Protein 4K2X (pdb70)

Solvent-accessible surface area: 39294 Å² total; per-residue (Å²): 132,123,35,32,0,0,0,5,9,7,24,15,13,0,2,0,0,0,1,1,0,65,45,34,55,0,164,4,0,1,3,25,183,86,66,135,83,42,125,54,12,105,25,31,20,2,14,0,2,1,0,14,4,0,25,13,8,51,20,2,168,24,1,53,70,70,58,73,88,79,138,34,9,72,2,5,94,21,77,18,81,0,61,1,74,52,13,85,24,125,5,34,10,10,0,33,1,35,10,67,60,2,32,109,31,0,23,42,49,1,86,133,33,50,7,71,34,37,89,20,16,27,14,80,42,34,133,65,93,97,108,7,2,48,0,33,2,67,11,94,152,24,112,46,116,1,80,0,16,19,0,0,0,9,42,28,21,59,1,59,0,4,128,71,25,63,12,74,32,66,36,37,101,41,51,2,107,2,25,10,0,8,0,92,13,181,98,146,9,49,153,76,89,43,9,36,104,70,89,114,62,72,0,36,4,34,0,76,69,30,102,126,88,6,34,27,0,21,0,0,62,11,100,107,120,16,54,79,131,58,1,70,61,12,0,67,95,2,23,58,32,47,16,24,5,45,70,33,105,31,56,28,130,33,44,14,24,2,65,16,0,88,91,0,64,33,38,52,0,0,0,0,0,63,0,0,0,46,24,6,83,13,14,49,8,17,22,8,7,1,2,12,0,0,4,2,0,0,11,0,0,0,22,36,47,60,65,47,18,11,124,102,1,4,82,31,0,44,66,7,1,73,79,37,0,28,8,13,7,52,1,0,45,0,0,6,0,2,30,0,2,17,74,16,5,61,1,5,28,53,4,9,55,46,0,2,122,19,98,68,0,15,91,63,0,0,1,51,5,0,12,3,45,14,119,4,116,31,98,65,172,58,91,20,8,0,76,26,12,11,29,5,32,0,52,30,157,166,38,98,117,52,3,7,55,45,2,78,54,14,99,0,0,0,0,2,26,30,138,101,74,68,13,28,114,83,8,44,31,8,150,92,35,6,37,78,7,58,6,148,16,31,46,82,122,70,18,55,0,104,51,12,44,2,0,0,0,0,5,2,0,12,0,6,18,19,3,21,89,156,72,38,26,115,32,0,42,96,6,0,119,63,26,12,1,82,52,120,130,116,34,16,0,0,0,4,10,7,23,14,13,0,2,1,0,0,1,1,0,66,45,34,55,0,125,4,0,1,2,26,184,86,67,134,83,39,130,55,14,106,24,33,20,2,13,0,2,1,0,13,3,0,23,12,9,51,18,3,165,25,1,53,70,71,58,74,89,77,140,30,9,73,3,6,96,20,77,18,79,0,62,0,73,52,14,82,23,124,6,35,10,9,0,54,0,40,10,64,61,2,34,109,29,0,22,40,53,1,86,136,36,51,7,69,33,36,89,19,20,29,13,81,42,34,132,65,86,88,108,6,2,46,0,33,2,65,11,94,153,24,116,52,122,1,82,0,17,19,0,0,0,9,42,27,21,57,0,59,0,4,126,73,26,61,11,75,31,67,36,41,100,38,50,3,85,4,23,10,0,6,0,99,16,181,101,152,10,46,164,54,90,64,5,38,103,72,97,119,64,49,0,35,4,32,2,81,69,24,98,134,99,5,34,26,0,19,0,0,49,10,108,114,81,75,116,28,64,72,126,64,1,69,54,9,0,71,95,3,25,61,34,42,17,20,7,48,54,38,94,26,63,25,107,30,39,14,20,2,63,15,0,87,90,0,63,33,37,51,0,1,0,0,0,64,0,0,0,45,23,6,85,12,13,52,8,18,22,7,6,0,2,11,0,0,4,2,0,0,11,0,0,0,19,37,48,66,66,36,18,10,125,101,2,4,82,32,0,44,65,7,2,72,76,34,0,30,10,13,7,55,1,1,47,0,0,6,1,2,33,0,5,25,70,16,2,67,1,6,36,50,5,10,56,40,0,2,125,18,98,68,0,14,92,66,0,0,0,54,5,0,11,3,46,14,121,5,108,31,114,43,170,73,105,31,12,0,80,28,10,14,27,3,30,0,52,16,138,139,44,94,101,51,3,7,55,52,1,76,56,14,98,0,0,1,0,2,19,27,128,107,73,64,13,28,115,83,9,45,36,8,146,86,29,6,38,78,6,50,6,133,16,35,53,53,128,67,8,62,1,109,49,34,47,0,0,0,0,0,6,1,0,10,1,8,14,2,2,21,89,155,52,38,31,116,34,1,43,98,10,0,115,70,23,11,0,84,54,102

Secondary structure (DSSP, 8-state):
-B-SEEEE--SHHHHHHHHHHHHTT--EEEEES-SS--SS-S---B-HHHHHHHHHHT-HHHHHTS--EE-EE-STT-S--EE-TTSSSS--SEE---HHHHHHHHHHHHHHTT-EEEET-EEEEEEE-SS-EEEEEEETTEEEEEEESEEEE---TT-HHHHHHT----EE--SEEEEEEEEEESSPPPB--EEEEETTTTEEEEEEEEETTEEEEEEEEE-----HHHHHHHHHHHHS--TTEEEEEEEEEEE--EEE-S-SEETTEEE-GGGTEE----SS-HHHHHHHHHHHHHHHHHHHHHT-S-TTTTTHHHHHHHHHHHHHHHHHHHHHHHT---GGGHHHHHHHHHHHTSHHHHHHHHHHHH-TT-----SSS-TTTTSBPP--EEEETTEEEEGGGG-TT--EEEEEESS--HHHHHHGGGTTTEEEEEESEES-SS-TTTT-SEEEE-TTSBEEEEE-TTT-STTHHHHHHHHH-S--/-B-SEEEE--SHHHHHHHHHHHHTT--EEEEES-SS--SS-S---B-HHHHHHHHHHT-HHHHHTS--EE-EE-STT-S--EE-TTSSSS--SEE---HHHHHHHHHHHHHHTT-EEEET-EEEEEEE-SS-EEEEEEETTEEEEEEESEEEE---TT-HHHHHHT----EE--SEEEEEEEEEESSPPPB--EEEEETTTTEEEEEEEEETTEEEEEEEEE---SPP-HHHHHHHHHHHHSS-TTEEEEEEEEEEE--EEE-S-SEETTEEE-GGGTEE----SS-HHHHHHHHHHHHHHHHHHHHHT-S-TTTTHHHHHHHHHHHHHHHHHHHHHHHHT---GGGHHHHHHHHHHHTSHHHHHHHHHHHH-TT-----SS-STTTTSBPP-PEEE-SSSEEEGGGG-TT--EEEEEESS--HHHHHHGGGTTTEEEEEESEES-SS-TTTT-SEEEE-TTSBEEEEE-TTT-STTHHHHHHHHH-S--

Radius of gyration: 34.01 Å; Cα contacts (8 Å, |Δi|>4): 2203; chains: 2; bounding box: 80×91×66 Å

Organism: Streptomyces rimosus subsp. rimosus (strain ATCC 10970 / DSM 40260 / JCM 4667 / NRRL 2234) (NCBI:txid1265868)

Nearest PDB structures (foldseek):
  4k2x-assembly1_A  TM=1.002E+00  e=5.428E-104  Streptomyces rimosus subsp. rimosus ATCC 10970
  4k2x-assembly1_B  TM=9.960E-01  e=1.124E-100  Streptomyces rimosus subsp. rimosus ATCC 10970
  4k5r-assembly1_A-2  TM=9.309E-01  e=7.842E-57  Streptomyces argillaceus
  4k5r-assembly2_B-3  TM=9.349E-01  e=2.118E-56  Streptomyces argillaceus
  4x4j-assembly1_B-2  TM=9.353E-01  e=6.186E-51  Amycolatopsis orientalis subsp. vinearia

GO terms:
  GO:0047670 anhydrotetracycline monooxygenase activity (F, EXP)

B-factor: mean 48.22, std 17.27, range [14.99, 146.88]

Foldseek 3Di:
DEWAEEEEALALLSLLLLLLLLLLPTAYEYEAQAQDDDQFFPFFWAFQLVLLQCLLQVLNVQQCVLPDWAQFFDALNLPQTLGQVPDLAPRNTIGGGGRVSSSVSSNVSSVVSPHHYAHNKHWQAWDDDQQWIKTWIQGPVGIDIYTHRAYEFPPAQVTNQCVNLVWDWDFDDFQKKKKKWFWAFPADFPVPVGWADDLPQLKIWDWDDSDPRTIIIMIMGGSPFDDLVNVQVSCCVGVVHSRRIDDTSDMGMFTQTWIATPFQDDNRYGYAFNNGIDGGCGRRARSNLRSLLSLQQSNLSSLVSVVQADPCSNVVSRVQSVVLRVLVSVSRVLSSLLNRSNCVCVVVSVVVSVLCVVVVSSNVVSCSSSVQPRAGDAPDDQPQASHFAHQFFFADPVGTDTPSHVLNSLAKEKEFADPDPPLCVLCVQVVVRYPYHYTVHTPDCVDPCNQFGIWIAGSSRGTHDTHGPVRPPPCVQVSCCNGRNDGD/DEWAEEEEALALLSLLLLLLLLLLVTQYEYEAQAQDDAPFFPFFWAFQLVLLQCLLQVLNVQQCVLPDWAQFFDALNLPQTLGQVPDLAPRNTIHGGGRVSSSVSSVVSSVVSPHHYAHNKHWQAWDDDQQWIKTWIQGPVGIDIYTHRAYEFPPAQVTNQCVNLVWDWDDDDFQKKKKKWWWAFPADFPVPVGWFDDQVQQKIWDWDDSDVRIIIIMIMGGSDPDFDDPVNQQVSCCVGPVGSRRTDPTSDMGMFTQTWIATPFQDDNRYGYAFNNGIDGGCGRRARSNLRSLLSLQQSNQSSLVSVVQWDPCSNVVSRLQSVVLRVLVSVSRVLSSLLNRSNCVCVVVSVVVSVLCVVVVSSNVVSCSSSVQVRAGDAVDDDVQARHFAHQFFFQAVVGTDTPSHVLNSLAKEKEFQDPDPPLCVLCVLVVVRYDYHYTVHTPDCVGPCNQFGIWIAGSSRRTHDTHGVVRPPPCPQVSCCNGRNDGD

Structure (mmCIF, N/CA/C/O backbone):
data_4K2X
#
_entry.id   4K2X
#
_cell.length_a   76.060
_cell.length_b   115.130
_cell.length_c   121.030
_cell.angle_alpha   90.000
_cell.angle_beta   90.000
_cell.angle_gamma   90.000
#
_symmetry.space_group_name_H-M   'P 21 21 21'
#
loop_
_entity.id
_entity.type
_entity.pdbx_description
1 polymer 'Polyketide oxygenase/hydroxylase'
2 non-polymer 'FLAVIN-ADENINE DINUCLEOTIDE'
3 water water
#
loop_
_atom_site.group_PDB
_atom_site.id
_atom_site.type_symbol
_atom_site.label_atom_id
_atom_site.label_alt_id
_atom_site.label_comp_id
_atom_site.label_asym_id
_atom_site.label_entity_id
_atom_site.label_seq_id
_atom_site.pdbx_PDB_ins_code
_atom_site.Cartn_x
_atom_site.Cartn_y
_atom_site.Cartn_z
_atom_site.occupancy
_atom_site.B_iso_or_equiv
_atom_site.auth_seq_id
_atom_site.auth_comp_id
_atom_site.auth_asym_id
_atom_site.auth_atom_id
_atom_site.pdbx_PDB_model_num
ATOM 1 N N . MET A 1 21 ? 32.983 43.466 20.179 1.00 74.30 1 MET A N 1
ATOM 2 C CA . MET A 1 21 ? 32.882 42.487 19.102 1.00 72.38 1 MET A CA 1
ATOM 3 C C . MET A 1 21 ? 31.450 42.276 18.621 1.00 71.87 1 MET A C 1
ATOM 4 O O . MET A 1 21 ? 30.541 42.053 19.426 1.00 68.69 1 MET A O 1
ATOM 9 N N . ARG A 1 22 ? 31.270 42.459 17.292 1.00 67.78 2 ARG A N 1
ATOM 10 C CA . ARG A 1 22 ? 30.028 42.388 16.527 1.00 66.37 2 ARG A CA 1
ATOM 11 C C . ARG A 1 22 ? 30.217 41.431 15.332 1.00 65.15 2 ARG A C 1
ATOM 12 O O . ARG A 1 22 ? 31.176 41.545 14.550 1.00 65.04 2 ARG A O 1
ATOM 20 N N . TYR A 1 23 ? 29.266 40.499 15.223 1.00 55.71 3 TYR A N 1
ATOM 21 C CA . TYR A 1 23 ? 29.138 39.432 14.240 1.00 51.28 3 TYR A CA 1
ATOM 22 C C . TYR A 1 23 ? 27.730 39.511 13.691 1.00 50.94 3 TYR A C 1
ATOM 23 O O . TYR A 1 23 ? 26.870 40.150 14.310 1.00 49.91 3 TYR A O 1
ATOM 32 N N . ASP A 1 24 ? 27.481 38.879 12.532 1.00 44.80 4 ASP A N 1
ATOM 33 C CA . ASP A 1 24 ? 26.135 38.860 11.967 1.00 43.73 4 ASP A CA 1
ATOM 34 C C . ASP A 1 24 ? 25.289 37.844 12.734 1.00 44.19 4 ASP A C 1
ATOM 35 O O . ASP A 1 24 ? 24.197 38.173 13.186 1.00 43.67 4 ASP A O 1
ATOM 40 N N . VAL A 1 25 ? 25.821 36.623 12.894 1.00 38.22 5 VAL A N 1
ATOM 41 C CA . VAL A 1 25 ? 25.175 35.503 13.566 1.00 37.08 5 VAL A CA 1
ATOM 42 C C . VAL A 1 25 ? 26.117 34.921 14.613 1.00 40.48 5 VAL A C 1
ATOM 43 O O . VAL A 1 25 ? 27.311 34.689 14.339 1.00 42.38 5 VAL A O 1
ATOM 47 N N . VAL A 1 26 ? 25.541 34.577 15.770 1.00 31.45 6 VAL A N 1
ATOM 48 C CA . VAL A 1 26 ? 26.217 33.846 16.819 1.00 29.31 6 VAL A CA 1
ATOM 49 C C . VAL A 1 26 ? 25.511 32.478 16.902 1.00 31.15 6 VAL A C 1
ATOM 50 O O . VAL A 1 26 ? 24.278 32.417 16.918 1.00 28.32 6 VAL A O 1
ATOM 54 N N . ILE A 1 27 ? 26.288 31.394 16.874 1.00 29.92 7 ILE A N 1
ATOM 55 C CA . ILE A 1 27 ? 25.773 30.010 17.010 1.00 30.04 7 ILE A CA 1
ATOM 56 C C . ILE A 1 27 ? 26.272 29.443 18.344 1.00 35.85 7 ILE A C 1
ATOM 57 O O . ILE A 1 27 ? 27.481 29.409 18.589 1.00 33.71 7 ILE A O 1
ATOM 62 N N . ALA A 1 28 ? 25.351 28.988 19.194 1.00 35.84 8 ALA A N 1
ATOM 63 C CA . ALA A 1 28 ? 25.712 28.341 20.463 1.00 36.08 8 ALA A CA 1
ATOM 64 C C . ALA A 1 28 ? 25.713 26.821 20.214 1.00 40.17 8 ALA A C 1
ATOM 65 O O . ALA A 1 28 ? 24.657 26.266 19.950 1.00 38.83 8 ALA A O 1
ATOM 67 N N . GLY A 1 29 ? 26.888 26.188 20.236 1.00 37.15 9 GLY A N 1
ATOM 68 C CA . GLY A 1 29 ? 27.034 24.748 20.046 1.00 35.92 9 GLY A CA 1
ATOM 69 C C . GLY A 1 29 ? 27.651 24.333 18.728 1.00 41.12 9 GLY A C 1
ATOM 70 O O . GLY A 1 29 ? 27.160 24.708 17.662 1.00 42.93 9 GLY A O 1
ATOM 71 N N . ALA A 1 30 ? 28.713 23.513 18.799 1.00 37.13 10 ALA A N 1
ATOM 72 C CA . ALA A 1 30 ? 29.467 22.974 17.659 1.00 36.27 10 ALA A CA 1
ATOM 73 C C . ALA A 1 30 ? 29.243 21.485 17.421 1.00 39.84 10 ALA A C 1
ATOM 74 O O . ALA A 1 30 ? 30.152 20.767 16.997 1.00 38.68 10 ALA A O 1
ATOM 76 N N . GLY A 1 31 ? 28.009 21.042 17.644 1.00 37.10 11 GLY A N 1
ATOM 77 C CA . GLY A 1 31 ? 27.581 19.695 17.288 1.00 35.89 11 GLY A CA 1
ATOM 78 C C . GLY A 1 31 ? 27.366 19.677 15.774 1.00 38.33 11 GLY A C 1
ATOM 79 O O . GLY A 1 31 ? 27.631 20.684 15.111 1.00 35.24 11 GLY A O 1
ATOM 80 N N . PRO A 1 32 ? 26.874 18.574 15.159 1.00 36.24 12 PRO A N 1
ATOM 81 C CA . PRO A 1 32 ? 26.671 18.595 13.690 1.00 35.65 12 PRO A CA 1
ATOM 82 C C . PRO A 1 32 ? 25.699 19.663 13.149 1.00 36.68 12 PRO A C 1
ATOM 83 O O . PRO A 1 32 ? 25.844 20.098 12.005 1.00 37.29 12 PRO A O 1
ATOM 87 N N . THR A 1 33 ? 24.724 20.105 13.959 1.00 31.53 13 THR A N 1
ATOM 88 C CA . THR A 1 33 ? 23.748 21.126 13.505 1.00 30.79 13 THR A CA 1
ATOM 89 C C . THR A 1 33 ? 24.399 22.501 13.388 1.00 33.19 13 THR A C 1
ATOM 90 O O . THR A 1 33 ? 24.230 23.197 12.383 1.00 31.56 13 THR A O 1
ATOM 94 N N . GLY A 1 34 ? 25.083 22.884 14.455 1.00 31.68 14 GLY A N 1
ATOM 95 C CA . GLY A 1 34 ? 25.788 24.144 14.566 1.00 32.88 14 GLY A CA 1
ATOM 96 C C . GLY A 1 34 ? 26.850 24.274 13.503 1.00 39.06 14 GLY A C 1
ATOM 97 O O . GLY A 1 34 ? 26.973 25.331 12.894 1.00 39.37 14 GLY A O 1
ATOM 98 N N . LEU A 1 35 ? 27.614 23.199 13.277 1.00 38.76 15 LEU A N 1
ATOM 99 C CA . LEU A 1 35 ? 28.708 23.161 12.305 1.00 40.26 15 LEU A CA 1
ATOM 100 C C . LEU A 1 35 ? 28.212 23.317 10.879 1.00 43.29 15 LEU A C 1
ATOM 101 O O . LEU A 1 35 ? 28.786 24.117 10.149 1.00 43.89 15 LEU A O 1
ATOM 106 N N . MET A 1 36 ? 27.113 22.617 10.508 1.00 37.92 16 MET A N 1
ATOM 107 C CA . MET A 1 36 ? 26.508 22.710 9.180 1.00 37.15 16 MET A CA 1
ATOM 108 C C . MET A 1 36 ? 25.923 24.091 9.003 1.00 38.62 16 MET A C 1
ATOM 109 O O . MET A 1 36 ? 26.119 24.698 7.941 1.00 38.50 16 MET A O 1
ATOM 114 N N . LEU A 1 37 ? 25.251 24.616 10.051 1.00 33.07 17 LEU A N 1
ATOM 115 C CA . LEU A 1 37 ? 24.693 25.969 10.005 1.00 32.52 17 LEU A CA 1
ATOM 116 C C . LEU A 1 37 ? 25.799 27.023 9.742 1.00 35.96 17 LEU A C 1
ATOM 117 O O . LEU A 1 37 ? 25.632 27.899 8.883 1.00 36.10 17 LEU A O 1
ATOM 122 N N . ALA A 1 38 ? 26.934 26.890 10.437 1.00 31.31 18 ALA A N 1
ATOM 123 C CA . ALA A 1 38 ? 28.087 27.759 10.242 1.00 32.95 18 ALA A CA 1
ATOM 124 C C . ALA A 1 38 ? 28.533 27.714 8.753 1.00 37.08 18 ALA A C 1
ATOM 125 O O . ALA A 1 38 ? 28.753 28.766 8.165 1.00 38.24 18 ALA A O 1
ATOM 127 N N . CYS A 1 39 ? 28.625 26.525 8.154 1.00 33.05 19 CYS A N 1
ATOM 128 C CA . CYS A 1 39 ? 29.013 26.367 6.752 1.00 35.67 19 CYS A CA 1
ATOM 129 C C . CYS A 1 39 ? 28.075 27.115 5.813 1.00 39.11 19 CYS A C 1
ATOM 130 O O . CYS A 1 39 ? 28.542 27.869 4.962 1.00 40.13 19 CYS A O 1
ATOM 133 N N . GLU A 1 40 ? 26.752 26.950 6.027 1.00 34.34 20 GLU A N 1
ATOM 134 C CA . GLU A 1 40 ? 25.662 27.515 5.246 1.00 33.10 20 GLU A CA 1
ATOM 135 C C . GLU A 1 40 ? 25.616 29.006 5.355 1.00 38.19 20 GLU A C 1
ATOM 136 O O . GLU A 1 40 ? 25.531 29.698 4.342 1.00 41.32 20 GLU A O 1
ATOM 142 N N . LEU A 1 41 ? 25.771 29.520 6.555 1.00 34.60 21 LEU A N 1
ATOM 143 C CA . LEU A 1 41 ? 25.808 30.961 6.762 1.00 35.32 21 LEU A CA 1
ATOM 144 C C . LEU A 1 41 ? 27.026 31.657 6.065 1.00 38.22 21 LEU A C 1
ATOM 145 O O . LEU A 1 41 ? 26.879 32.787 5.572 1.00 35.49 21 LEU A O 1
ATOM 150 N N . ARG A 1 42 ? 28.206 30.979 6.039 1.00 35.69 22 ARG A N 1
ATOM 151 C CA . ARG A 1 42 ? 29.411 31.491 5.372 1.00 37.47 22 ARG A CA 1
ATOM 152 C C . ARG A 1 42 ? 29.202 31.513 3.861 1.00 44.45 22 ARG A C 1
ATOM 153 O O . ARG A 1 42 ? 29.489 32.532 3.243 1.00 45.52 22 ARG A O 1
ATOM 161 N N . LEU A 1 43 ? 28.576 30.459 3.279 1.00 41.39 23 LEU A N 1
ATOM 162 C CA . LEU A 1 43 ? 28.227 30.454 1.851 1.00 41.04 23 LEU A CA 1
ATOM 163 C C . LEU A 1 43 ? 27.332 31.675 1.497 1.00 45.25 23 LEU A C 1
ATOM 164 O O . LEU A 1 43 ? 27.475 32.242 0.415 1.00 48.27 23 LEU A O 1
ATOM 169 N N . ALA A 1 44 ? 26.465 32.103 2.434 1.00 38.13 24 ALA A N 1
ATOM 170 C CA . ALA A 1 44 ? 25.570 33.260 2.309 1.00 37.36 24 ALA A CA 1
ATOM 171 C C . ALA A 1 44 ? 26.215 34.623 2.764 1.00 42.80 24 ALA A C 1
ATOM 172 O O . ALA A 1 44 ? 25.505 35.624 2.931 1.00 44.20 24 ALA A O 1
ATOM 174 N N . GLY A 1 45 ? 27.533 34.630 2.969 1.00 38.44 25 GLY A N 1
ATOM 175 C CA . GLY A 1 45 ? 28.305 35.811 3.348 1.00 39.05 25 GLY A CA 1
ATOM 176 C C . GLY A 1 45 ? 28.118 36.407 4.744 1.00 43.05 25 GLY A C 1
ATOM 177 O O . GLY A 1 45 ? 28.447 37.581 4.954 1.00 43.62 25 GLY A O 1
ATOM 178 N N . ALA A 1 46 ? 27.610 35.635 5.715 1.00 36.97 26 ALA A N 1
ATOM 179 C CA . ALA A 1 46 ? 27.431 36.167 7.067 1.00 35.82 26 ALA A CA 1
ATOM 180 C C . ALA A 1 46 ? 28.662 35.960 7.958 1.00 38.34 26 ALA A C 1
ATOM 181 O O . ALA A 1 46 ? 29.198 34.858 7.998 1.00 35.57 26 ALA A O 1
ATOM 183 N N . ARG A 1 47 ? 29.107 37.022 8.681 1.00 37.55 27 ARG A N 1
ATOM 184 C CA . ARG A 1 47 ? 30.214 36.934 9.651 1.00 38.28 27 ARG A CA 1
ATOM 185 C C . ARG A 1 47 ? 29.626 36.106 10.804 1.00 43.79 27 ARG A C 1
ATOM 186 O O . ARG A 1 47 ? 28.670 36.535 11.462 1.00 44.83 27 ARG A O 1
ATOM 194 N N . THR A 1 48 ? 30.114 34.872 10.956 1.00 39.75 28 THR A N 1
ATOM 195 C CA . THR A 1 48 ? 29.576 33.883 11.892 1.00 37.83 28 THR A CA 1
ATOM 196 C C . THR A 1 48 ? 30.497 33.556 13.054 1.00 39.78 28 THR A C 1
ATOM 197 O O . THR A 1 48 ? 31.664 33.268 12.842 1.00 37.64 28 THR A O 1
ATOM 201 N N . LEU A 1 49 ? 29.944 33.482 14.267 1.00 38.27 29 LEU A N 1
ATOM 202 C CA . LEU A 1 49 ? 30.702 33.073 15.454 1.00 38.18 29 LEU A CA 1
ATOM 203 C C . LEU A 1 49 ? 30.088 31.814 16.046 1.00 41.89 29 LEU A C 1
ATOM 204 O O . LEU A 1 49 ? 28.879 31.746 16.266 1.00 41.72 29 LEU A O 1
ATOM 209 N N . VAL A 1 50 ? 30.914 30.796 16.234 1.00 38.42 30 VAL A N 1
ATOM 210 C CA . VAL A 1 50 ? 30.469 29.545 16.823 1.00 36.82 30 VAL A CA 1
ATOM 211 C C . VAL A 1 50 ? 31.142 29.291 18.169 1.00 41.27 30 VAL A C 1
ATOM 212 O O . VAL A 1 50 ? 32.371 29.269 18.262 1.00 42.65 30 VAL A O 1
ATOM 216 N N . LEU A 1 51 ? 30.315 29.268 19.226 1.00 35.20 31 LEU A N 1
ATOM 217 C CA . LEU A 1 51 ? 30.709 29.098 20.623 1.00 33.72 31 LEU A CA 1
ATOM 218 C C . LEU A 1 51 ? 30.366 27.704 21.084 1.00 36.99 31 LEU A C 1
ATOM 219 O O . LEU A 1 51 ? 29.181 27.329 21.091 1.00 36.46 31 LEU A O 1
ATOM 224 N N . GLU A 1 52 ? 31.405 26.934 21.472 1.00 31.70 32 GLU A N 1
ATOM 225 C CA . GLU A 1 52 ? 31.269 25.562 21.946 1.00 30.15 32 GLU A CA 1
ATOM 226 C C . GLU A 1 52 ? 31.720 25.418 23.400 1.00 36.07 32 GLU A C 1
ATOM 227 O O . GLU A 1 52 ? 32.863 25.750 23.731 1.00 35.29 32 GLU A O 1
ATOM 233 N N . ARG A 1 53 ? 30.813 24.882 24.264 1.00 32.04 33 ARG A N 1
ATOM 234 C CA . ARG A 1 53 ? 31.067 24.646 25.685 1.00 30.89 33 ARG A CA 1
ATOM 235 C C . ARG A 1 53 ? 32.296 23.803 25.889 1.00 34.97 33 ARG A C 1
ATOM 236 O O . ARG A 1 53 ? 33.092 24.133 26.757 1.00 35.12 33 ARG A O 1
ATOM 244 N N . LEU A 1 54 ? 32.439 22.676 25.136 1.00 31.13 34 LEU A N 1
ATOM 245 C CA . LEU A 1 54 ? 33.591 21.764 25.324 1.00 29.82 34 LEU A CA 1
ATOM 246 C C . LEU A 1 54 ? 34.884 22.345 24.804 1.00 35.78 34 LEU A C 1
ATOM 247 O O . LEU A 1 54 ? 34.892 23.032 23.779 1.00 37.63 34 LEU A O 1
ATOM 252 N N . ALA A 1 55 ? 35.966 22.135 25.540 1.00 34.40 35 ALA A N 1
ATOM 253 C CA . ALA A 1 55 ? 37.313 22.626 25.197 1.00 35.12 35 ALA A CA 1
ATOM 254 C C . ALA A 1 55 ? 37.929 21.826 24.053 1.00 44.52 35 ALA A C 1
ATOM 255 O O . ALA A 1 55 ? 38.666 22.380 23.244 1.00 46.18 35 ALA A O 1
ATOM 257 N N . GLU A 1 56 ? 37.613 20.531 23.977 1.00 43.48 36 GLU A N 1
ATOM 258 C CA . GLU A 1 56 ? 38.121 19.623 22.951 1.00 45.02 36 GLU A CA 1
ATOM 259 C C . GLU A 1 56 ? 36.938 18.846 22.427 1.00 47.55 36 GLU A C 1
ATOM 260 O O . GLU A 1 56 ? 36.019 18.578 23.202 1.00 48.59 36 GLU A O 1
ATOM 266 N N . PRO A 1 57 ? 36.933 18.402 21.160 1.00 41.23 37 PRO A N 1
ATOM 267 C CA . PRO A 1 57 ? 35.811 17.578 20.709 1.00 39.37 37 PRO A CA 1
ATOM 268 C C . PRO A 1 57 ? 35.733 16.243 21.461 1.00 42.76 37 PRO A C 1
ATOM 269 O O . PRO A 1 57 ? 36.737 15.660 21.880 1.00 43.68 37 PRO A O 1
ATOM 273 N N . VAL A 1 58 ? 34.500 15.786 21.629 1.00 38.01 38 VAL A N 1
ATOM 274 C CA . VAL A 1 58 ? 34.077 14.518 22.197 1.00 37.86 38 VAL A CA 1
ATOM 275 C C . VAL A 1 58 ? 34.767 13.329 21.444 1.00 42.33 38 VAL A C 1
ATOM 276 O O . VAL A 1 58 ? 35.022 13.380 20.227 1.00 42.33 38 VAL A O 1
ATOM 280 N N . ASP A 1 59 ? 35.109 12.306 22.192 1.00 39.87 39 ASP A N 1
ATOM 281 C CA . ASP A 1 59 ? 35.827 11.117 21.728 1.00 41.77 39 ASP A CA 1
ATOM 282 C C . ASP A 1 59 ? 34.965 9.875 21.408 1.00 45.66 39 ASP A C 1
ATOM 283 O O . ASP A 1 59 ? 35.518 8.840 21.065 1.00 48.75 39 ASP A O 1
ATOM 288 N N . PHE A 1 60 ? 33.648 9.961 21.581 1.00 39.04 40 PHE A N 1
ATOM 289 C CA . PHE A 1 60 ? 32.664 8.899 21.320 1.00 37.36 40 PHE A CA 1
ATOM 290 C C . PHE A 1 60 ? 31.671 9.339 20.243 1.00 40.90 40 PHE A C 1
ATOM 291 O O . PHE A 1 60 ? 31.451 10.539 20.073 1.00 41.00 40 PHE A O 1
ATOM 299 N N . SER A 1 61 ? 30.989 8.379 19.587 1.00 37.21 41 SER A N 1
ATOM 300 C CA . SER A 1 61 ? 29.977 8.722 18.599 1.00 36.97 41 SER A CA 1
ATOM 301 C C . SER A 1 61 ? 28.588 8.288 19.039 1.00 43.56 41 SER A C 1
ATOM 302 O O . SER A 1 61 ? 28.386 7.122 19.371 1.00 45.09 41 SER A O 1
ATOM 305 N N . LYS A 1 62 ? 27.622 9.226 19.027 1.00 39.06 42 LYS A N 1
ATOM 306 C CA . LYS A 1 62 ? 26.227 8.928 19.334 1.00 37.23 42 LYS A CA 1
ATOM 307 C C . LYS A 1 62 ? 25.672 8.360 18.020 1.00 40.39 42 LYS A C 1
ATOM 308 O O . LYS A 1 62 ? 25.371 7.175 17.952 1.00 42.10 42 LYS A O 1
ATOM 314 N N . ALA A 1 63 ? 25.612 9.179 16.961 1.00 35.55 43 ALA A N 1
ATOM 315 C CA . ALA A 1 63 ? 25.169 8.755 15.636 1.00 34.69 43 ALA A CA 1
ATOM 316 C C . ALA A 1 63 ? 26.231 7.863 14.994 1.00 39.66 43 ALA A C 1
ATOM 317 O O . ALA A 1 63 ? 27.430 8.042 15.232 1.00 38.05 43 ALA A O 1
ATOM 319 N N . LEU A 1 64 ? 25.780 6.864 14.228 1.00 38.69 44 LEU A N 1
ATOM 320 C CA . LEU A 1 64 ? 26.671 5.886 13.606 1.00 40.51 44 LEU A CA 1
ATOM 321 C C . LEU A 1 64 ? 26.622 5.950 12.091 1.00 46.07 44 LEU A C 1
ATOM 322 O O . LEU A 1 64 ? 27.342 5.228 11.407 1.00 47.12 44 LEU A O 1
ATOM 327 N N . GLY A 1 65 ? 25.804 6.853 11.575 1.00 43.53 45 GLY A N 1
ATOM 328 C CA . GLY A 1 65 ? 25.667 7.021 10.137 1.00 43.90 45 GLY A CA 1
ATOM 329 C C . GLY A 1 65 ? 24.893 8.248 9.753 1.00 46.85 45 GLY A C 1
ATOM 330 O O . GLY A 1 65 ? 24.482 9.014 10.622 1.00 47.79 45 GLY A O 1
ATOM 331 N N . VAL A 1 66 ? 24.714 8.436 8.446 1.00 41.44 46 VAL A N 1
ATOM 332 C CA . VAL A 1 66 ? 23.960 9.525 7.810 1.00 39.67 46 VAL A CA 1
ATOM 333 C C . VAL A 1 66 ? 23.063 8.861 6.757 1.00 42.49 46 VAL A C 1
ATOM 334 O O . VAL A 1 66 ? 23.476 7.891 6.100 1.00 42.78 46 VAL A O 1
ATOM 338 N N . HIS A 1 67 ? 21.820 9.331 6.653 1.00 37.76 47 HIS A N 1
ATOM 339 C CA . HIS A 1 67 ? 20.854 8.787 5.711 1.00 37.90 47 HIS A CA 1
ATOM 340 C C . HIS A 1 67 ? 21.038 9.385 4.326 1.00 41.50 47 HIS A C 1
ATOM 341 O O . HIS A 1 67 ? 21.792 10.341 4.163 1.00 42.21 47 HIS A O 1
ATOM 348 N N . ALA A 1 68 ? 20.370 8.802 3.331 1.00 37.67 48 ALA A N 1
ATOM 349 C CA . ALA A 1 68 ? 20.455 9.169 1.915 1.00 37.87 48 ALA A CA 1
ATOM 350 C C . ALA A 1 68 ? 20.263 10.656 1.613 1.00 41.95 48 ALA A C 1
ATOM 351 O O . ALA A 1 68 ? 20.987 11.168 0.765 1.00 43.79 48 ALA A O 1
ATOM 353 N N . ARG A 1 69 ? 19.324 11.353 2.292 1.00 36.36 49 ARG A N 1
ATOM 354 C CA . ARG A 1 69 ? 19.129 12.786 2.022 1.00 36.96 49 ARG A CA 1
ATOM 355 C C . ARG A 1 69 ? 20.311 13.665 2.436 1.00 42.06 49 ARG A C 1
ATOM 356 O O . ARG A 1 69 ? 20.661 14.559 1.680 1.00 44.20 49 ARG A O 1
ATOM 364 N N . THR A 1 70 ? 20.955 13.377 3.585 1.00 35.95 50 THR A N 1
ATOM 365 C CA . THR A 1 70 ? 22.142 14.082 4.065 1.00 34.43 50 THR A CA 1
ATOM 366 C C . THR A 1 70 ? 23.274 13.887 3.047 1.00 39.03 50 THR A C 1
ATOM 367 O O . THR A 1 70 ? 23.929 14.860 2.694 1.00 39.08 50 THR A O 1
ATOM 371 N N . VAL A 1 71 ? 23.477 12.653 2.537 1.00 36.54 51 VAL A N 1
ATOM 372 C CA . VAL A 1 71 ? 24.513 12.384 1.516 1.00 37.20 51 VAL A CA 1
ATOM 373 C C . VAL A 1 71 ? 24.274 13.258 0.266 1.00 40.29 51 VAL A C 1
ATOM 374 O O . VAL A 1 71 ? 25.230 13.847 -0.265 1.00 39.76 51 VAL A O 1
ATOM 378 N N . GLU A 1 72 ? 22.997 13.401 -0.150 1.00 34.46 52 GLU A N 1
ATOM 379 C CA . GLU A 1 72 ? 22.666 14.250 -1.299 1.00 34.05 52 GLU A CA 1
ATOM 380 C C . GLU A 1 72 ? 23.039 15.708 -1.038 1.00 40.27 52 GLU A C 1
ATOM 381 O O . GLU A 1 72 ? 23.553 16.371 -1.936 1.00 41.67 52 GLU A O 1
ATOM 387 N N . LEU A 1 73 ? 22.802 16.202 0.192 1.00 36.04 53 LEU A N 1
ATOM 388 C CA . LEU A 1 73 ? 23.108 17.582 0.547 1.00 35.25 53 LEU A CA 1
ATOM 389 C C . LEU A 1 73 ? 24.603 17.803 0.665 1.00 39.90 53 LEU A C 1
ATOM 390 O O . LEU A 1 73 ? 25.076 18.823 0.182 1.00 40.02 53 LEU A O 1
ATOM 395 N N . LEU A 1 74 ? 25.370 16.828 1.206 1.00 36.71 54 LEU A N 1
ATOM 396 C CA . LEU A 1 74 ? 26.837 16.933 1.246 1.00 36.97 54 LEU A CA 1
ATOM 397 C C . LEU A 1 74 ? 27.388 16.979 -0.198 1.00 41.68 54 LEU A C 1
ATOM 398 O O . LEU A 1 74 ? 28.297 17.756 -0.459 1.00 40.91 54 LEU A O 1
ATOM 403 N N . ASP A 1 75 ? 26.807 16.179 -1.129 1.00 39.74 55 ASP A N 1
ATOM 404 C CA . ASP A 1 75 ? 27.141 16.121 -2.569 1.00 41.10 55 ASP A CA 1
ATOM 405 C C . ASP A 1 75 ? 26.918 17.484 -3.205 1.00 44.40 55 ASP A C 1
ATOM 406 O O . ASP A 1 75 ? 27.806 17.998 -3.882 1.00 44.10 55 ASP A O 1
ATOM 411 N N . MET A 1 76 ? 25.739 18.089 -2.938 1.00 41.31 56 MET A N 1
ATOM 412 C CA . MET A 1 76 ? 25.378 19.435 -3.404 1.00 42.19 56 MET A CA 1
ATOM 413 C C . MET A 1 76 ? 26.386 20.491 -2.935 1.00 45.30 56 MET A C 1
ATOM 414 O O . MET A 1 76 ? 26.586 21.482 -3.625 1.00 47.40 56 MET A O 1
ATOM 419 N N . ARG A 1 77 ? 27.025 20.274 -1.777 1.00 39.10 57 ARG A N 1
ATOM 420 C CA . ARG A 1 77 ? 28.005 21.212 -1.223 1.00 38.42 57 ARG A CA 1
ATOM 421 C C . ARG A 1 77 ? 29.451 20.872 -1.559 1.00 44.43 57 ARG A C 1
ATOM 422 O O . ARG A 1 77 ? 30.338 21.668 -1.278 1.00 44.75 57 ARG A O 1
ATOM 430 N N . GLY A 1 78 ? 29.656 19.733 -2.214 1.00 42.13 58 GLY A N 1
ATOM 431 C CA . GLY A 1 78 ? 30.977 19.249 -2.597 1.00 43.09 58 GLY A CA 1
ATOM 432 C C . GLY A 1 78 ? 31.729 18.620 -1.440 1.00 48.41 58 GLY A C 1
ATOM 433 O O . GLY A 1 78 ? 32.955 18.617 -1.444 1.00 48.41 58 GLY A O 1
ATOM 434 N N . LEU A 1 79 ? 31.002 18.072 -0.456 1.00 46.47 59 LEU A N 1
ATOM 435 C CA . LEU A 1 79 ? 31.553 17.428 0.733 1.00 48.02 59 LEU A CA 1
ATOM 436 C C . LEU A 1 79 ? 31.387 15.896 0.713 1.00 52.86 59 LEU A C 1
ATOM 437 O O . LEU A 1 79 ? 32.077 15.202 1.466 1.00 53.09 59 LEU A O 1
ATOM 442 N N . GLY A 1 80 ? 30.458 15.412 -0.117 1.00 50.34 60 GLY A N 1
ATOM 443 C CA . GLY A 1 80 ? 30.069 14.016 -0.290 1.00 51.22 60 GLY A CA 1
ATOM 444 C C . GLY A 1 80 ? 31.199 13.012 -0.329 1.00 59.20 60 GLY A C 1
ATOM 445 O O . GLY A 1 80 ? 31.173 12.024 0.424 1.00 58.51 60 GLY A O 1
ATOM 446 N N . GLU A 1 81 ? 32.221 13.289 -1.183 1.00 58.88 61 GLU A N 1
ATOM 447 C CA . GLU A 1 81 ? 33.406 12.429 -1.372 1.00 60.96 61 GLU A CA 1
ATOM 448 C C . GLU A 1 81 ? 34.175 12.153 -0.067 1.00 66.90 61 GLU A C 1
ATOM 449 O O . GLU A 1 81 ? 34.742 11.067 0.076 1.00 67.81 61 GLU A O 1
ATOM 455 N N . GLY A 1 82 ? 34.176 13.125 0.854 1.00 63.37 62 GLY A N 1
ATOM 456 C CA . GLY A 1 82 ? 34.844 13.028 2.148 1.00 64.08 62 GLY A CA 1
ATOM 457 C C . GLY A 1 82 ? 34.191 12.037 3.093 1.00 69.54 62 GLY A C 1
ATOM 458 O O . GLY A 1 82 ? 34.872 11.342 3.853 1.00 68.12 62 GLY A O 1
ATOM 459 N N . PHE A 1 83 ? 32.855 11.959 3.038 1.00 68.01 63 PHE A N 1
ATOM 460 C CA . PHE A 1 83 ? 32.083 11.060 3.881 1.00 67.89 63 PHE A CA 1
ATOM 461 C C . PHE A 1 83 ? 32.114 9.626 3.353 1.00 72.83 63 PHE A C 1
ATOM 462 O O . PHE A 1 83 ? 32.380 8.706 4.135 1.00 73.78 63 PHE A O 1
ATOM 470 N N . GLN A 1 84 ? 31.895 9.444 2.032 1.00 68.49 64 GLN A N 1
ATOM 471 C CA . GLN A 1 84 ? 31.878 8.142 1.362 1.00 69.34 64 GLN A CA 1
ATOM 472 C C . GLN A 1 84 ? 33.186 7.346 1.458 1.00 77.47 64 GLN A C 1
ATOM 473 O O . GLN A 1 84 ? 33.141 6.124 1.284 1.00 78.30 64 GLN A O 1
ATOM 479 N N . ALA A 1 85 ? 34.341 8.025 1.740 1.00 75.77 65 ALA A N 1
ATOM 480 C CA . ALA A 1 85 ? 35.667 7.403 1.937 1.00 77.22 65 ALA A CA 1
ATOM 481 C C . ALA A 1 85 ? 35.554 6.317 3.030 1.00 83.02 65 ALA A C 1
ATOM 482 O O . ALA A 1 85 ? 36.068 5.204 2.864 1.00 83.01 65 ALA A O 1
ATOM 484 N N . GLU A 1 86 ? 34.789 6.632 4.107 1.00 80.25 66 GLU A N 1
ATOM 485 C CA . GLU A 1 86 ? 34.390 5.727 5.196 1.00 79.93 66 GLU A CA 1
ATOM 486 C C . GLU A 1 86 ? 33.204 4.920 4.585 1.00 80.16 66 GLU A C 1
ATOM 487 O O . GLU A 1 86 ? 32.013 5.130 4.882 1.00 78.19 66 GLU A O 1
ATOM 493 N N . ALA A 1 87 ? 33.584 4.031 3.667 1.00 74.63 67 ALA A N 1
ATOM 494 C CA . ALA A 1 87 ? 32.715 3.239 2.811 1.00 74.14 67 ALA A CA 1
ATOM 495 C C . ALA A 1 87 ? 31.413 2.564 3.297 1.00 72.06 67 ALA A C 1
ATOM 496 O O . ALA A 1 87 ? 30.499 2.536 2.471 1.00 73.95 67 ALA A O 1
ATOM 498 N N . PRO A 1 88 ? 31.272 1.930 4.493 1.00 60.24 68 PRO A N 1
ATOM 499 C CA . PRO A 1 88 ? 30.080 1.098 4.716 1.00 56.66 68 PRO A CA 1
ATOM 500 C C . PRO A 1 88 ? 28.711 1.644 4.348 1.00 54.57 68 PRO A C 1
ATOM 501 O O . PRO A 1 88 ? 28.309 2.691 4.830 1.00 53.32 68 PRO A O 1
ATOM 505 N N . LYS A 1 89 ? 28.050 0.954 3.408 1.00 48.64 69 LYS A N 1
ATOM 506 C CA . LYS A 1 89 ? 26.727 1.286 2.883 1.00 47.94 69 LYS A CA 1
ATOM 507 C C . LYS A 1 89 ? 25.677 0.329 3.426 1.00 51.02 69 LYS A C 1
ATOM 508 O O . LYS A 1 89 ? 25.833 -0.883 3.299 1.00 51.23 69 LYS A O 1
ATOM 514 N N . LEU A 1 90 ? 24.625 0.881 4.059 1.00 45.48 70 LEU A N 1
ATOM 515 C CA . LEU A 1 90 ? 23.496 0.149 4.655 1.00 45.11 70 LEU A CA 1
ATOM 516 C C . LEU A 1 90 ? 22.329 0.342 3.725 1.00 51.90 70 LEU A C 1
ATOM 517 O O . LEU A 1 90 ? 21.713 1.404 3.754 1.00 51.05 70 LEU A O 1
ATOM 522 N N . ARG A 1 91 ? 22.056 -0.643 2.850 1.00 52.50 71 ARG A N 1
ATOM 523 C CA . ARG A 1 91 ? 21.000 -0.534 1.836 1.00 53.21 71 ARG A CA 1
ATOM 524 C C . ARG A 1 91 ? 19.572 -0.733 2.348 1.00 58.09 71 ARG A C 1
ATOM 525 O O . ARG A 1 91 ? 18.592 -0.439 1.641 1.00 59.06 71 ARG A O 1
ATOM 533 N N . GLY A 1 92 ? 19.470 -1.224 3.575 1.00 53.65 72 GLY A N 1
ATOM 534 C CA . GLY A 1 92 ? 18.197 -1.468 4.244 1.00 52.60 72 GLY A CA 1
ATOM 535 C C . GLY A 1 92 ? 18.165 -0.732 5.558 1.00 53.70 72 GLY A C 1
ATOM 536 O O . GLY A 1 92 ? 19.204 -0.552 6.206 1.00 54.20 72 GLY A O 1
ATOM 537 N N . GLY A 1 93 ? 16.984 -0.266 5.920 1.00 47.30 73 GLY A N 1
ATOM 538 C CA . GLY A 1 93 ? 16.802 0.481 7.147 1.00 45.27 73 GLY A CA 1
ATOM 539 C C . GLY A 1 93 ? 16.070 -0.287 8.217 1.00 46.70 73 GLY A C 1
ATOM 540 O O . GLY A 1 93 ? 15.287 -1.192 7.932 1.00 45.55 73 GLY A O 1
ATOM 541 N N . ASN A 1 94 ? 16.306 0.114 9.457 1.00 45.24 74 ASN A N 1
ATOM 542 C CA . ASN A 1 94 ? 15.675 -0.454 10.631 1.00 45.97 74 ASN A CA 1
ATOM 543 C C . ASN A 1 94 ? 14.384 0.308 10.961 1.00 49.36 74 ASN A C 1
ATOM 544 O O . ASN A 1 94 ? 14.345 1.551 10.938 1.00 51.11 74 ASN A O 1
ATOM 549 N N . PHE A 1 95 ? 13.321 -0.452 11.207 1.00 42.83 75 PHE A N 1
ATOM 550 C CA . PHE A 1 95 ? 12.039 0.027 11.717 1.00 39.54 75 PHE A CA 1
ATOM 551 C C . PHE A 1 95 ? 11.618 -0.894 12.881 1.00 44.97 75 PHE A C 1
ATOM 552 O O . PHE A 1 95 ? 11.175 -2.028 12.660 1.00 45.40 75 PHE A O 1
ATOM 560 N N . ALA A 1 96 ? 11.867 -0.405 14.125 1.00 41.25 76 ALA A N 1
ATOM 561 C CA . ALA A 1 96 ? 11.575 -1.007 15.422 1.00 40.20 76 ALA A CA 1
ATOM 562 C C . ALA A 1 96 ? 12.050 -2.471 15.518 1.00 47.79 76 ALA A C 1
ATOM 563 O O . ALA A 1 96 ? 11.389 -3.303 16.155 1.00 50.96 76 ALA A O 1
ATOM 565 N N . SER A 1 97 ? 13.201 -2.792 14.889 1.00 43.35 77 SER A N 1
ATOM 566 C CA . SER A 1 97 ? 13.790 -4.150 14.851 1.00 43.82 77 SER A CA 1
ATOM 567 C C . SER A 1 97 ? 12.758 -5.263 14.610 1.00 45.53 77 SER A C 1
ATOM 568 O O . SER A 1 97 ? 12.674 -6.223 15.369 1.00 44.51 77 SER A O 1
ATOM 571 N N . LEU A 1 98 ? 11.972 -5.104 13.543 1.00 42.02 78 LEU A N 1
ATOM 572 C CA . LEU A 1 98 ? 10.914 -6.023 13.147 1.00 42.19 78 LEU A CA 1
ATOM 573 C C . LEU A 1 98 ? 11.315 -7.098 12.098 1.00 48.32 78 LEU A C 1
ATOM 574 O O . LEU A 1 98 ? 10.492 -7.958 11.746 1.00 50.03 78 LEU A O 1
ATOM 579 N N . GLY A 1 99 ? 12.571 -7.059 11.645 1.00 42.79 79 GLY A N 1
ATOM 580 C CA . GLY A 1 99 ? 13.133 -7.997 10.675 1.00 42.34 79 GLY A CA 1
ATOM 581 C C . GLY A 1 99 ? 12.812 -7.698 9.223 1.00 48.37 79 GLY A C 1
ATOM 582 O O . GLY A 1 99 ? 13.244 -8.444 8.334 1.00 51.37 79 GLY A O 1
ATOM 583 N N . VAL A 1 100 ? 12.007 -6.646 8.956 1.00 42.13 80 VAL A N 1
ATOM 584 C CA . VAL A 1 100 ? 11.639 -6.265 7.587 1.00 41.27 80 VAL A CA 1
ATOM 585 C C . VAL A 1 100 ? 12.363 -4.963 7.265 1.00 45.96 80 VAL A C 1
ATOM 586 O O . VAL A 1 100 ? 11.970 -3.916 7.777 1.00 44.44 80 VAL A O 1
ATOM 590 N N . PRO A 1 101 ? 13.477 -5.017 6.500 1.00 44.38 81 PRO A N 1
ATOM 591 C CA . PRO A 1 101 ? 14.226 -3.772 6.211 1.00 43.82 81 PRO A CA 1
ATOM 592 C C . PRO A 1 101 ? 13.462 -2.747 5.385 1.00 44.37 81 PRO A C 1
ATOM 593 O O . PRO A 1 101 ? 12.587 -3.091 4.576 1.00 42.59 81 PRO A O 1
ATOM 597 N N . LEU A 1 102 ? 13.822 -1.480 5.600 1.00 40.16 82 LEU A N 1
ATOM 598 C CA . LEU A 1 102 ? 13.306 -0.334 4.853 1.00 38.83 82 LEU A CA 1
ATOM 599 C C . LEU A 1 102 ? 14.204 -0.201 3.642 1.00 44.20 82 LEU A C 1
ATOM 600 O O . LEU A 1 102 ? 15.382 0.140 3.757 1.00 42.76 82 LEU A O 1
ATOM 605 N N . ASP A 1 103 ? 13.675 -0.633 2.505 1.00 43.76 83 ASP A N 1
ATOM 606 C CA . ASP A 1 103 ? 14.378 -0.656 1.234 1.00 44.94 83 ASP A CA 1
ATOM 607 C C . ASP A 1 103 ? 14.522 0.749 0.656 1.00 50.48 83 ASP A C 1
ATOM 608 O O . ASP A 1 103 ? 13.520 1.407 0.363 1.00 50.18 83 ASP A O 1
ATOM 613 N N . PHE A 1 104 ? 15.765 1.205 0.496 1.00 48.58 84 PHE A N 1
ATOM 614 C CA . PHE A 1 104 ? 16.048 2.531 -0.041 1.00 48.76 84 PHE A CA 1
ATOM 615 C C . PHE A 1 104 ? 16.301 2.518 -1.568 1.00 57.04 84 PHE A C 1
ATOM 616 O O . PHE A 1 104 ? 16.372 3.576 -2.186 1.00 57.28 84 PHE A O 1
ATOM 624 N N . SER A 1 105 ? 16.373 1.326 -2.177 1.00 55.43 85 SER A N 1
ATOM 625 C CA . SER A 1 105 ? 16.633 1.143 -3.611 1.00 56.37 85 SER A CA 1
ATOM 626 C C . SER A 1 105 ? 15.477 1.610 -4.503 1.00 62.33 85 SER A C 1
ATOM 627 O O . SER A 1 105 ? 15.680 1.881 -5.683 1.00 62.54 85 SER A O 1
ATOM 630 N N . SER A 1 106 ? 14.269 1.713 -3.922 1.00 59.02 86 SER A N 1
ATOM 631 C CA . SER A 1 106 ? 13.018 2.127 -4.554 1.00 58.59 86 SER A CA 1
ATOM 632 C C . SER A 1 106 ? 12.999 3.641 -4.866 1.00 59.00 86 SER A C 1
ATOM 633 O O . SER A 1 106 ? 12.007 4.167 -5.385 1.00 59.32 86 SER A O 1
ATOM 636 N N . PHE A 1 107 ? 14.100 4.328 -4.561 1.00 51.82 87 PHE A N 1
ATOM 637 C CA . PHE A 1 107 ? 14.214 5.773 -4.707 1.00 48.68 87 PHE A CA 1
ATOM 638 C C . PHE A 1 107 ? 15.039 6.278 -5.841 1.00 51.74 87 PHE A C 1
ATOM 639 O O . PHE A 1 107 ? 16.091 5.721 -6.135 1.00 50.57 87 PHE A O 1
ATOM 647 N N . ASP A 1 108 ? 14.586 7.388 -6.445 1.00 50.11 88 ASP A N 1
ATOM 648 C CA . ASP A 1 108 ? 15.346 8.017 -7.512 1.00 51.71 88 ASP A CA 1
ATOM 649 C C . ASP A 1 108 ? 16.464 8.835 -6.850 1.00 54.12 88 ASP A C 1
ATOM 650 O O . ASP A 1 108 ? 16.313 10.028 -6.614 1.00 55.71 88 ASP A O 1
ATOM 655 N N . THR A 1 109 ? 17.554 8.166 -6.507 1.00 46.31 89 THR A N 1
ATOM 656 C CA . THR A 1 109 ? 18.686 8.780 -5.839 1.00 45.24 89 THR A CA 1
ATOM 657 C C . THR A 1 109 ? 19.943 8.081 -6.290 1.00 49.28 89 THR A C 1
ATOM 658 O O . THR A 1 109 ? 19.889 6.908 -6.659 1.00 49.77 89 THR A O 1
ATOM 662 N N . ARG A 1 110 ? 21.075 8.782 -6.192 1.00 44.53 90 ARG A N 1
ATOM 663 C CA . ARG A 1 110 ? 22.397 8.249 -6.483 1.00 44.77 90 ARG A CA 1
ATOM 664 C C . ARG A 1 110 ? 22.915 7.488 -5.249 1.00 48.49 90 ARG A C 1
ATOM 665 O O . ARG A 1 110 ? 23.885 6.742 -5.362 1.00 48.86 90 ARG A O 1
A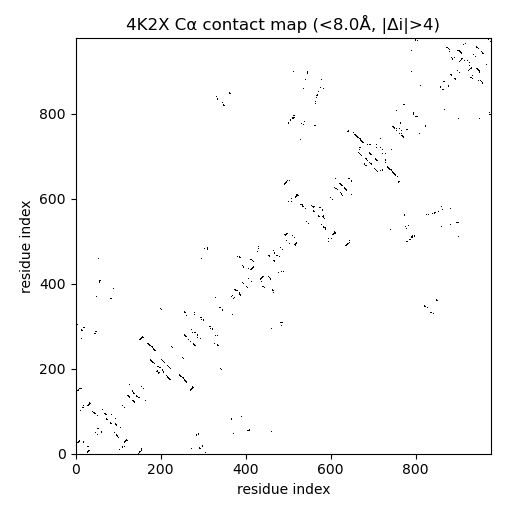TOM 673 N N . HIS A 1 111 ? 22.266 7.670 -4.072 1.00 43.37 91 HIS A N 1
ATOM 674 C CA . HIS A 1 111 ? 22.660 7.012 -2.809 1.00 41.49 91 HIS A CA 1
ATOM 675 C C . HIS A 1 111 ? 21.501 6.201 -2.200 1.00 43.92 91 HIS A C 1
ATOM 676 O O . HIS A 1 111 ? 20.979 6.581 -1.162 1.00 41.10 91 HIS A O 1
ATOM 683 N N . PRO A 1 112 ? 21.084 5.065 -2.822 1.00 41.66 92 PRO A N 1
ATOM 684 C CA . PRO A 1 112 ? 19.959 4.290 -2.260 1.00 40.75 92 PRO A CA 1
ATOM 685 C C . PRO A 1 112 ? 20.397 3.444 -1.062 1.00 46.74 92 PRO A C 1
ATOM 686 O O . PRO A 1 112 ? 20.321 2.215 -1.068 1.00 49.20 92 PRO A O 1
ATOM 690 N N . TYR A 1 113 ? 20.866 4.118 -0.036 1.00 41.77 93 TYR A N 1
ATOM 691 C CA . TYR A 1 113 ? 21.380 3.504 1.167 1.00 42.08 93 TYR A CA 1
ATOM 692 C C . TYR A 1 113 ? 21.663 4.576 2.201 1.00 47.25 93 TYR A C 1
ATOM 693 O O . TYR A 1 113 ? 21.665 5.774 1.898 1.00 47.63 93 TYR A O 1
ATOM 702 N N . ALA A 1 114 ? 21.945 4.123 3.413 1.00 43.81 94 ALA A N 1
ATOM 703 C CA . ALA A 1 114 ? 22.473 4.919 4.507 1.00 42.47 94 ALA A CA 1
ATOM 704 C C . ALA A 1 114 ? 24.001 4.589 4.522 1.00 46.80 94 ALA A C 1
ATOM 705 O O . ALA A 1 114 ? 24.427 3.504 4.140 1.00 45.54 94 ALA A O 1
ATOM 707 N N . LEU A 1 115 ? 24.802 5.540 4.920 1.00 45.36 95 LEU A N 1
ATOM 708 C CA . LEU A 1 115 ? 26.260 5.454 4.999 1.00 45.01 95 LEU A CA 1
ATOM 709 C C . LEU A 1 115 ? 26.646 5.246 6.483 1.00 48.09 95 LEU A C 1
ATOM 710 O O . LEU A 1 115 ? 26.040 5.899 7.326 1.00 47.41 95 LEU A O 1
ATOM 715 N N . PHE A 1 116 ? 27.566 4.292 6.816 1.00 45.75 96 PHE A N 1
ATOM 716 C CA . PHE A 1 116 ? 28.014 4.058 8.201 1.00 45.72 96 PHE A CA 1
ATOM 717 C C . PHE A 1 116 ? 29.168 5.030 8.487 1.00 48.11 96 PHE A C 1
ATOM 718 O O . PHE A 1 116 ? 30.298 4.801 8.069 1.00 48.49 96 PHE A O 1
ATOM 726 N N . VAL A 1 117 ? 28.862 6.161 9.111 1.00 42.46 97 VAL A N 1
ATOM 727 C CA . VAL A 1 117 ? 29.863 7.189 9.393 1.00 41.84 97 VAL A CA 1
ATOM 728 C C . VAL A 1 117 ? 29.685 7.583 10.841 1.00 43.62 97 VAL A C 1
ATOM 729 O O . VAL A 1 117 ? 28.631 8.116 11.180 1.00 43.08 97 VAL A O 1
ATOM 733 N N . PRO A 1 118 ? 30.664 7.307 11.720 1.00 38.61 98 PRO A N 1
ATOM 734 C CA . PRO A 1 118 ? 30.498 7.692 13.140 1.00 37.72 98 PRO A CA 1
ATOM 735 C C . PRO A 1 118 ? 30.525 9.213 13.310 1.00 42.34 98 PRO A C 1
ATOM 736 O O . PRO A 1 118 ? 31.196 9.900 12.548 1.00 42.66 98 PRO A O 1
ATOM 740 N N . GLN A 1 119 ? 29.745 9.730 14.262 1.00 37.36 99 GLN A N 1
ATOM 741 C CA . GLN A 1 119 ? 29.600 11.157 14.551 1.00 36.36 99 GLN A CA 1
ATOM 742 C C . GLN A 1 119 ? 30.903 11.913 14.695 1.00 43.16 99 GLN A C 1
ATOM 743 O O . GLN A 1 119 ? 30.993 13.051 14.230 1.00 42.45 99 GLN A O 1
ATOM 749 N N . VAL A 1 120 ? 31.909 11.295 15.342 1.00 41.56 100 VAL A N 1
ATOM 750 C CA . VAL A 1 120 ? 33.221 11.907 15.548 1.00 41.91 100 VAL A CA 1
ATOM 751 C C . VAL A 1 120 ? 33.809 12.322 14.194 1.00 46.44 100 VAL A C 1
ATOM 752 O O . VAL A 1 120 ? 34.318 13.433 14.074 1.00 46.62 100 VAL A O 1
ATOM 756 N N . ARG A 1 121 ? 33.648 11.457 13.172 1.00 43.75 101 ARG A N 1
ATOM 757 C CA . ARG A 1 121 ? 34.114 11.669 11.810 1.00 45.16 101 ARG A CA 1
ATOM 758 C C . ARG A 1 121 ? 33.253 12.722 11.085 1.00 49.73 101 ARG A C 1
ATOM 759 O O . ARG A 1 121 ? 33.816 13.598 10.427 1.00 49.73 101 ARG A O 1
ATOM 767 N N . THR A 1 122 ? 31.909 12.678 11.266 1.00 45.81 102 THR A N 1
ATOM 768 C CA . THR A 1 122 ? 30.963 13.652 10.708 1.00 45.12 102 THR A CA 1
ATOM 769 C C . THR A 1 122 ? 31.310 15.056 11.190 1.00 49.63 102 THR A C 1
ATOM 770 O O . THR A 1 122 ? 31.382 15.985 10.382 1.00 51.48 102 THR A O 1
ATOM 774 N N . GLU A 1 123 ? 31.538 15.199 12.501 1.00 44.95 103 GLU A N 1
ATOM 775 C CA . GLU A 1 123 ? 31.914 16.457 13.149 1.00 43.10 103 GLU A CA 1
ATOM 776 C C . GLU A 1 123 ? 33.292 16.961 12.689 1.00 46.57 103 GLU A C 1
ATOM 777 O O . GLU A 1 123 ? 33.436 18.155 12.447 1.00 47.55 103 GLU A O 1
ATOM 783 N N . GLU A 1 124 ? 34.268 16.056 12.495 1.00 42.62 104 GLU A N 1
ATOM 784 C CA . GLU A 1 124 ? 35.612 16.383 12.008 1.00 44.16 104 GLU A CA 1
ATOM 785 C C . GLU A 1 124 ? 35.541 16.922 10.558 1.00 49.75 104 GLU A C 1
ATOM 786 O O . GLU A 1 124 ? 36.235 17.892 10.218 1.00 50.74 104 GLU A O 1
ATOM 792 N N . LEU A 1 125 ? 34.662 16.332 9.738 1.00 46.14 105 LEU A N 1
ATOM 793 C CA . LEU A 1 125 ? 34.446 16.756 8.356 1.00 46.76 105 LEU A CA 1
ATOM 794 C C . LEU A 1 125 ? 33.789 18.141 8.304 1.00 44.30 105 LEU A C 1
ATOM 795 O O . LEU A 1 125 ? 34.258 19.019 7.581 1.00 42.76 105 LEU A O 1
ATOM 800 N N . LEU A 1 126 ? 32.759 18.351 9.120 1.00 36.86 106 LEU A N 1
ATOM 801 C CA . LEU A 1 126 ? 32.072 19.633 9.167 1.00 35.82 106 LEU A CA 1
ATOM 802 C C . LEU A 1 126 ? 32.908 20.760 9.773 1.00 40.68 106 LEU A C 1
ATOM 803 O O . LEU A 1 126 ? 32.731 21.918 9.382 1.00 41.55 106 LEU A O 1
ATOM 808 N N . THR A 1 127 ? 33.825 20.425 10.701 1.00 36.51 107 THR A N 1
ATOM 809 C CA . THR A 1 127 ? 34.721 21.385 11.352 1.00 35.81 107 THR A CA 1
ATOM 810 C C . THR A 1 127 ? 35.719 21.870 10.336 1.00 39.78 107 THR A C 1
ATOM 811 O O . THR A 1 127 ? 35.926 23.072 10.221 1.00 41.10 107 THR A O 1
ATOM 815 N N . GLY A 1 128 ? 36.288 20.940 9.579 1.00 36.33 108 GLY A N 1
ATOM 816 C CA . GLY A 1 128 ? 37.223 21.255 8.506 1.00 36.39 108 GLY A CA 1
ATOM 817 C C . GLY A 1 128 ? 36.621 22.263 7.540 1.00 39.84 108 GLY A C 1
ATOM 818 O O . GLY A 1 128 ? 37.218 23.312 7.284 1.00 39.86 108 GLY A O 1
ATOM 819 N N . ARG A 1 129 ? 35.381 21.988 7.086 1.00 35.21 109 ARG A N 1
ATOM 820 C CA . ARG A 1 129 ? 34.623 22.825 6.166 1.00 35.38 109 ARG A CA 1
ATOM 821 C C . ARG A 1 129 ? 34.287 24.203 6.727 1.00 41.54 109 ARG A C 1
ATOM 822 O O . ARG A 1 129 ? 34.547 25.197 6.042 1.00 42.66 109 ARG A O 1
ATOM 830 N N . ALA A 1 130 ? 33.714 24.264 7.949 1.00 37.48 110 ALA A N 1
ATOM 831 C CA . ALA A 1 130 ? 33.333 25.514 8.604 1.00 37.55 110 ALA A CA 1
ATOM 832 C C . ALA A 1 130 ? 34.532 26.451 8.757 1.00 41.18 110 ALA A C 1
ATOM 833 O O . ALA A 1 130 ? 34.415 27.641 8.469 1.00 40.21 110 ALA A O 1
ATOM 835 N N . LEU A 1 131 ? 35.697 25.892 9.145 1.00 38.66 111 LEU A N 1
ATOM 836 C CA . LEU A 1 131 ? 36.951 26.636 9.300 1.00 38.74 111 LEU A CA 1
ATOM 837 C C . LEU A 1 131 ? 37.451 27.096 7.937 1.00 44.43 111 LEU A C 1
ATOM 838 O O . LEU A 1 131 ? 37.774 28.272 7.792 1.00 45.99 111 LEU A O 1
ATOM 843 N N . GLU A 1 132 ? 37.453 26.196 6.923 1.00 40.40 112 GLU A N 1
ATOM 844 C CA . GLU A 1 132 ? 37.898 26.500 5.554 1.00 40.45 112 GLU A CA 1
ATOM 845 C C . GLU A 1 132 ? 37.120 27.683 5.003 1.00 43.03 112 GLU A C 1
ATOM 846 O O . GLU A 1 132 ? 37.704 28.543 4.372 1.00 44.33 112 GLU A O 1
ATOM 852 N N . LEU A 1 133 ? 35.816 27.748 5.318 1.00 37.66 113 LEU A N 1
ATOM 853 C CA . LEU A 1 133 ? 34.857 28.776 4.931 1.00 35.52 113 LEU A CA 1
ATOM 854 C C . LEU A 1 133 ? 34.965 30.092 5.735 1.00 39.37 113 LEU A C 1
ATOM 855 O O . LEU A 1 133 ? 34.287 31.072 5.408 1.00 40.36 113 LEU A O 1
ATOM 860 N N . GLY A 1 134 ? 35.775 30.095 6.779 1.00 33.15 114 GLY A N 1
ATOM 861 C CA . GLY A 1 134 ? 35.978 31.297 7.571 1.00 34.34 114 GLY A CA 1
ATOM 862 C C . GLY A 1 134 ? 35.099 31.540 8.783 1.00 39.80 114 GLY A C 1
ATOM 863 O O . GLY A 1 134 ? 35.051 32.674 9.290 1.00 39.74 114 GLY A O 1
ATOM 864 N N . ALA A 1 135 ? 34.406 30.503 9.263 1.00 36.33 115 ALA A N 1
ATOM 865 C CA . ALA A 1 135 ? 33.600 30.647 10.470 1.00 36.64 115 ALA A CA 1
ATOM 866 C C . ALA A 1 135 ? 34.563 30.621 11.655 1.00 43.47 115 ALA A C 1
ATOM 867 O O . ALA A 1 135 ? 35.546 29.858 11.641 1.00 42.59 115 ALA A O 1
ATOM 869 N N . GLU A 1 136 ? 34.319 31.501 12.648 1.00 42.11 116 GLU A N 1
ATOM 870 C CA . GLU A 1 136 ? 35.153 31.554 13.855 1.00 42.44 116 GLU A CA 1
ATOM 871 C C . GLU A 1 136 ? 34.637 30.553 14.894 1.00 44.64 116 GLU A C 1
ATOM 872 O O . GLU A 1 136 ? 33.474 30.612 15.288 1.00 41.33 116 GLU A O 1
ATOM 878 N N . LEU A 1 137 ? 35.487 29.614 15.298 1.00 43.82 117 LEU A N 1
ATOM 879 C CA . LEU A 1 137 ? 35.118 28.619 16.294 1.00 44.40 117 LEU A CA 1
ATOM 880 C C . LEU A 1 137 ? 35.828 28.893 17.629 1.00 48.96 117 LEU A C 1
ATOM 881 O O . LEU A 1 137 ? 37.047 29.029 17.661 1.00 49.82 117 LEU A O 1
ATOM 886 N N . ARG A 1 138 ? 35.056 29.022 18.714 1.00 44.04 118 ARG A N 1
ATOM 887 C CA . ARG A 1 138 ? 35.625 29.241 20.040 1.00 43.37 118 ARG A CA 1
ATOM 888 C C . ARG A 1 138 ? 35.271 28.066 20.950 1.00 45.44 118 ARG A C 1
ATOM 889 O O . ARG A 1 138 ? 34.154 27.990 21.455 1.00 45.60 118 ARG A O 1
ATOM 897 N N . ARG A 1 139 ? 36.200 27.126 21.109 1.00 40.51 119 ARG A N 1
ATOM 898 C CA . ARG A 1 139 ? 35.968 25.974 21.962 1.00 39.98 119 ARG A CA 1
ATOM 899 C C . ARG A 1 139 ? 36.333 26.288 23.398 1.00 41.57 119 ARG A C 1
ATOM 900 O O . ARG A 1 139 ? 37.343 26.934 23.641 1.00 41.89 119 ARG A O 1
ATOM 908 N N . GLY A 1 140 ? 35.439 25.928 24.315 1.00 37.36 120 GLY A N 1
ATOM 909 C CA . GLY A 1 140 ? 35.520 26.232 25.745 1.00 36.87 120 GLY A CA 1
ATOM 910 C C . GLY A 1 140 ? 34.715 27.479 26.100 1.00 40.74 120 GLY A C 1
ATOM 911 O O . GLY A 1 140 ? 34.814 27.998 27.217 1.00 40.77 120 GLY A O 1
ATOM 912 N N . HIS A 1 141 ? 33.919 27.988 25.139 1.00 36.82 121 HIS A N 1
ATOM 913 C CA . HIS A 1 141 ? 33.099 29.193 25.330 1.00 36.20 121 HIS A CA 1
ATOM 914 C C . HIS A 1 141 ? 31.618 28.839 25.439 1.00 35.98 121 HIS A C 1
ATOM 915 O O . HIS A 1 141 ? 31.061 28.216 24.537 1.00 32.46 121 HIS A O 1
ATOM 922 N N . ALA A 1 142 ? 30.996 29.234 26.556 1.00 32.65 122 ALA A N 1
ATOM 923 C CA . ALA A 1 142 ? 29.595 28.963 26.783 1.00 33.25 122 ALA A CA 1
ATOM 924 C C . ALA A 1 142 ? 28.731 30.203 26.890 1.00 37.14 122 ALA A C 1
ATOM 925 O O . ALA A 1 142 ? 29.113 31.194 27.521 1.00 37.99 122 ALA A O 1
ATOM 927 N N . VAL A 1 143 ? 27.519 30.102 26.340 1.00 32.50 123 VAL A N 1
ATOM 928 C CA . VAL A 1 143 ? 26.497 31.148 26.396 1.00 31.15 123 VAL A CA 1
ATOM 929 C C . VAL A 1 143 ? 25.729 30.955 27.699 1.00 35.82 123 VAL A C 1
ATOM 930 O O . VAL A 1 143 ? 25.203 29.860 27.928 1.00 37.33 123 VAL A O 1
ATOM 934 N N . THR A 1 144 ? 25.666 31.999 28.539 1.00 31.42 124 THR A N 1
ATOM 935 C CA . THR A 1 144 ? 25.008 31.991 29.867 1.00 31.49 124 THR A CA 1
ATOM 936 C C . THR A 1 144 ? 23.734 32.836 29.942 1.00 36.68 124 THR A C 1
ATOM 937 O O . THR A 1 144 ? 22.878 32.578 30.793 1.00 37.48 124 THR A O 1
ATOM 941 N N . ALA A 1 145 ? 23.641 33.889 29.099 1.00 31.95 125 ALA A N 1
ATOM 942 C CA . ALA A 1 145 ? 22.496 34.801 29.055 1.00 30.86 125 ALA A CA 1
ATOM 943 C C . ALA A 1 145 ? 22.383 35.398 27.679 1.00 33.96 125 ALA A C 1
ATOM 944 O O . ALA A 1 145 ? 23.326 35.317 26.880 1.00 31.61 125 ALA A O 1
ATOM 946 N N . LEU A 1 146 ? 21.221 36.013 27.405 1.00 32.33 126 LEU A N 1
ATOM 947 C CA . LEU A 1 146 ? 20.963 36.709 26.154 1.00 33.28 126 LEU A CA 1
ATOM 948 C C . LEU A 1 146 ? 20.004 37.868 26.386 1.00 41.55 126 LEU A C 1
ATOM 949 O O . LEU A 1 146 ? 19.140 37.776 27.253 1.00 42.36 126 LEU A O 1
ATOM 954 N N . GLU A 1 147 ? 20.166 38.954 25.616 1.00 39.86 127 GLU A N 1
ATOM 955 C CA . GLU A 1 147 ? 19.317 40.136 25.644 1.00 41.27 127 GLU A CA 1
ATOM 956 C C . GLU A 1 147 ? 18.994 40.467 24.215 1.00 45.13 127 GLU A C 1
ATOM 957 O O . GLU A 1 147 ? 19.884 40.507 23.360 1.00 45.01 127 GLU A O 1
ATOM 963 N N . GLN A 1 148 ? 17.725 40.698 23.953 1.00 41.82 128 GLN A N 1
ATOM 964 C CA . GLN A 1 148 ? 17.208 40.954 22.612 1.00 41.51 128 GLN A CA 1
ATOM 965 C C . GLN A 1 148 ? 16.397 42.270 22.549 1.00 48.19 128 GLN A C 1
ATOM 966 O O . GLN A 1 148 ? 15.757 42.659 23.522 1.00 48.07 128 GLN A O 1
ATOM 972 N N . ASP A 1 149 ? 16.402 42.920 21.390 1.00 46.64 129 ASP A N 1
ATOM 973 C CA . ASP A 1 149 ? 15.634 44.127 21.081 1.00 47.85 129 ASP A CA 1
ATOM 974 C C . ASP A 1 149 ? 15.394 44.119 19.562 1.00 52.86 129 ASP A C 1
ATOM 975 O O . ASP A 1 149 ? 15.695 43.111 18.916 1.00 52.52 129 ASP A O 1
ATOM 980 N N . ALA A 1 150 ? 14.871 45.208 18.995 1.00 51.34 130 ALA A N 1
ATOM 981 C CA . ALA A 1 150 ? 14.569 45.329 17.555 1.00 51.57 130 ALA A CA 1
ATOM 982 C C . ALA A 1 150 ? 15.819 45.307 16.681 1.00 57.72 130 ALA A C 1
ATOM 983 O O . ALA A 1 150 ? 15.786 44.846 15.543 1.00 56.72 130 ALA A O 1
ATOM 985 N N . ASP A 1 151 ? 16.908 45.842 17.214 1.00 56.93 131 ASP A N 1
ATOM 986 C CA . ASP A 1 151 ? 18.175 46.048 16.531 1.00 57.54 131 ASP A CA 1
ATOM 987 C C . ASP A 1 151 ? 19.084 44.838 16.480 1.00 57.54 131 ASP A C 1
ATOM 988 O O . ASP A 1 151 ? 19.742 44.628 15.464 1.00 57.72 131 ASP A O 1
ATOM 993 N N . GLY A 1 152 ? 19.125 44.058 17.558 1.00 51.21 132 GLY A N 1
ATOM 994 C CA . GLY A 1 152 ? 19.981 42.885 17.626 1.00 48.96 132 GLY A CA 1
ATOM 995 C C . GLY A 1 152 ? 19.919 42.095 18.915 1.00 49.89 132 GLY A C 1
ATOM 996 O O . GLY A 1 152 ? 18.971 42.210 19.702 1.00 48.73 132 GLY A O 1
ATOM 997 N N . VAL A 1 153 ? 20.933 41.241 19.098 1.00 44.24 133 VAL A N 1
ATOM 998 C CA . VAL A 1 153 ? 21.056 40.382 20.267 1.00 42.18 133 VAL A CA 1
ATOM 999 C C . VAL A 1 153 ? 22.420 40.621 20.899 1.00 45.78 133 VAL A C 1
ATOM 1000 O O . VAL A 1 153 ? 23.424 40.755 20.192 1.00 44.99 133 VAL A O 1
ATOM 1004 N N . THR A 1 154 ? 22.444 40.636 22.228 1.00 42.30 134 THR A N 1
ATOM 1005 C CA . THR A 1 154 ? 23.660 40.701 23.026 1.00 43.48 134 THR A CA 1
ATOM 1006 C C . THR A 1 154 ? 23.749 39.385 23.809 1.00 43.50 134 THR A C 1
ATOM 1007 O O . THR A 1 154 ? 22.832 39.035 24.567 1.00 41.07 134 THR A O 1
ATOM 1011 N N . VAL A 1 155 ? 24.822 38.633 23.566 1.00 38.21 135 VAL A N 1
ATOM 1012 C CA . VAL A 1 155 ? 25.008 37.335 24.196 1.00 36.74 135 VAL A CA 1
ATOM 1013 C C . VAL A 1 155 ? 26.089 37.337 25.264 1.00 40.09 135 VAL A C 1
ATOM 1014 O O . VAL A 1 155 ? 27.151 37.927 25.062 1.00 41.23 135 VAL A O 1
ATOM 1018 N N . SER A 1 156 ? 25.765 36.762 26.445 1.00 34.64 136 SER A N 1
ATOM 1019 C CA . SER A 1 156 ? 26.703 36.676 27.551 1.00 35.14 136 SER A CA 1
ATOM 1020 C C . SER A 1 156 ? 27.493 35.392 27.443 1.00 36.50 136 SER A C 1
ATOM 1021 O O . SER A 1 156 ? 26.919 34.298 27.396 1.00 32.60 136 SER A O 1
ATOM 1024 N N . VAL A 1 157 ? 28.830 35.541 27.358 1.00 32.93 137 VAL A N 1
ATOM 1025 C CA . VAL A 1 157 ? 29.730 34.403 27.180 1.00 30.83 137 VAL A CA 1
ATOM 1026 C C . VAL A 1 157 ? 30.721 34.276 28.316 1.00 36.38 137 VAL A C 1
ATOM 1027 O O . VAL A 1 157 ? 31.248 35.277 28.804 1.00 36.94 137 VAL A O 1
ATOM 1031 N N . THR A 1 158 ? 30.994 33.026 28.705 1.00 34.54 138 THR A N 1
ATOM 1032 C CA . THR A 1 158 ? 32.032 32.670 29.649 1.00 35.92 138 THR A CA 1
ATOM 1033 C C . THR A 1 158 ? 32.977 31.751 28.915 1.00 41.62 138 THR A C 1
ATOM 1034 O O . THR A 1 158 ? 32.552 30.722 28.376 1.00 39.85 138 THR A O 1
ATOM 1038 N N . GLY A 1 159 ? 34.233 32.165 28.847 1.00 39.77 139 GLY A N 1
ATOM 1039 C CA . GLY A 1 159 ? 35.270 31.376 28.200 1.00 39.50 139 GLY A CA 1
ATOM 1040 C C . GLY A 1 159 ? 36.534 31.295 29.030 1.00 44.13 139 GLY A C 1
ATOM 1041 O O . GLY A 1 159 ? 36.603 31.929 30.082 1.00 42.21 139 GLY A O 1
ATOM 1042 N N . PRO A 1 160 ? 37.592 30.603 28.532 1.00 43.99 140 PRO A N 1
ATOM 1043 C CA . PRO A 1 160 ? 38.865 30.533 29.289 1.00 45.26 140 PRO A CA 1
ATOM 1044 C C . PRO A 1 160 ? 39.593 31.852 29.578 1.00 49.76 140 PRO A C 1
ATOM 1045 O O . PRO A 1 160 ? 40.442 31.905 30.472 1.00 50.94 140 PRO A O 1
ATOM 1049 N N . GLU A 1 161 ? 39.248 32.912 28.862 1.00 46.93 141 GLU A N 1
ATOM 1050 C CA . GLU A 1 161 ? 39.855 34.238 29.047 1.00 47.98 141 GLU A CA 1
ATOM 1051 C C . GLU A 1 161 ? 38.940 35.154 29.861 1.00 51.13 141 GLU A C 1
ATOM 1052 O O . GLU A 1 161 ? 39.201 36.348 29.977 1.00 51.93 141 GLU A O 1
ATOM 1058 N N . GLY A 1 162 ? 37.887 34.573 30.438 1.00 46.03 142 GLY A N 1
ATOM 1059 C CA . GLY A 1 162 ? 36.926 35.279 31.270 1.00 44.26 142 GLY A CA 1
ATOM 1060 C C . GLY A 1 162 ? 35.581 35.561 30.644 1.00 42.40 142 GLY A C 1
ATOM 1061 O O . GLY A 1 162 ? 35.328 35.174 29.502 1.00 40.42 142 GLY A O 1
ATOM 1062 N N . PRO A 1 163 ? 34.686 36.265 31.366 1.00 37.07 143 PRO A N 1
ATOM 1063 C CA . PRO A 1 163 ? 33.372 36.577 30.774 1.00 36.20 143 PRO A CA 1
ATOM 1064 C C . PRO A 1 163 ? 33.429 37.741 29.801 1.00 39.32 143 PRO A C 1
ATOM 1065 O O . PRO A 1 163 ? 34.245 38.634 29.938 1.00 40.84 143 PRO A O 1
ATOM 1069 N N . TYR A 1 164 ? 32.520 37.761 28.853 1.00 35.41 144 TYR A N 1
ATOM 1070 C CA . TYR A 1 164 ? 32.406 38.856 27.899 1.00 35.38 144 TYR A CA 1
ATOM 1071 C C . TYR A 1 164 ? 31.050 38.828 27.253 1.00 38.60 144 TYR A C 1
ATOM 1072 O O . TYR A 1 164 ? 30.306 37.877 27.454 1.00 37.48 144 TYR A O 1
ATOM 1081 N N . GLU A 1 165 ? 30.741 39.870 26.477 1.00 38.06 145 GLU A N 1
ATOM 1082 C CA . GLU A 1 165 ? 29.496 40.016 25.726 1.00 38.69 145 GLU A CA 1
ATOM 1083 C C . GLU A 1 165 ? 29.781 40.233 24.246 1.00 43.94 145 GLU A C 1
ATOM 1084 O O . GLU A 1 165 ? 30.746 40.920 23.880 1.00 44.92 145 GLU A O 1
ATOM 1090 N N . VAL A 1 166 ? 28.961 39.633 23.402 1.00 39.04 146 VAL A N 1
ATOM 1091 C CA . VAL A 1 166 ? 29.094 39.759 21.956 1.00 40.21 146 VAL A CA 1
ATOM 1092 C C . VAL A 1 166 ? 27.735 40.147 21.359 1.00 46.30 146 VAL A C 1
ATOM 1093 O O . VAL A 1 166 ? 26.675 39.675 21.797 1.00 45.79 146 VAL A O 1
ATOM 1097 N N . GLU A 1 167 ? 27.781 41.084 20.431 1.00 43.19 147 GLU A N 1
ATOM 1098 C CA . GLU A 1 167 ? 26.608 41.598 19.763 1.00 43.51 147 GLU A CA 1
ATOM 1099 C C . GLU A 1 167 ? 26.480 40.922 18.437 1.00 45.07 147 GLU A C 1
ATOM 1100 O O . GLU A 1 167 ? 27.494 40.638 17.799 1.00 43.83 147 GLU A O 1
ATOM 1106 N N . CYS A 1 168 ? 25.238 40.680 18.014 1.00 42.27 148 CYS A N 1
ATOM 1107 C CA . CYS A 1 168 ? 24.909 40.080 16.715 1.00 42.68 148 CYS A CA 1
ATOM 1108 C C . CYS A 1 168 ? 23.516 40.496 16.274 1.00 42.26 148 CYS A C 1
ATOM 1109 O O . CYS A 1 168 ? 22.734 40.994 17.097 1.00 39.97 148 CYS A O 1
ATOM 1112 N N . ALA A 1 169 ? 23.202 40.271 14.984 1.00 37.47 149 ALA A N 1
ATOM 1113 C CA . ALA A 1 169 ? 21.865 40.545 14.450 1.00 35.80 149 ALA A CA 1
ATOM 1114 C C . ALA A 1 169 ? 20.963 39.357 14.874 1.00 37.86 149 ALA A C 1
ATOM 1115 O O . ALA A 1 169 ? 19.786 39.553 15.163 1.00 36.26 149 ALA A O 1
ATOM 1117 N N . TYR A 1 170 ? 21.513 38.133 14.875 1.00 34.67 150 TYR A N 1
ATOM 1118 C CA . TYR A 1 170 ? 20.752 36.925 15.200 1.00 35.32 150 TYR A CA 1
ATOM 1119 C C . TYR A 1 170 ? 21.567 35.920 15.979 1.00 40.45 150 TYR A C 1
ATOM 1120 O O . TYR A 1 170 ? 22.741 35.713 15.677 1.00 42.55 150 TYR A O 1
ATOM 1129 N N . LEU A 1 171 ? 20.935 35.248 16.941 1.00 34.72 151 LEU A N 1
ATOM 1130 C CA . LEU A 1 171 ? 21.584 34.158 17.664 1.00 33.64 151 LEU A CA 1
ATOM 1131 C C . LEU A 1 171 ? 20.854 32.853 17.361 1.00 36.20 151 LEU A C 1
ATOM 1132 O O . LEU A 1 171 ? 19.629 32.820 17.274 1.00 35.43 151 LEU A O 1
ATOM 1137 N N . VAL A 1 172 ? 21.611 31.776 17.182 1.00 32.28 152 VAL A N 1
ATOM 1138 C CA . VAL A 1 172 ? 21.005 30.474 16.959 1.00 29.76 152 VAL A CA 1
ATOM 1139 C C . VAL A 1 172 ? 21.445 29.470 18.022 1.00 35.83 152 VAL A C 1
ATOM 1140 O O . VAL A 1 172 ? 22.642 29.285 18.252 1.00 37.39 152 VAL A O 1
ATOM 1144 N N . GLY A 1 173 ? 20.465 28.864 18.669 1.00 30.98 153 GLY A N 1
ATOM 1145 C CA . GLY A 1 173 ? 20.686 27.812 19.637 1.00 30.68 153 GLY A CA 1
ATOM 1146 C C . GLY A 1 173 ? 20.741 26.454 18.956 1.00 34.97 153 GLY A C 1
ATOM 1147 O O . GLY A 1 173 ? 19.715 25.940 18.491 1.00 33.53 153 GLY A O 1
ATOM 1148 N N . CYS A 1 174 ? 21.954 25.893 18.870 1.00 32.35 154 CYS A N 1
ATOM 1149 C CA . CYS A 1 174 ? 22.262 24.573 18.341 1.00 32.65 154 CYS A CA 1
ATOM 1150 C C . CYS A 1 174 ? 22.972 23.803 19.479 1.00 36.23 154 CYS A C 1
ATOM 1151 O O . CYS A 1 174 ? 23.919 23.032 19.243 1.00 34.88 154 CYS A O 1
ATOM 1154 N N . ASP A 1 175 ? 22.522 24.079 20.727 1.00 31.24 155 ASP A N 1
ATOM 1155 C CA . ASP A 1 175 ? 23.089 23.587 21.973 1.00 32.28 155 ASP A CA 1
ATOM 1156 C C . ASP A 1 175 ? 22.540 22.251 22.582 1.00 35.74 155 ASP A C 1
ATOM 1157 O O . ASP A 1 175 ? 22.688 22.004 23.787 1.00 32.39 155 ASP A O 1
ATOM 1162 N N . GLY A 1 176 ? 21.963 21.401 21.734 1.00 33.11 156 GLY A N 1
ATOM 1163 C CA . GLY A 1 176 ? 21.463 20.093 22.138 1.00 32.71 156 GLY A CA 1
ATOM 1164 C C . GLY A 1 176 ? 20.105 20.089 22.810 1.00 36.71 156 GLY A C 1
ATOM 1165 O O . GLY A 1 176 ? 19.487 21.143 22.983 1.00 36.37 156 GLY A O 1
ATOM 1166 N N . GLY A 1 177 ? 19.672 18.900 23.221 1.00 32.03 157 GLY A N 1
ATOM 1167 C CA . GLY A 1 177 ? 18.393 18.665 23.880 1.00 31.82 157 GLY A CA 1
ATOM 1168 C C . GLY A 1 177 ? 18.134 19.423 25.168 1.00 36.12 157 GLY A C 1
ATOM 1169 O O . GLY A 1 177 ? 16.984 19.800 25.430 1.00 36.41 157 GLY A O 1
ATOM 1170 N N . GLY A 1 178 ? 19.185 19.661 25.965 1.00 29.59 158 GLY A N 1
ATOM 1171 C CA . GLY A 1 178 ? 19.041 20.424 27.194 1.00 29.77 158 GLY A CA 1
ATOM 1172 C C . GLY A 1 178 ? 19.238 21.925 26.983 1.00 39.72 158 GLY A C 1
ATOM 1173 O O . GLY A 1 178 ? 19.338 22.673 27.963 1.00 42.65 158 GLY A O 1
ATOM 1174 N N . SER A 1 179 ? 19.300 22.375 25.687 1.00 33.46 159 SER A N 1
ATOM 1175 C CA . SER A 1 179 ? 19.500 23.743 25.203 1.00 32.11 159 SER A CA 1
ATOM 1176 C C . SER A 1 179 ? 19.321 24.861 26.221 1.00 38.39 159 SER A C 1
ATOM 1177 O O . SER A 1 179 ? 18.217 25.083 26.719 1.00 41.58 159 SER A O 1
ATOM 1180 N N . THR A 1 180 ? 20.412 25.584 26.490 1.00 32.98 160 THR A N 1
ATOM 1181 C CA . THR A 1 180 ? 20.460 26.712 27.389 1.00 34.08 160 THR A CA 1
ATOM 1182 C C . THR A 1 180 ? 19.612 27.832 26.805 1.00 40.48 160 THR A C 1
ATOM 1183 O O . THR A 1 180 ? 18.853 28.484 27.537 1.00 41.96 160 THR A O 1
ATOM 1187 N N . VAL A 1 181 ? 19.772 28.052 25.484 1.00 36.35 161 VAL A N 1
ATOM 1188 C CA . VAL A 1 181 ? 19.128 29.100 24.684 1.00 35.98 161 VAL A CA 1
ATOM 1189 C C . VAL A 1 181 ? 17.598 28.985 24.703 1.00 39.05 161 VAL A C 1
ATOM 1190 O O . VAL A 1 181 ? 16.916 29.991 24.927 1.00 39.24 161 VAL A O 1
ATOM 1194 N N . ARG A 1 182 ? 17.074 27.758 24.530 1.00 34.19 162 ARG A N 1
ATOM 1195 C CA . ARG A 1 182 ? 15.634 27.473 24.563 1.00 33.30 162 ARG A CA 1
ATOM 1196 C C . ARG A 1 182 ? 15.075 27.913 25.917 1.00 37.21 162 ARG A C 1
ATOM 1197 O O . ARG A 1 182 ? 14.100 28.658 25.959 1.00 37.09 162 ARG A O 1
ATOM 1205 N N . LYS A 1 183 ? 15.742 27.483 27.016 1.00 32.88 163 LYS A N 1
ATOM 1206 C CA . LYS A 1 183 ? 15.354 27.808 28.381 1.00 31.62 163 LYS A CA 1
ATOM 1207 C C . LYS A 1 183 ? 15.480 29.309 28.653 1.00 37.12 163 LYS A C 1
ATOM 1208 O O . LYS A 1 183 ? 14.587 29.875 29.301 1.00 36.43 163 LYS A O 1
ATOM 1214 N N . LEU A 1 184 ? 16.558 29.968 28.118 1.00 32.88 164 LEU A N 1
ATOM 1215 C CA . LEU A 1 184 ? 16.760 31.403 28.286 1.00 33.85 164 LEU A CA 1
ATOM 1216 C C . LEU A 1 184 ? 15.601 32.203 27.687 1.00 41.68 164 LEU A C 1
ATOM 1217 O O . LEU A 1 184 ? 15.155 33.186 28.267 1.00 44.49 164 LEU A O 1
ATOM 1222 N N . LEU A 1 185 ? 15.111 31.756 26.544 1.00 37.38 165 LEU A N 1
ATOM 1223 C CA . LEU A 1 185 ? 14.006 32.322 25.795 1.00 37.14 165 LEU A CA 1
ATOM 1224 C C . LEU A 1 185 ? 12.626 32.065 26.433 1.00 41.27 165 LEU A C 1
ATOM 1225 O O . LEU A 1 185 ? 11.647 32.733 26.076 1.00 42.50 165 LEU A O 1
ATOM 1230 N N . GLY A 1 186 ? 12.530 31.059 27.289 1.00 35.08 166 GLY A N 1
ATOM 1231 C CA . GLY A 1 186 ? 11.246 30.703 27.881 1.00 35.15 166 GLY A CA 1
ATOM 1232 C C . GLY A 1 186 ? 10.357 29.907 26.940 1.00 41.38 166 GLY A C 1
ATOM 1233 O O . GLY A 1 186 ? 9.137 29.855 27.134 1.00 42.81 166 GLY A O 1
ATOM 1234 N N . ILE A 1 187 ? 10.953 29.271 25.909 1.00 36.26 167 ILE A N 1
ATOM 1235 C CA . ILE A 1 187 ? 10.191 28.480 24.966 1.00 35.25 167 ILE A CA 1
ATOM 1236 C C . ILE A 1 187 ? 9.851 27.155 25.620 1.00 43.64 167 ILE A C 1
ATOM 1237 O O . ILE A 1 187 ? 10.741 26.460 26.121 1.00 43.94 167 ILE A O 1
ATOM 1242 N N . ASP A 1 188 ? 8.560 26.809 25.631 1.00 43.22 168 ASP A N 1
ATOM 1243 C CA . ASP A 1 188 ? 8.133 25.533 26.193 1.00 43.62 168 ASP A CA 1
ATOM 1244 C C . ASP A 1 188 ? 8.530 24.367 25.278 1.00 44.45 168 ASP A C 1
ATOM 1245 O O . ASP A 1 188 ? 8.593 24.498 24.047 1.00 44.96 168 ASP A O 1
ATOM 1250 N N . PHE A 1 189 ? 8.877 23.248 25.901 1.00 37.10 169 PHE A N 1
ATOM 1251 C CA . PHE A 1 189 ? 9.326 22.033 25.234 1.00 32.91 169 PHE A CA 1
ATOM 1252 C C . PHE A 1 189 ? 8.289 20.917 25.473 1.00 36.94 169 PHE A C 1
ATOM 1253 O O . PHE A 1 189 ? 8.597 19.953 26.183 1.00 36.17 169 PHE A O 1
ATOM 1261 N N . PRO A 1 190 ? 7.035 21.031 24.955 1.00 34.95 170 PRO A N 1
ATOM 1262 C CA . PRO A 1 190 ? 6.043 19.998 25.277 1.00 34.00 170 PRO A CA 1
ATOM 1263 C C . PRO A 1 190 ? 6.304 18.669 24.591 1.00 38.00 170 PRO A C 1
ATOM 1264 O O . PRO A 1 190 ? 6.923 18.605 23.522 1.00 37.35 170 PRO A O 1
ATOM 1268 N N . GLY A 1 191 ? 5.840 17.619 25.248 1.00 34.83 171 GLY A N 1
ATOM 1269 C CA . GLY A 1 191 ? 5.949 16.257 24.764 1.00 33.91 171 GLY A CA 1
ATOM 1270 C C . GLY A 1 191 ? 5.606 15.224 25.809 1.00 37.45 171 GLY A C 1
ATOM 1271 O O . GLY A 1 191 ? 4.741 15.434 26.661 1.00 37.10 171 GLY A O 1
ATOM 1272 N N . GLN A 1 192 ? 6.280 14.095 25.743 1.00 33.93 172 GLN A N 1
ATOM 1273 C CA . GLN A 1 192 ? 5.954 12.987 26.605 1.00 33.30 172 GLN A CA 1
ATOM 1274 C C . GLN A 1 192 ? 7.116 12.539 27.448 1.00 40.07 172 GLN A C 1
ATOM 1275 O O . GLN A 1 192 ? 8.282 12.544 27.019 1.00 39.38 172 GLN A O 1
ATOM 1281 N N . ASP A 1 193 ? 6.762 12.132 28.664 1.00 37.89 173 ASP A N 1
ATOM 1282 C CA . ASP A 1 193 ? 7.678 11.602 29.639 1.00 39.53 173 ASP A CA 1
ATOM 1283 C C . ASP A 1 193 ? 8.031 10.157 29.229 1.00 42.02 173 ASP A C 1
ATOM 1284 O O . ASP A 1 193 ? 7.227 9.495 28.573 1.00 40.32 173 ASP A O 1
ATOM 1289 N N . PRO A 1 194 ? 9.243 9.658 29.529 1.00 38.19 174 PRO A N 1
ATOM 1290 C CA . PRO A 1 194 ? 9.592 8.308 29.061 1.00 37.59 174 PRO A CA 1
ATOM 1291 C C . PRO A 1 194 ? 8.855 7.171 29.756 1.00 40.50 174 PRO A C 1
ATOM 1292 O O . PRO A 1 194 ? 8.418 7.322 30.877 1.00 39.95 174 PRO A O 1
ATOM 1296 N N . HIS A 1 195 ? 8.787 6.024 29.091 1.00 39.14 175 HIS A N 1
ATOM 1297 C CA . HIS A 1 195 ? 8.221 4.741 29.518 1.00 39.91 175 HIS A CA 1
ATOM 1298 C C . HIS A 1 195 ? 9.323 3.647 29.411 1.00 47.60 175 HIS A C 1
ATOM 1299 O O . HIS A 1 195 ? 9.099 2.490 29.767 1.00 50.31 175 HIS A O 1
ATOM 1306 N N . MET A 1 196 ? 10.497 4.024 28.888 1.00 44.85 176 MET A N 1
ATOM 1307 C CA . MET A 1 196 ? 11.632 3.124 28.784 1.00 46.82 176 MET A CA 1
ATOM 1308 C C . MET A 1 196 ? 12.964 3.760 29.126 1.00 53.19 176 MET A C 1
ATOM 1309 O O . MET A 1 196 ? 13.203 4.931 28.826 1.00 54.19 176 MET A O 1
ATOM 1314 N N . PHE A 1 197 ? 13.833 2.963 29.727 1.00 50.58 177 PHE A N 1
ATOM 1315 C CA . PHE A 1 197 ? 15.165 3.354 30.136 1.00 52.05 177 PHE A CA 1
ATOM 1316 C C . PHE A 1 197 ? 16.133 2.334 29.595 1.00 54.27 177 PHE A C 1
ATOM 1317 O O . PHE A 1 197 ? 15.866 1.139 29.662 1.00 55.93 177 PHE A O 1
ATOM 1325 N N . ALA A 1 198 ? 17.236 2.787 29.025 1.00 46.93 178 ALA A N 1
ATOM 1326 C CA . ALA A 1 198 ? 18.250 1.878 28.535 1.00 45.10 178 ALA A CA 1
ATOM 1327 C C . ALA A 1 198 ? 19.649 2.364 28.854 1.00 45.95 178 ALA A C 1
ATOM 1328 O O . ALA A 1 198 ? 19.884 3.565 28.941 1.00 46.61 178 ALA A O 1
ATOM 1330 N N . VAL A 1 199 ? 20.583 1.435 29.002 1.00 39.50 179 VAL A N 1
ATOM 1331 C CA . VAL A 1 199 ? 22.002 1.734 29.217 1.00 37.83 179 VAL A CA 1
ATOM 1332 C C . VAL A 1 199 ? 22.768 1.220 28.007 1.00 42.94 179 VAL A C 1
ATOM 1333 O O . VAL A 1 199 ? 22.495 0.122 27.510 1.00 42.28 179 VAL A O 1
ATOM 1337 N N . ILE A 1 200 ? 23.636 2.070 27.462 1.00 41.55 180 ILE A N 1
ATOM 1338 C CA . ILE A 1 200 ? 24.435 1.780 26.285 1.00 42.27 180 ILE A CA 1
ATOM 1339 C C . ILE A 1 200 ? 25.895 1.655 26.665 1.00 47.63 180 ILE A C 1
ATOM 1340 O O . ILE A 1 200 ? 26.369 2.361 27.565 1.00 48.23 180 ILE A O 1
ATOM 1345 N N . ALA A 1 201 ? 26.608 0.759 25.968 1.00 43.75 181 ALA A N 1
ATOM 1346 C CA . ALA A 1 201 ? 28.036 0.523 26.141 1.00 43.27 181 ALA A CA 1
ATOM 1347 C C . ALA A 1 201 ? 28.673 0.175 24.813 1.00 48.18 181 ALA A C 1
ATOM 1348 O O . ALA A 1 201 ? 28.186 -0.702 24.103 1.00 47.50 181 ALA A O 1
ATOM 1350 N N . ASP A 1 202 ? 29.720 0.924 24.450 1.00 45.00 182 ASP A N 1
ATOM 1351 C CA . ASP A 1 202 ? 30.516 0.659 23.266 1.00 45.49 182 ASP A CA 1
ATOM 1352 C C . ASP A 1 202 ? 31.726 -0.077 23.855 1.00 48.40 182 ASP A C 1
ATOM 1353 O O . ASP A 1 202 ? 32.565 0.536 24.488 1.00 46.75 182 ASP A O 1
ATOM 1358 N N . ALA A 1 203 ? 31.696 -1.409 23.826 1.00 47.17 183 ALA A N 1
ATOM 1359 C CA . ALA A 1 203 ? 32.742 -2.209 24.448 1.00 49.19 183 ALA A CA 1
ATOM 1360 C C . ALA A 1 203 ? 33.150 -3.456 23.687 1.00 53.34 183 ALA A C 1
ATOM 1361 O O . ALA A 1 203 ? 32.597 -3.790 22.630 1.00 51.97 183 ALA A O 1
ATOM 1363 N N . ARG A 1 204 ? 34.152 -4.137 24.250 1.00 51.68 184 ARG A N 1
ATOM 1364 C CA . ARG A 1 204 ? 34.687 -5.399 23.746 1.00 52.81 184 ARG A CA 1
ATOM 1365 C C . ARG A 1 204 ? 34.244 -6.479 24.691 1.00 57.14 184 ARG A C 1
ATOM 1366 O O . ARG A 1 204 ? 34.061 -6.215 25.881 1.00 55.95 184 ARG A O 1
ATOM 1374 N N . PHE A 1 205 ? 34.059 -7.691 24.172 1.00 56.46 185 PHE A N 1
ATOM 1375 C CA . PHE A 1 205 ? 33.603 -8.828 24.981 1.00 57.40 185 PHE A CA 1
ATOM 1376 C C . PHE A 1 205 ? 34.498 -10.045 24.766 1.00 65.95 185 PHE A C 1
ATOM 1377 O O . PHE A 1 205 ? 34.725 -10.453 23.625 1.00 66.49 185 PHE A O 1
ATOM 1385 N N . ARG A 1 206 ? 35.000 -10.619 25.865 1.00 66.19 186 ARG A N 1
ATOM 1386 C CA . ARG A 1 206 ? 35.846 -11.826 25.848 1.00 68.69 186 ARG A CA 1
ATOM 1387 C C . ARG A 1 206 ? 35.032 -13.055 25.431 1.00 75.61 186 ARG A C 1
ATOM 1388 O O . ARG A 1 206 ? 35.476 -13.810 24.568 1.00 77.65 186 ARG A O 1
ATOM 1396 N N . GLU A 1 207 ? 33.827 -13.228 26.006 1.00 71.48 187 GLU A N 1
ATOM 1397 C CA . GLU A 1 207 ? 32.923 -14.332 25.689 1.00 71.49 187 GLU A CA 1
ATOM 1398 C C . GLU A 1 207 ? 32.202 -14.080 24.385 1.00 73.24 187 GLU A C 1
ATOM 1399 O O . GLU A 1 207 ? 32.195 -12.955 23.902 1.00 71.12 187 GLU A O 1
ATOM 1405 N N . GLU A 1 208 ? 31.616 -15.131 23.799 1.00 72.49 188 GLU A N 1
ATOM 1406 C CA . GLU A 1 208 ? 30.865 -15.072 22.541 1.00 72.26 188 GLU A CA 1
ATOM 1407 C C . GLU A 1 208 ? 29.452 -14.546 22.843 1.00 73.99 188 GLU A C 1
ATOM 1408 O O . GLU A 1 208 ? 28.881 -14.922 23.868 1.00 74.33 188 GLU A O 1
ATOM 1414 N N . LEU A 1 209 ? 28.922 -13.636 22.011 1.00 68.37 189 LEU A N 1
ATOM 1415 C CA . LEU A 1 209 ? 27.577 -13.077 22.214 1.00 66.99 189 LEU A CA 1
ATOM 1416 C C . LEU A 1 209 ? 26.480 -14.012 21.653 1.00 71.07 189 LEU A C 1
ATOM 1417 O O . LEU A 1 209 ? 26.681 -14.617 20.594 1.00 71.81 189 LEU A O 1
ATOM 1422 N N . PRO A 1 210 ? 25.317 -14.138 22.329 1.00 66.56 190 PRO A N 1
ATOM 1423 C CA . PRO A 1 210 ? 24.248 -15.001 21.795 1.00 67.13 190 PRO A CA 1
ATOM 1424 C C . PRO A 1 210 ? 23.532 -14.374 20.605 1.00 73.13 190 PRO A C 1
ATOM 1425 O O . PRO A 1 210 ? 23.472 -13.148 20.515 1.00 71.86 190 PRO A O 1
ATOM 1429 N N . HIS A 1 211 ? 23.048 -15.207 19.657 1.00 73.14 191 HIS A N 1
ATOM 1430 C CA . HIS A 1 211 ? 22.367 -14.719 18.452 1.00 74.26 191 HIS A CA 1
ATOM 1431 C C . HIS A 1 211 ? 20.886 -14.373 18.705 1.00 79.36 191 HIS A C 1
ATOM 1432 O O . HIS A 1 211 ? 20.175 -15.137 19.364 1.00 80.62 191 HIS A O 1
ATOM 1439 N N . GLY A 1 212 ? 20.467 -13.205 18.214 1.00 73.85 192 GLY A N 1
ATOM 1440 C CA . GLY A 1 212 ? 19.102 -12.710 18.345 1.00 104.35 192 GLY A CA 1
ATOM 1441 C C . GLY A 1 212 ? 18.771 -11.636 17.329 1.00 138.92 192 GLY A C 1
ATOM 1442 O O . GLY A 1 212 ? 18.964 -11.825 16.125 1.00 99.21 192 GLY A O 1
ATOM 1443 N N . PRO A 1 220 ? 21.126 -8.634 15.706 1.00 52.46 200 PRO A N 1
ATOM 1444 C CA . PRO A 1 220 ? 22.217 -9.599 15.464 1.00 52.70 200 PRO A CA 1
ATOM 1445 C C . PRO A 1 220 ? 22.462 -10.435 16.706 1.00 57.51 200 PRO A C 1
ATOM 1446 O O . PRO A 1 220 ? 22.391 -11.665 16.660 1.00 58.08 200 PRO A O 1
ATOM 1450 N N . TYR A 1 221 ? 22.731 -9.755 17.826 1.00 54.23 201 TYR A N 1
ATOM 1451 C CA . TYR A 1 221 ? 23.002 -10.384 19.111 1.00 54.59 201 TYR A CA 1
ATOM 1452 C C . TYR A 1 221 ? 22.102 -9.792 20.140 1.00 56.19 201 TYR A C 1
ATOM 1453 O O . TYR A 1 221 ? 21.776 -8.607 20.070 1.00 53.85 201 TYR A O 1
ATOM 1462 N N . GLY A 1 222 ? 21.730 -10.605 21.110 1.00 53.41 202 GLY A N 1
ATOM 1463 C CA . GLY A 1 222 ? 20.880 -10.135 22.186 1.00 52.97 202 GLY A CA 1
ATOM 1464 C C . GLY A 1 222 ? 20.013 -11.198 22.799 1.00 58.94 202 GLY A C 1
ATOM 1465 O O . GLY A 1 222 ? 20.031 -12.355 22.371 1.00 60.23 202 GLY A O 1
ATOM 1466 N N . VAL A 1 223 ? 19.311 -10.816 23.864 1.00 55.28 203 VAL A N 1
ATOM 1467 C CA . VAL A 1 223 ? 18.368 -11.676 24.554 1.00 55.64 203 VAL A CA 1
ATOM 1468 C C . VAL A 1 223 ? 17.067 -10.953 24.913 1.00 60.25 203 VAL A C 1
ATOM 1469 O O . VAL A 1 223 ? 17.064 -9.909 25.577 1.00 58.76 203 VAL A O 1
ATOM 1473 N N . MET A 1 224 ? 15.972 -11.491 24.366 1.00 57.71 204 MET A N 1
ATOM 1474 C CA . MET A 1 224 ? 14.610 -11.040 24.582 1.00 57.27 204 MET A CA 1
ATOM 1475 C C . MET A 1 224 ? 14.177 -11.535 25.950 1.00 62.86 204 MET A C 1
ATOM 1476 O O . MET A 1 224 ? 14.553 -12.636 26.345 1.00 63.31 204 MET A O 1
ATOM 1481 N N . ARG A 1 225 ? 13.401 -10.727 26.683 1.00 60.02 205 ARG A N 1
ATOM 1482 C CA . ARG A 1 225 ? 12.965 -11.121 28.016 1.00 60.14 205 ARG A CA 1
ATOM 1483 C C . ARG A 1 225 ? 11.571 -10.541 28.350 1.00 65.72 205 ARG A C 1
ATOM 1484 O O . ARG A 1 225 ? 11.429 -9.666 29.220 1.00 66.00 205 ARG A O 1
ATOM 1492 N N . HIS A 1 226 ? 10.535 -11.071 27.638 1.00 61.88 206 HIS A N 1
ATOM 1493 C CA . HIS A 1 226 ? 9.110 -10.716 27.748 1.00 59.91 206 HIS A CA 1
ATOM 1494 C C . HIS A 1 226 ? 8.620 -10.694 29.183 1.00 63.06 206 HIS A C 1
ATOM 1495 O O . HIS A 1 226 ? 7.772 -9.862 29.508 1.00 61.98 206 HIS A O 1
ATOM 1502 N N . ASP A 1 227 ? 9.165 -11.595 30.033 1.00 60.65 207 ASP A N 1
ATOM 1503 C CA . ASP A 1 227 ? 8.815 -11.738 31.451 1.00 62.38 207 ASP A CA 1
ATOM 1504 C C . ASP A 1 227 ? 9.284 -10.551 32.287 1.00 64.81 207 ASP A C 1
ATOM 1505 O O . ASP A 1 227 ? 8.536 -10.036 33.129 1.00 64.80 207 ASP A O 1
ATOM 1510 N N . LEU A 1 228 ? 10.518 -10.116 32.033 1.00 59.19 208 LEU A N 1
ATOM 1511 C CA . LEU A 1 228 ? 11.163 -9.007 32.710 1.00 57.60 208 LEU A CA 1
ATOM 1512 C C . LEU A 1 228 ? 10.752 -7.655 32.128 1.00 58.46 208 LEU A C 1
ATOM 1513 O O . LEU A 1 228 ? 11.036 -6.633 32.751 1.00 58.18 208 LEU A O 1
ATOM 1518 N N . ARG A 1 229 ? 10.125 -7.643 30.917 1.00 53.10 209 ARG A N 1
ATOM 1519 C CA . ARG A 1 229 ? 9.777 -6.451 30.121 1.00 51.13 209 ARG A CA 1
ATOM 1520 C C . ARG A 1 229 ? 11.069 -5.698 29.819 1.00 52.00 209 ARG A C 1
ATOM 1521 O O . ARG A 1 229 ? 11.159 -4.473 29.934 1.00 52.83 209 ARG A O 1
ATOM 1529 N N . ALA A 1 230 ? 12.096 -6.465 29.476 1.00 45.64 210 ALA A N 1
ATOM 1530 C CA . ALA A 1 230 ? 13.422 -5.951 29.182 1.00 43.61 210 ALA A CA 1
ATOM 1531 C C . ALA A 1 230 ? 14.001 -6.705 27.999 1.00 47.65 210 ALA A C 1
ATOM 1532 O O . ALA A 1 230 ? 13.489 -7.765 27.604 1.00 47.03 210 ALA A O 1
ATOM 1534 N N . TRP A 1 231 ? 15.073 -6.156 27.431 1.00 42.18 211 TRP A N 1
ATOM 1535 C CA . TRP A 1 231 ? 15.838 -6.850 26.404 1.00 41.09 211 TRP A CA 1
ATOM 1536 C C . TRP A 1 231 ? 17.263 -6.335 26.371 1.00 45.40 211 TRP A C 1
ATOM 1537 O O . TRP A 1 231 ? 17.519 -5.229 26.849 1.00 44.07 211 TRP A O 1
ATOM 1548 N N . PHE A 1 232 ? 18.184 -7.183 25.900 1.00 41.83 212 PHE A N 1
ATOM 1549 C CA . PHE A 1 232 ? 19.572 -6.880 25.627 1.00 41.80 212 PHE A CA 1
ATOM 1550 C C . PHE A 1 232 ? 19.722 -7.011 24.118 1.00 47.75 212 PHE A C 1
ATOM 1551 O O . PHE A 1 232 ? 19.105 -7.877 23.507 1.00 48.85 212 PHE A O 1
ATOM 1559 N N . ALA A 1 233 ? 20.516 -6.147 23.518 1.00 44.46 213 ALA A N 1
ATOM 1560 C CA . ALA A 1 233 ? 20.798 -6.174 22.086 1.00 44.16 213 ALA A CA 1
ATOM 1561 C C . ALA A 1 233 ? 22.180 -5.586 21.832 1.00 47.46 213 ALA A C 1
ATOM 1562 O O . ALA A 1 233 ? 22.549 -4.557 22.415 1.00 45.94 213 ALA A O 1
ATOM 1564 N N . ALA A 1 234 ? 22.939 -6.247 20.970 1.00 44.81 214 ALA A N 1
ATOM 1565 C CA . ALA A 1 234 ? 24.276 -5.821 20.593 1.00 44.95 214 ALA A CA 1
ATOM 1566 C C . ALA A 1 234 ? 24.457 -5.941 19.091 1.00 52.33 214 ALA A C 1
ATOM 1567 O O . ALA A 1 234 ? 23.768 -6.728 18.440 1.00 53.83 214 ALA A O 1
ATOM 1569 N N . PHE A 1 235 ? 25.362 -5.142 18.538 1.00 50.35 215 PHE A N 1
ATOM 1570 C CA . PHE A 1 235 ? 25.714 -5.156 17.122 1.00 51.50 215 PHE A CA 1
ATOM 1571 C C . PHE A 1 235 ? 27.121 -4.601 16.921 1.00 56.57 215 PHE A C 1
ATOM 1572 O O . PHE A 1 235 ? 27.540 -3.754 17.717 1.00 54.46 215 PHE A O 1
ATOM 1580 N N . PRO A 1 236 ? 27.862 -5.037 15.870 1.00 55.72 216 PRO A N 1
ATOM 1581 C CA . PRO A 1 236 ? 29.246 -4.559 15.718 1.00 56.25 216 PRO A CA 1
ATOM 1582 C C . PRO A 1 236 ? 29.416 -3.116 15.260 1.00 58.50 216 PRO A C 1
ATOM 1583 O O . PRO A 1 236 ? 28.628 -2.587 14.469 1.00 56.13 216 PRO A O 1
ATOM 1587 N N . LEU A 1 237 ? 30.464 -2.485 15.794 1.00 56.46 217 LEU A N 1
ATOM 1588 C CA . LEU A 1 237 ? 30.869 -1.114 15.503 1.00 56.78 217 LEU A CA 1
ATOM 1589 C C . LEU A 1 237 ? 32.022 -1.189 14.506 1.00 65.96 217 LEU A C 1
ATOM 1590 O O . LEU A 1 237 ? 31.894 -0.726 13.380 1.00 67.29 217 LEU A O 1
ATOM 1595 N N . GLU A 1 238 ? 33.127 -1.810 14.921 1.00 65.44 218 GLU A N 1
ATOM 1596 C CA . GLU A 1 238 ? 34.335 -2.099 14.149 1.00 67.52 218 GLU A CA 1
ATOM 1597 C C . GLU A 1 238 ? 34.713 -3.529 14.560 1.00 72.07 218 GLU A C 1
ATOM 1598 O O . GLU A 1 238 ? 34.166 -3.979 15.564 1.00 71.33 218 GLU A O 1
ATOM 1604 N N . PRO A 1 239 ? 35.580 -4.283 13.837 1.00 70.00 219 PRO A N 1
ATOM 1605 C CA . PRO A 1 239 ? 35.874 -5.660 14.282 1.00 71.01 219 PRO A CA 1
ATOM 1606 C C . PRO A 1 239 ? 36.155 -5.769 15.780 1.00 72.55 219 PRO A C 1
ATOM 1607 O O . PRO A 1 239 ? 36.939 -4.983 16.324 1.00 71.29 219 PRO A O 1
ATOM 1611 N N . ASP A 1 240 ? 35.432 -6.691 16.447 1.00 68.45 220 ASP A N 1
ATOM 1612 C CA . ASP A 1 240 ? 35.528 -6.998 17.881 1.00 68.28 220 ASP A CA 1
ATOM 1613 C C . ASP A 1 240 ? 35.053 -5.935 18.916 1.00 68.75 220 ASP A C 1
ATOM 1614 O O . ASP A 1 240 ? 35.323 -6.090 20.115 1.00 69.77 220 ASP A O 1
ATOM 1619 N N . VAL A 1 241 ? 34.322 -4.897 18.472 1.00 60.25 221 VAL A N 1
ATOM 1620 C CA . VAL A 1 241 ? 33.760 -3.865 19.352 1.00 57.43 221 VAL A CA 1
ATOM 1621 C C . VAL A 1 241 ? 32.240 -3.759 19.081 1.00 59.22 221 VAL A C 1
ATOM 1622 O O . VAL A 1 241 ? 31.806 -3.750 17.919 1.00 57.84 221 VAL A O 1
ATOM 1626 N N . TYR A 1 242 ? 31.432 -3.752 20.152 1.00 54.51 222 TYR A N 1
ATOM 1627 C CA . TYR A 1 242 ? 29.981 -3.722 20.002 1.00 53.21 222 TYR A CA 1
ATOM 1628 C C . TYR A 1 242 ? 29.313 -2.579 20.754 1.00 52.28 222 TYR A C 1
ATOM 1629 O O . TYR A 1 242 ? 29.840 -2.072 21.750 1.00 49.39 222 TYR A O 1
ATOM 1638 N N . ARG A 1 243 ? 28.137 -2.179 20.263 1.00 47.28 223 ARG A N 1
ATOM 1639 C CA . ARG A 1 243 ? 27.266 -1.257 20.963 1.00 45.24 223 ARG A CA 1
ATOM 1640 C C . ARG A 1 243 ? 26.234 -2.191 21.609 1.00 48.49 223 ARG A C 1
ATOM 1641 O O . ARG A 1 243 ? 25.474 -2.849 20.898 1.00 49.66 223 ARG A O 1
ATOM 1649 N N . ALA A 1 244 ? 26.260 -2.289 22.942 1.00 42.74 224 ALA A N 1
ATOM 1650 C CA . ALA A 1 244 ? 25.378 -3.119 23.746 1.00 41.18 224 ALA A CA 1
ATOM 1651 C C . ALA A 1 244 ? 24.347 -2.204 24.383 1.00 42.89 224 ALA A C 1
ATOM 1652 O O . ALA A 1 244 ? 24.699 -1.150 24.904 1.00 41.69 224 ALA A O 1
ATOM 1654 N N . THR A 1 245 ? 23.073 -2.586 24.315 1.00 39.46 225 THR A N 1
ATOM 1655 C CA . THR A 1 245 ? 21.961 -1.815 24.878 1.00 37.96 225 THR A CA 1
ATOM 1656 C C . THR A 1 245 ? 21.178 -2.753 25.746 1.00 40.41 225 THR A C 1
ATOM 1657 O O . THR A 1 245 ? 20.956 -3.902 25.353 1.00 41.03 225 THR A O 1
ATOM 1661 N N . VAL A 1 246 ? 20.772 -2.283 26.924 1.00 34.78 226 VAL A N 1
ATOM 1662 C CA . VAL A 1 246 ? 19.915 -3.040 27.816 1.00 35.07 226 VAL A CA 1
ATOM 1663 C C . VAL A 1 246 ? 18.777 -2.086 28.143 1.00 37.26 226 VAL A C 1
ATOM 1664 O O . VAL A 1 246 ? 19.013 -1.071 28.789 1.00 38.38 226 VAL A O 1
ATOM 1668 N N . ALA A 1 247 ? 17.578 -2.373 27.620 1.00 31.94 227 ALA A N 1
ATOM 1669 C CA . ALA A 1 247 ? 16.333 -1.581 27.731 1.00 30.48 227 ALA A CA 1
ATOM 1670 C C . ALA A 1 247 ? 15.334 -2.165 28.735 1.00 34.61 227 ALA A C 1
ATOM 1671 O O . ALA A 1 247 ? 15.127 -3.356 28.710 1.00 37.18 227 ALA A O 1
ATOM 1673 N N . PHE A 1 248 ? 14.760 -1.351 29.638 1.00 33.06 228 PHE A N 1
ATOM 1674 C CA . PHE A 1 248 ? 13.768 -1.754 30.664 1.00 34.36 228 PHE A CA 1
ATOM 1675 C C . PHE A 1 248 ? 12.556 -0.907 30.446 1.00 36.90 228 PHE A C 1
ATOM 1676 O O . PHE A 1 248 ? 12.696 0.306 30.341 1.00 36.00 228 PHE A O 1
ATOM 1684 N N . PHE A 1 249 ? 11.369 -1.533 30.364 1.00 33.96 229 PHE A N 1
ATOM 1685 C CA . PHE A 1 249 ? 10.097 -0.852 30.046 1.00 32.60 229 PHE A CA 1
ATOM 1686 C C . PHE A 1 249 ? 9.142 -0.809 31.221 1.00 37.77 229 PHE A C 1
ATOM 1687 O O . PHE A 1 249 ? 9.124 -1.742 32.010 1.00 35.96 229 PHE A O 1
ATOM 1695 N N . ASP A 1 250 ? 8.388 0.305 31.346 1.00 36.53 230 ASP A N 1
ATOM 1696 C CA . ASP A 1 250 ? 7.383 0.613 32.378 1.00 69.22 230 ASP A CA 1
ATOM 1697 C C . ASP A 1 250 ? 7.665 0.121 33.786 1.00 64.46 230 ASP A C 1
ATOM 1698 O O . ASP A 1 250 ? 8.645 0.563 34.383 1.00 42.17 230 ASP A O 1
ATOM 1703 N N . ALA A 1 258 ? 22.161 10.598 37.403 1.00 75.48 238 ALA A N 1
ATOM 1704 C CA . ALA A 1 258 ? 23.584 10.341 37.669 1.00 75.53 238 ALA A CA 1
ATOM 1705 C C . ALA A 1 258 ? 24.267 9.622 36.512 1.00 79.90 238 ALA A C 1
ATOM 1706 O O . ALA A 1 258 ? 23.600 8.864 35.803 1.00 79.13 238 ALA A O 1
ATOM 1708 N N . PRO A 1 259 ? 25.603 9.784 36.322 1.00 76.45 239 PRO A N 1
ATOM 1709 C CA . PRO A 1 259 ? 26.264 9.051 35.224 1.00 75.61 239 PRO A CA 1
ATOM 1710 C C . PRO A 1 259 ? 26.119 7.527 35.346 1.00 74.29 239 PRO A C 1
ATOM 1711 O O . PRO A 1 259 ? 26.040 6.986 36.453 1.00 73.93 239 PRO A O 1
ATOM 1715 N N . VAL A 1 260 ? 26.046 6.839 34.196 1.00 66.15 240 VAL A N 1
ATOM 1716 C CA . VAL A 1 260 ? 25.983 5.386 34.188 1.00 63.93 240 VAL A CA 1
ATOM 1717 C C . VAL A 1 260 ? 27.431 4.891 34.270 1.00 65.38 240 VAL A C 1
ATOM 1718 O O . VAL A 1 260 ? 28.328 5.504 33.685 1.00 64.22 240 VAL A O 1
ATOM 1722 N N . THR A 1 261 ? 27.667 3.839 35.058 1.00 60.84 241 THR A N 1
ATOM 1723 C CA . THR A 1 261 ? 29.010 3.292 35.279 1.00 59.61 241 THR A CA 1
ATOM 1724 C C . THR A 1 261 ? 29.129 1.887 34.685 1.00 62.10 241 THR A C 1
ATOM 1725 O O . THR A 1 261 ? 28.105 1.280 34.360 1.00 61.76 241 THR A O 1
ATOM 1729 N N . GLU A 1 262 ? 30.337 1.346 34.618 1.00 57.74 242 GLU A N 1
ATOM 1730 C CA . GLU A 1 262 ? 30.517 0.014 34.067 1.00 57.94 242 GLU A CA 1
ATOM 1731 C C . GLU A 1 262 ? 29.728 -0.976 34.910 1.00 61.47 242 GLU A C 1
ATOM 1732 O O . GLU A 1 262 ? 29.132 -1.915 34.387 1.00 62.51 242 GLU A O 1
ATOM 1738 N N . GLU A 1 263 ? 29.733 -0.761 36.219 1.00 56.94 243 GLU A N 1
ATOM 1739 C CA . GLU A 1 263 ? 29.024 -1.646 37.155 1.00 57.35 243 GLU A CA 1
ATOM 1740 C C . GLU A 1 263 ? 27.498 -1.666 36.854 1.00 57.41 243 GLU A C 1
ATOM 1741 O O . GLU A 1 263 ? 26.874 -2.712 36.981 1.00 57.85 243 GLU A O 1
ATOM 1747 N N . ASP A 1 264 ? 26.919 -0.530 36.439 1.00 51.49 244 ASP A N 1
ATOM 1748 C CA . ASP A 1 264 ? 25.506 -0.454 36.062 1.00 50.72 244 ASP A CA 1
ATOM 1749 C C . ASP A 1 264 ? 25.293 -1.359 34.863 1.00 52.53 244 ASP A C 1
ATOM 1750 O O . ASP A 1 264 ? 24.547 -2.330 34.968 1.00 52.66 244 ASP A O 1
ATOM 1755 N N . VAL A 1 265 ? 26.013 -1.100 33.759 1.00 47.46 245 VAL A N 1
ATOM 1756 C CA . VAL A 1 265 ? 25.955 -1.911 32.539 1.00 46.67 245 VAL A CA 1
ATOM 1757 C C . VAL A 1 265 ? 26.177 -3.405 32.850 1.00 50.50 245 VAL A C 1
ATOM 1758 O O . VAL A 1 265 ? 25.405 -4.219 32.354 1.00 48.92 245 VAL A O 1
ATOM 1762 N N . ARG A 1 266 ? 27.169 -3.758 33.669 1.00 48.23 246 ARG A N 1
ATOM 1763 C CA . ARG A 1 266 ? 27.390 -5.165 34.045 1.00 48.89 246 ARG A CA 1
ATOM 1764 C C . ARG A 1 266 ? 26.252 -5.823 34.851 1.00 52.08 246 ARG A C 1
ATOM 1765 O O . ARG A 1 266 ? 25.840 -6.941 34.553 1.00 51.56 246 ARG A O 1
ATOM 1773 N N . ALA A 1 267 ? 25.742 -5.111 35.852 1.00 49.84 247 ALA A N 1
ATOM 1774 C CA . ALA A 1 267 ? 24.535 -5.494 36.603 1.00 50.76 247 ALA A CA 1
ATOM 1775 C C . ALA A 1 267 ? 23.336 -5.715 35.654 1.00 56.11 247 ALA A C 1
ATOM 1776 O O . ALA A 1 267 ? 22.680 -6.744 35.724 1.00 56.96 247 ALA A O 1
ATOM 1778 N N . ALA A 1 268 ? 23.087 -4.761 34.748 1.00 52.84 248 ALA A N 1
ATOM 1779 C CA . ALA A 1 268 ? 21.977 -4.814 33.801 1.00 51.65 248 ALA A CA 1
ATOM 1780 C C . ALA A 1 268 ? 22.137 -5.982 32.811 1.00 56.31 248 ALA A C 1
ATOM 1781 O O . ALA A 1 268 ? 21.163 -6.677 32.531 1.00 56.21 248 ALA A O 1
ATOM 1783 N N . LEU A 1 269 ? 23.368 -6.204 32.313 1.00 53.64 249 LEU A N 1
ATOM 1784 C CA . LEU A 1 269 ? 23.728 -7.264 31.362 1.00 54.62 249 LEU A CA 1
ATOM 1785 C C . LEU A 1 269 ? 23.517 -8.636 32.046 1.00 62.30 249 LEU A C 1
ATOM 1786 O O . LEU A 1 269 ? 22.856 -9.507 31.480 1.00 62.26 249 LEU A O 1
ATOM 1791 N N . THR A 1 270 ? 24.025 -8.788 33.289 1.00 58.76 250 THR A N 1
ATOM 1792 C CA . THR A 1 270 ? 23.881 -9.987 34.095 1.00 59.48 250 THR A CA 1
ATOM 1793 C C . THR A 1 270 ? 22.390 -10.240 34.409 1.00 63.51 250 THR A C 1
ATOM 1794 O O . THR A 1 270 ? 21.921 -11.365 34.221 1.00 64.13 250 THR A O 1
ATOM 1798 N N . GLU A 1 271 ? 21.652 -9.198 34.858 1.00 58.10 251 GLU A N 1
ATOM 1799 C CA . GLU A 1 271 ? 20.229 -9.314 35.210 1.00 58.23 251 GLU A CA 1
ATOM 1800 C C . GLU A 1 271 ? 19.273 -9.670 34.062 1.00 63.77 251 GLU A C 1
ATOM 1801 O O . GLU A 1 271 ? 18.209 -10.229 34.331 1.00 66.80 251 GLU A O 1
ATOM 1807 N N . VAL A 1 272 ? 19.650 -9.389 32.799 1.00 57.54 252 VAL A N 1
ATOM 1808 C CA . VAL A 1 272 ? 18.804 -9.680 31.638 1.00 56.82 252 VAL A CA 1
ATOM 1809 C C . VAL A 1 272 ? 19.339 -10.846 30.775 1.00 63.00 252 VAL A C 1
ATOM 1810 O O . VAL A 1 272 ? 18.567 -11.733 30.411 1.00 63.13 252 VAL A O 1
ATOM 1814 N N . ALA A 1 273 ? 20.640 -10.832 30.434 1.00 60.78 253 ALA A N 1
ATOM 1815 C CA . ALA A 1 273 ? 21.300 -11.871 29.625 1.00 61.13 253 ALA A CA 1
ATOM 1816 C C . ALA A 1 273 ? 21.886 -13.014 30.447 1.00 64.48 253 ALA A C 1
ATOM 1817 O O . ALA A 1 273 ? 22.292 -14.018 29.875 1.00 65.08 253 ALA A O 1
ATOM 1819 N N . GLY A 1 274 ? 21.983 -12.809 31.755 1.00 61.14 254 GLY A N 1
ATOM 1820 C CA . GLY A 1 274 ? 22.442 -13.826 32.679 1.00 62.92 254 GLY A CA 1
ATOM 1821 C C . GLY A 1 274 ? 23.950 -13.945 32.756 1.00 70.85 254 GLY A C 1
ATOM 1822 O O . GLY A 1 274 ? 24.472 -14.758 33.515 1.00 72.09 254 GLY A O 1
ATOM 1823 N N . SER A 1 275 ? 24.656 -13.132 31.978 1.00 68.78 255 SER A N 1
ATOM 1824 C CA . SER A 1 275 ? 26.113 -13.155 32.005 1.00 69.52 255 SER A CA 1
ATOM 1825 C C . SER A 1 275 ? 26.741 -11.775 31.843 1.00 74.50 255 SER A C 1
ATOM 1826 O O . SER A 1 275 ? 26.226 -10.926 31.117 1.00 72.66 255 SER A O 1
ATOM 1829 N N . ASP A 1 276 ? 27.866 -11.568 32.517 1.00 73.07 256 ASP A N 1
ATOM 1830 C CA . ASP A 1 276 ? 28.671 -10.370 32.330 1.00 72.71 256 ASP A CA 1
ATOM 1831 C C . ASP A 1 276 ? 29.226 -10.331 30.910 1.00 76.16 256 ASP A C 1
ATOM 1832 O O . ASP A 1 276 ? 29.273 -9.280 30.274 1.00 78.28 256 ASP A O 1
ATOM 1837 N N . PHE A 1 277 ? 29.646 -11.495 30.424 1.00 69.35 257 PHE A N 1
ATOM 1838 C CA . PHE A 1 277 ? 30.224 -11.625 29.090 1.00 68.88 257 PHE A CA 1
ATOM 1839 C C . PHE A 1 277 ? 31.665 -11.128 29.030 1.00 72.31 257 PHE A C 1
ATOM 1840 O O . PHE A 1 277 ? 32.223 -10.939 27.951 1.00 71.26 257 PHE A O 1
ATOM 1848 N N . GLY A 1 278 ? 32.262 -10.930 30.201 1.00 69.77 258 GLY A N 1
ATOM 1849 C CA . GLY A 1 278 ? 33.650 -10.515 30.297 1.00 69.95 258 GLY A CA 1
ATOM 1850 C C . GLY A 1 278 ? 33.949 -9.219 29.573 1.00 72.36 258 GLY A C 1
ATOM 1851 O O . GLY A 1 278 ? 34.988 -9.086 28.927 1.00 72.36 258 GLY A O 1
ATOM 1852 N N . MET A 1 279 ? 33.036 -8.259 29.675 1.00 66.30 259 MET A N 1
ATOM 1853 C CA . MET A 1 279 ? 33.208 -6.993 28.985 1.00 64.73 259 MET A CA 1
ATOM 1854 C C . MET A 1 279 ? 34.432 -6.248 29.509 1.00 68.80 259 MET A C 1
ATOM 1855 O O . MET A 1 279 ? 34.678 -6.190 30.712 1.00 69.57 259 MET A O 1
ATOM 1860 N N . HIS A 1 280 ? 35.188 -5.677 28.579 1.00 63.10 260 HIS A N 1
ATOM 1861 C CA . HIS A 1 280 ? 36.385 -4.903 28.874 1.00 62.32 260 HIS A CA 1
ATOM 1862 C C . HIS A 1 280 ? 36.534 -3.813 27.845 1.00 65.40 260 HIS A C 1
ATOM 1863 O O . HIS A 1 280 ? 35.920 -3.881 26.785 1.00 64.58 260 HIS A O 1
ATOM 1870 N N . ASP A 1 281 ? 37.376 -2.827 28.155 1.00 62.82 261 ASP A N 1
ATOM 1871 C CA . ASP A 1 281 ? 37.609 -1.591 27.413 1.00 62.29 261 ASP A CA 1
ATOM 1872 C C . ASP A 1 281 ? 36.367 -0.981 26.789 1.00 64.60 261 ASP A C 1
ATOM 1873 O O . ASP A 1 281 ? 36.064 -1.128 25.594 1.00 65.00 261 ASP A O 1
ATOM 1878 N N . VAL A 1 282 ? 35.600 -0.348 27.676 1.00 58.38 262 VAL A N 1
ATOM 1879 C CA . VAL A 1 282 ? 34.388 0.347 27.313 1.00 55.97 262 VAL A CA 1
ATOM 1880 C C . VAL A 1 282 ? 34.856 1.704 26.828 1.00 60.04 262 VAL A C 1
ATOM 1881 O O . VAL A 1 282 ? 35.683 2.339 27.491 1.00 60.44 262 VAL A O 1
ATOM 1885 N N . ARG A 1 283 ? 34.451 2.051 25.601 1.00 55.36 263 ARG A N 1
ATOM 1886 C CA . ARG A 1 283 ? 34.794 3.276 24.877 1.00 53.83 263 ARG A CA 1
ATOM 1887 C C . ARG A 1 283 ? 33.803 4.370 25.231 1.00 55.13 263 ARG A C 1
ATOM 1888 O O . ARG A 1 283 ? 34.089 5.551 25.029 1.00 56.74 263 ARG A O 1
ATOM 1896 N N . TRP A 1 284 ? 32.603 3.977 25.662 1.00 47.44 264 TRP A N 1
ATOM 1897 C CA . TRP A 1 284 ? 31.507 4.889 25.968 1.00 45.17 264 TRP A CA 1
ATOM 1898 C C . TRP A 1 284 ? 30.421 4.172 26.753 1.00 46.69 264 TRP A C 1
ATOM 1899 O O . TRP A 1 284 ? 30.131 2.998 26.520 1.00 46.02 264 TRP A O 1
ATOM 1910 N N . LEU A 1 285 ? 29.848 4.884 27.698 1.00 42.54 265 LEU A N 1
ATOM 1911 C CA . LEU A 1 285 ? 28.757 4.416 28.541 1.00 43.52 265 LEU A CA 1
ATOM 1912 C C . LEU A 1 285 ? 27.755 5.548 28.537 1.00 45.61 265 LEU A C 1
ATOM 1913 O O . LEU A 1 285 ? 28.153 6.700 28.491 1.00 45.78 265 LEU A O 1
ATOM 1918 N N . SER A 1 286 ? 26.474 5.258 28.555 1.00 42.57 266 SER A N 1
ATOM 1919 C CA . SER A 1 286 ? 25.488 6.344 28.565 1.00 42.96 266 SER A CA 1
ATOM 1920 C C . SER A 1 286 ? 24.100 5.811 28.778 1.00 47.07 266 SER A C 1
ATOM 1921 O O . SER A 1 286 ? 23.879 4.615 28.627 1.00 46.23 266 SER A O 1
ATOM 1924 N N . ARG A 1 287 ? 23.160 6.698 29.109 1.00 45.16 267 ARG A N 1
ATOM 1925 C CA . ARG A 1 287 ? 21.761 6.303 29.223 1.00 45.34 267 ARG A CA 1
ATOM 1926 C C . ARG A 1 287 ? 21.052 6.657 27.948 1.00 50.32 267 ARG A C 1
ATOM 1927 O O . ARG A 1 287 ? 21.628 7.285 27.060 1.00 49.99 267 ARG A O 1
ATOM 1935 N N . LEU A 1 288 ? 19.808 6.199 27.849 1.00 46.96 268 LEU A N 1
ATOM 1936 C CA . LEU A 1 288 ? 18.907 6.397 26.734 1.00 45.28 268 LEU A CA 1
ATOM 1937 C C . LEU A 1 288 ? 17.491 6.262 27.285 1.00 45.07 268 LEU A C 1
ATOM 1938 O O . LEU A 1 288 ? 17.250 5.440 28.189 1.00 44.28 268 LEU A O 1
ATOM 1943 N N . THR A 1 289 ? 16.562 7.095 26.776 1.00 38.94 269 THR A N 1
ATOM 1944 C CA . THR A 1 289 ? 15.150 7.058 27.159 1.00 38.45 269 THR A CA 1
ATOM 1945 C C . THR A 1 289 ? 14.285 7.282 25.909 1.00 40.39 269 THR A C 1
ATOM 1946 O O . THR A 1 289 ? 14.803 7.647 24.850 1.00 37.39 269 THR A O 1
ATOM 1950 N N . ASP A 1 290 ? 12.964 7.068 26.040 1.00 37.50 270 ASP A N 1
ATOM 1951 C CA . ASP A 1 290 ? 12.067 7.365 24.953 1.00 37.97 270 ASP A CA 1
ATOM 1952 C C . ASP A 1 290 ? 11.339 8.727 25.145 1.00 43.82 270 ASP A C 1
ATOM 1953 O O . ASP A 1 290 ? 10.239 8.913 24.610 1.00 45.67 270 ASP A O 1
ATOM 1958 N N . THR A 1 291 ? 11.969 9.695 25.867 1.00 39.52 271 THR A N 1
ATOM 1959 C CA . THR A 1 291 ? 11.403 11.048 26.045 1.00 38.62 271 THR A CA 1
ATOM 1960 C C . THR A 1 291 ? 11.243 11.659 24.650 1.00 39.77 271 THR A C 1
ATOM 1961 O O . THR A 1 291 ? 12.147 11.545 23.803 1.00 37.20 271 THR A O 1
ATOM 1965 N N . SER A 1 292 ? 10.081 12.286 24.426 1.00 35.02 272 SER A N 1
ATOM 1966 C CA . SER A 1 292 ? 9.704 12.788 23.124 1.00 32.98 272 SER A CA 1
ATOM 1967 C C . SER A 1 292 ? 9.184 14.235 23.234 1.00 36.13 272 SER A C 1
ATOM 1968 O O . SER A 1 292 ? 8.021 14.433 23.566 1.00 35.51 272 SER A O 1
ATOM 1971 N N . ARG A 1 293 ? 10.049 15.237 22.982 1.00 32.03 273 ARG A N 1
ATOM 1972 C CA . ARG A 1 293 ? 9.655 16.659 23.109 1.00 32.03 273 ARG A CA 1
ATOM 1973 C C . ARG A 1 293 ? 10.052 17.511 21.931 1.00 34.11 273 ARG A C 1
ATOM 1974 O O . ARG A 1 293 ? 11.092 17.291 21.312 1.00 32.75 273 ARG A O 1
ATOM 1982 N N . GLN A 1 294 ? 9.203 18.494 21.619 1.00 31.24 274 GLN A N 1
ATOM 1983 C CA . GLN A 1 294 ? 9.419 19.459 20.537 1.00 30.24 274 GLN A CA 1
ATOM 1984 C C . GLN A 1 294 ? 9.150 20.864 21.062 1.00 33.39 274 GLN A C 1
ATOM 1985 O O . GLN A 1 294 ? 8.194 21.053 21.832 1.00 33.76 274 GLN A O 1
ATOM 1991 N N . ALA A 1 295 ? 9.995 21.832 20.670 1.00 29.07 275 ALA A N 1
ATOM 1992 C CA . ALA A 1 295 ? 9.859 23.253 21.053 1.00 29.30 275 ALA A CA 1
ATOM 1993 C C . ALA A 1 295 ? 8.577 23.810 20.470 1.00 36.15 275 ALA A C 1
ATOM 1994 O O . ALA A 1 295 ? 8.324 23.621 19.285 1.00 37.94 275 ALA A O 1
ATOM 1996 N N . GLU A 1 296 ? 7.792 24.508 21.282 1.00 35.26 276 GLU A N 1
ATOM 1997 C CA . GLU A 1 296 ? 6.536 25.123 20.859 1.00 38.64 276 GLU A CA 1
ATOM 1998 C C . GLU A 1 296 ? 6.710 26.022 19.593 1.00 44.13 276 GLU A C 1
ATOM 1999 O O . GLU A 1 296 ? 5.827 26.058 18.736 1.00 46.56 276 GLU A O 1
ATOM 2005 N N . ARG A 1 297 ? 7.868 26.689 19.467 1.00 38.68 277 ARG A N 1
ATOM 2006 C CA . ARG A 1 297 ? 8.265 27.525 18.324 1.00 37.96 277 ARG A CA 1
ATOM 2007 C C . ARG A 1 297 ? 9.776 27.465 18.112 1.00 41.66 277 ARG A C 1
ATOM 2008 O O . ARG A 1 297 ? 10.507 27.141 19.047 1.00 39.45 277 ARG A O 1
ATOM 2016 N N . TYR A 1 298 ? 10.235 27.717 16.874 1.00 39.45 278 TYR A N 1
ATOM 2017 C CA . TYR A 1 298 ? 11.661 27.652 16.511 1.00 38.78 278 TYR A CA 1
ATOM 2018 C C . TYR A 1 298 ? 12.286 29.022 16.451 1.00 42.58 278 TYR A C 1
ATOM 2019 O O . TYR A 1 298 ? 13.474 29.115 16.150 1.00 41.15 278 TYR A O 1
ATOM 2028 N N . ARG A 1 299 ? 11.486 30.081 16.708 1.00 39.67 279 ARG A N 1
ATOM 2029 C CA . ARG A 1 299 ? 11.906 31.487 16.636 1.00 38.94 279 ARG A CA 1
ATOM 2030 C C . ARG A 1 299 ? 11.226 32.326 17.704 1.00 43.24 279 ARG A C 1
ATOM 2031 O O . ARG A 1 299 ? 10.043 32.125 17.976 1.00 43.99 279 ARG A O 1
ATOM 2039 N N . ASP A 1 300 ? 11.975 33.275 18.291 1.00 39.03 280 ASP A N 1
ATOM 2040 C CA . ASP A 1 300 ? 11.498 34.242 19.275 1.00 38.90 280 ASP A CA 1
ATOM 2041 C C . ASP A 1 300 ? 12.293 35.513 19.046 1.00 42.01 280 ASP A C 1
ATOM 2042 O O . ASP A 1 300 ? 13.350 35.728 19.639 1.00 41.37 280 ASP A O 1
ATOM 2047 N N . GLY A 1 301 ? 11.783 36.327 18.133 1.00 38.88 281 GLY A N 1
ATOM 2048 C CA . GLY A 1 301 ? 12.408 37.576 17.722 1.00 37.54 281 GLY A CA 1
ATOM 2049 C C . GLY A 1 301 ? 13.616 37.317 16.848 1.00 39.93 281 GLY A C 1
ATOM 2050 O O . GLY A 1 301 ? 13.500 36.745 15.754 1.00 38.96 281 GLY A O 1
ATOM 2051 N N . ARG A 1 302 ? 14.799 37.643 17.383 1.00 35.59 282 ARG A N 1
ATOM 2052 C CA . ARG A 1 302 ? 16.066 37.495 16.673 1.00 33.96 282 ARG A CA 1
ATOM 2053 C C . ARG A 1 302 ? 16.848 36.260 17.061 1.00 37.80 282 ARG A C 1
ATOM 2054 O O . ARG A 1 302 ? 18.020 36.139 16.685 1.00 39.45 282 ARG A O 1
ATOM 2062 N N . VAL A 1 303 ? 16.207 35.342 17.815 1.00 31.65 283 VAL A N 1
ATOM 2063 C CA . VAL A 1 303 ? 16.828 34.117 18.307 1.00 30.00 283 VAL A CA 1
ATOM 2064 C C . VAL A 1 303 ? 16.097 32.907 17.726 1.00 36.31 283 VAL A C 1
ATOM 2065 O O . VAL A 1 303 ? 14.857 32.864 17.719 1.00 37.81 283 VAL A O 1
ATOM 2069 N N . LEU A 1 304 ? 16.866 31.925 17.229 1.00 32.45 284 LEU A N 1
ATOM 2070 C CA . LEU A 1 304 ? 16.307 30.711 16.609 1.00 31.35 284 LEU A CA 1
ATOM 2071 C C . LEU A 1 304 ? 16.857 29.435 17.220 1.00 34.51 284 LEU A C 1
ATOM 2072 O O . LEU A 1 304 ? 17.913 29.462 17.852 1.00 33.93 284 LEU A O 1
ATOM 2077 N N . LEU A 1 305 ? 16.136 28.325 17.044 1.00 30.26 285 LEU A N 1
ATOM 2078 C CA . LEU A 1 305 ? 16.568 27.024 17.526 1.00 30.42 285 LEU A CA 1
ATOM 2079 C C . LEU A 1 305 ? 16.719 26.070 16.323 1.00 36.01 285 LEU A C 1
ATOM 2080 O O . LEU A 1 305 ? 15.976 26.177 15.339 1.00 35.18 285 LEU A O 1
ATOM 2085 N N . ALA A 1 306 ? 17.672 25.142 16.408 1.00 34.22 286 ALA A N 1
ATOM 2086 C CA . ALA A 1 306 ? 17.914 24.126 15.374 1.00 34.42 286 ALA A CA 1
ATOM 2087 C C . ALA A 1 306 ? 18.530 22.847 16.017 1.00 38.69 286 ALA A C 1
ATOM 2088 O O . ALA A 1 306 ? 19.219 22.930 17.035 1.00 37.75 286 ALA A O 1
ATOM 2090 N N . GLY A 1 307 ? 18.258 21.688 15.421 1.00 36.21 287 GLY A N 1
ATOM 2091 C CA . GLY A 1 307 ? 18.757 20.397 15.898 1.00 34.97 287 GLY A CA 1
ATOM 2092 C C . GLY A 1 307 ? 18.113 19.936 17.190 1.00 36.43 287 GLY A C 1
ATOM 2093 O O . GLY A 1 307 ? 16.954 20.248 17.446 1.00 34.63 287 GLY A O 1
ATOM 2094 N N . ASP A 1 308 ? 18.865 19.228 18.044 1.00 34.37 288 ASP A N 1
ATOM 2095 C CA . ASP A 1 308 ? 18.334 18.736 19.329 1.00 34.31 288 ASP A CA 1
ATOM 2096 C C . ASP A 1 308 ? 17.729 19.794 20.233 1.00 37.51 288 ASP A C 1
ATOM 2097 O O . ASP A 1 308 ? 16.870 19.453 21.048 1.00 37.78 288 ASP A O 1
ATOM 2102 N N . ALA A 1 309 ? 18.109 21.088 20.031 1.00 32.21 289 ALA A N 1
ATOM 2103 C CA . ALA A 1 309 ? 17.599 22.237 20.781 1.00 31.14 289 ALA A CA 1
ATOM 2104 C C . ALA A 1 309 ? 16.088 22.369 20.600 1.00 34.80 289 ALA A C 1
ATOM 2105 O O . ALA A 1 309 ? 15.385 22.741 21.549 1.00 33.54 289 ALA A O 1
ATOM 2107 N N . CYS A 1 310 ? 15.564 21.967 19.429 1.00 32.87 290 CYS A N 1
ATOM 2108 C CA . CYS A 1 310 ? 14.127 22.021 19.280 1.00 34.84 290 CYS A CA 1
ATOM 2109 C C . CYS A 1 310 ? 13.375 20.697 19.139 1.00 36.03 290 CYS A C 1
ATOM 2110 O O . CYS A 1 310 ? 12.159 20.701 19.019 1.00 34.89 290 CYS A O 1
ATOM 2113 N N . HIS A 1 311 ? 14.080 19.548 19.293 1.00 32.61 291 HIS A N 1
ATOM 2114 C CA . HIS A 1 311 ? 13.434 18.223 19.213 1.00 31.84 291 HIS A CA 1
ATOM 2115 C C . HIS A 1 311 ? 14.272 17.063 19.747 1.00 36.34 291 HIS A C 1
ATOM 2116 O O . HIS A 1 311 ? 15.379 16.814 19.275 1.00 36.52 291 HIS A O 1
ATOM 2123 N N . ILE A 1 312 ? 13.743 16.372 20.745 1.00 31.19 292 ILE A N 1
ATOM 2124 C CA . ILE A 1 312 ? 14.336 15.172 21.293 1.00 30.56 292 ILE A CA 1
ATOM 2125 C C . ILE A 1 312 ? 13.329 14.046 21.142 1.00 34.75 292 ILE A C 1
ATOM 2126 O O . ILE A 1 312 ? 12.112 14.269 21.201 1.00 35.73 292 ILE A O 1
ATOM 2131 N N . HIS A 1 313 ? 13.833 12.849 20.896 1.00 29.99 293 HIS A N 1
ATOM 2132 C CA . HIS A 1 313 ? 13.005 11.663 20.669 1.00 29.87 293 HIS A CA 1
ATOM 2133 C C . HIS A 1 313 ? 13.847 10.434 20.920 1.00 34.70 293 HIS A C 1
ATOM 2134 O O . HIS A 1 313 ? 15.066 10.548 21.031 1.00 34.53 293 HIS A O 1
ATOM 2141 N N . LEU A 1 314 ? 13.209 9.257 20.966 1.00 32.37 294 LEU A N 1
ATOM 2142 C CA . LEU A 1 314 ? 13.910 7.998 21.113 1.00 32.87 294 LEU A CA 1
ATOM 2143 C C . LEU A 1 314 ? 14.800 7.821 19.866 1.00 38.62 294 LEU A C 1
ATOM 2144 O O . LEU A 1 314 ? 14.321 8.017 18.738 1.00 36.62 294 LEU A O 1
ATOM 2149 N N . PRO A 1 315 ? 16.102 7.517 20.065 1.00 38.18 295 PRO A N 1
ATOM 2150 C CA . PRO A 1 315 ? 16.994 7.269 18.920 1.00 39.09 295 PRO A CA 1
ATOM 2151 C C . PRO A 1 315 ? 16.680 5.899 18.334 1.00 48.97 295 PRO A C 1
ATOM 2152 O O . PRO A 1 315 ? 17.173 4.865 18.821 1.00 51.88 295 PRO A O 1
ATOM 2156 N N . ALA A 1 316 ? 15.797 5.888 17.327 1.00 45.40 296 ALA A N 1
ATOM 2157 C CA . ALA A 1 316 ? 15.292 4.697 16.653 1.00 45.24 296 ALA A CA 1
ATOM 2158 C C . ALA A 1 316 ? 15.203 4.978 15.151 1.00 50.98 296 ALA A C 1
ATOM 2159 O O . ALA A 1 316 ? 14.466 5.876 14.732 1.00 50.47 296 ALA A O 1
ATOM 2161 N N . GLY A 1 317 ? 15.958 4.217 14.366 1.00 47.26 297 GLY A N 1
ATOM 2162 C CA . GLY A 1 317 ? 16.017 4.392 12.928 1.00 46.86 297 GLY A CA 1
ATOM 2163 C C . GLY A 1 317 ? 17.117 5.360 12.505 1.00 49.56 297 GLY A C 1
ATOM 2164 O O . GLY A 1 317 ? 17.311 5.585 11.302 1.00 49.58 297 GLY A O 1
ATOM 2165 N N . GLY A 1 318 ? 17.849 5.912 13.485 1.00 44.18 298 GLY A N 1
ATOM 2166 C CA . GLY A 1 318 ? 18.959 6.851 13.284 1.00 43.29 298 GLY A CA 1
ATOM 2167 C C . GLY A 1 318 ? 18.544 8.088 12.510 1.00 43.93 298 GLY A C 1
ATOM 2168 O O . GLY A 1 318 ? 18.923 8.239 11.346 1.00 44.14 298 GLY A O 1
ATOM 2169 N N . GLN A 1 319 ? 17.768 8.981 13.148 1.00 36.84 299 GLN A N 1
ATOM 2170 C CA . GLN A 1 319 ? 17.154 10.140 12.488 1.00 35.11 299 GLN A CA 1
ATOM 2171 C C . GLN A 1 319 ? 17.538 11.554 12.971 1.00 37.17 299 GLN A C 1
ATOM 2172 O O . GLN A 1 319 ? 17.420 12.496 12.187 1.00 36.58 299 GLN A O 1
ATOM 2178 N N . GLY A 1 320 ? 17.953 11.689 14.237 1.00 31.41 300 GLY A N 1
ATOM 2179 C CA . GLY A 1 320 ? 18.263 12.960 14.878 1.00 29.86 300 GLY A CA 1
ATOM 2180 C C . GLY A 1 320 ? 19.311 13.837 14.237 1.00 32.37 300 GLY A C 1
ATOM 2181 O O . GLY A 1 320 ? 19.057 15.025 14.004 1.00 30.71 300 GLY A O 1
ATOM 2182 N N . LEU A 1 321 ? 20.507 13.280 14.000 1.00 30.57 301 LEU A N 1
ATOM 2183 C CA . LEU A 1 321 ? 21.599 14.011 13.363 1.00 31.82 301 LEU A CA 1
ATOM 2184 C C . LEU A 1 321 ? 21.124 14.487 12.000 1.00 40.02 301 LEU A C 1
ATOM 2185 O O . LEU A 1 321 ? 21.345 15.659 11.687 1.00 43.61 301 LEU A O 1
ATOM 2190 N N . ASN A 1 322 ? 20.456 13.600 11.206 1.00 33.02 302 ASN A N 1
ATOM 2191 C CA . ASN A 1 322 ? 19.955 13.940 9.873 1.00 32.24 302 ASN A CA 1
ATOM 2192 C C . ASN A 1 322 ? 18.893 15.044 9.934 1.00 37.04 302 ASN A C 1
ATOM 2193 O O . ASN A 1 322 ? 18.838 15.898 9.048 1.00 35.96 302 ASN A O 1
ATOM 2198 N N . LEU A 1 323 ? 18.040 15.022 10.984 1.00 33.27 303 LEU A N 1
ATOM 2199 C CA . LEU A 1 323 ? 16.951 15.970 11.146 1.00 32.42 303 LEU A CA 1
ATOM 2200 C C . LEU A 1 323 ? 17.548 17.342 11.464 1.00 34.04 303 LEU A C 1
ATOM 2201 O O . LEU A 1 323 ? 17.149 18.342 10.857 1.00 31.92 303 LEU A O 1
ATOM 2206 N N . GLY A 1 324 ? 18.574 17.342 12.320 1.00 30.10 304 GLY A N 1
ATOM 2207 C CA . GLY A 1 324 ? 19.299 18.540 12.730 1.00 29.40 304 GLY A CA 1
ATOM 2208 C C . GLY A 1 324 ? 20.134 19.121 11.623 1.00 35.26 304 GLY A C 1
ATOM 2209 O O . GLY A 1 324 ? 20.188 20.334 11.443 1.00 35.99 304 GLY A O 1
ATOM 2210 N N . PHE A 1 325 ? 20.773 18.259 10.860 1.00 33.47 305 PHE A N 1
ATOM 2211 C CA . PHE A 1 325 ? 21.583 18.663 9.733 1.00 34.49 305 PHE A CA 1
ATOM 2212 C C . PHE A 1 325 ? 20.663 19.356 8.697 1.00 40.51 305 PHE A C 1
ATOM 2213 O O . PHE A 1 325 ? 21.022 20.393 8.133 1.00 42.16 305 PHE A O 1
ATOM 2221 N N . GLN A 1 326 ? 19.469 18.780 8.468 1.00 36.36 306 GLN A N 1
ATOM 2222 C CA . GLN A 1 326 ? 18.501 19.295 7.505 1.00 35.02 306 GLN A CA 1
ATOM 2223 C C . GLN A 1 326 ? 17.812 20.581 7.951 1.00 37.63 306 GLN A C 1
ATOM 2224 O O . GLN A 1 326 ? 17.439 21.388 7.106 1.00 38.52 306 GLN A O 1
ATOM 2230 N N . ASP A 1 327 ? 17.741 20.817 9.273 1.00 33.88 307 ASP A N 1
ATOM 2231 C CA . ASP A 1 327 ? 17.213 22.039 9.868 1.00 35.19 307 ASP A CA 1
ATOM 2232 C C . ASP A 1 327 ? 18.198 23.167 9.507 1.00 39.19 307 ASP A C 1
ATOM 2233 O O . ASP A 1 327 ? 17.773 24.254 9.082 1.00 41.52 307 ASP A O 1
ATOM 2238 N N . ALA A 1 328 ? 19.513 22.876 9.629 1.00 31.85 308 ALA A N 1
ATOM 2239 C CA . ALA A 1 328 ? 20.599 23.799 9.330 1.00 31.47 308 ALA A CA 1
ATOM 2240 C C . ALA A 1 328 ? 20.624 24.210 7.851 1.00 32.67 308 ALA A C 1
ATOM 2241 O O . ALA A 1 328 ? 20.714 25.405 7.541 1.00 29.77 308 ALA A O 1
ATOM 2243 N N . VAL A 1 329 ? 20.484 23.230 6.951 1.00 28.75 309 VAL A N 1
ATOM 2244 C CA . VAL A 1 329 ? 20.460 23.488 5.510 1.00 29.67 309 VAL A CA 1
ATOM 2245 C C . VAL A 1 329 ? 19.262 24.367 5.124 1.00 35.90 309 VAL A C 1
ATOM 2246 O O . VAL A 1 329 ? 19.438 25.342 4.384 1.00 38.12 309 VAL A O 1
ATOM 2250 N N . ASN A 1 330 ? 18.084 24.116 5.743 1.00 31.14 310 ASN A N 1
ATOM 2251 C CA . ASN A 1 330 ? 16.878 24.935 5.521 1.00 30.30 310 ASN A CA 1
ATOM 2252 C C . ASN A 1 330 ? 17.072 26.384 6.069 1.00 32.61 310 ASN A C 1
ATOM 2253 O O . ASN A 1 330 ? 16.798 27.341 5.354 1.00 30.64 310 ASN A O 1
ATOM 2258 N N . LEU A 1 331 ? 17.561 26.530 7.330 1.00 29.14 311 LEU A N 1
ATOM 2259 C CA . LEU A 1 331 ? 17.767 27.822 7.996 1.00 28.74 311 LEU A CA 1
ATOM 2260 C C . LEU A 1 331 ? 18.905 28.695 7.399 1.00 35.31 311 LEU A C 1
ATOM 2261 O O . LEU A 1 331 ? 18.717 29.902 7.222 1.00 36.72 311 LEU A O 1
ATOM 2266 N N . GLY A 1 332 ? 20.064 28.085 7.153 1.00 31.48 312 GLY A N 1
ATOM 2267 C CA . GLY A 1 332 ? 21.279 28.758 6.688 1.00 32.00 312 GLY A CA 1
ATOM 2268 C C . GLY A 1 332 ? 21.143 29.786 5.582 1.00 38.42 312 GLY A C 1
ATOM 2269 O O . GLY A 1 332 ? 21.614 30.919 5.741 1.00 39.29 312 GLY A O 1
ATOM 2270 N N . TRP A 1 333 ? 20.525 29.395 4.437 1.00 34.53 313 TRP A N 1
ATOM 2271 C CA . TRP A 1 333 ? 20.386 30.289 3.295 1.00 35.22 313 TRP A CA 1
ATOM 2272 C C . TRP A 1 333 ? 19.344 31.402 3.535 1.00 38.43 313 TRP A C 1
ATOM 2273 O O . TRP A 1 333 ? 19.580 32.556 3.175 1.00 36.98 313 TRP A O 1
ATOM 2284 N N . LYS A 1 334 ? 18.237 31.062 4.230 1.00 33.82 314 LYS A N 1
ATOM 2285 C CA . LYS A 1 334 ? 17.163 31.997 4.580 1.00 32.61 314 LYS A CA 1
ATOM 2286 C C . LYS A 1 334 ? 17.671 33.069 5.542 1.00 39.22 314 LYS A C 1
ATOM 2287 O O . LYS A 1 334 ? 17.362 34.258 5.351 1.00 40.80 314 LYS A O 1
ATOM 2293 N N . LEU A 1 335 ? 18.474 32.659 6.560 1.00 33.85 315 LEU A N 1
ATOM 2294 C CA . LEU A 1 335 ? 19.019 33.595 7.533 1.00 34.49 315 LEU A CA 1
ATOM 2295 C C . LEU A 1 335 ? 20.106 34.460 6.916 1.00 42.24 315 LEU A C 1
ATOM 2296 O O . LEU A 1 335 ? 20.134 35.672 7.176 1.00 43.72 315 LEU A O 1
ATOM 2301 N N . GLY A 1 336 ? 20.942 33.857 6.060 1.00 38.72 316 GLY A N 1
ATOM 2302 C CA . GLY A 1 336 ? 22.013 34.566 5.363 1.00 38.90 316 GLY A CA 1
ATOM 2303 C C . GLY A 1 336 ? 21.493 35.672 4.467 1.00 45.10 316 GLY A C 1
ATOM 2304 O O . GLY A 1 336 ? 22.067 36.774 4.431 1.00 47.80 316 GLY A O 1
ATOM 2305 N N . ALA A 1 337 ? 20.380 35.387 3.751 1.00 39.61 317 ALA A N 1
ATOM 2306 C CA . ALA A 1 337 ? 19.690 36.345 2.872 1.00 38.90 317 ALA A CA 1
ATOM 2307 C C . ALA A 1 337 ? 19.020 37.445 3.688 1.00 44.88 317 ALA A C 1
ATOM 2308 O O . ALA A 1 337 ? 18.998 38.591 3.249 1.00 46.79 317 ALA A O 1
ATOM 2310 N N . THR A 1 338 ? 18.455 37.099 4.863 1.00 42.19 318 THR A N 1
ATOM 2311 C CA . THR A 1 338 ? 17.848 38.078 5.769 1.00 43.15 318 THR A CA 1
ATOM 2312 C C . THR A 1 338 ? 18.923 39.081 6.227 1.00 49.58 318 THR A C 1
ATOM 2313 O O . THR A 1 338 ? 18.714 40.284 6.085 1.00 49.55 318 THR A O 1
ATOM 2317 N N . ILE A 1 339 ? 20.093 38.590 6.702 1.00 48.59 319 ILE A N 1
ATOM 2318 C CA . ILE A 1 339 ? 21.180 39.480 7.147 1.00 49.89 319 ILE A CA 1
ATOM 2319 C C . ILE A 1 339 ? 21.716 40.341 5.995 1.00 51.96 319 ILE A C 1
ATOM 2320 O O . ILE A 1 339 ? 22.002 41.521 6.210 1.00 51.66 319 ILE A O 1
ATOM 2325 N N . ALA A 1 340 ? 21.808 39.758 4.772 1.00 46.79 320 ALA A N 1
ATOM 2326 C CA . ALA A 1 340 ? 22.230 40.455 3.546 1.00 46.20 320 ALA A CA 1
ATOM 2327 C C . ALA A 1 340 ? 21.216 41.543 3.157 1.00 51.42 320 ALA A C 1
ATOM 2328 O O . ALA A 1 340 ? 21.552 42.452 2.392 1.00 51.89 320 ALA A O 1
ATOM 2330 N N . GLY A 1 341 ? 19.988 41.422 3.668 1.00 48.94 321 GLY A N 1
ATOM 2331 C CA . GLY A 1 341 ? 18.891 42.368 3.448 1.00 49.85 321 GLY A CA 1
ATOM 2332 C C . GLY A 1 341 ? 18.270 42.270 2.073 1.00 54.39 321 GLY A C 1
ATOM 2333 O O . GLY A 1 341 ? 17.629 43.211 1.622 1.00 55.81 321 GLY A O 1
ATOM 2334 N N . THR A 1 342 ? 18.444 41.118 1.409 1.00 50.01 322 THR A N 1
ATOM 2335 C CA . THR A 1 342 ? 17.960 40.830 0.055 1.00 49.91 322 THR A CA 1
ATOM 2336 C C . THR A 1 342 ? 16.691 39.954 0.097 1.00 51.98 322 THR A C 1
ATOM 2337 O O . THR A 1 342 ? 15.998 39.809 -0.906 1.00 49.60 322 THR A O 1
ATOM 2341 N N . ALA A 1 343 ? 16.433 39.327 1.249 1.00 49.35 323 ALA A N 1
ATOM 2342 C CA . ALA A 1 343 ? 15.325 38.398 1.442 1.00 48.99 323 ALA A CA 1
ATOM 2343 C C . ALA A 1 343 ? 13.990 39.073 1.617 1.00 51.18 323 ALA A C 1
ATOM 2344 O O . ALA A 1 343 ? 13.947 40.126 2.258 1.00 52.26 323 ALA A O 1
ATOM 2346 N N . PRO A 1 344 ? 12.865 38.449 1.174 1.00 45.54 324 PRO A N 1
ATOM 2347 C CA . PRO A 1 344 ? 11.549 39.016 1.530 1.00 45.32 324 PRO A CA 1
ATOM 2348 C C . PRO A 1 344 ? 11.365 38.856 3.065 1.00 49.93 324 PRO A C 1
ATOM 2349 O O . PRO A 1 344 ? 11.958 37.940 3.644 1.00 45.12 324 PRO A O 1
ATOM 2353 N N . PRO A 1 345 ? 10.679 39.785 3.778 1.00 51.12 325 PRO A N 1
ATOM 2354 C CA . PRO A 1 345 ? 10.617 39.672 5.262 1.00 51.04 325 PRO A CA 1
ATOM 2355 C C . PRO A 1 345 ? 9.955 38.423 5.832 1.00 53.84 325 PRO A C 1
ATOM 2356 O O . PRO A 1 345 ? 10.244 38.045 6.979 1.00 55.00 325 PRO A O 1
ATOM 2360 N N . GLU A 1 346 ? 9.086 37.781 5.046 1.00 47.36 326 GLU A N 1
ATOM 2361 C CA . GLU A 1 346 ? 8.367 36.586 5.459 1.00 46.26 326 GLU A CA 1
ATOM 2362 C C . GLU A 1 346 ? 9.144 35.271 5.262 1.00 49.71 326 GLU A C 1
ATOM 2363 O O . GLU A 1 346 ? 8.645 34.210 5.661 1.00 51.59 326 GLU A O 1
ATOM 2369 N N . LEU A 1 347 ? 10.374 35.340 4.705 1.00 42.94 327 LEU A N 1
ATOM 2370 C CA . LEU A 1 347 ? 11.236 34.184 4.426 1.00 40.62 327 LEU A CA 1
ATOM 2371 C C . LEU A 1 347 ? 11.753 33.429 5.660 1.00 42.59 327 LEU A C 1
ATOM 2372 O O . LEU A 1 347 ? 11.708 32.194 5.686 1.00 40.86 327 LEU A O 1
ATOM 2377 N N . LEU A 1 348 ? 12.294 34.153 6.639 1.00 39.13 328 LEU A N 1
ATOM 2378 C CA . LEU A 1 348 ? 12.824 33.556 7.876 1.00 38.27 328 LEU A CA 1
ATOM 2379 C C . LEU A 1 348 ? 11.725 32.778 8.625 1.00 41.75 328 LEU A C 1
ATOM 2380 O O . LEU A 1 348 ? 12.008 31.704 9.127 1.00 42.51 328 LEU A O 1
ATOM 2385 N N . ASP A 1 349 ? 10.458 33.256 8.577 1.00 38.99 329 ASP A N 1
ATOM 2386 C CA . ASP A 1 349 ? 9.287 32.576 9.157 1.00 38.23 329 ASP A CA 1
ATOM 2387 C C . ASP A 1 349 ? 8.998 31.217 8.520 1.00 40.76 329 ASP A C 1
ATOM 2388 O O . ASP A 1 349 ? 8.517 30.337 9.233 1.00 40.31 329 ASP A O 1
ATOM 2393 N N . THR A 1 350 ? 9.368 31.008 7.221 1.00 35.27 330 THR A N 1
ATOM 2394 C CA . THR A 1 350 ? 9.146 29.741 6.534 1.00 34.47 330 THR A CA 1
ATOM 2395 C C . THR A 1 350 ? 10.015 28.630 7.107 1.00 39.14 330 THR A C 1
ATOM 2396 O O . THR A 1 350 ? 9.739 27.462 6.833 1.00 38.65 330 THR A O 1
ATOM 2400 N N . TYR A 1 351 ? 11.075 28.982 7.886 1.00 33.80 331 TYR A N 1
ATOM 2401 C CA . TYR A 1 351 ? 11.945 27.980 8.499 1.00 30.90 331 TYR A CA 1
ATOM 2402 C C . TYR A 1 351 ? 11.143 27.144 9.522 1.00 37.94 331 TYR A C 1
ATOM 2403 O O . TYR A 1 351 ? 11.139 25.920 9.418 1.00 38.46 331 TYR A O 1
ATOM 2412 N N . GLU A 1 352 ? 10.424 27.791 10.455 1.00 36.23 332 GLU A N 1
ATOM 2413 C CA . GLU A 1 352 ? 9.615 27.071 11.444 1.00 36.09 332 GLU A CA 1
ATOM 2414 C C . GLU A 1 352 ? 8.449 26.355 10.736 1.00 40.31 332 GLU A C 1
ATOM 2415 O O . GLU A 1 352 ? 8.195 25.187 11.014 1.00 40.66 332 GLU A O 1
ATOM 2421 N N . ALA A 1 353 ? 7.787 27.031 9.790 1.00 35.59 333 ALA A N 1
ATOM 2422 C CA . ALA A 1 353 ? 6.644 26.495 9.055 1.00 33.72 333 ALA A CA 1
ATOM 2423 C C . ALA A 1 353 ? 7.003 25.225 8.295 1.00 37.14 333 ALA A C 1
ATOM 2424 O O . ALA A 1 353 ? 6.203 24.294 8.243 1.00 39.84 333 ALA A O 1
ATOM 2426 N N . GLU A 1 354 ? 8.208 25.158 7.742 1.00 31.57 334 GLU A N 1
ATOM 2427 C CA . GLU A 1 354 ? 8.639 23.984 6.984 1.00 28.88 334 GLU A CA 1
ATOM 2428 C C . GLU A 1 354 ? 9.240 22.922 7.878 1.00 31.86 334 GLU A C 1
ATOM 2429 O O . GLU A 1 354 ? 8.991 21.753 7.673 1.00 29.21 334 GLU A O 1
ATOM 2435 N N . ARG A 1 355 ? 10.045 23.314 8.852 1.00 33.27 335 ARG A N 1
ATOM 2436 C CA . ARG A 1 355 ? 10.736 22.345 9.703 1.00 33.60 335 ARG A CA 1
ATOM 2437 C C . ARG A 1 355 ? 9.946 21.682 10.816 1.00 39.20 335 ARG A C 1
ATOM 2438 O O . ARG A 1 355 ? 10.125 20.483 10.997 1.00 40.28 335 ARG A O 1
ATOM 2446 N N . ARG A 1 356 ? 9.071 22.421 11.542 1.00 34.70 336 ARG A N 1
ATOM 2447 C CA . ARG A 1 356 ? 8.215 21.841 12.603 1.00 34.75 336 ARG A CA 1
ATOM 2448 C C . ARG A 1 356 ? 7.495 20.539 12.164 1.00 36.29 336 ARG A C 1
ATOM 2449 O O . ARG A 1 356 ? 7.736 19.535 12.829 1.00 36.28 336 ARG A O 1
ATOM 2457 N N . PRO A 1 357 ? 6.713 20.487 11.032 1.00 30.54 337 PRO A N 1
ATOM 2458 C CA . PRO A 1 357 ? 6.092 19.213 10.619 1.00 29.87 337 PRO A CA 1
ATOM 2459 C C . PRO A 1 357 ? 7.083 18.069 10.360 1.00 35.82 337 PRO A C 1
ATOM 2460 O O . PRO A 1 357 ? 6.773 16.905 10.659 1.00 35.24 337 PRO A O 1
ATOM 2464 N N . ILE A 1 358 ? 8.275 18.382 9.830 1.00 32.22 338 ILE A N 1
ATOM 2465 C CA . ILE A 1 358 ? 9.279 17.327 9.598 1.00 31.24 338 ILE A CA 1
ATOM 2466 C C . ILE A 1 358 ? 9.751 16.708 10.910 1.00 36.19 338 ILE A C 1
ATOM 2467 O O . ILE A 1 358 ? 9.731 15.487 11.032 1.00 38.42 338 ILE A O 1
ATOM 2472 N N . ALA A 1 359 ? 10.125 17.537 11.909 1.00 31.70 339 ALA A N 1
ATOM 2473 C CA . ALA A 1 359 ? 10.492 17.040 13.232 1.00 31.86 339 ALA A CA 1
ATOM 2474 C C . ALA A 1 359 ? 9.303 16.316 13.830 1.00 34.87 339 ALA A C 1
ATOM 2475 O O . ALA A 1 359 ? 9.508 15.239 14.378 1.00 35.54 339 ALA A O 1
ATOM 2477 N N . ALA A 1 360 ? 8.063 16.860 13.665 1.00 29.85 340 ALA A N 1
ATOM 2478 C CA . ALA A 1 360 ? 6.821 16.244 14.184 1.00 28.94 340 ALA A CA 1
ATOM 2479 C C . ALA A 1 360 ? 6.670 14.807 13.704 1.00 33.14 340 ALA A C 1
ATOM 2480 O O . ALA A 1 360 ? 6.361 13.938 14.530 1.00 34.19 340 ALA A O 1
ATOM 2482 N N . GLY A 1 361 ? 6.985 14.565 12.413 1.00 26.49 341 GLY A N 1
ATOM 2483 C CA . GLY A 1 361 ? 6.982 13.254 11.784 1.00 23.64 341 GLY A CA 1
ATOM 2484 C C . GLY A 1 361 ? 8.014 12.311 12.373 1.00 29.04 341 GLY A C 1
ATOM 2485 O O . GLY A 1 361 ? 7.723 11.132 12.518 1.00 32.48 341 GLY A O 1
ATOM 2486 N N . VAL A 1 362 ? 9.222 12.795 12.743 1.00 25.29 342 VAL A N 1
ATOM 2487 C CA . VAL A 1 362 ? 10.269 11.940 13.360 1.00 26.48 342 VAL A CA 1
ATOM 2488 C C . VAL A 1 362 ? 9.773 11.464 14.757 1.00 34.46 342 VAL A C 1
ATOM 2489 O O . VAL A 1 362 ? 9.873 10.270 15.065 1.00 34.05 342 VAL A O 1
ATOM 2493 N N . LEU A 1 363 ? 9.211 12.401 15.565 1.00 33.06 343 LEU A N 1
ATOM 2494 C CA . LEU A 1 363 ? 8.653 12.146 16.902 1.00 34.43 343 LEU A CA 1
ATOM 2495 C C . LEU A 1 363 ? 7.499 11.163 16.813 1.00 40.08 343 LEU A C 1
ATOM 2496 O O . LEU A 1 363 ? 7.428 10.248 17.621 1.00 39.46 343 LEU A O 1
ATOM 2501 N N . ARG A 1 364 ? 6.653 11.302 15.779 1.00 36.87 344 ARG A N 1
ATOM 2502 C CA . ARG A 1 364 ? 5.518 10.431 15.561 1.00 36.65 344 ARG A CA 1
ATOM 2503 C C . ARG A 1 364 ? 5.976 8.994 15.301 1.00 38.70 344 ARG A C 1
ATOM 2504 O O . ARG A 1 364 ? 5.528 8.093 16.014 1.00 39.04 344 ARG A O 1
ATOM 2512 N N . ASN A 1 365 ? 6.876 8.781 14.326 1.00 32.93 345 ASN A N 1
ATOM 2513 C CA . ASN A 1 365 ? 7.356 7.432 13.996 1.00 32.05 345 ASN A CA 1
ATOM 2514 C C . ASN A 1 365 ? 8.205 6.812 15.108 1.00 33.63 345 ASN A C 1
ATOM 2515 O O . ASN A 1 365 ? 8.129 5.609 15.323 1.00 35.63 345 ASN A O 1
ATOM 2520 N N . THR A 1 366 ? 8.978 7.622 15.829 1.00 28.62 346 THR A N 1
ATOM 2521 C CA . THR A 1 366 ? 9.771 7.135 16.966 1.00 27.60 346 THR A CA 1
ATOM 2522 C C . THR A 1 366 ? 8.881 6.795 18.154 1.00 27.04 346 THR A C 1
ATOM 2523 O O . THR A 1 366 ? 9.115 5.792 18.808 1.00 24.68 346 THR A O 1
ATOM 2527 N N . ARG A 1 367 ? 7.818 7.578 18.395 1.00 25.55 347 ARG A N 1
ATOM 2528 C CA . ARG A 1 367 ? 6.843 7.269 19.473 1.00 26.00 347 ARG A CA 1
ATOM 2529 C C . ARG A 1 367 ? 6.132 5.933 19.173 1.00 32.70 347 ARG A C 1
ATOM 2530 O O . ARG A 1 367 ? 5.865 5.167 20.100 1.00 31.87 347 ARG A O 1
ATOM 2538 N N . ALA A 1 368 ? 5.872 5.650 17.862 1.00 29.92 348 ALA A N 1
ATOM 2539 C CA . ALA A 1 368 ? 5.285 4.410 17.377 1.00 28.04 348 ALA A CA 1
ATOM 2540 C C . ALA A 1 368 ? 6.285 3.301 17.619 1.00 31.23 348 ALA A C 1
ATOM 2541 O O . ALA A 1 368 ? 5.911 2.321 18.228 1.00 32.32 348 ALA A O 1
ATOM 2543 N N . GLN A 1 369 ? 7.568 3.463 17.203 1.00 29.30 349 GLN A N 1
ATOM 2544 C CA . GLN A 1 369 ? 8.637 2.459 17.421 1.00 29.66 349 GLN A CA 1
ATOM 2545 C C . GLN A 1 369 ? 8.859 2.115 18.896 1.00 35.69 349 GLN A C 1
ATOM 2546 O O . GLN A 1 369 ? 9.156 0.965 19.205 1.00 38.85 349 GLN A O 1
ATOM 2552 N N . ALA A 1 370 ? 8.725 3.088 19.794 1.00 31.50 350 ALA A N 1
ATOM 2553 C CA . ALA A 1 370 ? 8.914 2.926 21.240 1.00 31.68 350 ALA A CA 1
ATOM 2554 C C . ALA A 1 370 ? 7.945 1.926 21.842 1.00 36.80 350 ALA A C 1
ATOM 2555 O O . ALA A 1 370 ? 8.311 1.193 22.769 1.00 36.18 350 ALA A O 1
ATOM 2557 N N . VAL A 1 371 ? 6.708 1.881 21.309 1.00 32.79 351 VAL A N 1
ATOM 2558 C CA . VAL A 1 371 ? 5.714 0.913 21.753 1.00 32.38 351 VAL A CA 1
ATOM 2559 C C . VAL A 1 371 ? 6.066 -0.477 21.155 1.00 35.27 351 VAL A C 1
ATOM 2560 O O . VAL A 1 371 ? 6.123 -1.473 21.856 1.00 34.20 351 VAL A O 1
ATOM 2564 N N . LEU A 1 372 ? 6.375 -0.497 19.872 1.00 32.88 352 LEU A N 1
ATOM 2565 C CA . LEU A 1 372 ? 6.708 -1.655 19.071 1.00 32.52 352 LEU A CA 1
ATOM 2566 C C . LEU A 1 372 ? 7.919 -2.475 19.633 1.00 37.52 352 LEU A C 1
ATOM 2567 O O . LEU A 1 372 ? 7.959 -3.712 19.524 1.00 38.21 352 LEU A O 1
ATOM 2572 N N . ILE A 1 373 ? 8.865 -1.795 20.266 1.00 32.42 353 ILE A N 1
ATOM 2573 C CA . ILE A 1 373 ? 10.055 -2.442 20.841 1.00 31.69 353 ILE A CA 1
ATOM 2574 C C . ILE A 1 373 ? 9.828 -2.898 22.278 1.00 38.60 353 ILE A C 1
ATOM 2575 O O . ILE A 1 373 ? 10.689 -3.590 22.830 1.00 40.40 353 ILE A O 1
ATOM 2580 N N . ASP A 1 374 ? 8.690 -2.500 22.896 1.00 33.84 354 ASP A N 1
ATOM 2581 C CA . ASP A 1 374 ? 8.331 -2.885 24.258 1.00 33.39 354 ASP A CA 1
ATOM 2582 C C . ASP A 1 374 ? 7.922 -4.373 24.189 1.00 37.26 354 ASP A C 1
ATOM 2583 O O . ASP A 1 374 ? 6.938 -4.673 23.500 1.00 37.20 354 ASP A O 1
ATOM 2588 N N . PRO A 1 375 ? 8.697 -5.304 24.835 1.00 34.54 355 PRO A N 1
ATOM 2589 C CA . PRO A 1 375 ? 8.400 -6.756 24.721 1.00 34.51 355 PRO A CA 1
ATOM 2590 C C . PRO A 1 375 ? 7.161 -7.255 25.428 1.00 42.05 355 PRO A C 1
ATOM 2591 O O . PRO A 1 375 ? 6.957 -8.466 25.479 1.00 45.33 355 PRO A O 1
ATOM 2595 N N . ASP A 1 376 ? 6.360 -6.354 26.003 1.00 39.04 356 ASP A N 1
ATOM 2596 C CA . ASP A 1 376 ? 5.096 -6.681 26.656 1.00 39.10 356 ASP A CA 1
ATOM 2597 C C . ASP A 1 376 ? 4.234 -7.487 25.635 1.00 42.32 356 ASP A C 1
ATOM 2598 O O . ASP A 1 376 ? 3.973 -6.978 24.531 1.00 39.95 356 ASP A O 1
ATOM 2603 N N . PRO A 1 377 ? 3.842 -8.759 25.953 1.00 38.99 357 PRO A N 1
ATOM 2604 C CA . PRO A 1 377 ? 3.046 -9.546 24.988 1.00 38.24 357 PRO A CA 1
ATOM 2605 C C . PRO A 1 377 ? 1.780 -8.864 24.481 1.00 42.25 357 PRO A C 1
ATOM 2606 O O . PRO A 1 377 ? 1.255 -9.265 23.436 1.00 43.62 357 PRO A O 1
ATOM 2610 N N . ARG A 1 378 ? 1.337 -7.784 25.160 1.00 37.49 358 ARG A N 1
ATOM 2611 C CA . ARG A 1 378 ? 0.192 -6.952 24.762 1.00 37.20 358 ARG A CA 1
ATOM 2612 C C . ARG A 1 378 ? 0.404 -6.334 23.351 1.00 40.58 358 ARG A C 1
ATOM 2613 O O . ARG A 1 378 ? -0.565 -6.068 22.638 1.00 41.05 358 ARG A O 1
ATOM 2621 N N . TYR A 1 379 ? 1.662 -6.087 22.972 1.00 35.08 359 TYR A N 1
ATOM 2622 C CA . TYR A 1 379 ? 1.991 -5.482 21.688 1.00 34.14 359 TYR A CA 1
ATOM 2623 C C . TYR A 1 379 ? 2.288 -6.481 20.564 1.00 39.02 359 TYR A C 1
ATOM 2624 O O . TYR A 1 379 ? 2.755 -6.085 19.507 1.00 39.04 359 TYR A O 1
ATOM 2633 N N . GLU A 1 380 ? 1.965 -7.762 20.776 1.00 38.24 360 GLU A N 1
ATOM 2634 C CA . GLU A 1 380 ? 2.185 -8.819 19.802 1.00 39.44 360 GLU A CA 1
ATOM 2635 C C . GLU A 1 380 ? 1.375 -8.666 18.498 1.00 43.34 360 GLU A C 1
ATOM 2636 O O . GLU A 1 380 ? 1.961 -8.732 17.416 1.00 44.41 360 GLU A O 1
ATOM 2642 N N . GLY A 1 381 ? 0.070 -8.428 18.604 1.00 37.27 361 GLY A N 1
ATOM 2643 C CA . GLY A 1 381 ? -0.790 -8.243 17.437 1.00 37.49 361 GLY A CA 1
ATOM 2644 C C . GLY A 1 381 ? -0.305 -7.077 16.612 1.00 42.99 361 GLY A C 1
ATOM 2645 O O . GLY A 1 381 ? -0.136 -7.177 15.392 1.00 44.87 361 GLY A O 1
ATOM 2646 N N . LEU A 1 382 ? 0.016 -6.001 17.318 1.00 38.39 362 LEU A N 1
ATOM 2647 C CA . LEU A 1 382 ? 0.585 -4.768 16.799 1.00 37.00 362 LEU A CA 1
ATOM 2648 C C . LEU A 1 382 ? 1.920 -5.027 16.091 1.00 38.38 362 LEU A C 1
ATOM 2649 O O . LEU A 1 382 ? 2.093 -4.559 14.971 1.00 38.10 362 LEU A O 1
ATOM 2654 N N . ARG A 1 383 ? 2.846 -5.780 16.719 1.00 33.49 363 ARG A N 1
ATOM 2655 C CA . ARG A 1 383 ? 4.122 -6.097 16.079 1.00 33.18 363 ARG A CA 1
ATOM 2656 C C . ARG A 1 383 ? 3.898 -6.906 14.796 1.00 39.25 363 ARG A C 1
ATOM 2657 O O . ARG A 1 383 ? 4.448 -6.558 13.740 1.00 39.23 363 ARG A O 1
ATOM 2665 N N . GLU A 1 384 ? 3.043 -7.943 14.890 1.00 36.07 364 GLU A N 1
ATOM 2666 C CA . GLU A 1 384 ? 2.707 -8.844 13.799 1.00 37.62 364 GLU A CA 1
ATOM 2667 C C . GLU A 1 384 ? 1.994 -8.131 12.653 1.00 42.61 364 GLU A C 1
ATOM 2668 O O . GLU A 1 384 ? 2.319 -8.390 11.491 1.00 43.68 364 GLU A O 1
ATOM 2674 N N . LEU A 1 385 ? 1.068 -7.206 12.965 1.00 38.15 365 LEU A N 1
ATOM 2675 C CA . LEU A 1 385 ? 0.405 -6.404 11.922 1.00 37.51 365 LEU A CA 1
ATOM 2676 C C . LEU A 1 385 ? 1.380 -5.438 11.240 1.00 38.40 365 LEU A C 1
ATOM 2677 O O . LEU A 1 385 ? 1.283 -5.260 10.035 1.00 38.54 365 LEU A O 1
ATOM 2682 N N . MET A 1 386 ? 2.340 -4.873 11.991 1.00 35.13 366 MET A N 1
ATOM 2683 C CA . MET A 1 386 ? 3.370 -4.000 11.436 1.00 35.92 366 MET A CA 1
ATOM 2684 C C . MET A 1 386 ? 4.288 -4.771 10.486 1.00 41.57 366 MET A C 1
ATOM 2685 O O . MET A 1 386 ? 4.534 -4.275 9.385 1.00 43.35 366 MET A O 1
ATOM 2690 N N . ILE A 1 387 ? 4.764 -5.985 10.876 1.00 35.00 367 ILE A N 1
ATOM 2691 C CA . ILE A 1 387 ? 5.594 -6.816 9.998 1.00 35.17 367 ILE A CA 1
ATOM 2692 C C . ILE A 1 387 ? 4.862 -7.074 8.646 1.00 42.03 367 ILE A C 1
ATOM 2693 O O . ILE A 1 387 ? 5.455 -6.896 7.585 1.00 41.90 367 ILE A O 1
ATOM 2698 N N . GLU A 1 388 ? 3.567 -7.434 8.707 1.00 39.20 368 GLU A N 1
ATOM 2699 C CA . GLU A 1 388 ? 2.729 -7.653 7.533 1.00 40.64 368 GLU A CA 1
ATOM 2700 C C . GLU A 1 388 ? 2.657 -6.395 6.645 1.00 44.64 368 GLU A C 1
ATOM 2701 O O . GLU A 1 388 ? 2.892 -6.487 5.436 1.00 44.67 368 GLU A O 1
ATOM 2707 N N . LEU A 1 389 ? 2.360 -5.214 7.251 1.00 39.66 369 LEU A N 1
ATOM 2708 C CA . LEU A 1 389 ? 2.299 -3.939 6.528 1.00 37.80 369 LEU A CA 1
ATOM 2709 C C . LEU A 1 389 ? 3.654 -3.591 5.900 1.00 41.81 369 LEU A C 1
ATOM 2710 O O . LEU A 1 389 ? 3.699 -3.150 4.751 1.00 43.41 369 LEU A O 1
ATOM 2715 N N . LEU A 1 390 ? 4.751 -3.872 6.612 1.00 36.21 370 LEU A N 1
ATOM 2716 C CA . LEU A 1 390 ? 6.105 -3.643 6.106 1.00 36.34 370 LEU A CA 1
ATOM 2717 C C . LEU A 1 390 ? 6.419 -4.456 4.855 1.00 42.34 370 LEU A C 1
ATOM 2718 O O . LEU A 1 390 ? 7.275 -4.039 4.075 1.00 41.40 370 LEU A O 1
ATOM 2723 N N . HIS A 1 391 ? 5.710 -5.596 4.659 1.00 41.15 371 HIS A N 1
ATOM 2724 C CA . HIS A 1 391 ? 5.815 -6.452 3.473 1.00 42.88 371 HIS A CA 1
ATOM 2725 C C . HIS A 1 391 ? 5.014 -5.914 2.290 1.00 47.62 371 HIS A C 1
ATOM 2726 O O . HIS A 1 391 ? 5.139 -6.437 1.191 1.00 49.94 371 HIS A O 1
ATOM 2733 N N . VAL A 1 392 ? 4.193 -4.877 2.506 1.00 41.72 372 VAL A N 1
ATOM 2734 C CA . VAL A 1 392 ? 3.440 -4.239 1.432 1.00 39.96 372 VAL A CA 1
ATOM 2735 C C . VAL A 1 392 ? 4.425 -3.199 0.836 1.00 42.76 372 VAL A C 1
ATOM 2736 O O . VAL A 1 392 ? 4.924 -2.321 1.549 1.00 39.63 372 VAL A O 1
ATOM 2740 N N . PRO A 1 393 ? 4.787 -3.342 -0.452 1.00 40.30 373 PRO A N 1
ATOM 2741 C CA . PRO A 1 393 ? 5.811 -2.442 -1.039 1.00 39.22 373 PRO A CA 1
ATOM 2742 C C . PRO A 1 393 ? 5.654 -0.937 -0.789 1.00 44.19 373 PRO A C 1
ATOM 2743 O O . PRO A 1 393 ? 6.606 -0.281 -0.344 1.00 44.56 373 PRO A O 1
ATOM 2747 N N . GLU A 1 394 ? 4.458 -0.393 -1.039 1.00 40.42 374 GLU A N 1
ATOM 2748 C CA . GLU A 1 394 ? 4.189 1.035 -0.854 1.00 39.14 374 GLU A CA 1
ATOM 2749 C C . GLU A 1 394 ? 4.230 1.471 0.593 1.00 42.09 374 GLU A C 1
ATOM 2750 O O . GLU A 1 394 ? 4.664 2.589 0.879 1.00 42.87 374 GLU A O 1
ATOM 2756 N N . THR A 1 395 ? 3.860 0.569 1.515 1.00 35.81 375 THR A N 1
ATOM 2757 C CA . THR A 1 395 ? 3.968 0.845 2.938 1.00 33.85 375 THR A CA 1
ATOM 2758 C C . THR A 1 395 ? 5.455 0.888 3.275 1.00 34.34 375 THR A C 1
ATOM 2759 O O . THR A 1 395 ? 5.882 1.833 3.941 1.00 32.48 375 THR A O 1
ATOM 2763 N N . ASN A 1 396 ? 6.244 -0.104 2.780 1.00 30.26 376 ASN A N 1
ATOM 2764 C CA . ASN A 1 396 ? 7.686 -0.121 2.998 1.00 31.46 376 ASN A CA 1
ATOM 2765 C C . ASN A 1 396 ? 8.317 1.197 2.475 1.00 39.93 376 ASN A C 1
ATOM 2766 O O . ASN A 1 396 ? 9.045 1.851 3.233 1.00 38.22 376 ASN A O 1
ATOM 2771 N N . ARG A 1 397 ? 7.960 1.613 1.218 1.00 38.43 377 ARG A N 1
ATOM 2772 C CA . ARG A 1 397 ? 8.444 2.847 0.608 1.00 39.02 377 ARG A CA 1
ATOM 2773 C C . ARG A 1 397 ? 8.051 4.106 1.392 1.00 43.48 377 ARG A C 1
ATOM 2774 O O . ARG A 1 397 ? 8.891 4.992 1.540 1.00 43.32 377 ARG A O 1
ATOM 2782 N N . TYR A 1 398 ? 6.803 4.195 1.892 1.00 39.67 378 TYR A N 1
ATOM 2783 C CA . TYR A 1 398 ? 6.374 5.344 2.695 1.00 39.77 378 TYR A CA 1
ATOM 2784 C C . TYR A 1 398 ? 7.262 5.520 3.934 1.00 43.91 378 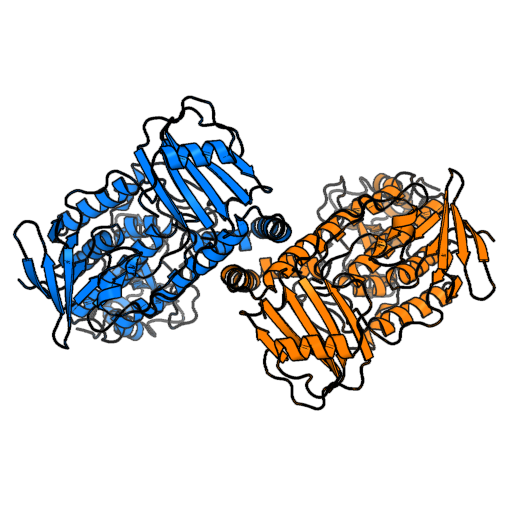TYR A C 1
ATOM 2785 O O . TYR A 1 398 ? 7.693 6.636 4.209 1.00 42.38 378 TYR A O 1
ATOM 2794 N N . LEU A 1 399 ? 7.518 4.445 4.688 1.00 41.95 379 LEU A N 1
ATOM 2795 C CA . LEU A 1 399 ? 8.372 4.569 5.870 1.00 42.24 379 LEU A CA 1
ATOM 2796 C C . LEU A 1 399 ? 9.835 4.805 5.513 1.00 44.99 379 LEU A C 1
ATOM 2797 O O . LEU A 1 399 ? 10.508 5.557 6.217 1.00 45.90 379 LEU A O 1
ATOM 2802 N N . ALA A 1 400 ? 10.315 4.202 4.412 1.00 39.19 380 ALA A N 1
ATOM 2803 C CA . ALA A 1 400 ? 11.695 4.377 3.954 1.00 39.25 380 ALA A CA 1
ATOM 2804 C C . ALA A 1 400 ? 11.956 5.827 3.544 1.00 43.02 380 ALA A C 1
ATOM 2805 O O . ALA A 1 400 ? 13.036 6.345 3.814 1.00 41.73 380 ALA A O 1
ATOM 2807 N N . GLY A 1 401 ? 10.953 6.466 2.946 1.00 38.99 381 GLY A N 1
ATOM 2808 C CA . GLY A 1 401 ? 11.034 7.848 2.505 1.00 38.97 381 GLY A CA 1
ATOM 2809 C C . GLY A 1 401 ? 11.034 8.820 3.663 1.00 43.12 381 GLY A C 1
ATOM 2810 O O . GLY A 1 401 ? 11.639 9.888 3.579 1.00 44.02 381 GLY A O 1
ATOM 2811 N N . LEU A 1 402 ? 10.352 8.451 4.744 1.00 38.97 382 LEU A N 1
ATOM 2812 C CA . LEU A 1 402 ? 10.270 9.202 5.985 1.00 39.52 382 LEU A CA 1
ATOM 2813 C C . LEU A 1 402 ? 11.638 9.200 6.654 1.00 42.76 382 LEU A C 1
ATOM 2814 O O . LEU A 1 402 ? 12.262 10.249 6.803 1.00 43.48 382 LEU A O 1
ATOM 2819 N N . ILE A 1 403 ? 12.104 8.014 7.020 1.00 38.13 383 ILE A N 1
ATOM 2820 C CA . ILE A 1 403 ? 13.376 7.780 7.684 1.00 38.25 383 ILE A CA 1
ATOM 2821 C C . ILE A 1 403 ? 14.610 8.306 6.914 1.00 40.98 383 ILE A C 1
ATOM 2822 O O . ILE A 1 403 ? 15.443 8.984 7.513 1.00 42.04 383 ILE A O 1
ATOM 2827 N N . SER A 1 404 ? 14.688 8.049 5.596 1.00 33.32 384 SER A N 1
ATOM 2828 C CA . SER A 1 404 ? 15.790 8.507 4.769 1.00 31.40 384 SER A CA 1
ATOM 2829 C C . SER A 1 404 ? 15.684 9.994 4.483 1.00 32.49 384 SER A C 1
ATOM 2830 O O . SER A 1 404 ? 16.666 10.588 4.046 1.00 30.08 384 SER A O 1
ATOM 2833 N N . ALA A 1 405 ? 14.480 10.591 4.694 1.00 31.67 385 ALA A N 1
ATOM 2834 C CA . ALA A 1 405 ? 14.099 11.983 4.374 1.00 31.06 385 ALA A CA 1
ATOM 2835 C C . ALA A 1 405 ? 14.096 12.214 2.845 1.00 36.04 385 ALA A C 1
ATOM 2836 O O . ALA A 1 405 ? 14.099 13.346 2.395 1.00 38.68 385 ALA A O 1
ATOM 2838 N N . LEU A 1 406 ? 14.053 11.151 2.040 1.00 32.75 386 LEU A N 1
ATOM 2839 C CA . LEU A 1 406 ? 14.017 11.327 0.583 1.00 34.38 386 LEU A CA 1
ATOM 2840 C C . LEU A 1 406 ? 12.668 11.839 0.088 1.00 42.85 386 LEU A C 1
ATOM 2841 O O . LEU A 1 406 ? 12.583 12.306 -1.042 1.00 45.12 386 LEU A O 1
ATOM 2846 N N . ASP A 1 407 ? 11.629 11.722 0.917 1.00 40.39 387 ASP A N 1
ATOM 2847 C CA . ASP A 1 407 ? 10.262 12.095 0.583 1.00 40.99 387 ASP A CA 1
ATOM 2848 C C . ASP A 1 407 ? 9.769 13.403 1.194 1.00 42.31 387 ASP A C 1
ATOM 2849 O O . ASP A 1 407 ? 8.578 13.684 1.057 1.00 43.09 387 ASP A O 1
ATOM 2854 N N . VAL A 1 408 ? 10.638 14.181 1.884 1.00 36.00 388 VAL A N 1
ATOM 2855 C CA . VAL A 1 408 ? 10.209 15.451 2.460 1.00 36.01 388 VAL A CA 1
ATOM 2856 C C . VAL A 1 408 ? 9.571 16.378 1.430 1.00 42.20 388 VAL A C 1
ATOM 2857 O O . VAL A 1 408 ? 10.126 16.593 0.357 1.00 41.86 388 VAL A O 1
ATOM 2861 N N . ARG A 1 409 ? 8.347 16.811 1.718 1.00 39.51 389 ARG A N 1
ATOM 2862 C CA . ARG A 1 409 ? 7.597 17.697 0.850 1.00 39.31 389 ARG A CA 1
ATOM 2863 C C . ARG A 1 409 ? 7.148 18.892 1.654 1.00 43.48 389 ARG A C 1
ATOM 2864 O O . ARG A 1 409 ? 6.424 18.725 2.632 1.00 47.33 389 ARG A O 1
ATOM 2872 N N . TYR A 1 410 ? 7.596 20.091 1.264 1.00 35.83 390 TYR A N 1
ATOM 2873 C CA . TYR A 1 410 ? 7.162 21.344 1.865 1.00 33.83 390 TYR A CA 1
ATOM 2874 C C . TYR A 1 410 ? 5.942 21.892 1.092 1.00 40.52 390 TYR A C 1
ATOM 2875 O O . TYR A 1 410 ? 5.901 21.784 -0.140 1.00 39.29 390 TYR A O 1
ATOM 2884 N N . PRO A 1 411 ? 4.965 22.535 1.764 1.00 40.41 391 PRO A N 1
ATOM 2885 C CA . PRO A 1 411 ? 3.847 23.149 1.014 1.00 41.98 391 PRO A CA 1
ATOM 2886 C C . PRO A 1 411 ? 4.367 24.216 0.043 1.00 50.57 391 PRO A C 1
ATOM 2887 O O . PRO A 1 411 ? 5.200 25.061 0.411 1.00 51.09 391 PRO A O 1
ATOM 2891 N N . MET A 1 412 ? 3.967 24.104 -1.230 1.00 48.73 392 MET A N 1
ATOM 2892 C CA . MET A 1 412 ? 4.467 24.980 -2.286 1.00 49.56 392 MET A CA 1
ATOM 2893 C C . MET A 1 412 ? 3.387 25.235 -3.358 1.00 56.86 392 MET A C 1
ATOM 2894 O O . MET A 1 412 ? 2.757 24.293 -3.861 1.00 55.02 392 MET A O 1
ATOM 2899 N N . ALA A 1 413 ? 3.233 26.525 -3.713 1.00 57.36 393 ALA A N 1
ATOM 2900 C CA . ALA A 1 413 ? 2.322 27.117 -4.704 1.00 59.55 393 ALA A CA 1
ATOM 2901 C C . ALA A 1 413 ? 2.369 26.407 -6.058 1.00 65.87 393 ALA A C 1
ATOM 2902 O O . ALA A 1 413 ? 3.412 26.412 -6.713 1.00 66.96 393 ALA A O 1
ATOM 2904 N N . GLY A 1 414 ? 1.262 25.774 -6.441 1.00 62.79 394 GLY A N 1
ATOM 2905 C CA . GLY A 1 414 ? 1.183 25.039 -7.697 1.00 63.79 394 GLY A CA 1
ATOM 2906 C C . GLY A 1 414 ? 0.619 23.640 -7.583 1.00 70.35 394 GLY A C 1
ATOM 2907 O O . GLY A 1 414 ? 0.307 23.179 -6.481 1.00 69.85 394 GLY A O 1
ATOM 2908 N N . GLU A 1 415 ? 0.473 22.956 -8.735 1.00 69.53 395 GLU A N 1
ATOM 2909 C CA . GLU A 1 415 ? -0.109 21.611 -8.793 1.00 69.98 395 GLU A CA 1
ATOM 2910 C C . GLU A 1 415 ? 0.888 20.532 -9.200 1.00 74.16 395 GLU A C 1
ATOM 2911 O O . GLU A 1 415 ? 0.669 19.374 -8.842 1.00 74.44 395 GLU A O 1
ATOM 2917 N N . HIS A 1 416 ? 1.966 20.890 -9.957 1.00 69.18 396 HIS A N 1
ATOM 2918 C CA . HIS A 1 416 ? 2.954 19.916 -10.431 1.00 67.21 396 HIS A CA 1
ATOM 2919 C C . HIS A 1 416 ? 3.502 19.104 -9.273 1.00 69.81 396 HIS A C 1
ATOM 2920 O O . HIS A 1 416 ? 3.823 19.689 -8.231 1.00 70.38 396 HIS A O 1
ATOM 2927 N N . PRO A 1 417 ? 3.547 17.756 -9.411 1.00 63.34 397 PRO A N 1
ATOM 2928 C CA . PRO A 1 417 ? 3.998 16.921 -8.283 1.00 60.93 397 PRO A CA 1
ATOM 2929 C C . PRO A 1 417 ? 5.367 17.241 -7.708 1.00 59.61 397 PRO A C 1
ATOM 2930 O O . PRO A 1 417 ? 5.546 17.065 -6.514 1.00 58.26 397 PRO A O 1
ATOM 2934 N N . LEU A 1 418 ? 6.341 17.635 -8.543 1.00 52.91 398 LEU A N 1
ATOM 2935 C CA . LEU A 1 418 ? 7.713 17.919 -8.110 1.00 50.48 398 LEU A CA 1
ATOM 2936 C C . LEU A 1 418 ? 7.889 19.083 -7.097 1.00 51.71 398 LEU A C 1
ATOM 2937 O O . LEU A 1 418 ? 8.920 19.148 -6.419 1.00 49.64 398 LEU A O 1
ATOM 2942 N N . LEU A 1 419 ? 6.902 19.989 -7.007 1.00 48.50 399 LEU A N 1
ATOM 2943 C CA . LEU A 1 419 ? 6.938 21.168 -6.131 1.00 49.02 399 LEU A CA 1
ATOM 2944 C C . LEU A 1 419 ? 7.098 20.828 -4.654 1.00 53.11 399 LEU A C 1
ATOM 2945 O O . LEU A 1 419 ? 6.495 19.851 -4.213 1.00 54.33 399 LEU A O 1
ATOM 2950 N N . GLY A 1 420 ? 7.952 21.583 -3.931 1.00 48.33 400 GLY A N 1
ATOM 2951 C CA . GLY A 1 420 ? 8.278 21.339 -2.512 1.00 46.49 400 GLY A CA 1
ATOM 2952 C C . GLY A 1 420 ? 9.108 20.084 -2.291 1.00 46.33 400 GLY A C 1
ATOM 2953 O O . GLY A 1 420 ? 9.400 19.706 -1.148 1.00 45.32 400 GLY A O 1
ATOM 2954 N N . ARG A 1 421 ? 9.476 19.408 -3.390 1.00 40.26 401 ARG A N 1
ATOM 2955 C CA . ARG A 1 421 ? 10.277 18.195 -3.316 1.00 38.78 401 ARG A CA 1
ATOM 2956 C C . ARG A 1 421 ? 11.696 18.480 -3.743 1.00 44.50 401 ARG A C 1
ATOM 2957 O O . ARG A 1 421 ? 11.987 19.518 -4.356 1.00 43.78 401 ARG A O 1
ATOM 2965 N N . ARG A 1 422 ? 12.592 17.571 -3.389 1.00 41.97 402 ARG A N 1
ATOM 2966 C CA . ARG A 1 422 ? 14.001 17.693 -3.741 1.00 42.68 402 ARG A CA 1
ATOM 2967 C C . ARG A 1 422 ? 14.222 17.558 -5.241 1.00 44.87 402 ARG A C 1
ATOM 2968 O O . ARG A 1 422 ? 13.450 16.870 -5.901 1.00 42.30 402 ARG A O 1
ATOM 2976 N N . VAL A 1 423 ? 15.292 18.167 -5.773 1.00 44.45 403 VAL A N 1
ATOM 2977 C CA . VAL A 1 423 ? 15.617 17.880 -7.166 1.00 46.78 403 VAL A CA 1
ATOM 2978 C C . VAL A 1 423 ? 16.449 16.619 -7.143 1.00 52.23 403 VAL A C 1
ATOM 2979 O O . VAL A 1 423 ? 17.402 16.556 -6.350 1.00 53.48 403 VAL A O 1
ATOM 2983 N N . PRO A 1 424 ? 16.212 15.646 -8.054 1.00 48.70 404 PRO A N 1
ATOM 2984 C CA . PRO A 1 424 ? 17.146 14.510 -8.133 1.00 48.47 404 PRO A CA 1
ATOM 2985 C C . PRO A 1 424 ? 18.479 15.030 -8.708 1.00 52.13 404 PRO A C 1
ATOM 2986 O O . PRO A 1 424 ? 18.505 16.094 -9.351 1.00 52.39 404 PRO A O 1
ATOM 2990 N N . ASP A 1 425 ? 19.589 14.337 -8.422 1.00 47.38 405 ASP A N 1
ATOM 2991 C CA . ASP A 1 425 ? 20.902 14.698 -8.947 1.00 46.92 405 ASP A CA 1
ATOM 2992 C C . ASP A 1 425 ? 20.908 14.210 -10.408 1.00 50.16 405 ASP A C 1
ATOM 2993 O O . ASP A 1 425 ? 21.295 13.081 -10.706 1.00 50.50 405 ASP A O 1
ATOM 2998 N N . LEU A 1 426 ? 20.377 15.038 -11.298 1.00 47.28 406 LEU A N 1
ATOM 2999 C CA . LEU A 1 426 ? 20.223 14.705 -12.716 1.00 47.87 406 LEU A CA 1
ATOM 3000 C C . LEU A 1 426 ? 21.542 14.712 -13.487 1.00 52.05 406 LEU A C 1
ATOM 3001 O O . LEU A 1 426 ? 22.303 15.675 -13.344 1.00 51.11 406 LEU A O 1
ATOM 3006 N N . PRO A 1 427 ? 21.803 13.696 -14.361 1.00 50.59 407 PRO A N 1
ATOM 3007 C CA . PRO A 1 427 ? 22.974 13.801 -15.256 1.00 51.18 407 PRO A CA 1
ATOM 3008 C C . PRO A 1 427 ? 22.579 14.801 -16.371 1.00 54.81 407 PRO A C 1
ATOM 3009 O O . PRO A 1 427 ? 21.601 14.569 -17.083 1.00 53.86 407 PRO A O 1
ATOM 3013 N N . LEU A 1 428 ? 23.229 15.966 -16.449 1.00 51.09 408 LEU A N 1
ATOM 3014 C CA . LEU A 1 428 ? 22.815 16.947 -17.455 1.00 50.55 408 LEU A CA 1
ATOM 3015 C C . LEU A 1 428 ? 23.702 16.857 -18.652 1.00 56.82 408 LEU A C 1
ATOM 3016 O O . LEU A 1 428 ? 24.897 16.678 -18.495 1.00 56.91 408 LEU A O 1
ATOM 3021 N N . VAL A 1 429 ? 23.134 17.015 -19.839 1.00 55.66 409 VAL A N 1
ATOM 3022 C CA . VAL A 1 429 ? 23.905 17.107 -21.069 1.00 57.44 409 VAL A CA 1
ATOM 3023 C C . VAL A 1 429 ? 24.090 18.599 -21.441 1.00 65.53 409 VAL A C 1
ATOM 3024 O O . VAL A 1 429 ? 23.123 19.372 -21.428 1.00 62.09 409 VAL A O 1
ATOM 3028 N N . THR A 1 430 ? 25.353 18.987 -21.706 1.00 68.86 410 THR A N 1
ATOM 3029 C CA . THR A 1 430 ? 25.840 20.326 -22.084 1.00 71.76 410 THR A CA 1
ATOM 3030 C C . THR A 1 430 ? 27.039 20.165 -23.040 1.00 81.35 410 THR A C 1
ATOM 3031 O O . THR A 1 430 ? 27.413 19.033 -23.377 1.00 81.28 410 THR A O 1
ATOM 3035 N N . GLU A 1 431 ? 27.660 21.298 -23.460 1.00 82.16 411 GLU A N 1
ATOM 3036 C CA . GLU A 1 431 ? 28.905 21.281 -24.247 1.00 84.21 411 GLU A CA 1
ATOM 3037 C C . GLU A 1 431 ? 29.981 20.945 -23.216 1.00 89.81 411 GLU A C 1
ATOM 3038 O O . GLU A 1 431 ? 29.801 21.254 -22.029 1.00 89.24 411 GLU A O 1
ATOM 3044 N N . ASP A 1 432 ? 31.056 20.262 -23.636 1.00 87.78 412 ASP A N 1
ATOM 3045 C CA . ASP A 1 432 ? 32.111 19.754 -22.737 1.00 87.22 412 ASP A CA 1
ATOM 3046 C C . ASP A 1 432 ? 31.614 18.585 -21.864 1.00 87.82 412 ASP A C 1
ATOM 3047 O O . ASP A 1 432 ? 32.193 18.262 -20.822 1.00 85.72 412 ASP A O 1
ATOM 3052 N N . GLY A 1 433 ? 30.549 17.951 -22.360 1.00 82.91 413 GLY A N 1
ATOM 3053 C CA . GLY A 1 433 ? 29.948 16.744 -21.824 1.00 81.02 413 GLY A CA 1
ATOM 3054 C C . GLY A 1 433 ? 28.867 16.848 -20.770 1.00 80.46 413 GLY A C 1
ATOM 3055 O O . GLY A 1 433 ? 28.188 17.871 -20.599 1.00 79.49 413 GLY A O 1
ATOM 3056 N N . THR A 1 434 ? 28.695 15.726 -20.083 1.00 73.06 414 THR A N 1
ATOM 3057 C CA . THR A 1 434 ? 27.712 15.572 -19.043 1.00 69.83 414 THR A CA 1
ATOM 3058 C C . THR A 1 434 ? 28.228 15.970 -17.677 1.00 69.36 414 THR A C 1
ATOM 3059 O O . THR A 1 434 ? 29.370 15.674 -17.310 1.00 68.77 414 THR A O 1
ATOM 3063 N N . ARG A 1 435 ? 27.386 16.715 -16.958 1.00 62.07 415 ARG A N 1
ATOM 3064 C CA . ARG A 1 435 ? 27.675 17.258 -15.643 1.00 59.37 415 ARG A CA 1
ATOM 3065 C C . ARG A 1 435 ? 26.493 16.982 -14.695 1.00 58.57 415 ARG A C 1
ATOM 3066 O O . ARG A 1 435 ? 25.341 17.140 -15.088 1.00 59.06 415 ARG A O 1
ATOM 3074 N N . GLN A 1 436 ? 26.780 16.545 -13.465 1.00 49.90 416 GLN A N 1
ATOM 3075 C CA . GLN A 1 436 ? 25.744 16.258 -12.481 1.00 46.58 416 GLN A CA 1
ATOM 3076 C C . GLN A 1 436 ? 25.158 17.553 -11.955 1.00 46.38 416 GLN A C 1
ATOM 3077 O O . GLN A 1 436 ? 25.896 18.500 -11.675 1.00 43.72 416 GLN A O 1
ATOM 3083 N N . LEU A 1 437 ? 23.835 17.598 -11.824 1.00 43.83 417 LEU A N 1
ATOM 3084 C CA . LEU A 1 437 ? 23.121 18.776 -11.317 1.00 44.56 417 LEU A CA 1
ATOM 3085 C C . LEU A 1 437 ? 23.644 19.262 -9.907 1.00 47.68 417 LEU A C 1
ATOM 3086 O O . LEU A 1 437 ? 23.674 20.462 -9.652 1.00 48.38 417 LEU A O 1
ATOM 3091 N N . SER A 1 438 ? 24.106 18.346 -9.038 1.00 43.19 418 SER A N 1
ATOM 3092 C CA . SER A 1 438 ? 24.616 18.684 -7.688 1.00 41.92 418 SER A CA 1
ATOM 3093 C C . SER A 1 438 ? 25.913 19.529 -7.668 1.00 45.81 418 SER A C 1
ATOM 3094 O O . SER A 1 438 ? 26.176 20.228 -6.672 1.00 45.78 418 SER A O 1
ATOM 3097 N N . THR A 1 439 ? 26.695 19.500 -8.772 1.00 40.60 419 THR A N 1
ATOM 3098 C CA . THR A 1 439 ? 27.944 20.268 -8.852 1.00 40.68 419 THR A CA 1
ATOM 3099 C C . THR A 1 439 ? 27.685 21.781 -9.058 1.00 48.94 419 THR A C 1
ATOM 3100 O O . THR A 1 439 ? 28.610 22.595 -8.928 1.00 50.59 419 THR A O 1
ATOM 3104 N N . TYR A 1 440 ? 26.415 22.153 -9.367 1.00 44.78 420 TYR A N 1
ATOM 3105 C CA . TYR A 1 440 ? 25.989 23.545 -9.567 1.00 42.98 420 TYR A CA 1
ATOM 3106 C C . TYR A 1 440 ? 25.490 24.183 -8.261 1.00 47.80 420 TYR A C 1
ATOM 3107 O O . TYR A 1 440 ? 25.114 25.357 -8.284 1.00 49.95 420 TYR A O 1
ATOM 3116 N N . PHE A 1 441 ? 25.501 23.434 -7.139 1.00 41.93 421 PHE A N 1
ATOM 3117 C CA . PHE A 1 441 ? 25.011 23.931 -5.857 1.00 40.81 421 PHE A CA 1
ATOM 3118 C C . PHE A 1 441 ? 26.094 24.179 -4.807 1.00 43.24 421 PHE A C 1
ATOM 3119 O O . PHE A 1 441 ? 25.750 24.386 -3.640 1.00 43.81 421 PHE A O 1
ATOM 3127 N N . HIS A 1 442 ? 27.376 24.142 -5.180 1.00 40.35 422 HIS A N 1
ATOM 3128 C CA . HIS A 1 442 ? 28.468 24.359 -4.206 1.00 40.18 422 HIS A CA 1
ATOM 3129 C C . HIS A 1 442 ? 28.419 25.703 -3.497 1.00 46.11 422 HIS A C 1
ATOM 3130 O O . HIS A 1 442 ? 28.700 25.751 -2.299 1.00 47.81 422 HIS A O 1
ATOM 3137 N N . ALA A 1 443 ? 28.029 26.777 -4.207 1.00 43.07 423 ALA A N 1
ATOM 3138 C CA . ALA A 1 443 ? 27.946 28.135 -3.655 1.00 42.74 423 ALA A CA 1
ATOM 3139 C C . ALA A 1 443 ? 26.685 28.424 -2.830 1.00 46.35 423 ALA A C 1
ATOM 3140 O O . ALA A 1 443 ? 26.618 29.496 -2.215 1.00 47.99 423 ALA A O 1
ATOM 3142 N N . ALA A 1 444 ? 25.701 27.487 -2.798 1.00 39.41 424 ALA A N 1
ATOM 3143 C CA . ALA A 1 444 ? 24.446 27.649 -2.057 1.00 38.28 424 ALA A CA 1
ATOM 3144 C C . ALA A 1 444 ? 23.617 28.860 -2.560 1.00 43.57 424 ALA A C 1
ATOM 3145 O O . ALA A 1 444 ? 23.027 29.627 -1.774 1.00 43.19 424 ALA A O 1
ATOM 3147 N N . ARG A 1 445 ? 23.608 29.030 -3.886 1.00 39.73 425 ARG A N 1
ATOM 3148 C CA . ARG A 1 445 ? 22.794 30.028 -4.563 1.00 40.36 425 ARG A CA 1
ATOM 3149 C C . ARG A 1 445 ? 21.635 29.214 -5.132 1.00 46.52 425 ARG A C 1
ATOM 3150 O O . ARG A 1 445 ? 21.718 27.980 -5.189 1.00 46.17 425 ARG A O 1
ATOM 3158 N N . GLY A 1 446 ? 20.568 29.886 -5.542 1.00 43.42 426 GLY A N 1
ATOM 3159 C CA . GLY A 1 446 ? 19.470 29.199 -6.199 1.00 43.34 426 GLY A CA 1
ATOM 3160 C C . GLY A 1 446 ? 19.866 28.852 -7.629 1.00 47.20 426 GLY A C 1
ATOM 3161 O O . GLY A 1 446 ? 20.795 29.450 -8.185 1.00 48.59 426 GLY A O 1
ATOM 3162 N N . VAL A 1 447 ? 19.215 27.847 -8.219 1.00 40.57 427 VAL A N 1
ATOM 3163 C CA . VAL A 1 447 ? 19.514 27.468 -9.576 1.00 39.73 427 VAL A CA 1
ATOM 3164 C C . VAL A 1 447 ? 18.291 27.397 -10.425 1.00 44.78 427 VAL A C 1
ATOM 3165 O O . VAL A 1 447 ? 17.294 26.794 -10.041 1.00 44.02 427 VAL A O 1
ATOM 3169 N N . LEU A 1 448 ? 18.348 28.086 -11.561 1.00 42.03 428 LEU A N 1
ATOM 3170 C CA . LEU A 1 448 ? 17.284 28.083 -12.531 1.00 41.45 428 LEU A CA 1
ATOM 3171 C C . LEU A 1 448 ? 17.782 27.184 -13.638 1.00 46.15 428 LEU A C 1
ATOM 3172 O O . LEU A 1 448 ? 18.675 27.563 -14.400 1.00 46.46 428 LEU A O 1
ATOM 3177 N N . LEU A 1 449 ? 17.255 25.953 -13.661 1.00 42.40 429 LEU A N 1
ATOM 3178 C CA . LEU A 1 449 ? 17.653 24.951 -14.634 1.00 42.87 429 LEU A CA 1
ATOM 3179 C C . LEU A 1 449 ? 16.717 24.928 -15.836 1.00 47.23 429 LEU A C 1
ATOM 3180 O O . LEU A 1 449 ? 15.534 24.648 -15.689 1.00 44.24 429 LEU A O 1
ATOM 3185 N N . THR A 1 450 ? 17.257 25.277 -17.016 1.00 49.17 430 THR A N 1
ATOM 3186 C CA . THR A 1 450 ? 16.520 25.275 -18.296 1.00 52.19 430 THR A CA 1
ATOM 3187 C C . THR A 1 450 ? 16.855 24.055 -19.117 1.00 60.73 430 THR A C 1
ATOM 3188 O O . THR A 1 450 ? 18.007 23.617 -19.135 1.00 62.27 430 THR A O 1
ATOM 3192 N N . LEU A 1 451 ? 15.852 23.514 -19.795 1.00 60.19 431 LEU A N 1
ATOM 3193 C CA . LEU A 1 451 ? 15.964 22.331 -20.650 1.00 62.49 431 LEU A CA 1
ATOM 3194 C C . LEU A 1 451 ? 15.509 22.687 -22.081 1.00 70.89 431 LEU A C 1
ATOM 3195 O O . LEU A 1 451 ? 14.347 22.473 -22.433 1.00 69.56 431 LEU A O 1
ATOM 3200 N N . GLY A 1 452 ? 16.412 23.277 -22.867 1.00 72.64 432 GLY A N 1
ATOM 3201 C CA . GLY A 1 452 ? 16.094 23.656 -24.241 1.00 75.30 432 GLY A CA 1
ATOM 3202 C C . GLY A 1 452 ? 16.354 25.073 -24.703 1.00 84.12 432 GLY A C 1
ATOM 3203 O O . GLY A 1 452 ? 16.488 25.997 -23.908 1.00 80.85 432 GLY A O 1
ATOM 3204 N N . CYS A 1 453 ? 16.364 25.220 -26.038 1.00 90.07 433 CYS A N 1
ATOM 3205 C CA . CYS A 1 453 ? 16.600 26.405 -26.880 1.00 94.18 433 CYS A CA 1
ATOM 3206 C C . CYS A 1 453 ? 15.776 27.663 -26.494 1.00 101.02 433 CYS A C 1
ATOM 3207 O O . CYS A 1 453 ? 16.021 28.740 -27.059 1.00 101.27 433 CYS A O 1
ATOM 3210 N N . ASP A 1 454 ? 14.807 27.528 -25.551 1.00 97.76 434 ASP A N 1
ATOM 3211 C CA . ASP A 1 454 ? 13.976 28.645 -25.119 1.00 97.73 434 ASP A CA 1
ATOM 3212 C C . ASP A 1 454 ? 14.713 29.501 -24.100 1.00 100.08 434 ASP A C 1
ATOM 3213 O O . ASP A 1 454 ? 15.020 29.031 -23.002 1.00 97.85 434 ASP A O 1
ATOM 3218 N N . GLN A 1 455 ? 15.021 30.761 -24.491 1.00 97.17 435 GLN A N 1
ATOM 3219 C CA . GLN A 1 455 ? 15.724 31.722 -23.646 1.00 95.88 435 GLN A CA 1
ATOM 3220 C C . GLN A 1 455 ? 14.990 33.032 -23.269 1.00 95.44 435 GLN A C 1
ATOM 3221 O O . GLN A 1 455 ? 15.681 34.002 -22.926 1.00 95.93 435 GLN A O 1
ATOM 3227 N N . PRO A 1 456 ? 13.627 33.128 -23.231 1.00 87.03 436 PRO A N 1
ATOM 3228 C CA . PRO A 1 456 ? 13.025 34.350 -22.664 1.00 85.51 436 PRO A CA 1
ATOM 3229 C C . PRO A 1 456 ? 13.063 34.280 -21.119 1.00 85.62 436 PRO A C 1
ATOM 3230 O O . PRO A 1 456 ? 12.806 35.289 -20.457 1.00 86.19 436 PRO A O 1
ATOM 3234 N N . LEU A 1 457 ? 13.403 33.073 -20.557 1.00 76.99 437 LEU A N 1
ATOM 3235 C CA . LEU A 1 457 ? 13.522 32.753 -19.139 1.00 73.70 437 LEU A CA 1
ATOM 3236 C C . LEU A 1 457 ? 14.752 33.392 -18.545 1.00 73.90 437 LEU A C 1
ATOM 3237 O O . LEU A 1 457 ? 14.677 33.896 -17.423 1.00 71.52 437 LEU A O 1
ATOM 3242 N N . ALA A 1 458 ? 15.893 33.352 -19.273 1.00 69.88 438 ALA A N 1
ATOM 3243 C CA . ALA A 1 458 ? 17.154 33.932 -18.803 1.00 69.19 438 ALA A CA 1
ATOM 3244 C C . ALA A 1 458 ? 17.042 35.455 -18.613 1.00 72.19 438 ALA A C 1
ATOM 3245 O O . ALA A 1 458 ? 17.509 35.969 -17.596 1.00 71.90 438 ALA A O 1
ATOM 3247 N N . ASP A 1 459 ? 16.375 36.155 -19.554 1.00 67.59 439 ASP A N 1
ATOM 3248 C CA . ASP A 1 459 ? 16.158 37.597 -19.474 1.00 67.34 439 ASP A CA 1
ATOM 3249 C C . ASP A 1 459 ? 15.212 37.961 -18.319 1.00 70.35 439 ASP A C 1
ATOM 3250 O O . ASP A 1 459 ? 15.468 38.940 -17.629 1.00 71.39 439 ASP A O 1
ATOM 3255 N N . GLU A 1 460 ? 14.138 37.179 -18.101 1.00 64.85 440 GLU A N 1
ATOM 3256 C CA . GLU A 1 460 ? 13.160 37.418 -17.035 1.00 63.98 440 GLU A CA 1
ATOM 3257 C C . GLU A 1 460 ? 13.690 37.199 -15.619 1.00 64.76 440 GLU A C 1
ATOM 3258 O O . GLU A 1 460 ? 13.170 37.790 -14.675 1.00 64.65 440 GLU A O 1
ATOM 3264 N N . ALA A 1 461 ? 14.745 36.384 -15.490 1.00 58.43 441 ALA A N 1
ATOM 3265 C CA . ALA A 1 461 ? 15.414 36.044 -14.244 1.00 55.96 441 ALA A CA 1
ATOM 3266 C C . ALA A 1 461 ? 16.736 36.804 -14.050 1.00 58.93 441 ALA A C 1
ATOM 3267 O O . ALA A 1 461 ? 17.356 36.681 -12.982 1.00 58.16 441 ALA A O 1
ATOM 3269 N N . ALA A 1 462 ? 17.159 37.593 -15.063 1.00 55.13 442 ALA A N 1
ATOM 3270 C CA . ALA A 1 462 ? 18.402 38.378 -15.063 1.00 55.33 442 ALA A CA 1
ATOM 3271 C C . ALA A 1 462 ? 18.515 39.341 -13.858 1.00 60.78 442 ALA A C 1
ATOM 3272 O O . ALA A 1 462 ? 19.598 39.471 -13.298 1.00 60.84 442 ALA A O 1
ATOM 3274 N N . ALA A 1 463 ? 17.400 39.952 -13.414 1.00 56.34 443 ALA A N 1
ATOM 3275 C CA . ALA A 1 463 ? 17.383 40.828 -12.239 1.00 54.85 443 ALA A CA 1
ATOM 3276 C C . ALA A 1 463 ? 17.730 40.082 -10.919 1.00 58.97 443 ALA A C 1
ATOM 3277 O O . ALA A 1 463 ? 18.023 40.747 -9.921 1.00 59.93 443 ALA A O 1
ATOM 3279 N N . TRP A 1 464 ? 17.710 38.717 -10.915 1.00 52.46 444 TRP A N 1
ATOM 3280 C CA . TRP A 1 464 ? 18.047 37.888 -9.748 1.00 50.20 444 TRP A CA 1
ATOM 3281 C C . TRP A 1 464 ? 19.366 37.108 -9.940 1.00 56.20 444 TRP A C 1
ATOM 3282 O O . TRP A 1 464 ? 19.670 36.244 -9.123 1.00 55.57 444 TRP A O 1
ATOM 3293 N N . LYS A 1 465 ? 20.158 37.445 -10.987 1.00 56.00 445 LYS A N 1
ATOM 3294 C CA . LYS A 1 465 ? 21.450 36.839 -11.383 1.00 57.23 445 LYS A CA 1
ATOM 3295 C C . LYS A 1 465 ? 22.442 36.775 -10.238 1.00 62.22 445 LYS A C 1
ATOM 3296 O O . LYS A 1 465 ? 23.271 35.867 -10.195 1.00 63.54 445 LYS A O 1
ATOM 3302 N N . ASP A 1 466 ? 22.355 37.729 -9.318 1.00 58.18 446 ASP A N 1
ATOM 3303 C CA . ASP A 1 466 ? 23.214 37.820 -8.137 1.00 57.35 446 ASP A CA 1
ATOM 3304 C C . ASP A 1 466 ? 22.843 36.790 -7.042 1.00 58.10 446 ASP A C 1
ATOM 3305 O O . ASP A 1 466 ? 23.671 36.470 -6.175 1.00 56.72 446 ASP A O 1
ATOM 3310 N N . ARG A 1 467 ? 21.600 36.276 -7.080 1.00 52.90 447 ARG A N 1
ATOM 3311 C CA . ARG A 1 467 ? 21.149 35.299 -6.088 1.00 50.92 447 ARG A CA 1
ATOM 3312 C C . ARG A 1 467 ? 20.932 33.934 -6.695 1.00 54.00 447 ARG A C 1
ATOM 3313 O O . ARG A 1 467 ? 20.951 32.933 -5.965 1.00 53.65 447 ARG A O 1
ATOM 3321 N N . VAL A 1 468 ? 20.666 33.896 -8.019 1.00 49.54 448 VAL A N 1
ATOM 3322 C CA . VAL A 1 468 ? 20.373 32.655 -8.740 1.00 48.39 448 VAL A CA 1
ATOM 3323 C C . VAL A 1 468 ? 21.197 32.458 -10.005 1.00 49.94 448 VAL A C 1
ATOM 3324 O O . VAL A 1 468 ? 21.394 33.393 -10.775 1.00 49.01 448 VAL A O 1
ATOM 3328 N N . ASP A 1 469 ? 21.695 31.240 -10.187 1.00 45.70 449 ASP A N 1
ATOM 3329 C CA . ASP A 1 469 ? 22.490 30.864 -11.344 1.00 46.11 449 ASP A CA 1
ATOM 3330 C C . ASP A 1 469 ? 21.632 30.169 -12.361 1.00 50.02 449 ASP A C 1
ATOM 3331 O O . ASP A 1 469 ? 20.844 29.290 -12.008 1.00 47.63 449 ASP A O 1
ATOM 3336 N N . LEU A 1 470 ? 21.808 30.543 -13.627 1.00 49.34 450 LEU A N 1
ATOM 3337 C CA . LEU A 1 470 ? 21.121 29.891 -14.723 1.00 50.78 450 LEU A CA 1
ATOM 3338 C C . LEU A 1 470 ? 22.003 28.734 -15.162 1.00 56.01 450 LEU A C 1
ATOM 3339 O O . LEU A 1 470 ? 23.170 28.937 -15.502 1.00 57.46 450 LEU A O 1
ATOM 3344 N N . VAL A 1 471 ? 21.459 27.523 -15.119 1.00 52.00 451 VAL A N 1
ATOM 3345 C CA . VAL A 1 471 ? 22.141 26.314 -15.570 1.00 51.61 451 VAL A CA 1
ATOM 3346 C C . VAL A 1 471 ? 21.392 25.918 -16.830 1.00 57.56 451 VAL A C 1
ATOM 3347 O O . VAL A 1 471 ? 20.270 25.432 -16.748 1.00 59.29 451 VAL A O 1
ATOM 3351 N N . ALA A 1 472 ? 21.959 26.239 -17.988 1.00 54.80 452 ALA A N 1
ATOM 3352 C CA . ALA A 1 472 ? 21.350 25.949 -19.293 1.00 55.36 452 ALA A CA 1
ATOM 3353 C C . ALA A 1 472 ? 21.893 24.632 -19.857 1.00 60.96 452 ALA A C 1
ATOM 3354 O O . ALA A 1 472 ? 23.047 24.556 -20.330 1.00 60.61 452 ALA A O 1
ATOM 3356 N N . ALA A 1 473 ? 21.050 23.582 -19.761 1.00 57.63 453 ALA A N 1
ATOM 3357 C CA . ALA A 1 473 ? 21.330 22.238 -20.276 1.00 57.29 453 ALA A CA 1
ATOM 3358 C C . ALA A 1 473 ? 20.575 21.961 -21.584 1.00 58.84 453 ALA A C 1
ATOM 3359 O O . ALA A 1 473 ? 19.441 22.433 -21.772 1.00 55.73 453 ALA A O 1
ATOM 3361 N N . GLU A 1 474 ? 21.215 21.186 -22.485 1.00 57.62 454 GLU A N 1
ATOM 3362 C CA . GLU A 1 474 ? 20.606 20.727 -23.737 1.00 59.16 454 GLU A CA 1
ATOM 3363 C C . GLU A 1 474 ? 19.463 19.749 -23.375 1.00 63.57 454 GLU A C 1
ATOM 3364 O O . GLU A 1 474 ? 18.440 19.721 -24.043 1.00 63.83 454 GLU A O 1
ATOM 3370 N N . GLY A 1 475 ? 19.645 19.008 -22.290 1.00 59.50 455 GLY A N 1
ATOM 3371 C CA . GLY A 1 475 ? 18.685 18.038 -21.800 1.00 59.05 455 GLY A CA 1
ATOM 3372 C C . GLY A 1 475 ? 19.239 17.197 -20.664 1.00 64.12 455 GLY A C 1
ATOM 3373 O O . GLY A 1 475 ? 20.317 17.480 -20.129 1.00 63.58 455 GLY A O 1
ATOM 3374 N N . VAL A 1 476 ? 18.474 16.167 -20.273 1.00 60.53 456 VAL A N 1
ATOM 3375 C CA . VAL A 1 476 ? 18.838 15.217 -19.230 1.00 59.40 456 VAL A CA 1
ATOM 3376 C C . VAL A 1 476 ? 19.458 14.018 -19.946 1.00 67.55 456 VAL A C 1
ATOM 3377 O O . VAL A 1 476 ? 18.952 13.589 -20.996 1.00 67.63 456 VAL A O 1
ATOM 3381 N N . ALA A 1 477 ? 20.577 13.503 -19.402 1.00 66.26 457 ALA A N 1
ATOM 3382 C CA . ALA A 1 477 ? 21.271 12.361 -19.978 1.00 68.32 457 ALA A CA 1
ATOM 3383 C C . ALA A 1 477 ? 20.514 11.045 -19.808 1.00 77.56 457 ALA A C 1
ATOM 3384 O O . ALA A 1 477 ? 20.869 10.069 -20.470 1.00 79.53 457 ALA A O 1
ATOM 3386 N N . ASP A 1 478 ? 19.444 11.029 -18.980 1.00 75.66 458 ASP A N 1
ATOM 3387 C CA . ASP A 1 478 ? 18.605 9.851 -18.749 1.00 76.89 458 ASP A CA 1
ATOM 3388 C C . ASP A 1 478 ? 17.113 10.097 -19.099 1.00 82.07 458 ASP A C 1
ATOM 3389 O O . ASP A 1 478 ? 16.544 11.089 -18.642 1.00 81.56 458 ASP A O 1
ATOM 3394 N N . PRO A 1 479 ? 16.470 9.245 -19.935 1.00 79.92 459 PRO A N 1
ATOM 3395 C CA . PRO A 1 479 ? 15.072 9.511 -20.316 1.00 79.96 459 PRO A CA 1
ATOM 3396 C C . PRO A 1 479 ? 14.019 9.261 -19.233 1.00 82.88 459 PRO A C 1
ATOM 3397 O O . PRO A 1 479 ? 12.937 9.848 -19.297 1.00 82.09 459 PRO A O 1
ATOM 3401 N N . GLY A 1 480 ? 14.350 8.423 -18.256 1.00 79.39 460 GLY A N 1
ATOM 3402 C CA . GLY A 1 480 ? 13.464 8.084 -17.146 1.00 79.24 460 GLY A CA 1
ATOM 3403 C C . GLY A 1 480 ? 12.951 9.250 -16.311 1.00 82.38 460 GLY A C 1
ATOM 3404 O O . GLY A 1 480 ? 11.744 9.327 -16.058 1.00 82.40 460 GLY A O 1
ATOM 3405 N N . SER A 1 481 ? 13.878 10.165 -15.903 1.00 76.86 461 SER A N 1
ATOM 3406 C CA . SER A 1 481 ? 13.737 11.394 -15.089 1.00 75.24 461 SER A CA 1
ATOM 3407 C C . SER A 1 481 ? 12.349 11.965 -14.772 1.00 76.49 461 SER A C 1
ATOM 3408 O O . SER A 1 481 ? 11.533 12.181 -15.676 1.00 76.34 461 SER A O 1
ATOM 3411 N N . ALA A 1 482 ? 12.138 12.302 -13.473 1.00 70.72 462 ALA A N 1
ATOM 3412 C CA . ALA A 1 482 ? 10.921 12.926 -12.926 1.00 69.27 462 ALA A CA 1
ATOM 3413 C C . ALA A 1 482 ? 10.664 14.321 -13.535 1.00 70.31 462 ALA A C 1
ATOM 3414 O O . ALA A 1 482 ? 9.563 14.860 -13.429 1.00 69.60 462 ALA A O 1
ATOM 3416 N N . VAL A 1 483 ? 11.709 14.881 -14.154 1.00 65.33 463 VAL A N 1
ATOM 3417 C CA . VAL A 1 483 ? 11.822 16.190 -14.790 1.00 64.88 463 VAL A CA 1
ATOM 3418 C C . VAL A 1 483 ? 11.431 16.168 -16.306 1.00 70.25 463 VAL A C 1
ATOM 3419 O O . VAL A 1 483 ? 11.157 17.225 -16.881 1.00 69.95 463 VAL A O 1
ATOM 3423 N N . ASP A 1 484 ? 11.387 14.982 -16.928 1.00 68.50 464 ASP A N 1
ATOM 3424 C CA . ASP A 1 484 ? 11.155 14.818 -18.372 1.00 70.57 464 ASP A CA 1
ATOM 3425 C C . ASP A 1 484 ? 10.115 15.736 -19.125 1.00 75.60 464 ASP A C 1
ATOM 3426 O O . ASP A 1 484 ? 10.469 16.309 -20.168 1.00 77.47 464 ASP A O 1
ATOM 3431 N N . GLY A 1 485 ? 8.897 15.899 -18.594 1.00 69.12 465 GLY A N 1
ATOM 3432 C CA . GLY A 1 485 ? 7.892 16.759 -19.234 1.00 68.60 465 GLY A CA 1
ATOM 3433 C C . GLY A 1 485 ? 8.142 18.263 -19.139 1.00 69.83 465 GLY A C 1
ATOM 3434 O O . GLY A 1 485 ? 7.470 19.073 -19.796 1.00 70.41 465 GLY A O 1
ATOM 3435 N N . LEU A 1 486 ? 9.120 18.645 -18.313 1.00 63.44 466 LEU A N 1
ATOM 3436 C CA . LEU A 1 486 ? 9.458 20.031 -18.024 1.00 61.63 466 LEU A CA 1
ATOM 3437 C C . LEU A 1 486 ? 10.513 20.645 -18.939 1.00 62.80 466 LEU A C 1
ATOM 3438 O O . LEU A 1 486 ? 11.310 19.947 -19.573 1.00 62.86 466 LEU A O 1
ATOM 3443 N N . THR A 1 487 ? 10.484 21.965 -19.017 1.00 57.02 467 THR A N 1
ATOM 3444 C CA . THR A 1 487 ? 11.420 22.774 -19.793 1.00 57.10 467 THR A CA 1
ATOM 3445 C C . THR A 1 487 ? 12.269 23.629 -18.848 1.00 58.20 467 THR A C 1
ATOM 3446 O O . THR A 1 487 ? 13.324 24.102 -19.263 1.00 57.51 467 THR A O 1
ATOM 3450 N N . ALA A 1 488 ? 11.800 23.831 -17.586 1.00 52.42 468 ALA A N 1
ATOM 3451 C CA . ALA A 1 488 ? 12.462 24.663 -16.597 1.00 51.59 468 ALA A CA 1
ATOM 3452 C C . ALA A 1 488 ? 12.050 24.323 -15.146 1.00 54.68 468 ALA A C 1
ATOM 3453 O O . ALA A 1 488 ? 10.918 23.896 -14.908 1.00 55.54 468 ALA A O 1
ATOM 3455 N N . LEU A 1 489 ? 12.987 24.534 -14.195 1.00 48.85 469 LEU A N 1
ATOM 3456 C CA . LEU A 1 489 ? 12.836 24.348 -12.741 1.00 47.64 469 LEU A CA 1
ATOM 3457 C C . LEU A 1 489 ? 13.575 25.466 -12.013 1.00 47.22 469 LEU A C 1
ATOM 3458 O O . LEU A 1 489 ? 14.714 25.789 -12.361 1.00 47.38 469 LEU A O 1
ATOM 3463 N N . LEU A 1 490 ? 12.986 25.961 -10.943 1.00 39.17 470 LEU A N 1
ATOM 3464 C CA . LEU A 1 490 ? 13.636 26.920 -10.091 1.00 37.12 470 LEU A CA 1
ATOM 3465 C C . LEU A 1 490 ? 13.840 26.178 -8.797 1.00 38.70 470 LEU A C 1
ATOM 3466 O O . LEU A 1 490 ? 12.885 25.664 -8.189 1.00 36.44 470 LEU A O 1
ATOM 3471 N N . VAL A 1 491 ? 15.115 26.059 -8.413 1.00 34.10 471 VAL A N 1
ATOM 3472 C CA . VAL A 1 491 ? 15.527 25.323 -7.237 1.00 30.85 471 VAL A CA 1
ATOM 3473 C C . VAL A 1 491 ? 16.096 26.256 -6.187 1.00 35.48 471 VAL A C 1
ATOM 3474 O O . VAL A 1 491 ? 16.972 27.076 -6.482 1.00 34.05 471 VAL A O 1
ATOM 3478 N N . ARG A 1 492 ? 15.642 26.066 -4.933 1.00 32.81 472 ARG A N 1
ATOM 3479 C CA . ARG A 1 492 ? 16.115 26.804 -3.765 1.00 32.74 472 ARG A CA 1
ATOM 3480 C C . ARG A 1 492 ? 17.548 26.360 -3.419 1.00 36.51 472 ARG A C 1
ATOM 3481 O O . ARG A 1 492 ? 17.928 25.254 -3.800 1.00 35.26 472 ARG A O 1
ATOM 3489 N N . PRO A 1 493 ? 18.345 27.147 -2.647 1.00 35.82 473 PRO A N 1
ATOM 3490 C CA . PRO A 1 493 ? 19.704 26.689 -2.290 1.00 35.21 473 PRO A CA 1
ATOM 3491 C C . PRO A 1 493 ? 19.775 25.359 -1.541 1.00 38.00 473 PRO A C 1
ATOM 3492 O O . PRO A 1 493 ? 20.837 24.740 -1.536 1.00 38.12 473 PRO A O 1
ATOM 3496 N N . ASP A 1 494 ? 18.659 24.920 -0.918 1.00 34.80 474 ASP A N 1
ATOM 3497 C CA . ASP A 1 494 ? 18.566 23.645 -0.200 1.00 35.34 474 ASP A CA 1
ATOM 3498 C C . ASP A 1 494 ? 18.213 22.445 -1.081 1.00 39.89 474 ASP A C 1
ATOM 3499 O O . ASP A 1 494 ? 18.153 21.329 -0.564 1.00 42.87 474 ASP A O 1
ATOM 3504 N N . GLY A 1 495 ? 18.056 22.661 -2.384 1.00 33.47 475 GLY A N 1
ATOM 3505 C CA . GLY A 1 495 ? 17.733 21.597 -3.323 1.00 33.17 475 GLY A CA 1
ATOM 3506 C C . GLY A 1 495 ? 16.251 21.335 -3.465 1.00 38.62 475 GLY A C 1
ATOM 3507 O O . GLY A 1 495 ? 15.859 20.345 -4.083 1.00 39.73 475 GLY A O 1
ATOM 3508 N N . TYR A 1 496 ? 15.404 22.210 -2.898 1.00 34.90 476 TYR A N 1
ATOM 3509 C CA . TYR A 1 496 ? 13.962 22.038 -2.993 1.00 33.81 476 TYR A CA 1
ATOM 3510 C C . TYR A 1 496 ? 13.389 22.851 -4.112 1.00 39.60 476 TYR A C 1
ATOM 3511 O O . TYR A 1 496 ? 13.697 24.039 -4.249 1.00 39.32 476 TYR A O 1
ATOM 3520 N N . ILE A 1 497 ? 12.602 22.194 -4.965 1.00 36.77 477 ILE A N 1
ATOM 3521 C CA . ILE A 1 497 ? 12.011 22.876 -6.088 1.00 37.56 477 ILE A CA 1
ATOM 3522 C C . ILE A 1 497 ? 10.833 23.806 -5.671 1.00 44.31 477 ILE A C 1
ATOM 3523 O O . ILE A 1 497 ? 9.970 23.409 -4.880 1.00 44.13 477 ILE A O 1
ATOM 3528 N N . CYS A 1 498 ? 10.821 25.047 -6.209 1.00 42.33 478 CYS A N 1
ATOM 3529 C CA . CYS A 1 498 ? 9.796 26.039 -5.894 1.00 42.68 478 CYS A CA 1
ATOM 3530 C C . CYS A 1 498 ? 9.015 26.539 -7.097 1.00 44.93 478 CYS A C 1
ATOM 3531 O O . CYS A 1 498 ? 8.085 27.333 -6.919 1.00 46.50 478 CYS A O 1
ATOM 3534 N N . TRP A 1 499 ? 9.363 26.068 -8.313 1.00 38.38 479 TRP A N 1
ATOM 3535 C CA . TRP A 1 499 ? 8.698 26.487 -9.537 1.00 39.30 479 TRP A CA 1
ATOM 3536 C C . TRP A 1 499 ? 9.083 25.574 -10.670 1.00 44.24 479 TRP A C 1
ATOM 3537 O O . TRP A 1 499 ? 10.243 25.177 -10.764 1.00 44.60 479 TRP A O 1
ATOM 3548 N N . THR A 1 500 ? 8.116 25.253 -11.551 1.00 41.32 480 THR A N 1
ATOM 3549 C CA . THR A 1 500 ? 8.335 24.408 -12.728 1.00 41.35 480 THR A CA 1
ATOM 3550 C C . THR A 1 500 ? 7.620 24.973 -13.914 1.00 45.87 480 THR A C 1
ATOM 3551 O O . THR A 1 500 ? 6.561 25.584 -13.779 1.00 48.25 480 THR A O 1
ATOM 3555 N N . ALA A 1 501 ? 8.181 24.732 -15.078 1.00 41.07 481 ALA A N 1
ATOM 3556 C CA . ALA A 1 501 ? 7.611 25.158 -16.342 1.00 40.94 481 ALA A CA 1
ATOM 3557 C C . ALA A 1 501 ? 7.600 23.955 -17.259 1.00 47.08 481 ALA A C 1
ATOM 3558 O O . ALA A 1 501 ? 8.571 23.176 -17.276 1.00 47.54 481 ALA A O 1
ATOM 3560 N N . ALA A 1 502 ? 6.463 23.773 -17.955 1.00 42.74 482 ALA A N 1
ATOM 3561 C CA . ALA A 1 502 ? 6.250 22.769 -18.972 1.00 42.79 482 ALA A CA 1
ATOM 3562 C C . ALA A 1 502 ? 6.070 23.623 -20.253 1.00 51.88 482 ALA A C 1
ATOM 3563 O O . ALA A 1 502 ? 5.888 24.855 -20.132 1.00 48.57 482 ALA A O 1
ATOM 3565 N N . PRO A 1 503 ? 6.172 23.044 -21.477 1.00 54.18 483 PRO A N 1
ATOM 3566 C CA . PRO A 1 503 ? 6.027 23.877 -22.684 1.00 57.09 483 PRO A CA 1
ATOM 3567 C C . PRO A 1 503 ? 4.728 24.707 -22.710 1.00 65.33 483 PRO A C 1
ATOM 3568 O O . PRO A 1 503 ? 4.775 25.904 -22.983 1.00 64.09 483 PRO A O 1
ATOM 3572 N N . GLU A 1 504 ? 3.597 2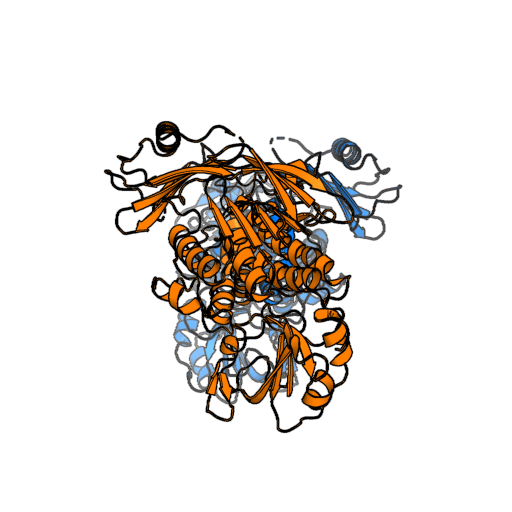4.093 -22.330 1.00 64.68 484 GLU A N 1
ATOM 3573 C CA . GLU A 1 504 ? 2.284 24.731 -22.262 1.00 65.97 484 GLU A CA 1
ATOM 3574 C C . GLU A 1 504 ? 2.251 25.919 -21.299 1.00 73.00 484 GLU A C 1
ATOM 3575 O O . GLU A 1 504 ? 1.780 26.990 -21.682 1.00 75.73 484 GLU A O 1
ATOM 3581 N N . THR A 1 505 ? 2.745 25.735 -20.071 1.00 68.40 485 THR A N 1
ATOM 3582 C CA . THR A 1 505 ? 2.726 26.742 -18.999 1.00 68.41 485 THR A CA 1
ATOM 3583 C C . THR A 1 505 ? 3.424 28.049 -19.347 1.00 74.59 485 THR A C 1
ATOM 3584 O O . THR A 1 505 ? 2.799 29.097 -19.251 1.00 76.08 485 THR A O 1
ATOM 3588 N N . GLY A 1 506 ? 4.701 27.962 -19.717 1.00 70.68 486 GLY A N 1
ATOM 3589 C CA . GLY A 1 506 ? 5.540 29.070 -20.161 1.00 70.31 486 GLY A CA 1
ATOM 3590 C C . GLY A 1 506 ? 5.654 30.295 -19.286 1.00 73.37 486 GLY A C 1
ATOM 3591 O O . GLY A 1 506 ? 4.753 31.134 -19.269 1.00 76.27 486 GLY A O 1
ATOM 3592 N N . THR A 1 507 ? 6.808 30.442 -18.610 1.00 65.06 487 THR A N 1
ATOM 3593 C CA . THR A 1 507 ? 7.216 31.599 -17.790 1.00 63.24 487 THR A CA 1
ATOM 3594 C C . THR A 1 507 ? 6.288 32.087 -16.643 1.00 61.12 487 THR A C 1
ATOM 3595 O O . THR A 1 507 ? 6.777 32.742 -15.736 1.00 61.10 487 THR A O 1
ATOM 3599 N N . ASP A 1 508 ? 4.993 31.752 -16.662 1.00 53.29 488 ASP A N 1
ATOM 3600 C CA . ASP A 1 508 ? 4.038 32.144 -15.623 1.00 52.24 488 ASP A CA 1
ATOM 3601 C C . ASP A 1 508 ? 4.399 31.662 -14.220 1.00 54.26 488 ASP A C 1
ATOM 3602 O O . ASP A 1 508 ? 4.598 30.466 -13.996 1.00 52.36 488 ASP A O 1
ATOM 3607 N N . GLY A 1 509 ? 4.384 32.612 -13.285 1.00 49.90 489 GLY A N 1
ATOM 3608 C CA . GLY A 1 509 ? 4.692 32.411 -11.873 1.00 46.98 489 GLY A CA 1
ATOM 3609 C C . GLY A 1 509 ? 6.174 32.503 -11.556 1.00 46.94 489 GLY A C 1
ATOM 3610 O O . GLY A 1 509 ? 6.553 32.474 -10.367 1.00 45.53 489 GLY A O 1
ATOM 3611 N N . LEU A 1 510 ? 7.035 32.582 -12.621 1.00 39.75 490 LEU A N 1
ATOM 3612 C CA . LEU A 1 510 ? 8.494 32.609 -12.455 1.00 39.06 490 LEU A CA 1
ATOM 3613 C C . LEU A 1 510 ? 8.924 33.735 -11.513 1.00 44.58 490 LEU A C 1
ATOM 3614 O O . LEU A 1 510 ? 9.421 33.475 -10.433 1.00 42.32 490 LEU A O 1
ATOM 3619 N N . THR A 1 511 ? 8.650 34.970 -11.916 1.00 45.10 491 THR A N 1
ATOM 3620 C CA . THR A 1 511 ? 8.884 36.224 -11.212 1.00 45.63 491 THR A CA 1
ATOM 3621 C C . THR A 1 511 ? 8.272 36.178 -9.804 1.00 49.46 491 THR A C 1
ATOM 3622 O O . THR A 1 511 ? 8.869 36.691 -8.864 1.00 47.36 491 THR A O 1
ATOM 3626 N N . ASP A 1 512 ? 7.111 35.530 -9.668 1.00 47.98 492 ASP A N 1
ATOM 3627 C CA . ASP A 1 512 ? 6.431 35.360 -8.390 1.00 49.02 492 ASP A CA 1
ATOM 3628 C C . ASP A 1 512 ? 7.246 34.440 -7.511 1.00 52.45 492 ASP A C 1
ATOM 3629 O O . ASP A 1 512 ? 7.508 34.817 -6.378 1.00 54.07 492 ASP A O 1
ATOM 3634 N N . ALA A 1 513 ? 7.733 33.299 -8.052 1.00 45.90 493 ALA A N 1
ATOM 3635 C CA . ALA A 1 513 ? 8.590 32.347 -7.342 1.00 43.41 493 ALA A CA 1
ATOM 3636 C C . ALA A 1 513 ? 9.931 32.989 -6.955 1.00 44.20 493 ALA A C 1
ATOM 3637 O O . ALA A 1 513 ? 10.417 32.760 -5.843 1.00 42.49 493 ALA A O 1
ATOM 3639 N N . LEU A 1 514 ? 10.503 33.811 -7.857 1.00 40.19 494 LEU A N 1
ATOM 3640 C CA . LEU A 1 514 ? 11.761 34.531 -7.642 1.00 40.94 494 LEU A CA 1
ATOM 3641 C C . LEU A 1 514 ? 11.570 35.539 -6.498 1.00 47.47 494 LEU A C 1
ATOM 3642 O O . LEU A 1 514 ? 12.396 35.578 -5.577 1.00 46.78 494 LEU A O 1
ATOM 3647 N N . ARG A 1 515 ? 10.456 36.313 -6.531 1.00 45.55 495 ARG A N 1
ATOM 3648 C CA . ARG A 1 515 ? 10.126 37.298 -5.496 1.00 46.32 495 ARG A CA 1
ATOM 3649 C C . ARG A 1 515 ? 9.872 36.618 -4.141 1.00 50.60 495 ARG A C 1
ATOM 3650 O O . ARG A 1 515 ? 10.413 37.087 -3.126 1.00 51.42 495 ARG A O 1
ATOM 3658 N N . THR A 1 516 ? 9.096 35.481 -4.134 1.00 43.98 496 THR A N 1
ATOM 3659 C CA . THR A 1 516 ? 8.800 34.717 -2.920 1.00 41.03 496 THR A CA 1
ATOM 3660 C C . THR A 1 516 ? 10.001 34.133 -2.211 1.00 42.29 496 THR A C 1
ATOM 3661 O O . THR A 1 516 ? 10.052 34.198 -0.984 1.00 41.62 496 THR A O 1
ATOM 3665 N N . TRP A 1 517 ? 10.956 33.555 -2.953 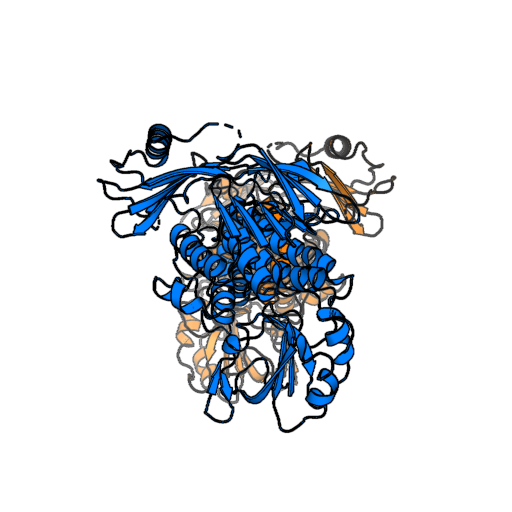1.00 39.09 497 TRP A N 1
ATOM 3666 C CA . TRP A 1 517 ? 12.132 32.924 -2.333 1.00 38.14 497 TRP A CA 1
ATOM 3667 C C . TRP A 1 517 ? 13.445 33.715 -2.340 1.00 38.83 497 TRP A C 1
ATOM 3668 O O . TRP A 1 517 ? 14.263 33.511 -1.466 1.00 36.88 497 TRP A O 1
ATOM 3679 N N . PHE A 1 518 ? 13.634 34.633 -3.281 1.00 37.93 498 PHE A N 1
ATOM 3680 C CA . PHE A 1 518 ? 14.901 35.365 -3.362 1.00 38.50 498 PHE A CA 1
ATOM 3681 C C . PHE A 1 518 ? 14.806 36.878 -3.125 1.00 44.95 498 PHE A C 1
ATOM 3682 O O . PHE A 1 518 ? 15.838 37.532 -3.014 1.00 46.34 498 PHE A O 1
ATOM 3690 N N . GLY A 1 519 ? 13.594 37.411 -3.025 1.00 41.19 499 GLY A N 1
ATOM 3691 C CA . GLY A 1 519 ? 13.389 38.833 -2.777 1.00 41.90 499 GLY A CA 1
ATOM 3692 C C . GLY A 1 519 ? 13.141 39.683 -4.013 1.00 48.24 499 GLY A C 1
ATOM 3693 O O . GLY A 1 519 ? 13.000 39.154 -5.125 1.00 47.90 499 GLY A O 1
ATOM 3694 N N . PRO A 1 520 ? 13.127 41.027 -3.833 1.00 46.77 500 PRO A N 1
ATOM 3695 C CA . PRO A 1 520 ? 12.836 41.929 -4.964 1.00 48.87 500 PRO A CA 1
ATOM 3696 C C . PRO A 1 520 ? 13.896 41.957 -6.067 1.00 53.83 500 PRO A C 1
ATOM 3697 O O . PRO A 1 520 ? 15.051 41.664 -5.776 1.00 52.49 500 PRO A O 1
ATOM 3701 N N . PRO A 1 521 ? 13.551 42.313 -7.330 1.00 52.60 501 PRO A N 1
ATOM 3702 C CA . PRO A 1 521 ? 14.583 42.356 -8.392 1.00 53.46 501 PRO A CA 1
ATOM 3703 C C . PRO A 1 521 ? 15.639 43.441 -8.170 1.00 63.15 501 PRO A C 1
ATOM 3704 O O . PRO A 1 521 ? 15.448 44.332 -7.336 1.00 63.31 501 PRO A O 1
ATOM 3708 N N . ALA A 1 522 ? 16.668 43.437 -9.052 1.00 63.48 502 ALA A N 1
ATOM 3709 C CA . ALA A 1 522 ? 17.797 44.378 -9.193 1.00 101.79 502 ALA A CA 1
ATOM 3710 C C . ALA A 1 522 ? 17.559 45.811 -8.650 1.00 117.61 502 ALA A C 1
ATOM 3711 O O . ALA A 1 522 ? 17.226 46.746 -9.391 1.00 73.47 502 ALA A O 1
ATOM 3713 N N . MET B 1 21 ? -33.550 -41.403 18.308 1.00 64.69 1 MET B N 1
ATOM 3714 C CA . MET B 1 21 ? -33.372 -40.412 17.240 1.00 63.37 1 MET B CA 1
ATOM 3715 C C . MET B 1 21 ? -31.918 -40.277 16.799 1.00 62.01 1 MET B C 1
ATOM 3716 O O . MET B 1 21 ? -31.024 -40.142 17.637 1.00 59.97 1 MET B O 1
ATOM 3721 N N . ARG B 1 22 ? -31.706 -40.434 15.476 1.00 55.50 2 ARG B N 1
ATOM 3722 C CA . ARG B 1 22 ? -30.439 -40.438 14.750 1.00 53.17 2 ARG B CA 1
ATOM 3723 C C . ARG B 1 22 ? -30.536 -39.456 13.577 1.00 53.69 2 ARG B C 1
ATOM 3724 O O . ARG B 1 22 ? -31.474 -39.508 12.766 1.00 55.68 2 ARG B O 1
ATOM 3732 N N . TYR B 1 23 ? -29.527 -38.590 13.498 1.00 44.10 3 TYR B N 1
ATOM 3733 C CA . TYR B 1 23 ? -29.311 -37.528 12.524 1.00 40.83 3 TYR B CA 1
ATOM 3734 C C . TYR B 1 23 ? -27.892 -37.690 12.007 1.00 42.04 3 TYR B C 1
ATOM 3735 O O . TYR B 1 23 ? -27.085 -38.384 12.645 1.00 40.68 3 TYR B O 1
ATOM 3744 N N . ASP B 1 24 ? -27.577 -37.065 10.860 1.00 37.44 4 ASP B N 1
ATOM 3745 C CA . ASP B 1 24 ? -26.208 -37.113 10.314 1.00 36.20 4 ASP B CA 1
ATOM 3746 C C . ASP B 1 24 ? -25.320 -36.166 11.114 1.00 39.52 4 ASP B C 1
ATOM 3747 O O . ASP B 1 24 ? -24.257 -36.571 11.578 1.00 41.15 4 ASP B O 1
ATOM 3752 N N . VAL B 1 25 ? -25.780 -34.910 11.292 1.00 32.28 5 VAL B N 1
ATOM 3753 C CA . VAL B 1 25 ? -25.089 -33.861 12.010 1.00 30.49 5 VAL B CA 1
ATOM 3754 C C . VAL B 1 25 ? -26.019 -33.245 13.038 1.00 34.06 5 VAL B C 1
ATOM 3755 O O . VAL B 1 25 ? -27.177 -32.925 12.728 1.00 33.84 5 VAL B O 1
ATOM 3759 N N . VAL B 1 26 ? -25.470 -32.989 14.231 1.00 30.05 6 VAL B N 1
ATOM 3760 C CA . VAL B 1 26 ? -26.124 -32.222 15.273 1.00 29.38 6 VAL B CA 1
ATOM 3761 C C . VAL B 1 26 ? -25.333 -30.891 15.399 1.00 30.36 6 VAL B C 1
ATOM 3762 O O . VAL B 1 26 ? -24.102 -30.906 15.471 1.00 27.94 6 VAL B O 1
ATOM 3766 N N . ILE B 1 27 ? -26.034 -29.752 15.337 1.00 27.61 7 ILE B N 1
ATOM 3767 C CA . ILE B 1 27 ? -25.432 -28.416 15.533 1.00 26.36 7 ILE B CA 1
ATOM 3768 C C . ILE B 1 27 ? -25.935 -27.841 16.868 1.00 29.99 7 ILE B C 1
ATOM 3769 O O . ILE B 1 27 ? -27.145 -27.755 17.072 1.00 30.51 7 ILE B O 1
ATOM 3774 N N . ALA B 1 28 ? -25.020 -27.479 17.767 1.00 27.39 8 ALA B N 1
ATOM 3775 C CA . ALA B 1 28 ? -25.363 -26.840 19.041 1.00 29.61 8 ALA B CA 1
ATOM 3776 C C . ALA B 1 28 ? -25.253 -25.319 18.831 1.00 35.71 8 ALA B C 1
ATOM 3777 O O . ALA B 1 28 ? -24.153 -24.828 18.628 1.00 35.13 8 ALA B O 1
ATOM 3779 N N . GLY B 1 29 ? -26.386 -24.609 18.826 1.00 34.41 9 GLY B N 1
ATOM 3780 C CA . GLY B 1 29 ? -26.429 -23.159 18.664 1.00 34.18 9 GLY B CA 1
ATOM 3781 C C . GLY B 1 29 ? -26.979 -22.686 17.337 1.00 38.13 9 GLY B C 1
ATOM 3782 O O . GLY B 1 29 ? -26.477 -23.078 16.282 1.00 37.71 9 GLY B O 1
ATOM 3783 N N . ALA B 1 30 ? -28.000 -21.800 17.392 1.00 34.09 10 ALA B N 1
ATOM 3784 C CA . ALA B 1 30 ? -28.666 -21.209 16.241 1.00 32.89 10 ALA B CA 1
ATOM 3785 C C . ALA B 1 30 ? -28.324 -19.742 16.043 1.00 38.26 10 ALA B C 1
ATOM 3786 O O . ALA B 1 30 ? -29.176 -18.939 15.630 1.00 40.77 10 ALA B O 1
ATOM 3788 N N . GLY B 1 31 ? -27.060 -19.403 16.278 1.00 32.85 11 GLY B N 1
ATOM 3789 C CA . GLY B 1 31 ? -26.535 -18.076 15.974 1.00 31.35 11 GLY B CA 1
ATOM 3790 C C . GLY B 1 31 ? -26.277 -18.052 14.476 1.00 35.02 11 GLY B C 1
ATOM 3791 O O . GLY B 1 31 ? -26.586 -19.027 13.789 1.00 32.60 11 GLY B O 1
ATOM 3792 N N . PRO B 1 32 ? -25.717 -16.974 13.893 1.00 34.33 12 PRO B N 1
ATOM 3793 C CA . PRO B 1 32 ? -25.505 -16.971 12.419 1.00 33.42 12 PRO B CA 1
ATOM 3794 C C . PRO B 1 32 ? -24.597 -18.078 11.862 1.00 37.28 12 PRO B C 1
ATOM 3795 O O . PRO B 1 32 ? -24.774 -18.496 10.719 1.00 37.28 12 PRO B O 1
ATOM 3799 N N . THR B 1 33 ? -23.628 -18.552 12.653 1.00 32.00 13 THR B N 1
ATOM 3800 C CA . THR B 1 33 ? -22.709 -19.609 12.248 1.00 30.53 13 THR B CA 1
ATOM 3801 C C . THR B 1 33 ? -23.499 -20.912 12.125 1.00 35.40 13 THR B C 1
ATOM 3802 O O . THR B 1 33 ? -23.414 -21.568 11.090 1.00 37.20 13 THR B O 1
ATOM 3806 N N . GLY B 1 34 ? -24.264 -21.251 13.163 1.00 31.01 14 GLY B N 1
ATOM 3807 C CA . GLY B 1 34 ? -25.084 -22.462 13.214 1.00 31.20 14 GLY B CA 1
ATOM 3808 C C . GLY B 1 34 ? -26.086 -22.551 12.087 1.00 34.30 14 GLY B C 1
ATOM 3809 O O . GLY B 1 34 ? -26.187 -23.593 11.428 1.00 34.68 14 GLY B O 1
ATOM 3810 N N . LEU B 1 35 ? -26.808 -21.442 11.840 1.00 30.27 15 LEU B N 1
ATOM 3811 C CA . LEU B 1 35 ? -27.835 -21.342 10.788 1.00 30.75 15 LEU B CA 1
ATOM 3812 C C . LEU B 1 35 ? -27.282 -21.461 9.368 1.00 33.31 15 LEU B C 1
ATOM 3813 O O . LEU B 1 35 ? -27.927 -22.066 8.515 1.00 31.28 15 LEU B O 1
ATOM 3818 N N . MET B 1 36 ? -26.115 -20.872 9.116 1.00 31.53 16 MET B N 1
ATOM 3819 C CA . MET B 1 36 ? -25.503 -20.977 7.808 1.00 33.32 16 MET B CA 1
ATOM 3820 C C . MET B 1 36 ? -25.006 -22.386 7.610 1.00 35.38 16 MET B C 1
ATOM 3821 O O . MET B 1 36 ? -25.203 -22.941 6.528 1.00 35.39 16 MET B O 1
ATOM 3826 N N . LEU B 1 37 ? -24.417 -22.987 8.671 1.00 30.14 17 LEU B N 1
ATOM 3827 C CA . LEU B 1 37 ? -23.936 -24.365 8.629 1.00 29.49 17 LEU B CA 1
ATOM 3828 C C . LEU B 1 37 ? -25.085 -25.327 8.312 1.00 33.84 17 LEU B C 1
ATOM 3829 O O . LEU B 1 37 ? -24.945 -26.191 7.430 1.00 32.04 17 LEU B O 1
ATOM 3834 N N . ALA B 1 38 ? -26.247 -25.125 8.983 1.00 31.57 18 ALA B N 1
ATOM 3835 C CA . ALA B 1 38 ? -27.458 -25.913 8.727 1.00 30.61 18 ALA B CA 1
ATOM 3836 C C . ALA B 1 38 ? -27.847 -25.806 7.257 1.00 32.36 18 ALA B C 1
ATOM 3837 O O . ALA B 1 38 ? -28.117 -26.831 6.649 1.00 33.06 18 ALA B O 1
ATOM 3839 N N . CYS B 1 39 ? -27.857 -24.595 6.675 1.00 30.13 19 CYS B N 1
ATOM 3840 C CA . CYS B 1 39 ? -28.205 -24.398 5.252 1.00 33.05 19 CYS B CA 1
ATOM 3841 C C . CYS B 1 39 ? -27.311 -25.163 4.331 1.00 36.14 19 CYS B C 1
ATOM 3842 O O . CYS B 1 39 ? -27.795 -25.862 3.450 1.00 38.68 19 CYS B O 1
ATOM 3845 N N . GLU B 1 40 ? -26.007 -25.038 4.570 1.00 31.22 20 GLU B N 1
ATOM 3846 C CA . GLU B 1 40 ? -24.931 -25.663 3.822 1.00 31.15 20 GLU B CA 1
ATOM 3847 C C . GLU B 1 40 ? -24.988 -27.161 3.875 1.00 36.97 20 GLU B C 1
ATOM 3848 O O . GLU B 1 40 ? -24.934 -27.790 2.824 1.00 39.35 20 GLU B O 1
ATOM 3854 N N . LEU B 1 41 ? -25.163 -27.737 5.076 1.00 32.45 21 LEU B N 1
ATOM 3855 C CA . LEU B 1 41 ? -25.292 -29.177 5.253 1.00 31.93 21 LEU B CA 1
ATOM 3856 C C . LEU B 1 41 ? -26.544 -29.767 4.526 1.00 36.46 21 LEU B C 1
ATOM 3857 O O . LEU B 1 41 ? -26.462 -30.900 4.021 1.00 38.35 21 LEU B O 1
ATOM 3862 N N . ARG B 1 42 ? -27.678 -29.020 4.484 1.00 31.32 22 ARG B N 1
ATOM 3863 C CA . ARG B 1 42 ? -28.897 -29.447 3.794 1.00 32.93 22 ARG B CA 1
ATOM 3864 C C . ARG B 1 42 ? -28.653 -29.469 2.294 1.00 39.27 22 ARG B C 1
ATOM 3865 O O . ARG B 1 42 ? -28.984 -30.468 1.663 1.00 40.03 22 ARG B O 1
ATOM 3873 N N . LEU B 1 43 ? -27.959 -28.451 1.736 1.00 35.62 23 LEU B N 1
ATOM 3874 C CA . LEU B 1 43 ? -27.562 -28.437 0.313 1.00 35.06 23 LEU B CA 1
ATOM 3875 C C . LEU B 1 43 ? -26.734 -29.706 -0.042 1.00 40.67 23 LEU B C 1
ATOM 3876 O O . LEU B 1 43 ? -26.880 -30.250 -1.143 1.00 41.60 23 LEU B O 1
ATOM 3881 N N . ALA B 1 44 ? -25.934 -30.210 0.922 1.00 35.95 24 ALA B N 1
ATOM 3882 C CA . ALA B 1 44 ? -25.107 -31.416 0.805 1.00 35.46 24 ALA B CA 1
ATOM 3883 C C . ALA B 1 44 ? -25.822 -32.733 1.213 1.00 40.56 24 ALA B C 1
ATOM 3884 O O . ALA B 1 44 ? -25.166 -33.766 1.379 1.00 41.54 24 ALA B O 1
ATOM 3886 N N . GLY B 1 45 ? -27.144 -32.674 1.385 1.00 36.40 25 GLY B N 1
ATOM 3887 C CA . GLY B 1 45 ? -28.006 -33.812 1.717 1.00 35.11 25 GLY B CA 1
ATOM 3888 C C . GLY B 1 45 ? -27.885 -34.429 3.109 1.00 39.97 25 GLY B C 1
ATOM 3889 O O . GLY B 1 45 ? -28.267 -35.590 3.299 1.00 42.33 25 GLY B O 1
ATOM 3890 N N . ALA B 1 46 ? -27.374 -33.700 4.100 1.00 35.43 26 ALA B N 1
ATOM 3891 C CA . ALA B 1 46 ? -27.245 -34.266 5.452 1.00 35.24 26 ALA B CA 1
ATOM 3892 C C . ALA B 1 46 ? -28.470 -34.001 6.318 1.00 40.58 26 ALA B C 1
ATOM 3893 O O . ALA B 1 46 ? -28.930 -32.861 6.359 1.00 40.85 26 ALA B O 1
ATOM 3895 N N . ARG B 1 47 ? -29.007 -35.052 6.994 1.00 37.20 27 ARG B N 1
ATOM 3896 C CA . ARG B 1 47 ? -30.121 -34.916 7.949 1.00 37.81 27 ARG B CA 1
ATOM 3897 C C . ARG B 1 47 ? -29.502 -34.131 9.141 1.00 38.36 27 ARG B C 1
ATOM 3898 O O . ARG B 1 47 ? -28.581 -34.624 9.811 1.00 36.45 27 ARG B O 1
ATOM 3906 N N . THR B 1 48 ? -29.930 -32.884 9.305 1.00 33.90 28 THR B N 1
ATOM 3907 C CA . THR B 1 48 ? -29.356 -31.937 10.267 1.00 33.30 28 THR B CA 1
ATOM 3908 C C . THR B 1 48 ? -30.283 -31.570 11.410 1.00 34.15 28 THR B C 1
ATOM 3909 O O . THR B 1 48 ? -31.439 -31.224 11.179 1.00 33.91 28 THR B O 1
ATOM 3913 N N . LEU B 1 49 ? -29.745 -31.545 12.628 1.00 29.87 29 LEU B N 1
ATOM 3914 C CA . LEU B 1 49 ? -30.506 -31.108 13.812 1.00 29.10 29 LEU B CA 1
ATOM 3915 C C . LEU B 1 49 ? -29.834 -29.915 14.441 1.00 33.69 29 LEU B C 1
ATOM 3916 O O . LEU B 1 49 ? -28.619 -29.935 14.689 1.00 33.20 29 LEU B O 1
ATOM 3921 N N . VAL B 1 50 ? -30.609 -28.840 14.628 1.00 30.35 30 VAL B N 1
ATOM 3922 C CA . VAL B 1 50 ? -30.097 -27.629 15.246 1.00 29.35 30 VAL B CA 1
ATOM 3923 C C . VAL B 1 50 ? -30.777 -27.351 16.574 1.00 36.00 30 VAL B C 1
ATOM 3924 O O . VAL B 1 50 ? -31.997 -27.249 16.642 1.00 38.04 30 VAL B O 1
ATOM 3928 N N . LEU B 1 51 ? -29.982 -27.402 17.646 1.00 33.45 31 LEU B N 1
ATOM 3929 C CA . LEU B 1 51 ? -30.405 -27.244 19.043 1.00 32.41 31 LEU B CA 1
ATOM 3930 C C . LEU B 1 51 ? -29.976 -25.891 19.544 1.00 34.10 31 LEU B C 1
ATOM 3931 O O . LEU B 1 51 ? -28.771 -25.611 19.594 1.00 31.89 31 LEU B O 1
ATOM 3936 N N . GLU B 1 52 ? -30.970 -25.054 19.921 1.00 30.30 32 GLU B N 1
ATOM 3937 C CA . GLU B 1 52 ? -30.759 -23.699 20.431 1.00 29.84 32 GLU B CA 1
ATOM 3938 C C . GLU B 1 52 ? -31.238 -23.548 21.860 1.00 35.55 32 GLU B C 1
ATOM 3939 O O . GLU B 1 52 ? -32.406 -23.820 22.151 1.00 36.43 32 GLU B O 1
ATOM 3945 N N . ARG B 1 53 ? -30.331 -23.088 22.752 1.00 33.32 33 ARG B N 1
ATOM 3946 C CA . ARG B 1 53 ? -30.608 -22.857 24.174 1.00 32.31 33 ARG B CA 1
ATOM 3947 C C . ARG B 1 53 ? -31.808 -21.924 24.355 1.00 35.60 33 ARG B C 1
ATOM 3948 O O . ARG B 1 53 ? -32.650 -22.218 25.195 1.00 35.74 33 ARG B O 1
ATOM 3956 N N . LEU B 1 54 ? -31.864 -20.782 23.612 1.00 30.05 34 LEU B N 1
ATOM 3957 C CA . LEU B 1 54 ? -32.941 -19.798 23.769 1.00 28.32 34 LEU B CA 1
ATOM 3958 C C . LEU B 1 54 ? -34.265 -20.291 23.214 1.00 33.12 34 LEU B C 1
ATOM 3959 O O . LEU B 1 54 ? -34.288 -20.948 22.180 1.00 32.94 34 LEU B O 1
ATOM 3964 N N . ALA B 1 55 ? -35.356 -20.041 23.940 1.00 32.51 35 ALA B N 1
ATOM 3965 C CA . ALA B 1 55 ? -36.723 -20.443 23.577 1.00 33.62 35 ALA B CA 1
ATOM 3966 C C . ALA B 1 55 ? -37.265 -19.604 22.416 1.00 41.62 35 ALA B C 1
ATOM 3967 O O . ALA B 1 55 ? -38.002 -20.124 21.576 1.00 42.91 35 ALA B O 1
ATOM 3969 N N . GLU B 1 56 ? -36.889 -18.323 22.364 1.00 39.35 36 GLU B N 1
ATOM 3970 C CA . GLU B 1 56 ? -37.318 -17.401 21.313 1.00 41.01 36 GLU B CA 1
ATOM 3971 C C . GLU B 1 56 ? -36.092 -16.669 20.836 1.00 41.32 36 GLU B C 1
ATOM 3972 O O . GLU B 1 56 ? -35.196 -16.456 21.647 1.00 40.85 36 GLU B O 1
ATOM 3978 N N . PRO B 1 57 ? -35.989 -16.262 19.557 1.00 36.21 37 PRO B N 1
ATOM 3979 C CA . PRO B 1 57 ? -34.811 -15.489 19.161 1.00 35.55 37 PRO B CA 1
ATOM 3980 C C . PRO B 1 57 ? -34.743 -14.144 19.911 1.00 42.95 37 PRO B C 1
ATOM 3981 O O . PRO B 1 57 ? -35.750 -13.529 20.300 1.00 43.58 37 PRO B O 1
ATOM 3985 N N . VAL B 1 58 ? -33.523 -13.737 20.144 1.00 39.27 38 VAL B N 1
ATOM 3986 C CA . VAL B 1 58 ? -33.088 -12.507 20.767 1.00 39.61 38 VAL B CA 1
ATOM 3987 C C . VAL B 1 58 ? -33.653 -11.298 19.947 1.00 45.89 38 VAL B C 1
ATOM 3988 O O . VAL B 1 58 ? -33.737 -11.364 18.713 1.00 45.05 38 VAL B O 1
ATOM 3992 N N . ASP B 1 59 ? -34.152 -10.261 20.653 1.00 46.38 39 ASP B N 1
ATOM 3993 C CA . ASP B 1 59 ? -34.766 -9.037 20.077 1.00 46.65 39 ASP B CA 1
ATOM 3994 C C . ASP B 1 59 ? -33.737 -7.883 19.937 1.00 50.46 39 ASP B C 1
ATOM 3995 O O . ASP B 1 59 ? -34.124 -6.749 19.622 1.00 53.18 39 ASP B O 1
ATOM 4000 N N . PHE B 1 60 ? -32.423 -8.209 20.050 1.00 41.83 40 PHE B N 1
ATOM 4001 C CA . PHE B 1 60 ? -31.296 -7.274 19.927 1.00 39.67 40 PHE B CA 1
ATOM 4002 C C . PHE B 1 60 ? -30.259 -7.712 18.877 1.00 41.97 40 PHE B C 1
ATOM 4003 O O . PHE B 1 60 ? -30.217 -8.886 18.502 1.00 42.28 40 PHE B O 1
ATOM 4011 N N . SER B 1 61 ? -29.409 -6.765 18.429 1.00 36.44 41 SER B N 1
ATOM 4012 C CA . SER B 1 61 ? -28.364 -7.010 17.440 1.00 36.07 41 SER B CA 1
ATOM 4013 C C . SER B 1 61 ? -26.964 -6.691 17.909 1.00 42.91 41 SER B C 1
ATOM 4014 O O . SER B 1 61 ? -26.644 -5.523 18.079 1.00 45.38 41 SER B O 1
ATOM 4017 N N . LYS B 1 62 ? -26.097 -7.712 18.019 1.00 38.89 42 LYS B N 1
ATOM 4018 C CA . LYS B 1 62 ? -24.683 -7.514 18.360 1.00 37.20 42 LYS B CA 1
ATOM 4019 C C . LYS B 1 62 ? -24.041 -6.933 17.084 1.00 39.84 42 LYS B C 1
ATOM 4020 O O . LYS B 1 62 ? -23.675 -5.755 17.066 1.00 40.74 42 LYS B O 1
ATOM 4026 N N . ALA B 1 63 ? -24.017 -7.720 15.998 1.00 33.56 43 ALA B N 1
ATOM 4027 C CA . ALA B 1 63 ? -23.507 -7.281 14.706 1.00 32.55 43 ALA B CA 1
ATOM 4028 C C . ALA B 1 63 ? -24.503 -6.318 14.061 1.00 38.47 43 ALA B C 1
ATOM 4029 O O . ALA B 1 63 ? -25.719 -6.445 14.248 1.00 36.99 43 ALA B O 1
ATOM 4031 N N . LEU B 1 64 ? -23.984 -5.343 13.319 1.00 38.75 44 LEU B N 1
ATOM 4032 C CA . LEU B 1 64 ? -24.797 -4.302 12.693 1.00 40.15 44 LEU B CA 1
ATOM 4033 C C . LEU B 1 64 ? -24.719 -4.327 11.177 1.00 44.34 44 LEU B C 1
ATOM 4034 O O . LEU B 1 64 ? -25.379 -3.536 10.485 1.00 42.74 44 LEU B O 1
ATOM 4039 N N . GLY B 1 65 ? -23.937 -5.261 10.661 1.00 42.29 45 GLY B N 1
ATOM 4040 C CA . GLY B 1 65 ? -23.776 -5.409 9.223 1.00 41.85 45 GLY B CA 1
ATOM 4041 C C . GLY B 1 65 ? -23.071 -6.684 8.841 1.00 44.28 45 GLY B C 1
ATOM 4042 O O . GLY B 1 65 ? -22.730 -7.495 9.704 1.00 43.67 45 GLY B O 1
ATOM 4043 N N . VAL B 1 66 ? -22.879 -6.866 7.532 1.00 39.29 46 VAL B N 1
ATOM 4044 C CA . VAL B 1 66 ? -22.172 -7.988 6.905 1.00 37.05 46 VAL B CA 1
ATOM 4045 C C . VAL B 1 66 ? -21.209 -7.353 5.894 1.00 37.49 46 VAL B C 1
ATOM 4046 O O . VAL B 1 66 ? -21.567 -6.358 5.249 1.00 35.58 46 VAL B O 1
ATOM 4050 N N . HIS B 1 67 ? -19.977 -7.889 5.811 1.00 32.39 47 HIS B N 1
ATOM 4051 C CA . HIS B 1 67 ? -18.966 -7.370 4.906 1.00 32.19 47 HIS B CA 1
ATOM 4052 C C . HIS B 1 67 ? -19.146 -7.946 3.503 1.00 34.86 47 HIS B C 1
ATOM 4053 O O . HIS B 1 67 ? -19.950 -8.860 3.297 1.00 34.43 47 HIS B O 1
ATOM 4060 N N . ALA B 1 68 ? -18.414 -7.381 2.544 1.00 30.80 48 ALA B N 1
ATOM 4061 C CA . ALA B 1 68 ? -18.495 -7.714 1.124 1.00 30.29 48 ALA B CA 1
ATOM 4062 C C . ALA B 1 68 ? -18.383 -9.198 0.784 1.00 35.77 48 ALA B C 1
ATOM 4063 O O . ALA B 1 68 ? -19.116 -9.646 -0.085 1.00 35.84 48 ALA B O 1
ATOM 4065 N N . ARG B 1 69 ? -17.492 -9.974 1.466 1.00 32.74 49 ARG B N 1
ATOM 4066 C CA . ARG B 1 69 ? -17.367 -11.401 1.164 1.00 31.28 49 ARG B CA 1
ATOM 4067 C C . ARG B 1 69 ? -18.616 -12.226 1.520 1.00 35.78 49 ARG B C 1
ATOM 4068 O O . ARG B 1 69 ? -19.001 -13.078 0.726 1.00 37.70 49 ARG B O 1
ATOM 4076 N N . THR B 1 70 ? -19.266 -11.933 2.658 1.00 30.37 50 THR B N 1
ATOM 4077 C CA . THR B 1 70 ? -20.502 -12.572 3.087 1.00 30.44 50 THR B CA 1
ATOM 4078 C C . THR B 1 70 ? -21.611 -12.282 2.042 1.00 34.47 50 THR B C 1
ATOM 4079 O O . THR B 1 70 ? -22.320 -13.203 1.650 1.00 33.31 50 THR B O 1
ATOM 4083 N N . VAL B 1 71 ? -21.720 -11.031 1.564 1.00 31.81 51 VAL B N 1
ATOM 4084 C CA . VAL B 1 71 ? -22.719 -10.677 0.535 1.00 33.15 51 VAL B CA 1
ATOM 4085 C C . VAL B 1 71 ? -22.507 -11.526 -0.733 1.00 38.71 51 VAL B C 1
ATOM 4086 O O . VAL B 1 71 ? -23.483 -12.037 -1.299 1.00 40.10 51 VAL B O 1
ATOM 4090 N N . GLU B 1 72 ? -21.237 -11.740 -1.122 1.00 34.10 52 GLU B N 1
ATOM 4091 C CA . GLU B 1 72 ? -20.921 -12.566 -2.286 1.00 33.26 52 GLU B CA 1
ATOM 4092 C C . GLU B 1 72 ? -21.384 -14.005 -2.082 1.00 36.49 52 GLU B C 1
ATOM 4093 O O . GLU B 1 72 ? -21.892 -14.627 -3.025 1.00 37.20 52 GLU B O 1
ATOM 4099 N N . LEU B 1 73 ? -21.211 -14.531 -0.863 1.00 31.03 53 LEU B N 1
ATOM 4100 C CA . LEU B 1 73 ? -21.616 -15.905 -0.542 1.00 30.26 53 LEU B CA 1
ATOM 4101 C C . LEU B 1 73 ? -23.124 -16.049 -0.481 1.00 35.69 53 LEU B C 1
ATOM 4102 O O . LEU B 1 73 ? -23.636 -17.021 -1.019 1.00 37.75 53 LEU B O 1
ATOM 4107 N N . LEU B 1 74 ? -23.847 -15.044 0.049 1.00 33.18 54 LEU B N 1
ATOM 4108 C CA . LEU B 1 74 ? -25.323 -15.049 0.040 1.00 33.97 54 LEU B CA 1
ATOM 4109 C C . LEU B 1 74 ? -25.834 -15.031 -1.408 1.00 39.08 54 LEU B C 1
ATOM 4110 O O . LEU B 1 74 ? -26.789 -15.731 -1.709 1.00 38.50 54 LEU B O 1
ATOM 4115 N N . ASP B 1 75 ? -25.173 -14.254 -2.296 1.00 38.40 55 ASP B N 1
ATOM 4116 C CA . ASP B 1 75 ? -25.452 -14.136 -3.743 1.00 39.48 55 ASP B CA 1
ATOM 4117 C C . ASP B 1 75 ? -25.311 -15.487 -4.422 1.00 42.02 55 ASP B C 1
ATOM 4118 O O . ASP B 1 75 ? -26.222 -15.904 -5.149 1.00 40.31 55 ASP B O 1
ATOM 4123 N N . MET B 1 76 ? -24.215 -16.216 -4.097 1.00 37.90 56 MET B N 1
ATOM 4124 C CA . MET B 1 76 ? -23.937 -17.563 -4.608 1.00 36.15 56 MET B CA 1
ATOM 4125 C C . MET B 1 76 ? -25.000 -18.545 -4.195 1.00 39.66 56 MET B C 1
ATOM 4126 O O . MET B 1 76 ? -25.228 -19.534 -4.883 1.00 42.55 56 MET B O 1
ATOM 4131 N N . ARG B 1 77 ? -25.652 -18.291 -3.080 1.00 33.31 57 ARG B N 1
ATOM 4132 C CA . ARG B 1 77 ? -26.699 -19.184 -2.596 1.00 32.67 57 ARG B CA 1
ATOM 4133 C C . ARG B 1 77 ? -28.106 -18.742 -2.978 1.00 38.75 57 ARG B C 1
ATOM 4134 O O . ARG B 1 77 ? -29.064 -19.472 -2.737 1.00 39.35 57 ARG B O 1
ATOM 4142 N N . GLY B 1 78 ? -28.213 -17.575 -3.602 1.00 36.39 58 GLY B N 1
ATOM 4143 C CA . GLY B 1 78 ? -29.488 -16.990 -4.003 1.00 36.81 58 GLY B CA 1
ATOM 4144 C C . GLY B 1 78 ? -30.228 -16.319 -2.863 1.00 40.49 58 GLY B C 1
ATOM 4145 O O . GLY B 1 78 ? -31.439 -16.173 -2.932 1.00 39.38 58 GLY B O 1
ATOM 4146 N N . LEU B 1 79 ? -29.500 -15.867 -1.827 1.00 39.14 59 LEU B N 1
ATOM 4147 C CA . LEU B 1 79 ? -30.047 -15.217 -0.637 1.00 41.10 59 LEU B CA 1
ATOM 4148 C C . LEU B 1 79 ? -29.793 -13.705 -0.604 1.00 47.07 59 LEU B C 1
ATOM 4149 O O . LEU B 1 79 ? -30.494 -12.995 0.126 1.00 46.62 59 LEU B O 1
ATOM 4154 N N . GLY B 1 80 ? -28.793 -13.257 -1.373 1.00 46.10 60 GLY B N 1
ATOM 4155 C CA . GLY B 1 80 ? -28.327 -11.877 -1.510 1.00 48.02 60 GLY B CA 1
ATOM 4156 C C . GLY B 1 80 ? -29.400 -10.804 -1.567 1.00 59.06 60 GLY B C 1
ATOM 4157 O O . GLY B 1 80 ? -29.356 -9.839 -0.787 1.00 58.60 60 GLY B O 1
ATOM 4158 N N . GLU B 1 81 ? -30.404 -10.990 -2.461 1.00 60.73 61 GLU B N 1
ATOM 4159 C CA . GLU B 1 81 ? -31.537 -10.065 -2.651 1.00 63.06 61 GLU B CA 1
ATOM 4160 C C . GLU B 1 81 ? -32.338 -9.778 -1.374 1.00 70.61 61 GLU B C 1
ATOM 4161 O O . GLU B 1 81 ? -32.854 -8.667 -1.216 1.00 70.96 61 GLU B O 1
ATOM 4167 N N . GLY B 1 82 ? -32.408 -10.768 -0.480 1.00 68.88 62 GLY B N 1
ATOM 4168 C CA . GLY B 1 82 ? -33.121 -10.665 0.792 1.00 68.75 62 GLY B CA 1
ATOM 4169 C C . GLY B 1 82 ? -32.438 -9.744 1.781 1.00 72.37 62 GLY B C 1
ATOM 4170 O O . GLY B 1 82 ? -33.106 -9.034 2.541 1.00 73.64 62 GLY B O 1
ATOM 4171 N N . PHE B 1 83 ? -31.094 -9.743 1.768 1.00 66.16 63 PHE B N 1
ATOM 4172 C CA . PHE B 1 83 ? -30.305 -8.914 2.664 1.00 64.54 63 PHE B CA 1
ATOM 4173 C C . PHE B 1 83 ? -30.257 -7.465 2.187 1.00 69.75 63 PHE B C 1
ATOM 4174 O O . PHE B 1 83 ? -30.500 -6.560 2.993 1.00 69.69 63 PHE B O 1
ATOM 4182 N N . GLN B 1 84 ? -29.986 -7.253 0.877 1.00 66.76 64 GLN B N 1
ATOM 4183 C CA . GLN B 1 84 ? -29.877 -5.935 0.240 1.00 67.31 64 GLN B CA 1
ATOM 4184 C C . GLN B 1 84 ? -31.132 -5.076 0.333 1.00 74.53 64 GLN B C 1
ATOM 4185 O O . GLN B 1 84 ? -31.010 -3.860 0.211 1.00 74.87 64 GLN B O 1
ATOM 4191 N N . ALA B 1 85 ? -32.333 -5.695 0.557 1.00 72.99 65 ALA B N 1
ATOM 4192 C CA . ALA B 1 85 ? -33.627 -5.005 0.738 1.00 74.15 65 ALA B CA 1
ATOM 4193 C C . ALA B 1 85 ? -33.481 -3.961 1.870 1.00 79.82 65 ALA B C 1
ATOM 4194 O O . ALA B 1 85 ? -33.917 -2.811 1.720 1.00 80.49 65 ALA B O 1
ATOM 4196 N N . GLU B 1 86 ? -32.765 -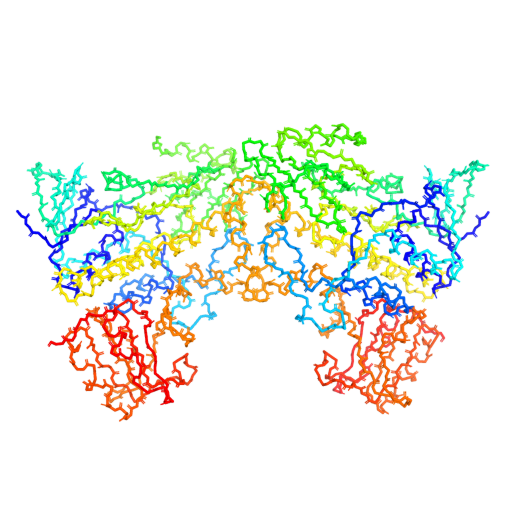4.356 2.962 1.00 76.05 66 GLU B N 1
ATOM 4197 C CA . GLU B 1 86 ? -32.344 -3.510 4.094 1.00 75.45 66 GLU B CA 1
ATOM 4198 C C . GLU B 1 86 ? -31.105 -2.748 3.548 1.00 74.62 66 GLU B C 1
ATOM 4199 O O . GLU B 1 86 ? -29.941 -3.027 3.872 1.00 72.42 66 GLU B O 1
ATOM 4205 N N . ALA B 1 87 ? -31.409 -1.815 2.652 1.00 69.23 67 ALA B N 1
ATOM 4206 C CA . ALA B 1 87 ? -30.478 -1.047 1.841 1.00 68.25 67 ALA B CA 1
ATOM 4207 C C . ALA B 1 87 ? -29.157 -0.466 2.386 1.00 67.48 67 ALA B C 1
ATOM 4208 O O . ALA B 1 87 ? -28.216 -0.485 1.594 1.00 67.55 67 ALA B O 1
ATOM 4210 N N . PRO B 1 88 ? -29.019 0.129 3.602 1.00 59.45 68 PRO B N 1
ATOM 4211 C CA . PRO B 1 88 ? -27.793 0.891 3.877 1.00 57.64 68 PRO B CA 1
ATOM 4212 C C . PRO B 1 88 ? -26.448 0.271 3.526 1.00 57.70 68 PRO B C 1
ATOM 4213 O O . PRO B 1 88 ? -26.117 -0.812 3.995 1.00 55.53 68 PRO B O 1
ATOM 4217 N N . LYS B 1 89 ? -25.722 0.944 2.614 1.00 52.69 69 LYS B N 1
ATOM 4218 C CA . LYS B 1 89 ? -24.416 0.530 2.105 1.00 51.69 69 LYS B CA 1
ATOM 4219 C C . LYS B 1 89 ? -23.334 1.396 2.690 1.00 57.76 69 LYS B C 1
ATOM 4220 O O . LYS B 1 89 ? -23.413 2.616 2.597 1.00 58.72 69 LYS B O 1
ATOM 4226 N N . LEU B 1 90 ? -22.346 0.762 3.338 1.00 55.98 70 LEU B N 1
ATOM 4227 C CA . LEU B 1 90 ? -21.219 1.412 3.997 1.00 56.39 70 LEU B CA 1
ATOM 4228 C C . LEU B 1 90 ? -20.042 1.158 3.081 1.00 57.92 70 LEU B C 1
ATOM 4229 O O . LEU B 1 90 ? -19.492 0.055 3.096 1.00 57.06 70 LEU B O 1
ATOM 4234 N N . ARG B 1 91 ? -19.677 2.150 2.259 1.00 53.73 71 ARG B N 1
ATOM 4235 C CA . ARG B 1 91 ? -18.593 2.000 1.288 1.00 53.40 71 ARG B CA 1
ATOM 4236 C C . ARG B 1 91 ? -17.209 2.108 1.884 1.00 54.65 71 ARG B C 1
ATOM 4237 O O . ARG B 1 91 ? -16.224 1.800 1.213 1.00 54.43 71 ARG B O 1
ATOM 4245 N N . GLY B 1 92 ? -17.155 2.508 3.142 1.00 48.65 72 GLY B N 1
ATOM 4246 C CA . GLY B 1 92 ? -15.916 2.625 3.886 1.00 48.13 72 GLY B CA 1
ATOM 4247 C C . GLY B 1 92 ? -15.969 1.823 5.169 1.00 51.04 72 GLY B C 1
ATOM 4248 O O . GLY B 1 92 ? -17.031 1.669 5.770 1.00 50.24 72 GLY B O 1
ATOM 4249 N N . GLY B 1 93 ? -14.830 1.287 5.568 1.00 45.80 73 GLY B N 1
ATOM 4250 C CA . GLY B 1 93 ? -14.724 0.495 6.786 1.00 43.72 73 GLY B CA 1
ATOM 4251 C C . GLY B 1 93 ? -13.989 1.205 7.902 1.00 46.66 73 GLY B C 1
ATOM 4252 O O . GLY B 1 93 ? -13.171 2.089 7.656 1.00 44.81 73 GLY B O 1
ATOM 4253 N N . ASN B 1 94 ? -14.268 0.810 9.144 1.00 44.66 74 ASN B N 1
ATOM 4254 C CA . ASN B 1 94 ? -13.642 1.363 10.349 1.00 43.89 74 ASN B CA 1
ATOM 4255 C C . ASN B 1 94 ? -12.357 0.590 10.721 1.00 46.55 74 ASN B C 1
ATOM 4256 O O . ASN B 1 94 ? -12.289 -0.657 10.631 1.00 45.14 74 ASN B O 1
ATOM 4261 N N . PHE B 1 95 ? -11.351 1.353 11.187 1.00 40.39 75 PHE B N 1
ATOM 4262 C CA . PHE B 1 95 ? -10.127 0.774 11.704 1.00 37.38 75 PHE B CA 1
ATOM 4263 C C . PHE B 1 95 ? -9.686 1.525 12.949 1.00 42.54 75 PHE B C 1
ATOM 4264 O O . PHE B 1 95 ? -9.102 2.603 12.842 1.00 43.51 75 PHE B O 1
ATOM 4272 N N . ALA B 1 96 ? -10.015 0.967 14.131 1.00 37.56 76 ALA B N 1
ATOM 4273 C CA . ALA B 1 96 ? -9.727 1.528 15.444 1.00 37.06 76 ALA B CA 1
ATOM 4274 C C . ALA B 1 96 ? -10.172 3.011 15.574 1.00 44.42 76 ALA B C 1
ATOM 4275 O O . ALA B 1 96 ? -9.510 3.805 16.238 1.00 46.37 76 ALA B O 1
ATOM 4277 N N . SER B 1 97 ? -11.298 3.373 14.938 1.00 41.91 77 SER B N 1
ATOM 4278 C CA . SER B 1 97 ? -11.846 4.732 14.937 1.00 43.88 77 SER B CA 1
ATOM 4279 C C . SER B 1 97 ? -10.825 5.823 14.684 1.00 48.63 77 SER B C 1
ATOM 4280 O O . SER B 1 97 ? -10.750 6.795 15.425 1.00 50.77 77 SER B O 1
ATOM 4283 N N . LEU B 1 98 ? -10.046 5.659 13.610 1.00 44.29 78 LEU B N 1
ATOM 4284 C CA . LEU B 1 98 ? -8.973 6.572 13.227 1.00 43.69 78 LEU B CA 1
ATOM 4285 C C . LEU B 1 98 ? -9.349 7.649 12.197 1.00 47.45 78 LEU B C 1
ATOM 4286 O O . LEU B 1 98 ? -8.529 8.518 11.912 1.00 47.68 78 LEU B O 1
ATOM 4291 N N . GLY B 1 99 ? -10.592 7.624 11.715 1.00 44.07 79 GLY B N 1
ATOM 4292 C CA . GLY B 1 99 ? -11.126 8.614 10.779 1.00 44.80 79 GLY B CA 1
ATOM 4293 C C . GLY B 1 99 ? -10.752 8.412 9.325 1.00 50.96 79 GLY B C 1
ATOM 4294 O O . GLY B 1 99 ? -11.142 9.216 8.473 1.00 52.85 79 GLY B O 1
ATOM 4295 N N . VAL B 1 100 ? -9.945 7.369 9.026 1.00 47.17 80 VAL B N 1
ATOM 4296 C CA . VAL B 1 100 ? -9.537 7.072 7.637 1.00 45.43 80 VAL B CA 1
ATOM 4297 C C . VAL B 1 100 ? -10.253 5.806 7.212 1.00 45.63 80 VAL B C 1
ATOM 4298 O O . VAL B 1 100 ? -9.893 4.733 7.675 1.00 43.08 80 VAL B O 1
ATOM 4302 N N . PRO B 1 101 ? -11.331 5.915 6.415 1.00 42.35 81 PRO B N 1
ATOM 4303 C CA . PRO B 1 101 ? -12.072 4.707 6.032 1.00 40.69 81 PRO B CA 1
ATOM 4304 C C . PRO B 1 101 ? -11.285 3.700 5.198 1.00 43.29 81 PRO B C 1
ATOM 4305 O O . PRO B 1 101 ? -10.382 4.059 4.431 1.00 41.39 81 PRO B O 1
ATOM 4309 N N . LEU B 1 102 ? -11.657 2.426 5.363 1.00 40.14 82 LEU B N 1
ATOM 4310 C CA . LEU B 1 102 ? -11.138 1.308 4.595 1.00 40.41 82 LEU B CA 1
ATOM 4311 C C . LEU B 1 102 ? -11.991 1.257 3.340 1.00 45.85 82 LEU B C 1
ATOM 4312 O O . LEU B 1 102 ? -13.174 0.942 3.405 1.00 45.89 82 LEU B O 1
ATOM 4317 N N . ASP B 1 103 ? -11.430 1.730 2.241 1.00 42.99 83 ASP B N 1
ATOM 4318 C CA . ASP B 1 103 ? -12.072 1.822 0.942 1.00 43.56 83 ASP B CA 1
ATOM 4319 C C . ASP B 1 103 ? -12.229 0.439 0.309 1.00 46.03 83 ASP B C 1
ATOM 4320 O O . ASP B 1 103 ? -11.252 -0.246 0.022 1.00 45.21 83 ASP B O 1
ATOM 4325 N N . PHE B 1 104 ? -13.468 0.038 0.090 1.00 43.92 84 PHE B N 1
ATOM 4326 C CA . PHE B 1 104 ? -13.786 -1.256 -0.514 1.00 43.93 84 PHE B CA 1
ATOM 4327 C C . PHE B 1 104 ? -13.998 -1.172 -2.030 1.00 51.74 84 PHE B C 1
ATOM 4328 O O . PHE B 1 104 ? -14.094 -2.205 -2.678 1.00 53.84 84 PHE B O 1
ATOM 4336 N N . SER B 1 105 ? -14.004 0.046 -2.600 1.00 49.53 85 SER B N 1
ATOM 4337 C CA . SER B 1 105 ? -14.214 0.291 -4.031 1.00 50.31 85 SER B CA 1
ATOM 4338 C C . SER B 1 105 ? -13.071 -0.205 -4.920 1.00 55.82 85 SER B C 1
ATOM 4339 O O . SER B 1 105 ? -13.263 -0.445 -6.106 1.00 54.66 85 SER B O 1
ATOM 4342 N N . SER B 1 106 ? -11.897 -0.382 -4.325 1.00 55.17 86 SER B N 1
ATOM 4343 C CA . SER B 1 106 ? -10.647 -0.833 -4.944 1.00 54.98 86 SER B CA 1
ATOM 4344 C C . SER B 1 106 ? -10.686 -2.349 -5.285 1.00 57.15 86 SER B C 1
ATOM 4345 O O . SER B 1 106 ? -9.702 -2.907 -5.785 1.00 58.85 86 SER B O 1
ATOM 4348 N N . PHE B 1 107 ? -11.823 -2.999 -5.018 1.00 48.39 87 PHE B N 1
ATOM 4349 C CA . PHE B 1 107 ? -11.988 -4.434 -5.201 1.00 44.91 87 PHE B CA 1
ATOM 4350 C C . PHE B 1 107 ? -12.806 -4.883 -6.351 1.00 45.22 87 PHE B C 1
ATOM 4351 O O . PHE B 1 107 ? -13.825 -4.271 -6.673 1.00 44.49 87 PHE B O 1
ATOM 4359 N N . ASP B 1 108 ? -12.388 -6.002 -6.947 1.00 42.05 88 ASP B N 1
ATOM 4360 C CA . ASP B 1 108 ? -13.131 -6.586 -8.044 1.00 43.39 88 ASP B CA 1
ATOM 4361 C C . ASP B 1 108 ? -14.296 -7.361 -7.445 1.00 43.94 88 ASP B C 1
ATOM 4362 O O . ASP B 1 108 ? -14.203 -8.556 -7.246 1.00 43.51 88 ASP B O 1
ATOM 4367 N N . THR B 1 109 ? -15.377 -6.658 -7.131 1.00 37.40 89 THR B N 1
ATOM 4368 C CA . THR B 1 109 ? -16.549 -7.239 -6.531 1.00 36.34 89 THR B CA 1
ATOM 4369 C C . THR B 1 109 ? -17.756 -6.482 -7.009 1.00 42.18 89 THR B C 1
ATOM 4370 O O . THR B 1 109 ? -17.635 -5.309 -7.352 1.00 42.14 89 THR B O 1
ATOM 4374 N N . ARG B 1 110 ? -18.932 -7.128 -6.962 1.00 40.07 90 ARG B N 1
ATOM 4375 C CA . ARG B 1 110 ? -20.211 -6.493 -7.278 1.00 40.73 90 ARG B CA 1
ATOM 4376 C C . ARG B 1 110 ? -20.713 -5.738 -6.048 1.00 45.34 90 ARG B C 1
ATOM 4377 O O . ARG B 1 110 ? -21.625 -4.938 -6.173 1.00 46.95 90 ARG B O 1
ATOM 4385 N N . HIS B 1 111 ? -20.118 -5.985 -4.851 1.00 42.10 91 HIS B N 1
ATOM 4386 C CA . HIS B 1 111 ? -20.510 -5.328 -3.586 1.00 40.63 91 HIS B CA 1
ATOM 4387 C C . HIS B 1 111 ? -19.327 -4.595 -2.930 1.00 44.95 91 HIS B C 1
ATOM 4388 O O . HIS B 1 111 ? -18.858 -5.025 -1.874 1.00 42.26 91 HIS B O 1
ATOM 4395 N N . PRO B 1 112 ? -18.834 -3.476 -3.526 1.00 43.48 92 PRO B N 1
ATOM 4396 C CA . PRO B 1 112 ? -17.699 -2.763 -2.912 1.00 43.69 92 PRO B CA 1
ATOM 4397 C C . PRO B 1 112 ? -18.129 -1.926 -1.709 1.00 46.62 92 PRO B C 1
ATOM 4398 O O . PRO B 1 112 ? -17.996 -0.711 -1.686 1.00 46.95 92 PRO B O 1
ATOM 4402 N N . TYR B 1 113 ? -18.662 -2.604 -0.711 1.00 42.09 93 TYR B N 1
ATOM 4403 C CA . TYR B 1 113 ? -19.170 -1.989 0.494 1.00 41.58 93 TYR B CA 1
ATOM 4404 C C . TYR B 1 113 ? -19.531 -3.074 1.495 1.00 43.87 93 TYR B C 1
ATOM 4405 O O . TYR B 1 113 ? -19.584 -4.265 1.160 1.00 41.92 93 TYR B O 1
ATOM 4414 N N . ALA B 1 114 ? -19.815 -2.633 2.712 1.00 40.99 94 ALA B N 1
ATOM 4415 C CA . ALA B 1 114 ? -20.405 -3.418 3.770 1.00 41.37 94 ALA B CA 1
ATOM 4416 C C . ALA B 1 114 ? -21.929 -2.996 3.761 1.00 43.43 94 ALA B C 1
ATOM 4417 O O . ALA B 1 114 ? -22.284 -1.874 3.398 1.00 41.39 94 ALA B O 1
ATOM 4419 N N . LEU B 1 115 ? -22.793 -3.909 4.132 1.00 40.13 95 LEU B N 1
ATOM 4420 C CA . LEU B 1 115 ? -24.229 -3.691 4.217 1.00 41.47 95 LEU B CA 1
ATOM 4421 C C . LEU B 1 115 ? -24.604 -3.452 5.672 1.00 48.00 95 LEU B C 1
ATOM 4422 O O . LEU B 1 115 ? -24.103 -4.166 6.535 1.00 47.68 95 LEU B O 1
ATOM 4427 N N . PHE B 1 116 ? -25.492 -2.488 5.957 1.00 48.23 96 PHE B N 1
ATOM 4428 C CA . PHE B 1 116 ? -25.968 -2.256 7.330 1.00 49.81 96 PHE B CA 1
ATOM 4429 C C . PHE B 1 116 ? -27.157 -3.167 7.552 1.00 49.98 96 PHE B C 1
ATOM 4430 O O . PHE B 1 116 ? -28.272 -2.858 7.126 1.00 48.71 96 PHE B O 1
ATOM 4438 N N . VAL B 1 117 ? -26.899 -4.344 8.117 1.00 45.97 97 VAL B N 1
ATOM 4439 C CA . VAL B 1 117 ? -27.955 -5.323 8.349 1.00 45.14 97 VAL B CA 1
ATOM 4440 C C . VAL B 1 117 ? -27.833 -5.758 9.790 1.00 47.88 97 VAL B C 1
ATOM 4441 O O . VAL B 1 117 ? -26.821 -6.352 10.141 1.00 46.67 97 VAL B O 1
ATOM 4445 N N . PRO B 1 118 ? -28.813 -5.435 10.654 1.00 45.11 98 PRO B N 1
ATOM 4446 C CA . PRO B 1 118 ? -28.699 -5.861 12.062 1.00 44.41 98 PRO B CA 1
ATOM 4447 C C . PRO B 1 118 ? -28.826 -7.382 12.180 1.00 48.32 98 PRO B C 1
ATOM 4448 O O . PRO B 1 118 ? -29.527 -8.002 11.380 1.00 48.51 98 PRO B O 1
ATOM 4452 N N . GLN B 1 119 ? -28.090 -7.979 13.137 1.00 43.09 99 GLN B N 1
ATOM 4453 C CA . GLN B 1 119 ? -28.031 -9.412 13.377 1.00 40.74 99 GLN B CA 1
ATOM 4454 C C . GLN B 1 119 ? -29.384 -10.093 13.444 1.00 42.55 99 GLN B C 1
ATOM 4455 O O . GLN B 1 119 ? -29.514 -11.206 12.943 1.00 42.07 99 GLN B O 1
ATOM 4461 N N . VAL B 1 120 ? -30.374 -9.447 14.084 1.00 38.29 100 VAL B N 1
ATOM 4462 C CA . VAL B 1 120 ? -31.719 -10.001 14.242 1.00 38.15 100 VAL B CA 1
ATOM 4463 C C . VAL B 1 120 ? -32.290 -10.336 12.860 1.00 42.68 100 VAL B C 1
ATOM 4464 O O . VAL B 1 120 ? -32.856 -11.407 12.685 1.00 42.90 100 VAL B O 1
ATOM 4468 N N . ARG B 1 121 ? -32.054 -9.453 11.870 1.00 40.09 101 ARG B N 1
ATOM 4469 C CA . ARG B 1 121 ? -32.498 -9.594 10.491 1.00 40.57 101 ARG B CA 1
ATOM 4470 C C . ARG B 1 121 ? -31.686 -10.665 9.758 1.00 45.55 101 ARG B C 1
ATOM 4471 O O . ARG B 1 121 ? -32.290 -11.497 9.057 1.00 47.43 101 ARG B O 1
ATOM 4479 N N . THR B 1 122 ? -30.346 -10.697 9.971 1.00 39.30 102 THR B N 1
ATOM 4480 C CA . THR B 1 122 ? -29.444 -11.712 9.405 1.00 37.96 102 THR B CA 1
ATOM 4481 C C . THR B 1 122 ? -29.886 -13.116 9.840 1.00 42.53 102 THR B C 1
ATOM 4482 O O . THR B 1 122 ? -29.995 -14.017 9.003 1.00 43.47 102 THR B O 1
ATOM 4486 N N . GLU B 1 123 ? -30.153 -13.282 11.147 1.00 38.15 103 GLU B N 1
ATOM 4487 C CA . GLU B 1 123 ? -30.615 -14.529 11.739 1.00 38.17 103 GLU B CA 1
ATOM 4488 C C . GLU B 1 123 ? -32.006 -14.942 11.222 1.00 41.45 103 GLU B C 1
ATOM 4489 O O . GLU B 1 123 ? -32.216 -16.122 10.943 1.00 40.61 103 GLU B O 1
ATOM 4495 N N . GLU B 1 124 ? -32.926 -13.971 11.028 1.00 36.43 104 GLU B N 1
ATOM 4496 C CA . GLU B 1 124 ? -34.275 -14.204 10.509 1.00 35.83 104 GLU B CA 1
ATOM 4497 C C . GLU B 1 124 ? -34.206 -14.701 9.049 1.00 41.23 104 GLU B C 1
ATOM 4498 O O . GLU B 1 124 ? -34.940 -15.607 8.654 1.00 40.96 104 GLU B O 1
ATOM 4504 N N . LEU B 1 125 ? -33.282 -14.149 8.267 1.00 39.57 105 LEU B N 1
ATOM 4505 C CA . LEU B 1 125 ? -33.056 -14.557 6.884 1.00 39.71 105 LEU B CA 1
ATOM 4506 C C . LEU B 1 125 ? -32.475 -15.974 6.801 1.00 39.93 105 LEU B C 1
ATOM 4507 O O . LEU B 1 125 ? -32.976 -16.807 6.049 1.00 39.93 105 LEU B O 1
ATOM 4512 N N . LEU B 1 126 ? -31.476 -16.269 7.622 1.00 35.42 106 LEU B N 1
ATOM 4513 C CA . LEU B 1 126 ? -30.876 -17.599 7.657 1.00 35.48 106 LEU B CA 1
ATOM 4514 C C . LEU B 1 126 ? -31.802 -18.678 8.211 1.00 39.20 106 LEU B C 1
ATOM 4515 O O . LEU B 1 126 ? -31.714 -19.815 7.765 1.00 40.18 106 LEU B O 1
ATOM 4520 N N . THR B 1 127 ? -32.695 -18.323 9.144 1.00 35.24 107 THR B N 1
ATOM 4521 C CA . THR B 1 127 ? -33.675 -19.231 9.749 1.00 34.62 107 THR B CA 1
ATOM 4522 C C . THR B 1 127 ? -34.689 -19.595 8.699 1.00 39.16 107 THR B C 1
ATOM 4523 O O . THR B 1 127 ? -34.990 -20.771 8.547 1.00 41.12 107 THR B O 1
ATOM 4527 N N . GLY B 1 128 ? -35.173 -18.606 7.954 1.00 35.83 108 GLY B N 1
ATOM 4528 C CA . GLY B 1 128 ? -36.122 -18.833 6.861 1.00 35.96 108 GLY B CA 1
ATOM 4529 C C . GLY B 1 128 ? -35.591 -19.862 5.876 1.00 36.49 108 GLY B C 1
ATOM 4530 O O . GLY B 1 128 ? -36.260 -20.851 5.581 1.00 35.38 108 GLY B O 1
ATOM 4531 N N . ARG B 1 129 ? -34.341 -19.671 5.449 1.00 33.29 109 ARG B N 1
ATOM 4532 C CA . ARG B 1 129 ? -33.627 -20.550 4.524 1.00 33.54 109 ARG B CA 1
ATOM 4533 C C . ARG B 1 129 ? -33.390 -21.960 5.087 1.00 38.23 109 ARG B C 1
ATOM 4534 O O . ARG B 1 129 ? -33.697 -22.926 4.395 1.00 40.03 109 ARG B O 1
ATOM 4542 N N . ALA B 1 130 ? -32.834 -22.073 6.311 1.00 33.49 110 ALA B N 1
ATOM 4543 C CA . ALA B 1 130 ? -32.559 -23.358 6.960 1.00 34.07 110 ALA B CA 1
ATOM 4544 C C . ALA B 1 130 ? -33.839 -24.192 7.084 1.00 38.85 110 ALA B C 1
ATOM 4545 O O . ALA B 1 130 ? -33.809 -25.383 6.792 1.00 36.68 110 ALA B O 1
ATOM 4547 N N . LEU B 1 131 ? -34.967 -23.553 7.456 1.00 38.67 111 LEU B N 1
ATOM 4548 C CA . LEU B 1 131 ? -36.278 -24.209 7.576 1.00 40.17 111 LEU B CA 1
ATOM 4549 C C . LEU B 1 131 ? -36.788 -24.631 6.200 1.00 44.33 111 LEU B C 1
ATOM 4550 O O . LEU B 1 131 ? -37.186 -25.788 6.031 1.00 44.36 111 LEU B O 1
ATOM 4555 N N . GLU B 1 132 ? -36.701 -23.723 5.202 1.00 39.08 112 GLU B N 1
ATOM 4556 C CA . GLU B 1 132 ? -37.128 -24.000 3.829 1.00 39.08 112 GLU B CA 1
ATOM 4557 C C . GLU B 1 132 ? -36.420 -25.244 3.291 1.00 39.28 112 GLU B C 1
ATOM 4558 O O . GLU B 1 132 ? -37.046 -26.051 2.645 1.00 38.80 112 GLU B O 1
ATOM 4564 N N . LEU B 1 133 ? -35.142 -25.400 3.624 1.00 35.10 113 LEU B N 1
ATOM 4565 C CA . LEU B 1 133 ? -34.223 -26.476 3.247 1.00 34.77 113 LEU B CA 1
ATOM 4566 C C . LEU B 1 133 ? -34.424 -27.785 4.048 1.00 38.40 113 LEU B C 1
ATOM 4567 O O . LEU B 1 133 ? -33.800 -28.800 3.735 1.00 37.35 113 LEU B O 1
ATOM 4572 N N . GLY B 1 134 ? -35.268 -27.744 5.073 1.00 35.37 114 GLY B N 1
ATOM 4573 C CA . GLY B 1 134 ? -35.576 -28.916 5.889 1.00 35.90 114 GLY B CA 1
ATOM 4574 C C . GLY B 1 134 ? -34.695 -29.211 7.093 1.00 39.72 114 GLY B C 1
ATOM 4575 O O . GLY B 1 134 ? -34.693 -30.344 7.582 1.00 39.29 114 GLY B O 1
ATOM 4576 N N . ALA B 1 135 ? -33.964 -28.212 7.601 1.00 33.84 115 ALA B N 1
ATOM 4577 C CA . ALA B 1 135 ? -33.167 -28.433 8.793 1.00 33.31 115 ALA B CA 1
ATOM 4578 C C . ALA B 1 135 ? -34.156 -28.350 9.977 1.00 39.83 115 ALA B C 1
ATOM 4579 O O . ALA B 1 135 ? -35.098 -27.530 9.959 1.00 40.30 115 ALA B O 1
ATOM 4581 N N . GLU B 1 136 ? -33.969 -29.231 10.965 1.00 34.55 116 GLU B N 1
ATOM 4582 C CA . GLU B 1 136 ? -34.824 -29.262 12.143 1.00 34.94 116 GLU B CA 1
ATOM 4583 C C . GLU B 1 136 ? -34.272 -28.321 13.201 1.00 40.41 116 GLU B C 1
ATOM 4584 O O . GLU B 1 136 ? -33.115 -28.454 13.601 1.00 41.21 116 GLU B O 1
ATOM 4590 N N . LEU B 1 137 ? -35.081 -27.351 13.630 1.00 37.35 117 LEU B N 1
ATOM 4591 C CA . LEU B 1 137 ? -34.650 -26.381 14.636 1.00 37.24 117 LEU B CA 1
ATOM 4592 C C . LEU B 1 137 ? -35.408 -26.606 15.938 1.00 41.43 117 LEU B C 1
ATOM 4593 O O . LEU B 1 137 ? -36.639 -26.643 15.947 1.00 42.60 117 LEU B O 1
ATOM 4598 N N . ARG B 1 138 ? -34.677 -26.830 17.031 1.00 35.88 118 ARG B N 1
ATOM 4599 C CA . ARG B 1 138 ? -35.308 -27.042 18.340 1.00 34.45 118 ARG B CA 1
ATOM 4600 C C . ARG B 1 138 ? -34.888 -25.909 19.282 1.00 37.72 118 ARG B C 1
ATOM 4601 O O . ARG B 1 138 ? -33.780 -25.908 19.814 1.00 35.67 118 ARG B O 1
ATOM 4609 N N . ARG B 1 139 ? -35.758 -24.915 19.436 1.00 37.31 119 ARG B N 1
ATOM 4610 C CA . ARG B 1 139 ? -35.473 -23.788 20.314 1.00 37.79 119 ARG B CA 1
ATOM 4611 C C . ARG B 1 139 ? -35.911 -24.105 21.737 1.00 39.90 119 ARG B C 1
ATOM 4612 O O . ARG B 1 139 ? -36.975 -24.689 21.949 1.00 40.51 119 ARG B O 1
ATOM 4620 N N . GLY B 1 140 ? -35.018 -23.822 22.681 1.00 33.67 120 GLY B N 1
ATOM 4621 C CA . GLY B 1 140 ? -35.152 -24.130 24.100 1.00 31.52 120 GLY B CA 1
ATOM 4622 C C . GLY B 1 140 ? -34.431 -25.427 24.446 1.00 36.38 120 GLY B C 1
ATOM 4623 O O . GLY B 1 140 ? -34.567 -25.941 25.549 1.00 34.09 120 GLY B O 1
ATOM 4624 N N . HIS B 1 141 ? -33.645 -25.986 23.491 1.00 36.17 121 HIS B N 1
ATOM 4625 C CA . HIS B 1 141 ? -32.918 -27.249 23.690 1.00 35.59 121 HIS B CA 1
ATOM 4626 C C . HIS B 1 141 ? -31.425 -27.003 23.842 1.00 38.30 121 HIS B C 1
ATOM 4627 O O . HIS B 1 141 ? -30.805 -26.399 22.961 1.00 37.29 121 HIS B O 1
ATOM 4634 N N . ALA B 1 142 ? -30.857 -27.459 24.967 1.00 33.92 122 ALA B N 1
ATOM 4635 C CA . ALA B 1 142 ? -29.440 -27.279 25.257 1.00 33.22 122 ALA B CA 1
ATOM 4636 C C . ALA B 1 142 ? -28.663 -28.569 25.379 1.00 36.55 122 ALA B C 1
ATOM 4637 O O . ALA B 1 142 ? -29.135 -29.536 25.992 1.00 38.99 122 ALA B O 1
ATOM 4639 N N . VAL B 1 143 ? -27.437 -28.552 24.857 1.00 29.52 123 VAL B N 1
ATOM 4640 C CA . VAL B 1 143 ? -26.489 -29.659 24.921 1.00 27.98 123 VAL B CA 1
ATOM 4641 C C . VAL B 1 143 ? -25.738 -29.535 26.247 1.00 35.31 123 VAL B C 1
ATOM 4642 O O . VAL B 1 143 ? -25.142 -28.486 26.500 1.00 36.34 123 VAL B O 1
ATOM 4646 N N . THR B 1 144 ? -25.754 -30.592 27.065 1.00 32.90 124 THR B N 1
ATOM 4647 C CA . THR B 1 144 ? -25.140 -30.653 28.411 1.00 33.64 124 THR B CA 1
ATOM 4648 C C . THR B 1 144 ? -23.931 -31.589 28.511 1.00 38.48 124 THR B C 1
ATOM 4649 O O . THR B 1 144 ? -23.079 -31.392 29.381 1.00 39.23 124 THR B O 1
ATOM 4653 N N . ALA B 1 145 ? -23.898 -32.642 27.676 1.00 33.54 125 ALA B N 1
ATOM 4654 C CA . ALA B 1 145 ? -22.832 -33.632 27.636 1.00 31.65 125 ALA B CA 1
ATOM 4655 C C . ALA B 1 145 ? -22.718 -34.218 26.248 1.00 37.61 125 ALA B C 1
ATOM 4656 O O . ALA B 1 145 ? -23.635 -34.080 25.443 1.00 37.55 125 ALA B O 1
ATOM 4658 N N . LEU B 1 146 ? -21.596 -34.897 25.985 1.00 35.76 126 LEU B N 1
ATOM 4659 C CA . LEU B 1 146 ? -21.340 -35.592 24.740 1.00 36.59 126 LEU B CA 1
ATOM 4660 C C . LEU B 1 146 ? -20.467 -36.834 24.980 1.00 43.08 126 LEU B C 1
ATOM 4661 O O . LEU B 1 146 ? -19.639 -36.825 25.872 1.00 44.09 126 LEU B O 1
ATOM 4666 N N . GLU B 1 147 ? -20.674 -37.888 24.194 1.00 40.51 127 GLU B N 1
ATOM 4667 C CA . GLU B 1 147 ? -19.893 -39.123 24.208 1.00 41.24 127 GLU B CA 1
ATOM 4668 C C . GLU B 1 147 ? -19.545 -39.440 22.753 1.00 46.36 127 GLU B C 1
ATOM 4669 O O . GLU B 1 147 ? -20.399 -39.359 21.858 1.00 46.57 127 GLU B O 1
ATOM 4675 N N . GLN B 1 148 ? -18.284 -39.754 22.517 1.00 41.21 128 GLN B N 1
ATOM 4676 C CA . GLN B 1 148 ? -17.753 -39.992 21.173 1.00 39.63 128 GLN B CA 1
ATOM 4677 C C . GLN B 1 148 ? -17.026 -41.347 21.104 1.00 41.50 128 GLN B C 1
ATOM 4678 O O . GLN B 1 148 ? -16.434 -41.792 22.076 1.00 40.11 128 GLN B O 1
ATOM 4684 N N . ASP B 1 149 ? -17.045 -41.970 19.944 1.00 40.70 129 ASP B N 1
ATOM 4685 C CA . ASP B 1 149 ? -16.372 -43.240 19.641 1.00 42.13 129 ASP B CA 1
ATOM 4686 C C . ASP B 1 149 ? -16.070 -43.213 18.116 1.00 50.01 129 ASP B C 1
ATOM 4687 O O . ASP B 1 149 ? -16.256 -42.166 17.473 1.00 50.53 129 ASP B O 1
ATOM 4692 N N . ALA B 1 150 ? -15.608 -44.322 17.551 1.00 47.35 130 ALA B N 1
ATOM 4693 C CA . ALA B 1 150 ? -15.245 -44.394 16.133 1.00 47.96 130 ALA B CA 1
ATOM 4694 C C . ALA B 1 150 ? -16.449 -44.275 15.206 1.00 53.44 130 ALA B C 1
ATOM 4695 O O . ALA B 1 150 ? -16.332 -43.765 14.085 1.00 53.15 130 ALA B O 1
ATOM 4697 N N . ASP B 1 151 ? -17.596 -44.766 15.682 1.00 49.90 131 ASP B N 1
ATOM 4698 C CA . ASP B 1 151 ? -18.842 -44.870 14.944 1.00 49.32 131 ASP B CA 1
ATOM 4699 C C . ASP B 1 151 ? -19.684 -43.597 14.903 1.00 49.65 131 ASP B C 1
ATOM 4700 O O . ASP B 1 151 ? -20.299 -43.309 13.888 1.00 50.13 131 ASP B O 1
ATOM 4705 N N . GLY B 1 152 ? -19.708 -42.845 15.989 1.00 43.94 132 GLY B N 1
ATOM 4706 C CA . GLY B 1 152 ? -20.491 -41.625 16.062 1.00 41.61 132 GLY B CA 1
ATOM 4707 C C . GLY B 1 152 ? -20.416 -40.861 17.367 1.00 42.71 132 GLY B C 1
ATOM 4708 O O . GLY B 1 152 ? -19.503 -41.063 18.181 1.00 43.12 132 GLY B O 1
ATOM 4709 N N . VAL B 1 153 ? -21.378 -39.939 17.551 1.00 34.54 133 VAL B N 1
ATOM 4710 C CA . VAL B 1 153 ? -21.475 -39.117 18.739 1.00 32.02 133 VAL B CA 1
ATOM 4711 C C . VAL B 1 153 ? -22.864 -39.278 19.327 1.00 37.44 133 VAL B C 1
ATOM 4712 O O . VAL B 1 153 ? -23.848 -39.317 18.575 1.00 37.11 133 VAL B O 1
ATOM 4716 N N . THR B 1 154 ? -22.938 -39.320 20.673 1.00 33.62 134 THR B N 1
ATOM 4717 C CA . THR B 1 154 ? -24.176 -39.322 21.440 1.00 34.68 134 THR B CA 1
ATOM 4718 C C . THR B 1 154 ? -24.210 -38.022 22.239 1.00 39.38 134 THR B C 1
ATOM 4719 O O . THR B 1 154 ? -23.288 -37.738 23.013 1.00 39.81 134 THR B O 1
ATOM 4723 N N . VAL B 1 155 ? -25.238 -37.203 22.001 1.00 35.26 135 VAL B N 1
ATOM 4724 C CA . VAL B 1 155 ? -25.360 -35.907 22.649 1.00 34.95 135 VAL B CA 1
ATOM 4725 C C . VAL B 1 155 ? -26.474 -35.843 23.688 1.00 39.20 135 VAL B C 1
ATOM 4726 O O . VAL B 1 155 ? -27.572 -36.352 23.450 1.00 40.78 135 VAL B O 1
ATOM 4730 N N . SER B 1 156 ? -26.155 -35.297 24.881 1.00 33.44 136 SER B N 1
ATOM 4731 C CA . SER B 1 156 ? -27.124 -35.170 25.963 1.00 33.20 136 SER B CA 1
ATOM 4732 C C . SER B 1 156 ? -27.811 -33.833 25.860 1.00 36.41 136 SER B C 1
ATOM 4733 O O . SER B 1 156 ? -27.158 -32.795 25.858 1.00 34.36 136 SER B O 1
ATOM 4736 N N . VAL B 1 157 ? -29.149 -33.871 25.744 1.00 34.09 137 VAL B N 1
ATOM 4737 C CA . VAL B 1 157 ? -29.964 -32.681 25.564 1.00 33.29 137 VAL B CA 1
ATOM 4738 C C . VAL B 1 157 ? -30.981 -32.503 26.683 1.00 36.14 137 VAL B C 1
ATOM 4739 O O . VAL B 1 157 ? -31.600 -33.464 27.142 1.00 34.11 137 VAL B O 1
ATOM 4743 N N . THR B 1 158 ? -31.160 -31.237 27.097 1.00 33.51 138 THR B N 1
ATOM 4744 C CA . THR B 1 158 ? -32.196 -30.816 28.027 1.00 33.02 138 THR B CA 1
ATOM 4745 C C . THR B 1 158 ? -33.064 -29.823 27.266 1.00 37.13 138 THR B C 1
ATOM 4746 O O . THR B 1 158 ? -32.563 -28.828 26.737 1.00 35.06 138 THR B O 1
ATOM 4750 N N . GLY B 1 159 ? -34.341 -30.151 27.150 1.00 36.03 139 GLY B N 1
ATOM 4751 C CA . GLY B 1 159 ? -35.315 -29.305 26.478 1.00 36.28 139 GLY B CA 1
ATOM 4752 C C . GLY B 1 159 ? -36.540 -29.064 27.335 1.00 42.25 139 GLY B C 1
ATOM 4753 O O . GLY B 1 159 ? -36.639 -29.627 28.426 1.00 41.49 139 GLY B O 1
ATOM 4754 N N . PRO B 1 160 ? -37.525 -28.268 26.842 1.00 43.06 140 PRO B N 1
ATOM 4755 C CA . PRO B 1 160 ? -38.750 -27.995 27.637 1.00 43.91 140 PRO B CA 1
ATOM 4756 C C . PRO B 1 160 ? -39.610 -29.205 28.033 1.00 46.44 140 PRO B C 1
ATOM 4757 O O . PRO B 1 160 ? -40.428 -29.104 28.934 1.00 46.82 140 PRO B O 1
ATOM 4761 N N . GLU B 1 161 ? -39.423 -30.335 27.387 1.00 42.75 141 GLU B N 1
ATOM 4762 C CA . GLU B 1 161 ? -40.196 -31.541 27.698 1.00 43.85 141 GLU B CA 1
ATOM 4763 C C . GLU B 1 161 ? -39.341 -32.538 28.483 1.00 46.18 141 GLU B C 1
ATOM 4764 O O . GLU B 1 161 ? -39.752 -33.697 28.654 1.00 48.37 141 GLU B O 1
ATOM 4770 N N . GLY B 1 162 ? -38.164 -32.085 28.937 1.00 37.13 142 GLY B N 1
ATOM 4771 C CA . GLY B 1 162 ? -37.239 -32.928 29.681 1.00 36.69 142 GLY B CA 1
ATOM 4772 C C . GLY B 1 162 ? -35.986 -33.396 28.944 1.00 39.92 142 GLY B C 1
ATOM 4773 O O . GLY B 1 162 ? -35.740 -33.050 27.777 1.00 39.72 142 GLY B O 1
ATOM 4774 N N . PRO B 1 163 ? -35.148 -34.171 29.655 1.00 34.08 143 PRO B N 1
ATOM 4775 C CA . PRO B 1 163 ? -33.878 -34.602 29.058 1.00 32.19 143 PRO B CA 1
ATOM 4776 C C . PRO B 1 163 ? -34.010 -35.734 28.069 1.00 36.80 143 PRO B C 1
ATOM 4777 O O . PRO B 1 163 ? -34.930 -36.555 28.185 1.00 38.29 143 PRO B O 1
ATOM 4781 N N . TYR B 1 164 ? -33.040 -35.829 27.141 1.00 30.93 144 TYR B N 1
ATOM 4782 C CA . TYR B 1 164 ? -32.973 -36.912 26.165 1.00 29.02 144 TYR B CA 1
ATOM 4783 C C . TYR B 1 164 ? -31.615 -36.982 25.537 1.00 34.10 144 TYR B C 1
ATOM 4784 O O . TYR B 1 164 ? -30.808 -36.105 25.767 1.00 33.44 144 TYR B O 1
ATOM 4793 N N . GLU B 1 165 ? -31.359 -38.018 24.737 1.00 36.02 145 GLU B N 1
ATOM 4794 C CA . GLU B 1 165 ? -30.095 -38.245 24.010 1.00 36.71 145 GLU B CA 1
ATOM 4795 C C . GLU B 1 165 ? -30.354 -38.409 22.519 1.00 40.25 145 GLU B C 1
ATOM 4796 O O . GLU B 1 165 ? -31.358 -38.997 22.127 1.00 41.67 145 GLU B O 1
ATOM 4802 N N . VAL B 1 166 ? -29.445 -37.906 21.702 1.00 33.56 146 VAL B N 1
ATOM 4803 C CA . VAL B 1 166 ? -29.534 -38.001 20.258 1.00 33.52 146 VAL B CA 1
ATOM 4804 C C . VAL B 1 166 ? -28.182 -38.483 19.701 1.00 38.03 146 VAL B C 1
ATOM 4805 O O . VAL B 1 166 ? -27.115 -38.104 20.185 1.00 37.72 146 VAL B O 1
ATOM 4809 N N . GLU B 1 167 ? -28.245 -39.372 18.736 1.00 34.71 147 GLU B N 1
ATOM 4810 C CA . GLU B 1 167 ? -27.083 -39.936 18.088 1.00 34.88 147 GLU B CA 1
ATOM 4811 C C . GLU B 1 167 ? -26.867 -39.239 16.778 1.00 36.89 147 GLU B C 1
ATOM 4812 O O . GLU B 1 167 ? -27.838 -38.843 16.124 1.00 35.03 147 GLU B O 1
ATOM 4818 N N . CYS B 1 168 ? -25.590 -39.093 16.376 1.00 34.26 148 CYS B N 1
ATOM 4819 C CA . CYS B 1 168 ? -25.190 -38.496 15.095 1.00 34.37 148 CYS B CA 1
ATOM 4820 C C . CYS B 1 168 ? -23.829 -38.985 14.670 1.00 36.71 148 CYS B C 1
ATOM 4821 O O . CYS B 1 168 ? -23.103 -39.542 15.497 1.00 36.84 148 CYS B O 1
ATOM 4824 N N . ALA B 1 169 ? -23.463 -38.760 13.392 1.00 32.90 149 ALA B N 1
ATOM 4825 C CA . ALA B 1 169 ? -22.131 -39.106 12.889 1.00 33.46 149 ALA B CA 1
ATOM 4826 C C . ALA B 1 169 ? -21.170 -38.000 13.352 1.00 37.69 149 ALA B C 1
ATOM 4827 O O . ALA B 1 169 ? -20.014 -38.283 13.654 1.00 39.17 149 ALA B O 1
ATOM 4829 N N . TYR B 1 170 ? -21.642 -36.742 13.377 1.00 31.28 150 TYR B N 1
ATOM 4830 C CA . TYR B 1 170 ? -20.816 -35.586 13.737 1.00 30.10 150 TYR B CA 1
ATOM 4831 C C . TYR B 1 170 ? -21.592 -34.548 14.509 1.00 34.39 150 TYR B C 1
ATOM 4832 O O . TYR B 1 170 ? -22.740 -34.263 14.178 1.00 33.06 150 TYR B O 1
ATOM 4841 N N . LEU B 1 171 ? -20.958 -33.952 15.523 1.00 31.94 151 LEU B N 1
ATOM 4842 C CA . LEU B 1 171 ? -21.557 -32.839 16.269 1.00 29.10 151 LEU B CA 1
ATOM 4843 C C . LEU B 1 171 ? -20.733 -31.586 16.021 1.00 30.80 151 LEU B C 1
ATOM 4844 O O . LEU B 1 171 ? -19.507 -31.634 15.964 1.00 28.65 151 LEU B O 1
ATOM 4849 N N . VAL B 1 172 ? -21.405 -30.464 15.840 1.00 29.29 152 VAL B N 1
ATOM 4850 C CA . VAL B 1 172 ? -20.712 -29.205 15.635 1.00 27.79 152 VAL B CA 1
ATOM 4851 C C . VAL B 1 172 ? -21.116 -28.190 16.692 1.00 33.00 152 VAL B C 1
ATOM 4852 O O . VAL B 1 172 ? -22.295 -27.924 16.892 1.00 33.41 152 VAL B O 1
ATOM 4856 N N . GLY B 1 173 ? -20.116 -27.663 17.372 1.00 31.03 153 GLY B N 1
ATOM 4857 C CA . GLY B 1 173 ? -20.284 -26.620 18.358 1.00 31.55 153 GLY B CA 1
ATOM 4858 C C . GLY B 1 173 ? -20.240 -25.254 17.704 1.00 34.11 153 GLY B C 1
ATOM 4859 O O . GLY B 1 173 ? -19.185 -24.802 17.254 1.00 35.56 153 GLY B O 1
ATOM 4860 N N . CYS B 1 174 ? -21.396 -24.622 17.611 1.00 28.44 154 CYS B N 1
ATOM 4861 C CA . CYS B 1 174 ? -21.614 -23.277 17.092 1.00 27.60 154 CYS B CA 1
ATOM 4862 C C . CYS B 1 174 ? -22.308 -22.494 18.242 1.00 31.82 154 CYS B C 1
ATOM 4863 O O . CYS B 1 174 ? -23.180 -21.655 18.002 1.00 31.14 154 CYS B O 1
ATOM 4866 N N . ASP B 1 175 ? -21.907 -22.803 19.490 1.00 27.52 155 ASP B N 1
ATOM 4867 C CA . ASP B 1 175 ? -22.457 -22.297 20.735 1.00 27.54 155 ASP B CA 1
ATOM 4868 C C . ASP B 1 175 ? -21.827 -21.038 21.379 1.00 33.20 155 ASP B C 1
ATOM 4869 O O . ASP B 1 175 ? -21.990 -20.814 22.582 1.00 33.74 155 ASP B O 1
ATOM 4874 N N . GLY B 1 176 ? -21.165 -20.209 20.564 1.00 30.41 156 GLY B N 1
ATOM 4875 C CA . GLY B 1 176 ? -20.569 -18.939 20.990 1.00 28.89 156 GLY B CA 1
ATOM 4876 C C . GLY B 1 176 ? -19.225 -19.043 21.688 1.00 32.34 156 GLY B C 1
ATOM 4877 O O . GLY B 1 176 ? -18.687 -20.146 21.863 1.00 31.73 156 GLY B O 1
ATOM 4878 N N . GLY B 1 177 ? -18.720 -17.890 22.145 1.00 27.37 157 GLY B N 1
ATOM 4879 C CA . GLY B 1 177 ? -17.436 -17.755 22.834 1.00 26.83 157 GLY B CA 1
ATOM 4880 C C . GLY B 1 177 ? -17.246 -18.551 24.107 1.00 33.98 157 GLY B C 1
ATOM 4881 O O . GLY B 1 177 ? -16.122 -18.999 24.402 1.00 34.68 157 GLY B O 1
ATOM 4882 N N . GLY B 1 178 ? -18.341 -18.742 24.851 1.00 29.48 158 GLY B N 1
ATOM 4883 C CA . GLY B 1 178 ? -18.287 -19.523 26.074 1.00 30.54 158 GLY B CA 1
ATOM 4884 C C . GLY B 1 178 ? -18.562 -21.001 25.843 1.00 37.33 158 GLY B C 1
ATOM 4885 O O . GLY B 1 178 ? -18.742 -21.748 26.812 1.00 36.70 158 GLY B O 1
ATOM 4886 N N . SER B 1 179 ? -18.618 -21.421 24.543 1.00 34.45 159 SER B N 1
ATOM 4887 C CA . SER B 1 179 ? -18.924 -22.761 24.028 1.00 34.05 159 SER B CA 1
ATOM 4888 C C . SER B 1 179 ? -18.853 -23.899 25.023 1.00 35.43 159 SER B C 1
ATOM 4889 O O . SER B 1 179 ? -17.784 -24.194 25.540 1.00 35.83 159 SER B O 1
ATOM 4892 N N . THR B 1 180 ? -20.004 -24.545 25.263 1.00 30.97 160 THR B N 1
ATOM 4893 C CA . THR B 1 180 ? -20.170 -25.681 26.153 1.00 30.66 160 THR B CA 1
ATOM 4894 C C . THR B 1 180 ? -19.383 -26.850 25.563 1.00 35.95 160 THR B C 1
ATOM 4895 O O . THR B 1 180 ? -18.696 -27.567 26.303 1.00 35.75 160 THR B O 1
ATOM 4899 N N . VAL B 1 181 ? -19.512 -27.034 24.225 1.00 30.69 161 VAL B N 1
ATOM 4900 C CA . VAL B 1 181 ? -18.935 -28.123 23.448 1.00 30.04 161 VAL B CA 1
ATOM 4901 C C . VAL B 1 181 ? -17.407 -28.117 23.511 1.00 34.51 161 VAL B C 1
ATOM 4902 O O . VAL B 1 181 ? -16.808 -29.172 23.736 1.00 35.53 161 VAL B O 1
ATOM 4906 N N . ARG B 1 182 ? -16.784 -26.927 23.364 1.00 30.75 162 ARG B N 1
ATOM 4907 C CA . ARG B 1 182 ? -15.330 -26.751 23.435 1.00 30.09 162 ARG B CA 1
ATOM 4908 C C . ARG B 1 182 ? -14.838 -27.245 24.789 1.00 33.61 162 ARG B C 1
ATOM 4909 O O . ARG B 1 182 ? -13.919 -28.066 24.844 1.00 35.03 162 ARG B O 1
ATOM 4917 N N . LYS B 1 183 ? -15.499 -26.785 25.874 1.00 26.95 163 LYS B N 1
ATOM 4918 C CA . LYS B 1 183 ? -15.175 -27.151 27.244 1.00 26.63 163 LYS B CA 1
ATOM 4919 C C . LYS B 1 183 ? -15.410 -28.634 27.503 1.00 34.21 163 LYS B C 1
ATOM 4920 O O . LYS B 1 183 ? -14.568 -29.263 28.143 1.00 36.17 163 LYS B O 1
ATOM 4926 N N . LEU B 1 184 ? -16.519 -29.211 26.961 1.00 30.83 164 LEU B N 1
ATOM 4927 C CA . LEU B 1 184 ? -16.830 -30.634 27.081 1.00 30.25 164 LEU B CA 1
ATOM 4928 C C . LEU B 1 184 ? -15.712 -31.498 26.501 1.00 36.85 164 LEU B C 1
ATOM 4929 O O . LEU B 1 184 ? -15.344 -32.504 27.101 1.00 38.43 164 LEU B O 1
ATOM 4934 N N . LEU B 1 185 ? -15.175 -31.088 25.350 1.00 33.40 165 LEU B N 1
ATOM 4935 C CA . LEU B 1 185 ? -14.084 -31.723 24.619 1.00 32.99 165 LEU B CA 1
ATOM 4936 C C . LEU B 1 185 ? -12.700 -31.557 25.282 1.00 38.77 165 LEU B C 1
ATOM 4937 O O . LEU B 1 185 ? -11.766 -32.268 24.920 1.00 40.69 165 LEU B O 1
ATOM 4942 N N . GLY B 1 186 ? -12.551 -30.578 26.166 1.00 34.82 166 GLY B N 1
ATOM 4943 C CA . GLY B 1 186 ? -11.268 -30.288 26.797 1.00 34.64 166 GLY B CA 1
ATOM 4944 C C . GLY B 1 186 ? -10.307 -29.551 25.875 1.00 40.96 166 GLY B C 1
ATOM 4945 O O . GLY B 1 186 ? -9.093 -29.623 26.065 1.00 42.73 166 GLY B O 1
ATOM 4946 N N . ILE B 1 187 ? -10.825 -28.886 24.819 1.00 36.60 167 ILE B N 1
ATOM 4947 C CA . ILE B 1 187 ? -9.978 -28.155 23.891 1.00 34.98 167 ILE B CA 1
ATOM 4948 C C . ILE B 1 187 ? -9.535 -26.872 24.563 1.00 41.47 167 ILE B C 1
ATOM 4949 O O . ILE B 1 187 ? -10.376 -26.111 25.067 1.00 40.06 167 ILE B O 1
ATOM 4954 N N . ASP B 1 188 ? -8.206 -26.649 24.595 1.00 40.18 168 ASP B N 1
ATOM 4955 C CA . ASP B 1 188 ? -7.664 -25.434 25.162 1.00 40.57 168 ASP B CA 1
ATOM 4956 C C . ASP B 1 188 ? -7.949 -24.223 24.267 1.00 39.94 168 ASP B C 1
ATOM 4957 O O . ASP B 1 188 ? -8.034 -24.330 23.029 1.00 40.17 168 ASP B O 1
ATOM 4962 N N . PHE B 1 189 ? -8.203 -23.088 24.915 1.00 32.57 169 PHE B N 1
ATOM 4963 C CA . PHE B 1 189 ? -8.567 -21.848 24.261 1.00 30.19 169 PHE B CA 1
ATOM 4964 C C . PHE B 1 189 ? -7.430 -20.822 24.506 1.00 36.59 169 PHE B C 1
ATOM 4965 O O . PHE B 1 189 ? -7.650 -19.852 25.224 1.00 35.75 169 PHE B O 1
ATOM 4973 N N . PRO B 1 190 ? -6.188 -21.020 23.986 1.00 35.31 170 PRO B N 1
ATOM 4974 C CA . PRO B 1 190 ? -5.112 -20.072 24.325 1.00 34.76 170 PRO B CA 1
ATOM 4975 C C . PRO B 1 190 ? -5.260 -18.720 23.656 1.00 38.36 170 PRO B C 1
ATOM 4976 O O . PRO B 1 190 ? -5.871 -18.587 22.591 1.00 38.01 170 PRO B O 1
ATOM 4980 N N . GLY B 1 191 ? -4.709 -17.724 24.324 1.00 34.43 171 GLY B N 1
ATOM 4981 C CA . GLY B 1 191 ? -4.730 -16.344 23.873 1.00 33.27 171 GLY B CA 1
ATOM 4982 C C . GLY B 1 191 ? -4.312 -15.377 24.950 1.00 37.16 171 GLY B C 1
ATOM 4983 O O . GLY B 1 191 ? -3.449 -15.670 25.779 1.00 35.71 171 GLY B O 1
ATOM 4984 N N . GLN B 1 192 ? -4.922 -14.219 24.949 1.00 36.16 172 GLN B N 1
ATOM 4985 C CA . GLN B 1 192 ? -4.525 -13.185 25.880 1.00 37.55 172 GLN B CA 1
ATOM 4986 C C . GLN B 1 192 ? -5.651 -12.727 26.748 1.00 44.43 172 GLN B C 1
ATOM 4987 O O . GLN B 1 192 ? -6.808 -12.616 26.300 1.00 43.21 172 GLN B O 1
ATOM 4993 N N . ASP B 1 193 ? -5.283 -12.414 28.000 1.00 43.14 173 ASP B N 1
ATOM 4994 C CA . ASP B 1 193 ? -6.202 -11.888 28.986 1.00 43.07 173 ASP B CA 1
ATOM 4995 C C . ASP B 1 193 ? -6.535 -10.445 28.641 1.00 45.18 173 ASP B C 1
ATOM 4996 O O . ASP B 1 193 ? -5.723 -9.769 27.990 1.00 42.85 173 ASP B O 1
ATOM 5001 N N . PRO B 1 194 ? -7.728 -9.956 29.044 1.00 41.72 174 PRO B N 1
ATOM 5002 C CA . PRO B 1 194 ? -8.071 -8.568 28.728 1.00 41.60 174 PRO B CA 1
ATOM 5003 C C . PRO B 1 194 ? -7.200 -7.509 29.415 1.00 45.64 174 PRO B C 1
ATOM 5004 O O . PRO B 1 194 ? -6.587 -7.734 30.463 1.00 43.77 174 PRO B O 1
ATOM 5008 N N . HIS B 1 195 ? -7.153 -6.350 28.770 1.00 43.93 175 HIS B N 1
ATOM 5009 C CA . HIS B 1 195 ? -6.547 -5.124 29.233 1.00 45.44 175 HIS B CA 1
ATOM 5010 C C . HIS B 1 195 ? -7.640 -4.047 29.210 1.00 49.43 175 HIS B C 1
ATOM 5011 O O . HIS B 1 195 ? -7.415 -2.954 29.730 1.00 50.01 175 HIS B O 1
ATOM 5018 N N . MET B 1 196 ? -8.812 -4.351 28.603 1.00 44.19 176 MET B N 1
ATOM 5019 C CA . MET B 1 196 ? -9.963 -3.464 28.444 1.00 44.21 176 MET B CA 1
ATOM 5020 C C . MET B 1 196 ? -11.255 -4.110 28.929 1.00 43.99 176 MET B C 1
ATOM 5021 O O . MET B 1 196 ? -11.560 -5.231 28.552 1.00 43.21 176 MET B O 1
ATOM 5026 N N . PHE B 1 197 ? -12.053 -3.362 29.665 1.00 40.42 177 PHE B N 1
ATOM 5027 C CA . PHE B 1 197 ? -13.355 -3.789 30.203 1.00 40.92 177 PHE B CA 1
ATOM 5028 C C . PHE B 1 197 ? -14.339 -2.661 29.921 1.00 43.54 177 PHE B C 1
ATOM 5029 O O . PHE B 1 197 ? -14.126 -1.503 30.331 1.00 45.74 177 PHE B O 1
ATOM 5037 N N . ALA B 1 198 ? -15.373 -2.978 29.158 1.00 36.52 178 ALA B N 1
ATOM 5038 C CA . ALA B 1 198 ? -16.374 -2.001 28.761 1.00 36.01 178 ALA B CA 1
ATOM 5039 C C . ALA B 1 198 ? -17.793 -2.522 28.910 1.00 39.84 178 ALA B C 1
ATOM 5040 O O . ALA B 1 198 ? -18.027 -3.741 28.908 1.00 38.47 178 ALA B O 1
ATOM 5042 N N . VAL B 1 199 ? -18.737 -1.581 28.980 1.00 36.50 179 VAL B N 1
ATOM 5043 C CA . VAL B 1 199 ? -20.153 -1.863 29.015 1.00 37.09 179 VAL B CA 1
ATOM 5044 C C . VAL B 1 199 ? -20.799 -1.230 27.797 1.00 43.73 179 VAL B C 1
ATOM 5045 O O . VAL B 1 199 ? -20.465 -0.105 27.429 1.00 43.77 179 VAL B O 1
ATOM 5049 N N . ILE B 1 200 ? -21.719 -1.956 27.180 1.00 42.98 180 ILE B N 1
ATOM 5050 C CA . ILE B 1 200 ? -22.498 -1.518 26.022 1.00 43.34 180 ILE B CA 1
ATOM 5051 C C . ILE B 1 200 ? -23.962 -1.460 26.414 1.00 48.09 180 ILE B C 1
ATOM 5052 O O . ILE B 1 200 ? -24.454 -2.289 27.191 1.00 46.85 180 ILE B O 1
ATOM 5057 N N . ALA B 1 201 ? -24.662 -0.497 25.814 1.00 45.97 181 ALA B N 1
ATOM 5058 C CA . ALA B 1 201 ? -26.085 -0.254 25.986 1.00 45.16 181 ALA B CA 1
ATOM 5059 C C . ALA B 1 201 ? -26.619 0.389 24.722 1.00 48.62 181 ALA B C 1
ATOM 5060 O O . ALA B 1 201 ? -26.144 1.453 24.327 1.00 48.81 181 ALA B O 1
ATOM 5062 N N . ASP B 1 202 ? -27.591 -0.262 24.084 1.00 43.92 182 ASP B N 1
ATOM 5063 C CA . ASP B 1 202 ? -28.302 0.312 22.954 1.00 44.62 182 ASP B CA 1
ATOM 5064 C C . ASP B 1 202 ? -29.485 1.033 23.623 1.00 47.68 182 ASP B C 1
ATOM 5065 O O . ASP B 1 202 ? -30.290 0.401 24.314 1.00 48.07 182 ASP B O 1
ATOM 5070 N N . ALA B 1 203 ? -29.487 2.371 23.571 1.00 43.12 183 ALA B N 1
ATOM 5071 C CA . ALA B 1 203 ? -30.498 3.152 24.286 1.00 43.12 183 ALA B CA 1
ATOM 5072 C C . ALA B 1 203 ? -30.835 4.486 23.663 1.00 44.83 183 ALA B C 1
ATOM 5073 O O . ALA B 1 203 ? -30.271 4.871 22.656 1.00 42.20 183 ALA B O 1
ATOM 5075 N N . ARG B 1 204 ? -31.792 5.172 24.296 1.00 44.84 184 ARG B N 1
ATOM 5076 C CA . ARG B 1 204 ? -32.293 6.514 24.027 1.00 46.38 184 ARG B CA 1
ATOM 5077 C C . ARG B 1 204 ? -31.774 7.393 25.182 1.00 50.46 184 ARG B C 1
ATOM 5078 O O . ARG B 1 204 ? -31.714 6.949 26.347 1.00 48.50 184 ARG B O 1
ATOM 5086 N N . PHE B 1 205 ? -31.397 8.636 24.860 1.00 48.11 185 PHE B N 1
ATOM 5087 C CA . PHE B 1 205 ? -30.885 9.558 25.866 1.00 48.57 185 PHE B CA 1
ATOM 5088 C C . PHE B 1 205 ? -31.679 10.864 25.901 1.00 58.30 185 PHE B C 1
ATOM 5089 O O . PHE B 1 205 ? -31.646 11.628 24.925 1.00 60.35 185 PHE B O 1
ATOM 5097 N N . ARG B 1 206 ? -32.389 11.129 27.017 1.00 56.82 186 ARG B N 1
ATOM 5098 C CA . ARG B 1 206 ? -33.186 12.353 27.153 1.00 59.25 186 ARG B CA 1
ATOM 5099 C C . ARG B 1 206 ? -32.341 13.603 26.924 1.00 64.89 186 ARG B C 1
ATOM 5100 O O . ARG B 1 206 ? -32.752 14.472 26.168 1.00 65.79 186 ARG B O 1
ATOM 5108 N N . GLU B 1 207 ? -31.146 13.655 27.521 1.00 62.10 187 GLU B N 1
ATOM 5109 C CA . GLU B 1 207 ? -30.217 14.761 27.373 1.00 63.04 187 GLU B CA 1
ATOM 5110 C C . GLU B 1 207 ? -29.462 14.662 26.050 1.00 66.89 187 GLU B C 1
ATOM 5111 O O . GLU B 1 207 ? -29.463 13.613 25.410 1.00 66.77 187 GLU B O 1
ATOM 5117 N N . GLU B 1 208 ? -28.835 15.770 25.643 1.00 63.59 188 GLU B N 1
ATOM 5118 C CA . GLU B 1 208 ? -28.039 15.898 24.421 1.00 63.12 188 GLU B CA 1
ATOM 5119 C C . GLU B 1 208 ? -26.641 15.303 24.697 1.00 65.61 188 GLU B C 1
ATOM 5120 O O . GLU B 1 208 ? -26.117 15.453 25.808 1.00 66.43 188 GLU B O 1
ATOM 5126 N N . LEU B 1 209 ? -26.068 14.589 23.711 1.00 59.23 189 LEU B N 1
ATOM 5127 C CA . LEU B 1 209 ? -24.767 13.926 23.895 1.00 56.79 189 LEU B CA 1
ATOM 5128 C C . LEU B 1 209 ? -23.606 14.828 23.541 1.00 60.35 189 LEU B C 1
ATOM 5129 O O . LEU B 1 209 ? -23.705 15.567 22.562 1.00 60.05 189 LEU B O 1
ATOM 5134 N N . PRO B 1 210 ? -22.500 14.824 24.319 1.00 56.99 190 PRO B N 1
ATOM 5135 C CA . PRO B 1 210 ? -21.386 15.722 23.966 1.00 57.02 190 PRO B CA 1
ATOM 5136 C C . PRO B 1 210 ? -20.609 15.247 22.744 1.00 61.96 190 PRO B C 1
ATOM 5137 O O . PRO B 1 210 ? -20.667 14.070 22.407 1.00 58.32 190 PRO B O 1
ATOM 5141 N N . HIS B 1 211 ? -19.894 16.165 22.071 1.00 63.28 191 HIS B N 1
ATOM 5142 C CA . HIS B 1 211 ? -19.101 15.758 20.921 1.00 64.09 191 HIS B CA 1
ATOM 5143 C C . HIS B 1 211 ? -17.799 15.070 21.335 1.00 70.15 191 HIS B C 1
ATOM 5144 O O . HIS B 1 211 ? -17.039 15.619 22.149 1.00 71.02 191 HIS B O 1
ATOM 5151 N N . GLY B 1 212 ? -17.569 13.892 20.739 1.00 65.48 192 GLY B N 1
ATOM 5152 C CA . GLY B 1 212 ? -16.384 13.062 20.927 1.00 97.01 192 GLY B CA 1
ATOM 5153 C C . GLY B 1 212 ? -15.764 12.629 19.610 1.00 142.19 192 GLY B C 1
ATOM 5154 O O . GLY B 1 212 ? -16.459 12.441 18.606 1.00 106.44 192 GLY B O 1
ATOM 5155 N N . PRO B 1 220 ? -18.097 10.253 17.357 1.00 57.71 200 PRO B N 1
ATOM 5156 C CA . PRO B 1 220 ? -19.306 11.049 17.055 1.00 57.16 200 PRO B CA 1
ATOM 5157 C C . PRO B 1 220 ? -19.795 11.739 18.314 1.00 59.09 200 PRO B C 1
ATOM 5158 O O . PRO B 1 220 ? -19.981 12.966 18.348 1.00 60.99 200 PRO B O 1
ATOM 5162 N N . TYR B 1 221 ? -19.995 10.935 19.358 1.00 51.07 201 TYR B N 1
ATOM 5163 C CA . TYR B 1 221 ? -20.435 11.411 20.668 1.00 49.33 201 TYR B CA 1
ATOM 5164 C C . TYR B 1 221 ? -19.615 10.686 21.686 1.00 45.68 201 TYR B C 1
ATOM 5165 O O . TYR B 1 221 ? -19.339 9.493 21.520 1.00 42.25 201 TYR B O 1
ATOM 5174 N N . GLY B 1 222 ? -19.239 11.398 22.727 1.00 39.77 202 GLY B N 1
ATOM 5175 C CA . GLY B 1 222 ? -18.448 10.805 23.785 1.00 38.05 202 GLY B CA 1
ATOM 5176 C C . GLY B 1 222 ? -17.624 11.766 24.589 1.00 39.90 202 GLY B C 1
ATOM 5177 O O . GLY B 1 222 ? -17.588 12.964 24.303 1.00 37.26 202 GLY B O 1
ATOM 5178 N N . VAL B 1 223 ? -17.020 11.216 25.652 1.00 38.08 203 VAL B N 1
ATOM 5179 C CA . VAL B 1 223 ? -16.177 11.890 26.644 1.00 38.10 203 VAL B CA 1
ATOM 5180 C C . VAL B 1 223 ? -14.907 11.047 26.819 1.00 44.29 203 VAL B C 1
ATOM 5181 O O . VAL B 1 223 ? -14.977 9.832 27.022 1.00 42.79 203 VAL B O 1
ATOM 5185 N N . MET B 1 224 ? -13.753 11.716 26.703 1.00 44.95 204 MET B N 1
ATOM 5186 C CA . MET B 1 224 ? -12.390 11.209 26.857 1.00 45.10 204 MET B CA 1
ATOM 5187 C C . MET B 1 224 ? -11.924 11.479 28.286 1.00 47.35 204 MET B C 1
ATOM 5188 O O . MET B 1 224 ? -12.170 12.561 28.818 1.00 47.33 204 MET B O 1
ATOM 5193 N N . ARG B 1 225 ? -11.259 10.505 28.915 1.00 43.41 205 ARG B N 1
ATOM 5194 C CA . ARG B 1 225 ? -10.765 10.683 30.282 1.00 43.64 205 ARG B CA 1
ATOM 5195 C C . ARG B 1 225 ? -9.401 10.012 30.495 1.00 51.48 205 ARG B C 1
ATOM 5196 O O . ARG B 1 225 ? -9.321 8.859 30.929 1.00 51.08 205 ARG B O 1
ATOM 5204 N N . HIS B 1 226 ? -8.324 10.741 30.145 1.00 51.50 206 HIS B N 1
ATOM 5205 C CA . HIS B 1 226 ? -6.930 10.289 30.278 1.00 51.98 206 HIS B CA 1
ATOM 5206 C C . HIS B 1 226 ? -6.544 9.988 31.723 1.00 58.00 206 HIS B C 1
ATOM 5207 O O . HIS B 1 226 ? -5.882 8.986 31.989 1.00 59.13 206 HIS B O 1
ATOM 5214 N N . ASP B 1 227 ? -6.981 10.834 32.657 1.00 54.57 207 ASP B N 1
ATOM 5215 C CA . ASP B 1 227 ? -6.711 10.652 34.088 1.00 54.62 207 ASP B CA 1
ATOM 5216 C C . ASP B 1 227 ? -7.256 9.303 34.578 1.00 58.48 207 ASP B C 1
ATOM 5217 O O . ASP B 1 227 ? -6.578 8.577 35.298 1.00 58.94 207 ASP B O 1
ATOM 5222 N N . LEU B 1 228 ? -8.465 8.965 34.123 1.00 53.05 208 LEU B N 1
ATOM 5223 C CA . LEU B 1 228 ? -9.189 7.750 34.453 1.00 50.99 208 LEU B CA 1
ATOM 5224 C C . LEU B 1 228 ? -8.767 6.585 33.554 1.00 52.18 208 LEU B C 1
ATOM 5225 O O . LEU B 1 228 ? -9.036 5.447 33.922 1.00 51.49 208 LEU B O 1
ATOM 5230 N N . ARG B 1 229 ? -8.102 6.871 32.391 1.00 47.07 209 ARG B N 1
ATOM 5231 C CA . ARG B 1 229 ? -7.685 5.921 31.341 1.00 44.71 209 ARG B CA 1
ATOM 5232 C C . ARG B 1 229 ? -8.920 5.143 30.897 1.00 45.91 209 ARG B C 1
ATOM 5233 O O . ARG B 1 229 ? -9.007 3.921 31.014 1.00 45.42 209 ARG B O 1
ATOM 5241 N N . ALA B 1 230 ? -9.917 5.903 30.462 1.00 41.62 210 ALA B N 1
ATOM 5242 C CA . ALA B 1 230 ? -11.217 5.406 30.056 1.00 40.82 210 ALA B CA 1
ATOM 5243 C C . ALA B 1 230 ? -11.835 6.382 29.065 1.00 42.67 210 ALA B C 1
ATOM 5244 O O . ALA B 1 230 ? -11.358 7.519 28.920 1.00 41.71 210 ALA B O 1
ATOM 5246 N N . TRP B 1 231 ? -12.912 5.939 28.400 1.00 35.76 211 TRP B N 1
ATOM 5247 C CA . TRP B 1 231 ? -13.671 6.804 27.517 1.00 36.01 211 TRP B CA 1
ATOM 5248 C C . TRP B 1 231 ? -15.083 6.348 27.406 1.00 39.81 211 TRP B C 1
ATOM 5249 O O . TRP B 1 231 ? -15.382 5.172 27.663 1.00 37.12 211 TRP B O 1
ATOM 5260 N N . PHE B 1 232 ? -15.972 7.300 27.059 1.00 37.42 212 PHE B N 1
ATOM 5261 C CA . PHE B 1 232 ? -17.381 7.046 26.746 1.00 36.14 212 PHE B CA 1
ATOM 5262 C C . PHE B 1 232 ? -17.541 7.392 25.263 1.00 38.06 212 PHE B C 1
ATOM 5263 O O . PHE B 1 232 ? -17.011 8.405 24.806 1.00 37.20 212 PHE B O 1
ATOM 5271 N N . ALA B 1 233 ? -18.217 6.541 24.522 1.00 35.04 213 ALA B N 1
ATOM 5272 C CA . ALA B 1 233 ? -18.516 6.743 23.092 1.00 34.62 213 ALA B CA 1
ATOM 5273 C C . ALA B 1 233 ? -19.922 6.270 22.791 1.00 39.99 213 ALA B C 1
ATOM 5274 O O . ALA B 1 233 ? -20.470 5.433 23.510 1.00 39.00 213 ALA B O 1
ATOM 5276 N N . ALA B 1 234 ? -20.526 6.862 21.773 1.00 39.56 214 ALA B N 1
ATOM 5277 C CA . ALA B 1 234 ? -21.862 6.514 21.301 1.00 40.95 214 ALA B CA 1
ATOM 5278 C C . ALA B 1 234 ? -22.015 6.888 19.831 1.00 47.83 214 ALA B C 1
ATOM 5279 O O . ALA B 1 234 ? -21.377 7.824 19.355 1.00 49.46 214 ALA B O 1
ATOM 5281 N N . PHE B 1 235 ? -22.805 6.122 19.103 1.00 44.78 215 PHE B N 1
ATOM 5282 C CA . PHE B 1 235 ? -23.066 6.384 17.699 1.00 45.20 215 PHE B CA 1
ATOM 5283 C C . PHE B 1 235 ? -24.504 6.049 17.385 1.00 49.15 215 PHE B C 1
ATOM 5284 O O . PHE B 1 235 ? -25.053 5.134 18.005 1.00 45.62 215 PHE B O 1
ATOM 5292 N N . PRO B 1 236 ? -25.161 6.802 16.469 1.00 50.37 216 PRO B N 1
ATOM 5293 C CA . PRO B 1 236 ? -26.578 6.506 16.158 1.00 51.16 216 PRO B CA 1
ATOM 5294 C C . PRO B 1 236 ? -26.786 5.102 15.586 1.00 56.03 216 PRO B C 1
ATOM 5295 O O . PRO B 1 236 ? -25.981 4.642 14.785 1.00 54.80 216 PRO B O 1
ATOM 5299 N N . LEU B 1 237 ? -27.824 4.403 16.050 1.00 54.85 217 LEU B N 1
ATOM 5300 C CA . LEU B 1 237 ? -28.158 3.063 15.571 1.00 55.12 217 LEU B CA 1
ATOM 5301 C C . LEU B 1 237 ? -29.225 3.231 14.499 1.00 64.21 217 LEU B C 1
ATOM 5302 O O . LEU B 1 237 ? -29.108 2.671 13.404 1.00 64.58 217 LEU B O 1
ATOM 5307 N N . GLU B 1 238 ? -30.249 4.039 14.832 1.00 63.26 218 GLU B N 1
ATOM 5308 C CA . GLU B 1 238 ? -31.354 4.517 14.008 1.00 64.74 218 GLU B CA 1
ATOM 5309 C C . GLU B 1 238 ? -31.607 5.943 14.541 1.00 70.14 218 GLU B C 1
ATOM 5310 O O . GLU B 1 238 ? -31.127 6.237 15.636 1.00 70.39 218 GLU B O 1
ATOM 5316 N N . PRO B 1 239 ? -32.293 6.877 13.831 1.00 67.63 219 PRO B N 1
ATOM 5317 C CA . PRO B 1 239 ? -32.519 8.219 14.426 1.00 68.72 219 PRO B CA 1
ATOM 5318 C C . PRO B 1 239 ? -33.012 8.149 15.875 1.00 72.86 219 PRO B C 1
ATOM 5319 O O . PRO B 1 239 ? -33.925 7.368 16.177 1.00 73.36 219 PRO B O 1
ATOM 5323 N N . ASP B 1 240 ? -32.338 8.890 16.780 1.00 67.78 220 ASP B N 1
ATOM 5324 C CA . ASP B 1 240 ? -32.623 8.966 18.225 1.00 66.15 220 ASP B CA 1
ATOM 5325 C C . ASP B 1 240 ? -32.318 7.721 19.113 1.00 62.97 220 ASP B C 1
ATOM 5326 O O . ASP B 1 240 ? -32.712 7.685 20.282 1.00 61.80 220 ASP B O 1
ATOM 5331 N N . VAL B 1 241 ? -31.582 6.722 18.567 1.00 54.77 221 VAL B N 1
ATOM 5332 C CA . VAL B 1 241 ? -31.150 5.519 19.306 1.00 52.14 221 VAL B CA 1
ATOM 5333 C C . VAL B 1 241 ? -29.657 5.293 19.083 1.00 52.32 221 VAL B C 1
ATOM 5334 O O . VAL B 1 241 ? -29.195 5.255 17.939 1.00 50.40 221 VAL B O 1
ATOM 5338 N N . TYR B 1 242 ? -28.905 5.169 20.187 1.00 47.35 222 TYR B N 1
ATOM 5339 C CA . TYR B 1 242 ? -27.450 5.051 20.143 1.00 45.78 222 TYR B CA 1
ATOM 5340 C C . TYR B 1 242 ? -26.928 3.787 20.722 1.00 44.34 222 TYR B C 1
ATOM 5341 O O . TYR B 1 242 ? -27.537 3.229 21.639 1.00 43.52 222 TYR B O 1
ATOM 5350 N N . ARG B 1 243 ? -25.741 3.378 20.242 1.00 36.68 223 ARG B N 1
ATOM 5351 C CA . ARG B 1 243 ? -24.997 2.297 20.845 1.00 34.78 223 ARG B CA 1
ATOM 5352 C C . ARG B 1 243 ? -24.023 3.052 21.725 1.00 38.89 223 ARG B C 1
ATOM 5353 O O . ARG B 1 243 ? -23.161 3.771 21.197 1.00 39.58 223 ARG B O 1
ATOM 5361 N N . ALA B 1 244 ? -24.171 2.919 23.058 1.00 34.17 224 ALA B N 1
ATOM 5362 C CA . ALA B 1 244 ? -23.343 3.620 24.040 1.00 33.20 224 ALA B CA 1
ATOM 5363 C C . ALA B 1 244 ? -22.289 2.670 24.594 1.00 38.33 224 ALA B C 1
ATOM 5364 O O . ALA B 1 244 ? -22.606 1.522 24.912 1.00 37.41 224 ALA B O 1
ATOM 5366 N N . THR B 1 245 ? -21.029 3.120 24.636 1.00 36.71 225 THR B N 1
ATOM 5367 C CA . THR B 1 245 ? -19.909 2.301 25.123 1.00 36.96 225 THR B CA 1
ATOM 5368 C C . THR B 1 245 ? -19.076 3.062 26.157 1.00 40.54 225 THR B C 1
ATOM 5369 O O . THR B 1 245 ? -18.634 4.179 25.880 1.00 40.42 225 THR B O 1
ATOM 5373 N N . VAL B 1 246 ? -18.862 2.442 27.339 1.00 34.42 226 VAL B N 1
ATOM 5374 C CA . VAL B 1 246 ? -17.977 2.987 28.351 1.00 34.31 226 VAL B CA 1
ATOM 5375 C C . VAL B 1 246 ? -16.862 1.966 28.525 1.00 36.59 226 VAL B C 1
ATOM 5376 O O . VAL B 1 246 ? -17.109 0.888 29.019 1.00 35.87 226 VAL B O 1
ATOM 5380 N N . ALA B 1 247 ? -15.654 2.299 28.090 1.00 33.17 227 ALA B N 1
ATOM 5381 C CA . ALA B 1 247 ? -14.484 1.432 28.149 1.00 32.00 227 ALA B CA 1
ATOM 5382 C C . ALA B 1 247 ? -13.520 1.880 29.176 1.00 37.83 227 ALA B C 1
ATOM 5383 O O . ALA B 1 247 ? -13.244 3.062 29.266 1.00 41.04 227 ALA B O 1
ATOM 5385 N N . PHE B 1 248 ? -12.972 0.946 29.937 1.00 35.08 228 PHE B N 1
ATOM 5386 C CA . PHE B 1 248 ? -11.972 1.226 30.979 1.00 34.45 228 PHE B CA 1
ATOM 5387 C C . PHE B 1 248 ? -10.784 0.366 30.646 1.00 38.73 228 PHE B C 1
ATOM 5388 O O . PHE B 1 248 ? -10.946 -0.839 30.409 1.00 38.61 228 PHE B O 1
ATOM 5396 N N . PHE B 1 249 ? -9.599 0.975 30.618 1.00 33.27 229 PHE B N 1
ATOM 5397 C CA . PHE B 1 249 ? -8.340 0.315 30.274 1.00 31.35 229 PHE B CA 1
ATOM 5398 C C . PHE B 1 249 ? -7.420 0.147 31.480 1.00 35.54 229 PHE B C 1
ATOM 5399 O O . PHE B 1 249 ? -7.383 1.021 32.328 1.00 36.58 229 PHE B O 1
ATOM 5407 N N . ASP B 1 250 ? -6.715 -0.999 31.563 1.00 32.70 230 ASP B N 1
ATOM 5408 C CA . ASP B 1 250 ? -5.744 -1.422 32.588 1.00 62.33 230 ASP B CA 1
ATOM 5409 C C . ASP B 1 250 ? -6.036 -0.990 34.012 1.00 76.82 230 ASP B C 1
ATOM 5410 O O . ASP B 1 250 ? -7.057 -1.387 34.564 1.00 58.66 230 ASP B O 1
ATOM 5415 N N . ARG B 1 256 ? -15.505 -8.856 36.011 1.00 76.07 236 ARG B N 1
ATOM 5416 C CA . ARG B 1 256 ? -16.873 -8.434 35.736 1.00 75.91 236 ARG B CA 1
ATOM 5417 C C . ARG B 1 256 ? -17.648 -9.529 35.012 1.00 79.34 236 ARG B C 1
ATOM 5418 O O . ARG B 1 256 ? -18.298 -9.279 34.000 1.00 79.61 236 ARG B O 1
ATOM 5420 N N . ARG B 1 257 ? -17.572 -10.743 35.543 1.00 75.14 237 ARG B N 1
ATOM 5421 C CA . ARG B 1 257 ? -18.268 -11.888 34.969 1.00 74.11 237 ARG B CA 1
ATOM 5422 C C . ARG B 1 257 ? -19.782 -11.711 35.002 1.00 80.86 237 ARG B C 1
ATOM 5423 O O . ARG B 1 257 ? -20.481 -12.087 34.062 1.00 79.36 237 ARG B O 1
ATOM 5425 N N . ALA B 1 258 ? -20.283 -11.137 36.088 1.00 81.21 238 ALA B N 1
ATOM 5426 C CA . ALA B 1 258 ? -21.720 -11.012 36.292 1.00 82.35 238 ALA B CA 1
ATOM 5427 C C . ALA B 1 258 ? -22.358 -10.154 35.212 1.00 87.06 238 ALA B C 1
ATOM 5428 O O . ALA B 1 258 ? -21.766 -9.182 34.747 1.00 87.54 238 ALA B O 1
ATOM 5430 N N . PRO B 1 259 ? -23.569 -10.528 34.813 1.00 82.83 239 PRO B N 1
ATOM 5431 C CA . PRO B 1 259 ? -24.284 -9.824 33.747 1.00 81.66 239 PRO B CA 1
ATOM 5432 C C . PRO B 1 259 ? -24.568 -8.380 34.134 1.00 81.02 239 PRO B C 1
ATOM 5433 O O . PRO B 1 259 ? -24.900 -8.103 35.285 1.00 81.06 239 PRO B O 1
ATOM 5437 N N . VAL B 1 260 ? -24.425 -7.473 33.175 1.00 72.40 240 VAL B N 1
ATOM 5438 C CA . VAL B 1 260 ? -24.606 -6.049 33.424 1.00 70.13 240 VAL B CA 1
ATOM 5439 C C . VAL B 1 260 ? -26.046 -5.688 33.762 1.00 69.43 240 VAL B C 1
ATOM 5440 O O . VAL B 1 260 ? -26.986 -6.228 33.183 1.00 68.64 240 VAL B O 1
ATOM 5444 N N . THR B 1 261 ? -26.206 -4.758 34.696 1.00 64.06 241 THR B N 1
ATOM 5445 C CA . THR B 1 261 ? -27.515 -4.217 35.026 1.00 63.48 241 THR B CA 1
ATOM 5446 C C . THR B 1 261 ? -27.598 -2.810 34.461 1.00 64.52 241 THR B C 1
ATOM 5447 O O . THR B 1 261 ? -26.587 -2.238 34.057 1.00 62.98 241 THR B O 1
ATOM 5451 N N . GLU B 1 262 ? -28.801 -2.252 34.428 1.00 59.39 242 GLU B N 1
ATOM 5452 C CA . GLU B 1 262 ? -28.983 -0.916 33.888 1.00 58.45 242 GLU B CA 1
ATOM 5453 C C . GLU B 1 262 ? -28.199 0.062 34.744 1.00 62.56 242 GLU B C 1
ATOM 5454 O O . GLU B 1 262 ? -27.605 0.983 34.196 1.00 62.57 242 GLU B O 1
ATOM 5460 N N . GLU B 1 263 ? -28.159 -0.169 36.080 1.00 59.47 243 GLU B N 1
ATOM 5461 C CA . GLU B 1 263 ? -27.479 0.688 37.044 1.00 60.26 243 GLU B CA 1
ATOM 5462 C C . GLU B 1 263 ? -25.962 0.711 36.824 1.00 61.12 243 GLU B C 1
ATOM 5463 O O . GLU B 1 263 ? -25.334 1.767 36.967 1.00 60.42 243 GLU B O 1
ATOM 5469 N N . ASP B 1 264 ? -25.400 -0.458 36.441 1.00 54.73 244 ASP B N 1
ATOM 5470 C CA . ASP B 1 264 ? -23.991 -0.670 36.114 1.00 52.32 244 ASP B CA 1
ATOM 5471 C C . ASP B 1 264 ? -23.576 0.248 34.965 1.00 48.99 244 ASP B C 1
ATOM 5472 O O . ASP B 1 264 ? -22.544 0.889 35.078 1.00 48.15 244 ASP B O 1
ATOM 5477 N N . VAL B 1 265 ? -24.375 0.304 33.863 1.00 42.12 245 VAL B N 1
ATOM 5478 C CA . VAL B 1 265 ? -24.115 1.164 32.690 1.00 41.09 245 VAL B CA 1
ATOM 5479 C C . VAL B 1 265 ? -24.292 2.647 33.112 1.00 47.11 245 VAL B C 1
ATOM 5480 O O . VAL B 1 265 ? -23.491 3.481 32.705 1.00 46.58 245 VAL B O 1
ATOM 5484 N N . ARG B 1 266 ? -25.278 2.934 33.958 1.00 43.88 246 ARG B N 1
ATOM 5485 C CA . ARG B 1 266 ? -25.443 4.273 34.520 1.00 44.35 246 ARG B CA 1
ATOM 5486 C C . ARG B 1 266 ? -24.254 4.692 35.393 1.00 47.70 246 ARG B C 1
ATOM 5487 O O . ARG B 1 266 ? -23.788 5.826 35.314 1.00 48.00 246 ARG B O 1
ATOM 5495 N N . ALA B 1 267 ? -23.766 3.766 36.213 1.00 42.66 247 ALA B N 1
ATOM 5496 C CA . ALA B 1 267 ? -22.561 3.981 37.034 1.00 41.77 247 ALA B CA 1
ATOM 5497 C C . ALA B 1 267 ? -21.323 4.288 36.170 1.00 44.38 247 ALA B C 1
ATOM 5498 O O . ALA B 1 267 ? -20.661 5.293 36.406 1.00 44.58 247 ALA B O 1
ATOM 5500 N N . ALA B 1 268 ? -21.042 3.451 35.154 1.00 39.04 248 ALA B N 1
ATOM 5501 C CA . ALA B 1 268 ? -19.917 3.606 34.212 1.00 38.09 248 ALA B CA 1
ATOM 5502 C C . ALA B 1 268 ? -19.947 4.981 33.547 1.00 41.84 248 ALA B C 1
ATOM 5503 O O . ALA B 1 268 ? -18.950 5.715 33.565 1.00 43.58 248 ALA B O 1
ATOM 5505 N N . LEU B 1 269 ? -21.128 5.341 33.023 1.00 37.17 249 LEU B N 1
ATOM 5506 C CA . LEU B 1 269 ? -21.487 6.599 32.362 1.00 36.94 249 LEU B CA 1
ATOM 5507 C C . LEU B 1 269 ? -21.215 7.753 33.301 1.00 44.39 249 LEU B C 1
ATOM 5508 O O . LEU B 1 269 ? -20.589 8.736 32.924 1.00 45.14 249 LEU B O 1
ATOM 5513 N N . THR B 1 270 ? -21.669 7.609 34.537 1.00 43.78 250 THR B N 1
ATOM 5514 C CA . THR B 1 270 ? -21.565 8.612 35.583 1.00 45.71 250 THR B CA 1
ATOM 5515 C C . THR B 1 270 ? -20.135 8.843 36.114 1.00 51.36 250 THR B C 1
ATOM 5516 O O . THR B 1 270 ? -19.753 9.979 36.393 1.00 54.18 250 THR B O 1
ATOM 5520 N N . GLU B 1 271 ? -19.339 7.783 36.171 1.00 46.68 251 GLU B N 1
ATOM 5521 C CA . GLU B 1 271 ? -17.940 7.794 36.589 1.00 46.00 251 GLU B CA 1
ATOM 5522 C C . GLU B 1 271 ? -17.118 8.592 35.577 1.00 50.32 251 GLU B C 1
ATOM 5523 O O . GLU B 1 271 ? -16.336 9.442 35.972 1.00 50.68 251 GLU B O 1
ATOM 5529 N N . VAL B 1 272 ? -17.313 8.324 34.271 1.00 47.06 252 VAL B N 1
ATOM 5530 C CA . VAL B 1 272 ? -16.572 8.948 33.176 1.00 46.34 252 VAL B CA 1
ATOM 5531 C C . VAL B 1 272 ? -17.087 10.341 32.773 1.00 51.75 252 VAL B C 1
ATOM 5532 O O . VAL B 1 272 ? -16.312 11.297 32.727 1.00 51.75 252 VAL B O 1
ATOM 5536 N N . ALA B 1 273 ? -18.380 10.448 32.486 1.00 49.33 253 ALA B N 1
ATOM 5537 C CA . ALA B 1 273 ? -18.982 11.653 31.939 1.00 49.93 253 ALA B CA 1
ATOM 5538 C C . ALA B 1 273 ? -19.657 12.596 32.914 1.00 55.58 253 ALA B C 1
ATOM 5539 O O . ALA B 1 273 ? -20.039 13.704 32.506 1.00 55.82 253 ALA B O 1
ATOM 5541 N N . GLY B 1 274 ? -19.827 12.162 34.170 1.00 52.01 254 GLY B N 1
ATOM 5542 C CA . GLY B 1 274 ? -20.520 12.968 35.167 1.00 53.00 254 GLY B CA 1
ATOM 5543 C C . GLY B 1 274 ? -22.030 12.792 35.195 1.00 59.76 254 GLY B C 1
ATOM 5544 O O . GLY B 1 274 ? -22.681 13.279 36.130 1.00 60.34 254 GLY B O 1
ATOM 5545 N N . SER B 1 275 ? -22.591 12.179 34.157 1.00 56.14 255 SER B N 1
ATOM 5546 C CA . SER B 1 275 ? -24.039 12.022 34.052 1.00 55.97 255 SER B CA 1
ATOM 5547 C C . SER B 1 275 ? -24.437 10.816 33.207 1.00 59.57 255 SER B C 1
ATOM 5548 O O . SER B 1 275 ? -23.655 10.335 32.391 1.00 57.01 255 SER B O 1
ATOM 5551 N N . ASP B 1 276 ? -25.660 10.335 33.407 1.00 58.40 256 ASP B N 1
ATOM 5552 C CA . ASP B 1 276 ? -26.195 9.237 32.608 1.00 58.02 256 ASP B CA 1
ATOM 5553 C C . ASP B 1 276 ? -26.918 9.730 31.354 1.00 65.48 256 ASP B C 1
ATOM 5554 O O . ASP B 1 276 ? -27.335 8.935 30.517 1.00 69.88 256 ASP B O 1
ATOM 5559 N N . PHE B 1 277 ? -27.054 11.045 31.228 1.00 58.24 257 PHE B N 1
ATOM 5560 C CA . PHE B 1 277 ? -27.670 11.656 30.051 1.00 58.33 257 PHE B CA 1
ATOM 5561 C C . PHE B 1 277 ? -29.106 11.209 29.766 1.00 63.86 257 PHE B C 1
ATOM 5562 O O . PHE B 1 277 ? -29.487 11.040 28.610 1.00 64.77 257 PHE B O 1
ATOM 5570 N N . GLY B 1 278 ? -29.900 11.033 30.817 1.00 58.86 258 GLY B N 1
ATOM 5571 C CA . GLY B 1 278 ? -31.304 10.686 30.666 1.00 59.21 258 GLY B CA 1
ATOM 5572 C C . GLY B 1 278 ? -31.564 9.387 29.927 1.00 61.64 258 GLY B C 1
ATOM 5573 O O . GLY B 1 278 ? -32.536 9.258 29.185 1.00 61.44 258 GLY B O 1
ATOM 5574 N N . MET B 1 279 ? -30.685 8.420 30.149 1.00 56.32 259 MET B N 1
ATOM 5575 C CA . MET B 1 279 ? -30.795 7.076 29.576 1.00 55.51 259 MET B CA 1
ATOM 5576 C C . MET B 1 279 ? -32.131 6.409 29.955 1.00 62.77 259 MET B C 1
ATOM 5577 O O . MET B 1 279 ? -32.496 6.366 31.135 1.00 63.22 259 MET B O 1
ATOM 5582 N N . HIS B 1 280 ? -32.869 5.953 28.930 1.00 60.12 260 HIS B N 1
ATOM 5583 C CA . HIS B 1 280 ? -34.144 5.235 29.012 1.00 60.50 260 HIS B CA 1
ATOM 5584 C C . HIS B 1 280 ? -34.273 4.430 27.705 1.00 62.64 260 HIS B C 1
ATOM 5585 O O . HIS B 1 280 ? -33.417 4.584 26.819 1.00 60.22 260 HIS B O 1
ATOM 5592 N N . ASP B 1 281 ? -35.333 3.577 27.584 1.00 59.29 261 ASP B N 1
ATOM 5593 C CA . ASP B 1 281 ? -35.613 2.730 26.409 1.00 58.25 261 ASP B CA 1
ATOM 5594 C C . ASP B 1 281 ? -34.394 1.841 26.054 1.00 59.10 261 ASP B C 1
ATOM 5595 O O . ASP B 1 281 ? -33.890 1.818 24.916 1.00 58.32 261 ASP B O 1
ATOM 5600 N N . VAL B 1 282 ? -33.926 1.114 27.079 1.00 53.14 262 VAL B N 1
ATOM 5601 C CA . VAL B 1 282 ? -32.768 0.248 26.998 1.00 50.72 262 VAL B CA 1
ATOM 5602 C C . VAL B 1 282 ? -33.123 -1.013 26.233 1.00 56.59 262 VAL B C 1
ATOM 5603 O O . VAL B 1 282 ? -33.920 -1.830 26.700 1.00 58.21 262 VAL B O 1
ATOM 5607 N N . ARG B 1 283 ? -32.567 -1.133 25.030 1.00 51.72 263 ARG B N 1
ATOM 5608 C CA . ARG B 1 283 ? -32.813 -2.250 24.145 1.00 51.55 263 ARG B CA 1
ATOM 5609 C C . ARG B 1 283 ? -31.895 -3.412 24.463 1.00 56.13 263 ARG B C 1
ATOM 5610 O O . ARG B 1 283 ? -32.244 -4.557 24.158 1.00 57.70 263 ARG B O 1
ATOM 5618 N N . TRP B 1 284 ? -30.699 -3.129 24.997 1.00 50.35 264 TRP B N 1
ATOM 5619 C CA . TRP B 1 284 ? -29.689 -4.162 25.210 1.00 48.39 264 TRP B CA 1
ATOM 5620 C C . TRP B 1 284 ? -28.624 -3.684 26.174 1.00 49.28 264 TRP B C 1
ATOM 5621 O O . TRP B 1 284 ? -28.332 -2.500 26.224 1.00 49.69 264 TRP B O 1
ATOM 5632 N N . LEU B 1 285 ? -28.049 -4.598 26.936 1.00 43.62 265 LEU B N 1
ATOM 5633 C CA . LEU B 1 285 ? -26.990 -4.304 27.896 1.00 42.86 265 LEU B CA 1
ATOM 5634 C C . LEU B 1 285 ? -25.961 -5.410 27.765 1.00 43.15 265 LEU B C 1
ATOM 5635 O O . LEU B 1 285 ? -26.328 -6.571 27.490 1.00 39.70 265 LEU B O 1
ATOM 5640 N N . SER B 1 286 ? -24.671 -5.071 27.969 1.00 39.05 266 SER B N 1
ATOM 5641 C CA . SER B 1 286 ? -23.633 -6.091 27.829 1.00 38.52 266 SER B CA 1
ATOM 5642 C C . SER B 1 286 ? -22.272 -5.667 28.297 1.00 41.33 266 SER B C 1
ATOM 5643 O O . SER B 1 286 ? -21.942 -4.495 28.294 1.00 41.61 266 SER B O 1
ATOM 5646 N N . ARG B 1 287 ? -21.465 -6.637 28.660 1.00 38.66 267 ARG B N 1
ATOM 5647 C CA . ARG B 1 287 ? -20.064 -6.435 28.966 1.00 39.04 267 ARG B CA 1
ATOM 5648 C C . ARG B 1 287 ? -19.322 -6.703 27.635 1.00 43.39 267 ARG B C 1
ATOM 5649 O O . ARG B 1 287 ? -19.875 -7.328 26.712 1.00 43.27 267 ARG B O 1
ATOM 5657 N N . LEU B 1 288 ? -18.092 -6.219 27.534 1.00 40.12 268 LEU B N 1
ATOM 5658 C CA . LEU B 1 288 ? -17.245 -6.356 26.359 1.00 40.00 268 LEU B CA 1
ATOM 5659 C C . LEU B 1 288 ? -15.797 -6.267 26.873 1.00 44.21 268 LEU B C 1
ATOM 5660 O O . LEU B 1 288 ? -15.518 -5.504 27.801 1.00 44.60 268 LEU B O 1
ATOM 5665 N N . THR B 1 289 ? -14.887 -7.045 26.289 1.00 40.06 269 THR B N 1
ATOM 5666 C CA . THR B 1 289 ? -13.466 -7.007 26.646 1.00 40.07 269 THR B CA 1
ATOM 5667 C C . THR B 1 289 ? -12.643 -7.159 25.397 1.00 42.67 269 THR B C 1
ATOM 5668 O O . THR B 1 289 ? -13.174 -7.575 24.371 1.00 42.74 269 THR B O 1
ATOM 5672 N N . ASP B 1 290 ? -11.329 -6.942 25.512 1.00 38.79 270 ASP B N 1
ATOM 5673 C CA . ASP B 1 290 ? -10.388 -7.179 24.428 1.00 38.30 270 ASP B CA 1
ATOM 5674 C C . ASP B 1 290 ? -9.683 -8.573 24.587 1.00 41.43 270 ASP B C 1
ATOM 5675 O O . ASP B 1 290 ? -8.549 -8.761 24.116 1.00 42.15 270 ASP B O 1
ATOM 5680 N N . THR B 1 291 ? -10.378 -9.549 25.233 1.00 36.64 271 THR B N 1
ATOM 5681 C CA . THR B 1 291 ? -9.917 -10.934 25.404 1.00 35.86 271 THR B CA 1
ATOM 5682 C C . THR B 1 291 ? -9.772 -11.528 24.008 1.00 38.04 271 THR B C 1
ATOM 5683 O O . THR B 1 291 ? -10.694 -11.467 23.189 1.00 36.33 271 THR B O 1
ATOM 5687 N N . SER B 1 292 ? -8.602 -12.102 23.744 1.00 34.43 272 SER B N 1
ATOM 5688 C CA . SER B 1 292 ? -8.265 -12.582 22.421 1.00 32.56 272 SER B CA 1
ATOM 5689 C C . SER B 1 292 ? -7.838 -14.049 22.449 1.00 34.08 272 SER B C 1
ATOM 5690 O O . SER B 1 292 ? -6.687 -14.336 22.757 1.00 35.86 272 SER B O 1
ATOM 5693 N N . ARG B 1 293 ? -8.776 -14.986 22.174 1.00 28.45 273 ARG B N 1
ATOM 5694 C CA . ARG B 1 293 ? -8.479 -16.431 22.251 1.00 27.66 273 ARG B CA 1
ATOM 5695 C C . ARG B 1 293 ? -8.948 -17.221 21.064 1.00 28.88 273 ARG B C 1
ATOM 5696 O O . ARG B 1 293 ? -9.985 -16.925 20.461 1.00 26.45 273 ARG B O 1
ATOM 5704 N N . GLN B 1 294 ? -8.178 -18.252 20.738 1.00 27.73 274 GLN B N 1
ATOM 5705 C CA . GLN B 1 294 ? -8.457 -19.172 19.633 1.00 28.83 274 GLN B CA 1
ATOM 5706 C C . GLN B 1 294 ? -8.286 -20.593 20.113 1.00 34.56 274 GLN B C 1
ATOM 5707 O O . GLN B 1 294 ? -7.356 -20.873 20.873 1.00 36.10 274 GLN B O 1
ATOM 5713 N N . ALA B 1 295 ? -9.197 -21.491 19.688 1.00 32.11 275 ALA B N 1
ATOM 5714 C CA . ALA B 1 295 ? -9.168 -22.923 20.049 1.00 31.06 275 ALA B CA 1
ATOM 5715 C C . ALA B 1 295 ? -7.920 -23.555 19.468 1.00 38.01 275 ALA B C 1
ATOM 5716 O O . ALA B 1 295 ? -7.614 -23.336 18.286 1.00 36.94 275 ALA B O 1
ATOM 5718 N N . GLU B 1 296 ? -7.196 -24.340 20.292 1.00 37.28 276 GLU B N 1
ATOM 5719 C CA . GLU B 1 296 ? -5.972 -25.032 19.871 1.00 38.39 276 GLU B CA 1
ATOM 5720 C C . GLU B 1 296 ? -6.177 -25.862 18.587 1.00 42.55 276 GLU B C 1
ATOM 5721 O O . GLU B 1 296 ? -5.283 -25.930 17.741 1.00 43.54 276 GLU B O 1
ATOM 5727 N N . ARG B 1 297 ? -7.384 -26.437 18.428 1.00 38.53 277 ARG B N 1
ATOM 5728 C CA . ARG B 1 297 ? -7.825 -27.205 17.255 1.00 36.76 277 ARG B CA 1
ATOM 5729 C C . ARG B 1 297 ? -9.329 -27.014 17.032 1.00 37.33 277 ARG B C 1
ATOM 5730 O O . ARG B 1 297 ? -10.047 -26.665 17.962 1.00 34.78 277 ARG B O 1
ATOM 5738 N N . TYR B 1 298 ? -9.783 -27.190 15.788 1.00 34.06 278 TYR B N 1
ATOM 5739 C CA . TYR B 1 298 ? -11.198 -27.019 15.409 1.00 33.56 278 TYR B CA 1
ATOM 5740 C C . TYR B 1 298 ? -11.910 -28.349 15.315 1.00 38.73 278 TYR B C 1
ATOM 5741 O O . TYR B 1 298 ? -13.097 -28.360 15.006 1.00 40.13 278 TYR B O 1
ATOM 5750 N N . ARG B 1 299 ? -11.186 -29.464 15.552 1.00 34.84 279 ARG B N 1
ATOM 5751 C CA . ARG B 1 299 ? -11.694 -30.835 15.455 1.00 35.67 279 ARG B CA 1
ATOM 5752 C C . ARG B 1 299 ? -11.106 -31.723 16.522 1.00 40.85 279 ARG B C 1
ATOM 5753 O O . ARG B 1 299 ? -9.920 -31.606 16.830 1.00 40.25 279 ARG B O 1
ATOM 5761 N N . ASP B 1 300 ? -11.935 -32.622 17.079 1.00 38.94 280 ASP B N 1
ATOM 5762 C CA . ASP B 1 300 ? -11.543 -33.624 18.068 1.00 39.54 280 ASP B CA 1
ATOM 5763 C C . ASP B 1 300 ? -12.405 -34.837 17.788 1.00 44.79 280 ASP B C 1
ATOM 5764 O O . ASP B 1 300 ? -13.481 -34.997 18.363 1.00 47.05 280 ASP B O 1
ATOM 5769 N N . GLY B 1 301 ? -11.932 -35.661 16.869 1.00 40.00 281 GLY B N 1
ATOM 5770 C CA . GLY B 1 301 ? -12.624 -36.857 16.424 1.00 38.79 281 GLY B CA 1
ATOM 5771 C C . GLY B 1 301 ? -13.790 -36.494 15.538 1.00 41.94 281 GLY B C 1
ATOM 5772 O O . GLY B 1 301 ? -13.611 -35.914 14.450 1.00 42.17 281 GLY B O 1
ATOM 5773 N N . ARG B 1 302 ? -15.005 -36.751 16.054 1.00 35.88 282 ARG B N 1
ATOM 5774 C CA . ARG B 1 302 ? -16.245 -36.501 15.331 1.00 33.35 282 ARG B CA 1
ATOM 5775 C C . ARG B 1 302 ? -16.952 -35.239 15.731 1.00 34.61 282 ARG B C 1
ATOM 5776 O O . ARG B 1 302 ? -18.096 -35.017 15.311 1.00 35.03 282 ARG B O 1
ATOM 5784 N N . VAL B 1 303 ? -16.276 -34.396 16.534 1.00 28.00 283 VAL B N 1
ATOM 5785 C CA . VAL B 1 303 ? -16.825 -33.141 17.038 1.00 25.72 283 VAL B CA 1
ATOM 5786 C C . VAL B 1 303 ? -16.001 -31.956 16.475 1.00 33.77 283 VAL B C 1
ATOM 5787 O O . VAL B 1 303 ? -14.759 -31.985 16.484 1.00 35.83 283 VAL B O 1
ATOM 5791 N N . LEU B 1 304 ? -16.692 -30.928 15.977 1.00 30.15 284 LEU B N 1
ATOM 5792 C CA . LEU B 1 304 ? -16.043 -29.759 15.392 1.00 29.93 284 LEU B CA 1
ATOM 5793 C C . LEU B 1 304 ? -16.517 -28.475 16.004 1.00 33.52 284 LEU B C 1
ATOM 5794 O O . LEU B 1 304 ? -17.586 -28.437 16.604 1.00 34.06 284 LEU B O 1
ATOM 5799 N N . LEU B 1 305 ? -15.720 -27.412 15.858 1.00 29.35 285 LEU B N 1
ATOM 5800 C CA . LEU B 1 305 ? -16.080 -26.089 16.340 1.00 28.13 285 LEU B CA 1
ATOM 5801 C C . LEU B 1 305 ? -16.137 -25.123 15.151 1.00 33.26 285 LEU B C 1
ATOM 5802 O O . LEU B 1 305 ? -15.395 -25.272 14.179 1.00 31.12 285 LEU B O 1
ATOM 5807 N N . ALA B 1 306 ? -17.028 -24.131 15.232 1.00 33.29 286 ALA B N 1
ATOM 5808 C CA . ALA B 1 306 ? -17.176 -23.082 14.226 1.00 33.15 286 ALA B CA 1
ATOM 5809 C C . ALA B 1 306 ? -17.707 -21.778 14.891 1.00 36.38 286 ALA B C 1
ATOM 5810 O O . ALA B 1 306 ? -18.424 -21.839 15.901 1.00 34.20 286 ALA B O 1
ATOM 5812 N N . GLY B 1 307 ? -17.324 -20.629 14.329 1.00 32.03 287 GLY B N 1
ATOM 5813 C CA . GLY B 1 307 ? -17.736 -19.315 14.820 1.00 30.43 287 GLY B CA 1
ATOM 5814 C C . GLY B 1 307 ? -17.104 -18.928 16.138 1.00 30.88 287 GLY B C 1
ATOM 5815 O O . GLY B 1 307 ? -15.980 -19.331 16.421 1.00 29.97 287 GLY B O 1
ATOM 5816 N N . ASP B 1 308 ? -17.826 -18.182 16.981 1.00 27.75 288 ASP B N 1
ATOM 5817 C CA . ASP B 1 308 ? -17.290 -17.761 18.288 1.00 28.54 288 ASP B CA 1
ATOM 5818 C C . ASP B 1 308 ? -16.775 -18.886 19.190 1.00 34.29 288 ASP B C 1
ATOM 5819 O O . ASP B 1 308 ? -15.904 -18.631 20.027 1.00 35.52 288 ASP B O 1
ATOM 5824 N N . ALA B 1 309 ? -17.236 -20.139 18.945 1.00 30.14 289 ALA B N 1
ATOM 5825 C CA . ALA B 1 309 ? -16.834 -21.342 19.684 1.00 29.30 289 ALA B CA 1
ATOM 5826 C C . ALA B 1 309 ? -15.325 -21.588 19.531 1.00 33.34 289 ALA B C 1
ATOM 5827 O O . ALA B 1 309 ? -14.677 -22.041 20.474 1.00 30.22 289 ALA B O 1
ATOM 5829 N N . CYS B 1 310 ? -14.749 -21.200 18.381 1.00 33.41 290 CYS B N 1
ATOM 5830 C CA . CYS B 1 310 ? -13.313 -21.350 18.247 1.00 34.58 290 CYS B CA 1
ATOM 5831 C C . CYS B 1 310 ? -12.469 -20.081 18.136 1.00 34.07 290 CYS B C 1
ATOM 5832 O O . CYS B 1 310 ? -11.254 -20.177 18.036 1.00 31.04 290 CYS B O 1
ATOM 5835 N N . HIS B 1 311 ? -13.094 -18.893 18.313 1.00 32.23 291 HIS B N 1
ATOM 5836 C CA . HIS B 1 311 ? -12.363 -17.614 18.291 1.00 32.44 291 HIS B CA 1
ATOM 5837 C C . HIS B 1 311 ? -13.121 -16.435 18.866 1.00 36.02 291 HIS B C 1
ATOM 5838 O O . HIS B 1 311 ? -14.203 -16.106 18.408 1.00 35.00 291 HIS B O 1
ATOM 5845 N N . ILE B 1 312 ? -12.533 -15.809 19.882 1.00 33.38 292 ILE B N 1
ATOM 5846 C CA . ILE B 1 312 ? -13.048 -14.585 20.490 1.00 33.59 292 ILE B CA 1
ATOM 5847 C C . ILE B 1 312 ? -11.976 -13.531 20.391 1.00 35.53 292 ILE B C 1
ATOM 5848 O O . ILE B 1 312 ? -10.773 -13.833 20.438 1.00 35.06 292 ILE B O 1
ATOM 5853 N N . HIS B 1 313 ? -12.409 -12.302 20.184 1.00 30.59 293 HIS B N 1
ATOM 5854 C CA . HIS B 1 313 ? -11.542 -11.155 20.004 1.00 29.51 293 HIS B CA 1
ATOM 5855 C C . HIS B 1 313 ? -12.369 -9.908 20.300 1.00 32.76 293 HIS B C 1
ATOM 5856 O O . HIS B 1 313 ? -13.601 -9.984 20.375 1.00 31.30 293 HIS B O 1
ATOM 5863 N N . LEU B 1 314 ? -11.698 -8.759 20.434 1.00 30.92 294 LEU B N 1
ATOM 5864 C CA . LEU B 1 314 ? -12.305 -7.455 20.621 1.00 31.53 294 LEU B CA 1
ATOM 5865 C C . LEU B 1 314 ? -13.174 -7.184 19.379 1.00 37.29 294 LEU B C 1
ATOM 5866 O O . LEU B 1 314 ? -12.643 -7.275 18.258 1.00 35.35 294 LEU B O 1
ATOM 5871 N N . PRO B 1 315 ? -14.494 -6.879 19.553 1.00 35.57 295 PRO B N 1
ATOM 5872 C CA . PRO B 1 315 ? -15.333 -6.537 18.391 1.00 36.02 295 PRO B CA 1
ATOM 5873 C C . PRO B 1 315 ? -14.913 -5.165 17.870 1.00 45.01 295 PRO B C 1
ATOM 5874 O O . PRO B 1 315 ? -15.302 -4.145 18.441 1.00 47.82 295 PRO B O 1
ATOM 5878 N N . ALA B 1 316 ? -14.060 -5.156 16.831 1.00 40.79 296 ALA B N 1
ATOM 5879 C CA . ALA B 1 316 ? -13.479 -3.972 16.211 1.00 39.87 296 ALA B CA 1
ATOM 5880 C C . ALA B 1 316 ? -13.365 -4.200 14.711 1.00 45.62 296 ALA B C 1
ATOM 5881 O O . ALA B 1 316 ? -12.653 -5.111 14.266 1.00 47.05 296 ALA B O 1
ATOM 5883 N N . GLY B 1 317 ? -14.051 -3.376 13.939 1.00 40.71 297 GLY B N 1
ATOM 5884 C CA . GLY B 1 317 ? -14.048 -3.497 12.482 1.00 39.86 297 GLY B CA 1
ATOM 5885 C C . GLY B 1 317 ? -15.185 -4.351 11.945 1.00 41.18 297 GLY B C 1
ATOM 5886 O O . GLY B 1 317 ? -15.329 -4.518 10.714 1.00 38.95 297 GLY B O 1
ATOM 5887 N N . GLY B 1 318 ? -15.984 -4.881 12.885 1.00 35.62 298 GLY B N 1
ATOM 5888 C CA . GLY B 1 318 ? -17.140 -5.733 12.603 1.00 33.61 298 GLY B CA 1
ATOM 5889 C C . GLY B 1 318 ? -16.771 -6.966 11.809 1.00 34.15 298 GLY B C 1
ATOM 5890 O O . GLY B 1 318 ? -17.108 -7.051 10.628 1.00 32.87 298 GLY B O 1
ATOM 5891 N N . GLN B 1 319 ? -16.064 -7.936 12.460 1.00 29.39 299 GLN B N 1
ATOM 5892 C CA . GLN B 1 319 ? -15.489 -9.109 11.783 1.00 27.67 299 GLN B CA 1
ATOM 5893 C C . GLN B 1 319 ? -15.975 -10.506 12.182 1.00 33.90 299 GLN B C 1
ATOM 5894 O O . GLN B 1 319 ? -15.896 -11.423 11.362 1.00 33.22 299 GLN B O 1
ATOM 5900 N N . GLY B 1 320 ? -16.430 -10.656 13.426 1.00 32.04 300 GLY B N 1
ATOM 5901 C CA . GLY B 1 320 ? -16.833 -11.924 14.025 1.00 30.55 300 GLY B CA 1
ATOM 5902 C C . GLY B 1 320 ? -17.915 -12.703 13.311 1.00 33.81 300 GLY B C 1
ATOM 5903 O O . GLY B 1 320 ? -17.733 -13.896 13.046 1.00 34.04 300 GLY B O 1
ATOM 5904 N N . LEU B 1 321 ? -19.063 -12.064 13.054 1.00 28.78 301 LEU B N 1
ATOM 5905 C CA . LEU B 1 321 ? -20.174 -12.709 12.373 1.00 28.77 301 LEU B CA 1
ATOM 5906 C C . LEU B 1 321 ? -19.697 -13.180 11.006 1.00 34.38 301 LEU B C 1
ATOM 5907 O O . LEU B 1 321 ? -19.975 -14.326 10.652 1.00 37.68 301 LEU B O 1
ATOM 5912 N N . ASN B 1 322 ? -18.976 -12.313 10.250 1.00 27.29 302 ASN B N 1
ATOM 5913 C CA . ASN B 1 322 ? -18.440 -12.648 8.927 1.00 26.43 302 ASN B CA 1
ATOM 5914 C C . ASN B 1 322 ? -17.434 -13.819 8.987 1.00 32.34 302 ASN B C 1
ATOM 5915 O O . ASN B 1 322 ? -17.411 -14.666 8.090 1.00 32.11 302 ASN B O 1
ATOM 5920 N N . LEU B 1 323 ? -16.615 -13.867 10.051 1.00 29.73 303 LEU B N 1
ATOM 5921 C CA . LEU B 1 323 ? -15.592 -14.898 10.229 1.00 30.28 303 LEU B CA 1
ATOM 5922 C C . LEU B 1 323 ? -16.275 -16.241 10.505 1.00 30.79 303 LEU B C 1
ATOM 5923 O O . LEU B 1 323 ? -15.917 -17.259 9.898 1.00 27.60 303 LEU B O 1
ATOM 5928 N N . GLY B 1 324 ? -17.323 -16.187 11.321 1.00 27.13 304 GLY B N 1
ATOM 5929 C CA . GLY B 1 324 ? -18.120 -17.356 11.681 1.00 27.80 304 GLY B CA 1
ATOM 5930 C C . GLY B 1 324 ? -18.970 -17.863 10.539 1.00 30.32 304 GLY B C 1
ATOM 5931 O O . GLY B 1 324 ? -19.101 -19.064 10.328 1.00 30.14 304 GLY B O 1
ATOM 5932 N N . PHE B 1 325 ? -19.514 -16.952 9.780 1.00 27.54 305 PHE B N 1
ATOM 5933 C CA . PHE B 1 325 ? -20.333 -17.277 8.628 1.00 27.30 305 PHE B CA 1
ATOM 5934 C C . PHE B 1 325 ? -19.430 -18.003 7.596 1.00 34.02 305 PHE B C 1
ATOM 5935 O O . PHE B 1 325 ? -19.833 -18.986 6.977 1.00 34.98 305 PHE B O 1
ATOM 5943 N N . GLN B 1 326 ? -18.200 -17.510 7.429 1.00 31.12 306 GLN B N 1
ATOM 5944 C CA . GLN B 1 326 ? -17.251 -18.057 6.479 1.00 29.56 306 GLN B CA 1
ATOM 5945 C C . GLN B 1 326 ? -16.657 -19.403 6.912 1.00 34.48 306 GLN B C 1
ATOM 5946 O O . GLN B 1 326 ? -16.324 -20.235 6.060 1.00 36.43 306 GLN B O 1
ATOM 5952 N N . ASP B 1 327 ? -16.643 -19.665 8.223 1.00 29.67 307 ASP B N 1
ATOM 5953 C CA . ASP B 1 327 ? -16.219 -20.940 8.809 1.00 29.62 307 ASP B CA 1
ATOM 5954 C C . ASP B 1 327 ? -17.263 -21.987 8.395 1.00 31.94 307 ASP B C 1
ATOM 5955 O O . ASP B 1 327 ? -16.907 -23.089 7.949 1.00 32.59 307 ASP B O 1
ATOM 5960 N N . ALA B 1 328 ? -18.555 -21.605 8.483 1.00 26.28 308 ALA B N 1
ATOM 5961 C CA . ALA B 1 328 ? -19.694 -22.443 8.121 1.00 26.33 308 ALA B CA 1
ATOM 5962 C C . ALA B 1 328 ? -19.706 -22.820 6.640 1.00 28.64 308 ALA B C 1
ATOM 5963 O O . ALA B 1 328 ? -19.875 -23.990 6.302 1.00 26.26 308 ALA B O 1
ATOM 5965 N N . VAL B 1 329 ? -19.462 -21.846 5.767 1.00 27.11 309 VAL B N 1
ATOM 5966 C CA . VAL B 1 329 ? -19.423 -22.066 4.315 1.00 27.91 309 VAL B CA 1
ATOM 5967 C C . VAL B 1 329 ? -18.275 -23.008 3.943 1.00 33.46 309 VAL B C 1
ATOM 5968 O O . VAL B 1 329 ? -18.492 -23.940 3.170 1.00 34.97 309 VAL B O 1
ATOM 5972 N N . ASN B 1 330 ? -17.106 -22.855 4.596 1.00 30.29 310 ASN B N 1
ATOM 5973 C CA . ASN B 1 330 ? -15.957 -23.732 4.380 1.00 30.27 310 ASN B CA 1
ATOM 5974 C C . ASN B 1 330 ? -16.257 -25.178 4.886 1.00 34.61 310 ASN B C 1
ATOM 5975 O O . ASN B 1 330 ? -16.014 -26.130 4.158 1.00 32.77 310 ASN B O 1
ATOM 5980 N N . LEU B 1 331 ? -16.796 -25.319 6.118 1.00 32.96 311 LEU B N 1
ATOM 5981 C CA . LEU B 1 331 ? -17.103 -26.613 6.756 1.00 33.48 311 LEU B CA 1
ATOM 5982 C C . LEU B 1 331 ? -18.280 -27.386 6.108 1.00 36.71 311 LEU B C 1
ATOM 5983 O O . LEU B 1 331 ? -18.156 -28.590 5.888 1.00 38.03 311 LEU B O 1
ATOM 5988 N N . GLY B 1 332 ? -19.396 -26.700 5.849 1.00 30.69 312 GLY B N 1
ATOM 5989 C CA . GLY B 1 332 ? -20.641 -27.262 5.320 1.00 30.17 312 GLY B CA 1
ATOM 5990 C C . GLY B 1 332 ? -20.537 -28.275 4.198 1.00 37.11 312 GLY B C 1
ATOM 5991 O O . GLY B 1 332 ? -21.072 -29.387 4.323 1.00 40.06 312 GLY B O 1
ATOM 5992 N N . TRP B 1 333 ? -19.866 -27.901 3.083 1.00 29.54 313 TRP B N 1
ATOM 5993 C CA . TRP B 1 333 ? -19.744 -28.775 1.927 1.00 27.94 313 TRP B CA 1
ATOM 5994 C C . TRP B 1 333 ? -18.782 -29.948 2.173 1.00 35.01 313 TRP B C 1
ATOM 5995 O O . TRP B 1 333 ? -19.071 -31.075 1.770 1.00 36.79 313 TRP B O 1
ATOM 6006 N N . LYS B 1 334 ? -17.684 -29.693 2.908 1.00 31.76 314 LYS B N 1
ATOM 6007 C CA . LYS B 1 334 ? -16.669 -30.711 3.260 1.00 31.13 314 LYS B CA 1
ATOM 6008 C C . LYS B 1 334 ? -17.267 -31.767 4.193 1.00 36.73 314 LYS B C 1
ATOM 6009 O O . LYS B 1 334 ? -17.033 -32.965 3.992 1.00 38.23 314 LYS B O 1
ATOM 6015 N N . LEU B 1 335 ? -18.052 -31.329 5.200 1.00 31.58 315 LEU B N 1
ATOM 6016 C CA . LEU B 1 335 ? -18.681 -32.253 6.140 1.00 31.35 315 LEU B CA 1
ATOM 6017 C C . LEU B 1 335 ? -19.824 -33.031 5.474 1.00 36.29 315 LEU B C 1
ATOM 6018 O O . LEU B 1 335 ? -19.950 -34.238 5.702 1.00 35.87 315 LEU B O 1
ATOM 6023 N N . GLY B 1 336 ? -20.597 -32.354 4.616 1.00 32.47 316 GLY B N 1
ATOM 6024 C CA . GLY B 1 336 ? -21.692 -32.977 3.880 1.00 31.83 316 GLY B CA 1
ATOM 6025 C C . GLY B 1 336 ? -21.207 -34.088 2.959 1.00 35.81 316 GLY B C 1
ATOM 6026 O O . GLY B 1 336 ? -21.843 -35.148 2.881 1.00 37.25 316 GLY B O 1
ATOM 6027 N N . ALA B 1 337 ? -20.061 -33.860 2.282 1.00 28.92 317 ALA B N 1
ATOM 6028 C CA . ALA B 1 337 ? -19.413 -34.833 1.393 1.00 29.53 317 ALA B CA 1
ATOM 6029 C C . ALA B 1 337 ? -18.820 -35.996 2.193 1.00 35.71 317 ALA B C 1
ATOM 6030 O O . ALA B 1 337 ? -18.861 -37.134 1.726 1.00 37.23 317 ALA B O 1
ATOM 6032 N N . THR B 1 338 ? -18.272 -35.719 3.388 1.00 32.91 318 THR B N 1
ATOM 6033 C CA . THR B 1 338 ? -17.754 -36.761 4.294 1.00 33.76 318 THR B CA 1
ATOM 6034 C C . THR B 1 338 ? -18.901 -37.689 4.702 1.00 40.90 318 THR B C 1
ATOM 6035 O O . THR B 1 338 ? -18.760 -38.895 4.514 1.00 43.16 318 THR B O 1
ATOM 6039 N N . ILE B 1 339 ? -20.057 -37.140 5.166 1.00 37.51 319 ILE B N 1
ATOM 6040 C CA . ILE B 1 339 ? -21.212 -37.968 5.550 1.00 38.69 319 ILE B CA 1
ATOM 6041 C C . ILE B 1 339 ? -21.773 -38.752 4.368 1.00 44.90 319 ILE B C 1
ATOM 6042 O O . ILE B 1 339 ? -22.134 -39.923 4.532 1.00 48.79 319 ILE B O 1
ATOM 6047 N N . ALA B 1 340 ? -21.789 -38.135 3.165 1.00 38.31 320 ALA B N 1
ATOM 6048 C CA . ALA B 1 340 ? -22.228 -38.768 1.909 1.00 37.13 320 ALA B CA 1
ATOM 6049 C C . ALA B 1 340 ? -21.280 -39.911 1.504 1.00 42.27 320 ALA B C 1
ATOM 6050 O O . ALA B 1 340 ? -21.664 -40.765 0.692 1.00 43.54 320 ALA B O 1
ATOM 6052 N N . GLY B 1 341 ? -20.061 -39.894 2.051 1.00 36.90 321 GLY B N 1
ATOM 6053 C CA . GLY B 1 341 ? -19.041 -40.901 1.806 1.00 37.46 321 GLY B CA 1
ATOM 6054 C C . GLY B 1 341 ? -18.389 -40.817 0.450 1.00 43.39 321 GLY B C 1
ATOM 6055 O O . GLY B 1 341 ? -17.788 -41.787 -0.003 1.00 44.20 321 GLY B O 1
ATOM 6056 N N . THR B 1 342 ? -18.450 -39.646 -0.170 1.00 41.72 322 THR B N 1
ATOM 6057 C CA . THR B 1 342 ? -17.910 -39.345 -1.502 1.00 41.72 322 THR B CA 1
ATOM 6058 C C . THR B 1 342 ? -16.591 -38.560 -1.421 1.00 44.38 322 THR B C 1
ATOM 6059 O O . THR B 1 342 ? -15.871 -38.441 -2.412 1.00 43.42 322 THR B O 1
ATOM 6063 N N . ALA B 1 343 ? -16.316 -37.987 -0.244 1.00 40.89 323 ALA B N 1
ATOM 6064 C CA . ALA B 1 343 ? -15.163 -37.124 -0.012 1.00 40.17 323 ALA B CA 1
ATOM 6065 C C . ALA B 1 343 ? -13.873 -37.896 0.169 1.00 43.38 323 ALA B C 1
ATOM 6066 O O . ALA B 1 343 ? -13.911 -38.964 0.770 1.00 44.87 323 ALA B O 1
ATOM 6068 N N . PRO B 1 344 ? -12.699 -37.338 -0.223 1.00 37.00 324 PRO B N 1
ATOM 6069 C CA . PRO B 1 344 ? -11.439 -38.000 0.154 1.00 37.22 324 PRO B CA 1
ATOM 6070 C C . PRO B 1 344 ? -11.290 -37.906 1.692 1.00 44.62 324 PRO B C 1
ATOM 6071 O O . PRO B 1 344 ? -11.818 -36.958 2.270 1.00 45.26 324 PRO B O 1
ATOM 6075 N N . PRO B 1 345 ? -10.688 -38.887 2.404 1.00 44.17 325 PRO B N 1
ATOM 6076 C CA . PRO B 1 345 ? -10.662 -38.814 3.896 1.00 43.71 325 PRO B CA 1
ATOM 6077 C C . PRO B 1 345 ? -9.922 -37.627 4.515 1.00 48.62 325 PRO B C 1
ATOM 6078 O O . PRO B 1 345 ? -10.183 -37.261 5.668 1.00 47.37 325 PRO B O 1
ATOM 6082 N N . GLU B 1 346 ? -8.998 -37.029 3.754 1.00 45.40 326 GLU B N 1
ATOM 6083 C CA . GLU B 1 346 ? -8.203 -35.905 4.220 1.00 44.49 326 GLU B CA 1
ATOM 6084 C C . GLU B 1 346 ? -8.881 -34.532 4.024 1.00 46.28 326 GLU B C 1
ATOM 6085 O O . GLU B 1 346 ? -8.315 -33.514 4.454 1.00 48.40 326 GLU B O 1
ATOM 6091 N N . LEU B 1 347 ? -10.118 -34.510 3.453 1.00 37.39 327 LEU B N 1
ATOM 6092 C CA . LEU B 1 347 ? -10.893 -33.281 3.182 1.00 33.84 327 LEU B CA 1
ATOM 6093 C C . LEU B 1 347 ? -11.383 -32.532 4.409 1.00 37.09 327 LEU B C 1
ATOM 6094 O O . LEU B 1 347 ? -11.257 -31.306 4.462 1.00 35.17 327 LEU B O 1
ATOM 6099 N N . LEU B 1 348 ? -11.988 -33.248 5.368 1.00 37.36 328 LEU B N 1
ATOM 6100 C CA . LEU B 1 348 ? -12.514 -32.656 6.614 1.00 37.10 328 LEU B CA 1
ATOM 6101 C C . LEU B 1 348 ? -11.387 -31.959 7.403 1.00 40.62 328 LEU B C 1
ATOM 6102 O O . LEU B 1 348 ? -11.615 -30.881 7.935 1.00 39.43 328 LEU B O 1
ATOM 6107 N N . ASP B 1 349 ? -10.152 -32.511 7.359 1.00 37.37 329 ASP B N 1
ATOM 6108 C CA . ASP B 1 349 ? -8.958 -31.923 7.978 1.00 36.00 329 ASP B CA 1
ATOM 6109 C C . ASP B 1 349 ? -8.565 -30.578 7.382 1.00 37.01 329 ASP B C 1
ATOM 6110 O O . ASP B 1 349 ? -8.033 -29.748 8.120 1.00 36.55 329 ASP B O 1
ATOM 6115 N N . THR B 1 350 ? -8.886 -30.321 6.080 1.00 33.09 330 THR B N 1
ATOM 6116 C CA . THR B 1 350 ? -8.579 -29.037 5.434 1.00 32.54 330 THR B CA 1
ATOM 6117 C C . THR B 1 350 ? -9.398 -27.886 6.020 1.00 38.14 330 THR B C 1
ATOM 6118 O O . THR B 1 350 ? -9.053 -26.724 5.786 1.00 39.65 330 THR B O 1
ATOM 6122 N N . TYR B 1 351 ? -10.476 -28.194 6.772 1.00 32.53 331 TYR B N 1
ATOM 6123 C CA . TYR B 1 351 ? -11.300 -27.168 7.401 1.00 30.92 331 TYR B CA 1
ATOM 6124 C C . TYR B 1 351 ? -10.472 -26.405 8.457 1.00 37.09 331 TYR B C 1
ATOM 6125 O O . TYR B 1 351 ? -10.380 -25.179 8.391 1.00 37.70 331 TYR B O 1
ATOM 6134 N N . GLU B 1 352 ? -9.824 -27.123 9.373 1.00 34.96 332 GLU B N 1
ATOM 6135 C CA . GLU B 1 352 ? -8.988 -26.481 10.393 1.00 35.20 332 GLU B CA 1
ATOM 6136 C C . GLU B 1 352 ? -7.753 -25.820 9.727 1.00 36.47 332 GLU B C 1
ATOM 6137 O O . GLU B 1 352 ? -7.433 -24.674 10.043 1.00 37.34 332 GLU B O 1
ATOM 6143 N N . ALA B 1 353 ? -7.103 -26.528 8.791 1.00 29.51 333 ALA B N 1
ATOM 6144 C CA . ALA B 1 353 ? -5.923 -26.034 8.087 1.00 28.73 333 ALA B CA 1
ATOM 6145 C C . ALA B 1 353 ? -6.201 -24.694 7.355 1.00 32.73 333 ALA B C 1
ATOM 6146 O O . ALA B 1 353 ? -5.362 -23.792 7.355 1.00 30.00 333 ALA B O 1
ATOM 6148 N N . GLU B 1 354 ? -7.405 -24.549 6.790 1.00 28.97 334 GLU B N 1
ATOM 6149 C CA . GLU B 1 354 ? -7.726 -23.334 6.074 1.00 29.19 334 GLU B CA 1
ATOM 6150 C C . GLU B 1 354 ? -8.266 -22.252 6.973 1.00 35.09 334 GLU B C 1
ATOM 6151 O O . GLU B 1 354 ? -7.934 -21.085 6.794 1.00 33.39 334 GLU B O 1
ATOM 6157 N N . ARG B 1 355 ? -9.119 -22.620 7.926 1.00 34.23 335 ARG B N 1
ATOM 6158 C CA . ARG B 1 355 ? -9.757 -21.629 8.773 1.00 33.11 335 ARG B CA 1
ATOM 6159 C C . ARG B 1 355 ? -8.943 -21.040 9.893 1.00 37.90 335 ARG B C 1
ATOM 6160 O O . ARG B 1 355 ? -9.053 -19.834 10.114 1.00 38.54 335 ARG B O 1
ATOM 6168 N N . ARG B 1 356 ? -8.136 -21.851 10.609 1.00 36.21 336 ARG B N 1
ATOM 6169 C CA . ARG B 1 356 ? -7.257 -21.355 11.704 1.00 35.69 336 ARG B CA 1
ATOM 6170 C C . ARG B 1 356 ? -6.450 -20.074 11.322 1.00 35.13 336 ARG B C 1
ATOM 6171 O O . ARG B 1 356 ? -6.636 -19.072 12.008 1.00 34.41 336 ARG B O 1
ATOM 6179 N N . PRO B 1 357 ? -5.658 -20.040 10.212 1.00 28.46 337 PRO B N 1
ATOM 6180 C CA . PRO B 1 357 ? -4.943 -18.798 9.851 1.00 27.64 337 PRO B CA 1
ATOM 6181 C C . PRO B 1 357 ? -5.854 -17.581 9.592 1.00 33.71 337 PRO B C 1
ATOM 6182 O O . PRO B 1 357 ? -5.462 -16.435 9.893 1.00 34.02 337 PRO B O 1
ATOM 6186 N N . ILE B 1 358 ? -7.066 -17.817 9.061 1.00 28.79 338 ILE B N 1
ATOM 6187 C CA . ILE B 1 358 ? -7.999 -16.715 8.833 1.00 28.86 338 ILE B CA 1
ATOM 6188 C C . ILE B 1 358 ? -8.441 -16.073 10.158 1.00 34.40 338 ILE B C 1
ATOM 6189 O O . ILE B 1 358 ? -8.356 -14.841 10.304 1.00 35.88 338 ILE B O 1
ATOM 6194 N N . ALA B 1 359 ? -8.870 -16.896 11.116 1.00 29.50 339 ALA B N 1
ATOM 6195 C CA . ALA B 1 359 ? -9.236 -16.415 12.438 1.00 29.99 339 ALA B CA 1
ATOM 6196 C C . ALA B 1 359 ? -8.001 -15.781 13.082 1.00 33.67 339 ALA B C 1
ATOM 6197 O O . ALA B 1 359 ? -8.143 -14.708 13.651 1.00 36.39 339 ALA B O 1
ATOM 6199 N N . ALA B 1 360 ? -6.799 -16.382 12.912 1.00 27.10 340 ALA B N 1
ATOM 6200 C CA . ALA B 1 360 ? -5.543 -15.849 13.451 1.00 27.26 340 ALA B CA 1
ATOM 6201 C C . ALA B 1 360 ? -5.306 -14.398 13.001 1.00 31.50 340 ALA B C 1
ATOM 6202 O O . ALA B 1 360 ? -4.968 -13.553 13.842 1.00 31.27 340 ALA B O 1
ATOM 6204 N N . GLY B 1 361 ? -5.587 -14.112 11.721 1.00 28.08 341 GLY B N 1
ATOM 6205 C CA . GLY B 1 361 ? -5.517 -12.775 11.133 1.00 27.14 341 GLY B CA 1
ATOM 6206 C C . GLY B 1 361 ? -6.515 -11.783 11.742 1.00 32.65 341 GLY B C 1
ATOM 6207 O O . GLY B 1 361 ? -6.165 -10.619 11.934 1.00 33.44 341 GLY B O 1
ATOM 6208 N N . VAL B 1 362 ? -7.753 -12.225 12.103 1.00 27.76 342 VAL B N 1
ATOM 6209 C CA . VAL B 1 362 ? -8.754 -11.339 12.728 1.00 26.83 342 VAL B CA 1
ATOM 6210 C C . VAL B 1 362 ? -8.255 -10.936 14.150 1.00 33.79 342 VAL B C 1
ATOM 6211 O O . VAL B 1 362 ? -8.323 -9.746 14.519 1.00 34.21 342 VAL B O 1
ATOM 6215 N N . LEU B 1 363 ? -7.745 -11.923 14.921 1.00 29.08 343 LEU B N 1
ATOM 6216 C CA . LEU B 1 363 ? -7.196 -11.741 16.274 1.00 30.17 343 LEU B CA 1
ATOM 6217 C C . LEU B 1 363 ? -5.997 -10.816 16.232 1.00 38.71 343 LEU B C 1
ATOM 6218 O O . LEU B 1 363 ? -5.893 -9.927 17.075 1.00 41.47 343 LEU B O 1
ATOM 6223 N N . ARG B 1 364 ? -5.151 -10.961 15.206 1.00 33.27 344 ARG B N 1
ATOM 6224 C CA . ARG B 1 364 ? -3.978 -10.131 15.030 1.00 32.62 344 ARG B CA 1
ATOM 6225 C C . ARG B 1 364 ? -4.360 -8.665 14.842 1.00 35.70 344 ARG B C 1
ATOM 6226 O O . ARG B 1 364 ? -3.881 -7.823 15.595 1.00 37.47 344 ARG B O 1
ATOM 6234 N N . ASN B 1 365 ? -5.243 -8.373 13.884 1.00 30.66 345 ASN B N 1
ATOM 6235 C CA . ASN B 1 365 ? -5.650 -7.000 13.598 1.00 30.17 345 ASN B CA 1
ATOM 6236 C C . ASN B 1 365 ? -6.481 -6.377 14.718 1.00 33.95 345 ASN B C 1
ATOM 6237 O O . ASN B 1 365 ? -6.342 -5.187 14.984 1.00 35.61 345 ASN B O 1
ATOM 6242 N N . THR B 1 366 ? -7.301 -7.178 15.400 1.00 28.69 346 THR B N 1
ATOM 6243 C CA . THR B 1 366 ? -8.090 -6.697 16.544 1.00 27.18 346 THR B CA 1
ATOM 6244 C C . THR B 1 366 ? -7.206 -6.456 17.761 1.00 32.50 346 THR B C 1
ATOM 6245 O O . THR B 1 366 ? -7.418 -5.476 18.465 1.00 33.17 346 THR B O 1
ATOM 6249 N N . ARG B 1 367 ? -6.156 -7.281 17.971 1.00 30.71 347 ARG B N 1
ATOM 6250 C CA . ARG B 1 367 ? -5.172 -7.055 19.063 1.00 29.94 347 ARG B CA 1
ATOM 6251 C C . ARG B 1 367 ? -4.449 -5.733 18.838 1.00 37.04 347 ARG B C 1
ATOM 6252 O O . ARG B 1 367 ? -4.175 -5.012 19.797 1.00 38.75 347 ARG B O 1
ATOM 6260 N N . ALA B 1 368 ? -4.167 -5.408 17.551 1.00 32.28 348 ALA B N 1
ATOM 6261 C CA . ALA B 1 368 ? -3.539 -4.167 17.142 1.00 31.54 348 ALA B CA 1
ATOM 6262 C C . ALA B 1 368 ? -4.522 -3.018 17.444 1.00 35.78 348 ALA B C 1
ATOM 6263 O O . ALA B 1 368 ? -4.116 -2.062 18.101 1.00 35.32 348 ALA B O 1
ATOM 6265 N N . GLN B 1 369 ? -5.832 -3.145 17.036 1.00 31.34 349 GLN B N 1
ATOM 6266 C CA . GLN B 1 369 ? -6.856 -2.112 17.269 1.00 30.81 349 GLN B CA 1
ATOM 6267 C C . GLN B 1 369 ? -7.061 -1.819 18.744 1.00 34.71 349 GLN B C 1
ATOM 6268 O O . GLN B 1 369 ? -7.256 -0.663 19.103 1.00 35.57 349 GLN B O 1
ATOM 6274 N N . ALA B 1 370 ? -7.003 -2.853 19.593 1.00 31.94 350 ALA B N 1
ATOM 6275 C CA . ALA B 1 370 ? -7.191 -2.777 21.061 1.00 32.51 350 ALA B CA 1
ATOM 6276 C C . ALA B 1 370 ? -6.212 -1.834 21.733 1.00 35.76 350 ALA B C 1
ATOM 6277 O O . ALA B 1 370 ? -6.572 -1.157 22.705 1.00 37.18 350 ALA B O 1
ATOM 6279 N N . VAL B 1 371 ? -4.989 -1.776 21.209 1.00 29.82 351 VAL B N 1
ATOM 6280 C CA . VAL B 1 371 ? -3.977 -0.865 21.705 1.00 30.02 351 VAL B CA 1
ATOM 6281 C C . VAL B 1 371 ? -4.299 0.548 21.166 1.00 36.01 351 VAL B C 1
ATOM 6282 O O . VAL B 1 371 ? -4.339 1.509 21.928 1.00 36.59 351 VAL B O 1
ATOM 6286 N N . LEU B 1 372 ? -4.584 0.656 19.862 1.00 32.63 352 LEU B N 1
ATOM 6287 C CA . LEU B 1 372 ? -4.886 1.911 19.177 1.00 32.37 352 LEU B CA 1
ATOM 6288 C C . LEU B 1 372 ? -6.038 2.692 19.805 1.00 35.34 352 LEU B C 1
ATOM 6289 O O . LEU B 1 372 ? -6.019 3.920 19.727 1.00 36.67 352 LEU B O 1
ATOM 6294 N N . ILE B 1 373 ? -7.046 2.004 20.402 1.00 29.62 353 ILE B N 1
ATOM 6295 C CA . ILE B 1 373 ? -8.214 2.638 21.054 1.00 29.73 353 ILE B CA 1
ATOM 6296 C C . ILE B 1 373 ? -7.964 2.965 22.555 1.00 38.91 353 ILE B C 1
ATOM 6297 O O . ILE B 1 373 ? -8.798 3.608 23.191 1.00 41.80 353 ILE B O 1
ATOM 6302 N N . ASP B 1 374 ? -6.809 2.547 23.101 1.00 35.42 354 ASP B N 1
ATOM 6303 C CA . ASP B 1 374 ? -6.445 2.814 24.493 1.00 35.38 354 ASP B CA 1
ATOM 6304 C C . ASP B 1 374 ? -6.091 4.315 24.595 1.00 39.58 354 ASP B C 1
ATOM 6305 O O . ASP B 1 374 ? -5.198 4.794 23.877 1.00 39.25 354 ASP B O 1
ATOM 6310 N N . PRO B 1 375 ? -6.808 5.079 25.460 1.00 34.62 355 PRO B N 1
ATOM 6311 C CA . PRO B 1 375 ? -6.597 6.533 25.497 1.00 34.29 355 PRO B CA 1
ATOM 6312 C C . PRO B 1 375 ? -5.269 7.030 26.033 1.00 40.12 355 PRO B C 1
ATOM 6313 O O . PRO B 1 375 ? -5.000 8.217 25.884 1.00 42.67 355 PRO B O 1
ATOM 6317 N N . ASP B 1 376 ? -4.437 6.160 26.637 1.00 35.99 356 ASP B N 1
ATOM 6318 C CA . ASP B 1 376 ? -3.129 6.573 27.152 1.00 35.73 356 ASP B CA 1
ATOM 6319 C C . ASP B 1 376 ? -2.386 7.386 26.080 1.00 37.07 356 ASP B C 1
ATOM 6320 O O . ASP B 1 376 ? -2.143 6.856 24.995 1.00 33.10 356 ASP B O 1
ATOM 6325 N N . PRO B 1 377 ? -2.008 8.668 26.371 1.00 36.14 357 PRO B N 1
ATOM 6326 C CA . PRO B 1 377 ? -1.246 9.459 25.384 1.00 35.82 357 PRO B CA 1
ATOM 6327 C C . PRO B 1 377 ? 0.016 8.772 24.844 1.00 39.54 357 PRO B C 1
ATOM 6328 O O . PRO B 1 377 ? 0.519 9.181 23.810 1.00 40.71 357 PRO B O 1
ATOM 6332 N N . ARG B 1 378 ? 0.463 7.670 25.475 1.00 35.77 358 ARG B N 1
ATOM 6333 C CA . ARG B 1 378 ? 1.597 6.851 25.038 1.00 36.05 358 ARG B CA 1
ATOM 6334 C C . ARG B 1 378 ? 1.356 6.276 23.624 1.00 38.98 358 ARG B C 1
ATOM 6335 O O . ARG B 1 378 ? 2.311 6.000 22.910 1.00 38.39 358 ARG B O 1
ATOM 6343 N N . TYR B 1 379 ? 0.083 6.052 23.246 1.00 35.82 359 TYR B N 1
ATOM 6344 C CA . TYR B 1 379 ? -0.268 5.478 21.938 1.00 34.85 359 TYR B CA 1
ATOM 6345 C C . TYR B 1 379 ? -0.576 6.501 20.858 1.00 39.32 359 TYR B C 1
ATOM 6346 O O . TYR B 1 379 ? -1.032 6.127 19.780 1.00 40.82 359 TYR B O 1
ATOM 6355 N N . GLU B 1 380 ? -0.268 7.786 21.121 1.00 34.93 360 GLU B N 1
ATOM 6356 C CA . GLU B 1 380 ? -0.491 8.876 20.188 1.00 34.52 360 GLU B CA 1
ATOM 6357 C C . GLU B 1 380 ? 0.326 8.772 18.883 1.00 39.16 360 GLU B C 1
ATOM 6358 O O . GLU B 1 380 ? -0.263 8.873 17.798 1.00 37.85 360 GLU B O 1
ATOM 6364 N N . GLY B 1 381 ? 1.640 8.535 18.993 1.00 35.81 361 GLY B N 1
ATOM 6365 C CA . GLY B 1 381 ? 2.533 8.385 17.852 1.00 35.69 361 GLY B CA 1
ATOM 6366 C C . GLY B 1 381 ? 2.041 7.262 16.976 1.00 42.23 361 GLY B C 1
ATOM 6367 O O . GLY B 1 381 ? 1.883 7.421 15.759 1.00 44.24 361 GLY B O 1
ATOM 6368 N N . LEU B 1 382 ? 1.708 6.144 17.629 1.00 36.73 362 LEU B N 1
ATOM 6369 C CA . LEU B 1 382 ? 1.136 4.943 17.025 1.00 34.70 362 LEU B CA 1
ATOM 6370 C C . LEU B 1 382 ? -0.167 5.243 16.316 1.00 37.51 362 LEU B C 1
ATOM 6371 O O . LEU B 1 382 ? -0.307 4.845 15.159 1.00 36.94 362 LEU B O 1
ATOM 6376 N N . ARG B 1 383 ? -1.121 5.964 16.981 1.00 32.08 363 ARG B N 1
ATOM 6377 C CA . ARG B 1 383 ? -2.374 6.337 16.309 1.00 31.35 363 ARG B CA 1
ATOM 6378 C C . ARG B 1 383 ? -2.113 7.210 15.067 1.00 38.47 363 ARG B C 1
ATOM 6379 O O . ARG B 1 383 ? -2.648 6.935 13.993 1.00 39.02 363 ARG B O 1
ATOM 6387 N N . GLU B 1 384 ? -1.259 8.240 15.224 1.00 36.67 364 GLU B N 1
ATOM 6388 C CA . GLU B 1 384 ? -0.875 9.195 14.186 1.00 36.07 364 GLU B CA 1
ATOM 6389 C C . GLU B 1 384 ? -0.116 8.542 13.021 1.00 39.27 364 GLU B C 1
ATOM 6390 O O . GLU B 1 384 ? -0.412 8.858 11.863 1.00 37.74 364 GLU B O 1
ATOM 6396 N N . LEU B 1 385 ? 0.793 7.590 13.316 1.00 36.39 365 LEU B N 1
ATOM 6397 C CA . LEU B 1 385 ? 1.479 6.836 12.253 1.00 36.84 365 LEU B CA 1
ATOM 6398 C C . LEU B 1 385 ? 0.504 5.906 11.511 1.00 41.23 365 LEU B C 1
ATOM 6399 O O . LEU B 1 385 ? 0.640 5.766 10.297 1.00 42.21 365 LEU B O 1
ATOM 6404 N N . MET B 1 386 ? -0.501 5.323 12.218 1.00 36.66 366 MET B N 1
ATOM 6405 C CA . MET B 1 386 ? -1.508 4.485 11.588 1.00 37.03 366 MET B CA 1
ATOM 6406 C C . MET B 1 386 ? -2.381 5.305 10.648 1.00 39.07 366 MET B C 1
ATOM 6407 O O . MET B 1 386 ? -2.597 4.868 9.522 1.00 40.63 366 MET B O 1
ATOM 6412 N N . ILE B 1 387 ? -2.844 6.499 11.065 1.00 32.58 367 ILE B N 1
ATOM 6413 C CA . ILE B 1 387 ? -3.630 7.392 10.197 1.00 31.63 367 ILE B CA 1
ATOM 6414 C C . ILE B 1 387 ? -2.856 7.685 8.887 1.00 38.02 367 ILE B C 1
ATOM 6415 O O . ILE B 1 387 ? -3.415 7.550 7.798 1.00 36.75 367 ILE B O 1
ATOM 6420 N N . GLU B 1 388 ? -1.557 8.029 9.002 1.00 37.33 368 GLU B N 1
ATOM 6421 C CA . GLU B 1 388 ? -0.675 8.292 7.862 1.00 37.42 368 GLU B CA 1
ATOM 6422 C C . GLU B 1 388 ? -0.594 7.063 6.931 1.00 40.70 368 GLU B C 1
ATOM 6423 O O . GLU B 1 388 ? -0.803 7.218 5.734 1.00 39.87 368 GLU B O 1
ATOM 6429 N N . LEU B 1 389 ? -0.327 5.849 7.491 1.00 36.26 369 LEU B N 1
ATOM 6430 C CA . LEU B 1 389 ? -0.252 4.609 6.726 1.00 35.81 369 LEU B CA 1
ATOM 6431 C C . LEU B 1 389 ? -1.586 4.299 6.046 1.00 40.34 369 LEU B C 1
ATOM 6432 O O . LEU B 1 389 ? -1.600 3.893 4.886 1.00 40.46 369 LEU B O 1
ATOM 6437 N N . LEU B 1 390 ? -2.704 4.566 6.731 1.00 38.15 370 LEU B N 1
ATOM 6438 C CA . LEU B 1 390 ? -4.045 4.371 6.168 1.00 39.15 370 LEU B CA 1
ATOM 6439 C C . LEU B 1 390 ? -4.309 5.239 4.952 1.00 41.42 370 LEU B C 1
ATOM 6440 O O . LEU B 1 390 ? -5.136 4.864 4.132 1.00 39.29 370 LEU B O 1
ATOM 6445 N N . HIS B 1 391 ? -3.582 6.384 4.819 1.00 39.58 371 HIS B N 1
ATOM 6446 C CA . HIS B 1 391 ? -3.649 7.275 3.671 1.00 40.34 371 HIS B CA 1
ATOM 6447 C C . HIS B 1 391 ? -2.822 6.768 2.496 1.00 45.18 371 HIS B C 1
ATOM 6448 O O . HIS B 1 391 ? -2.942 7.323 1.397 1.00 46.01 371 HIS B O 1
ATOM 6455 N N . VAL B 1 392 ? -1.973 5.734 2.714 1.00 39.90 372 VAL B N 1
ATOM 6456 C CA . VAL B 1 392 ? -1.196 5.127 1.634 1.00 39.40 372 VAL B CA 1
ATOM 6457 C C . VAL B 1 392 ? -2.161 4.123 0.950 1.00 41.16 372 VAL B C 1
ATOM 6458 O O . VAL B 1 392 ? -2.674 3.216 1.613 1.00 40.66 372 VAL B O 1
ATOM 6462 N N . PRO B 1 393 ? -2.490 4.326 -0.344 1.00 36.16 373 PRO B N 1
ATOM 6463 C CA . PRO B 1 393 ? -3.501 3.458 -0.998 1.00 34.99 373 PRO B CA 1
ATOM 6464 C C . PRO B 1 393 ? -3.365 1.962 -0.814 1.00 40.29 373 PRO B C 1
ATOM 6465 O O . PRO B 1 393 ? -4.344 1.308 -0.429 1.00 41.74 373 PRO B O 1
ATOM 6469 N N . GLU B 1 394 ? -2.167 1.412 -1.056 1.00 37.81 374 GLU B N 1
ATOM 6470 C CA . GLU B 1 394 ? -1.931 -0.036 -0.940 1.00 38.27 374 GLU B CA 1
ATOM 6471 C C . GLU B 1 394 ? -2.021 -0.545 0.493 1.00 42.44 374 GLU B C 1
ATOM 6472 O O . GLU B 1 394 ? -2.478 -1.671 0.717 1.00 42.21 374 GLU B O 1
ATOM 6478 N N . THR B 1 395 ? -1.664 0.308 1.470 1.00 38.89 375 THR B N 1
ATOM 6479 C CA . THR B 1 395 ? -1.821 -0.026 2.881 1.00 37.45 375 THR B CA 1
ATOM 6480 C C . THR B 1 395 ? -3.317 -0.066 3.165 1.00 36.44 375 THR B C 1
ATOM 6481 O O . THR B 1 395 ? -3.769 -1.036 3.762 1.00 32.35 375 THR B O 1
ATOM 6485 N N . ASN B 1 396 ? -4.082 0.958 2.697 1.00 32.97 376 ASN B N 1
ATOM 6486 C CA . ASN B 1 396 ? -5.528 0.991 2.864 1.00 32.81 376 ASN B CA 1
ATOM 6487 C C . ASN B 1 396 ? -6.162 -0.270 2.256 1.00 36.71 376 ASN B C 1
ATOM 6488 O O . ASN B 1 396 ? -6.930 -0.931 2.953 1.00 34.03 376 ASN B O 1
ATOM 6493 N N . ARG B 1 397 ? -5.769 -0.647 1.003 1.00 35.78 377 ARG B N 1
ATOM 6494 C CA . ARG B 1 397 ? -6.253 -1.855 0.320 1.00 36.11 377 ARG B CA 1
ATOM 6495 C C . ARG B 1 397 ? -5.916 -3.151 1.059 1.00 39.30 377 ARG B C 1
ATOM 6496 O O . ARG B 1 397 ? -6.785 -4.029 1.152 1.00 40.20 377 ARG B O 1
ATOM 6504 N N . TYR B 1 398 ? -4.685 -3.283 1.588 1.00 35.93 378 TYR B N 1
ATOM 6505 C CA . TYR B 1 398 ? -4.312 -4.473 2.371 1.00 36.84 378 TYR B CA 1
ATOM 6506 C C . TYR B 1 398 ? -5.235 -4.673 3.581 1.00 39.58 378 TYR B C 1
ATOM 6507 O O . TYR B 1 398 ? -5.700 -5.785 3.810 1.00 39.98 378 TYR B O 1
ATOM 6516 N N . LEU B 1 399 ? -5.487 -3.626 4.355 1.00 37.70 379 LEU B N 1
ATOM 6517 C CA . LEU B 1 399 ? -6.375 -3.768 5.515 1.00 39.40 379 LEU B CA 1
ATOM 6518 C C . LEU B 1 399 ? -7.829 -3.953 5.113 1.00 45.95 379 LEU B C 1
ATOM 6519 O O . LEU B 1 399 ? -8.535 -4.708 5.769 1.00 46.62 379 LEU B O 1
ATOM 6524 N N . ALA B 1 400 ? -8.264 -3.305 4.027 1.00 42.47 380 ALA B N 1
ATOM 6525 C CA . ALA B 1 400 ? -9.632 -3.423 3.524 1.00 41.37 380 ALA B CA 1
ATOM 6526 C C . ALA B 1 400 ? -9.913 -4.842 3.062 1.00 43.41 380 ALA B C 1
ATOM 6527 O O . ALA B 1 400 ? -11.005 -5.331 3.291 1.00 42.69 380 ALA B O 1
ATOM 6529 N N . GLY B 1 401 ? -8.922 -5.493 2.465 1.00 41.01 381 GLY B N 1
ATOM 6530 C CA . GLY B 1 401 ? -9.044 -6.864 1.972 1.00 41.20 381 GLY B CA 1
ATOM 6531 C C . GLY B 1 401 ? -9.100 -7.871 3.093 1.00 45.65 381 GLY B C 1
ATOM 6532 O O . GLY B 1 401 ? -9.755 -8.907 2.958 1.00 47.19 381 GLY B O 1
ATOM 6533 N N . LEU B 1 402 ? -8.428 -7.555 4.205 1.00 41.31 382 LEU B N 1
ATOM 6534 C CA . LEU B 1 402 ? -8.404 -8.348 5.429 1.00 41.88 382 LEU B CA 1
ATOM 6535 C C . LEU B 1 402 ? -9.780 -8.326 6.062 1.00 44.56 382 LEU B C 1
ATOM 6536 O O . LEU B 1 402 ? -10.433 -9.360 6.157 1.00 48.27 382 LEU B O 1
ATOM 6541 N N . ILE B 1 403 ? -10.218 -7.146 6.469 1.00 36.97 383 ILE B N 1
ATOM 6542 C CA . ILE B 1 403 ? -11.483 -6.884 7.123 1.00 36.65 383 ILE B CA 1
ATOM 6543 C C . ILE B 1 403 ? -12.721 -7.317 6.303 1.00 38.82 383 ILE B C 1
ATOM 6544 O O . ILE B 1 403 ? -13.611 -7.972 6.857 1.00 38.78 383 ILE B O 1
ATOM 6549 N N . SER B 1 404 ? -12.748 -7.006 4.990 1.00 31.84 384 SER B N 1
ATOM 6550 C CA . SER B 1 404 ? -13.861 -7.380 4.122 1.00 31.20 384 SER B CA 1
ATOM 6551 C C . SER B 1 404 ? -13.835 -8.856 3.783 1.00 34.72 384 SER B C 1
ATOM 6552 O O . SER B 1 404 ? -14.841 -9.361 3.293 1.00 32.74 384 SER B O 1
ATOM 6555 N N . ALA B 1 405 ? -12.664 -9.527 4.001 1.00 31.62 385 ALA B N 1
ATOM 6556 C CA . ALA B 1 405 ? -12.344 -10.922 3.655 1.00 29.71 385 ALA B CA 1
ATOM 6557 C C . ALA B 1 405 ? -12.316 -11.110 2.116 1.00 34.75 385 ALA B C 1
ATOM 6558 O O . ALA B 1 405 ? -12.386 -12.230 1.621 1.00 36.64 385 ALA B O 1
ATOM 6560 N N . LEU B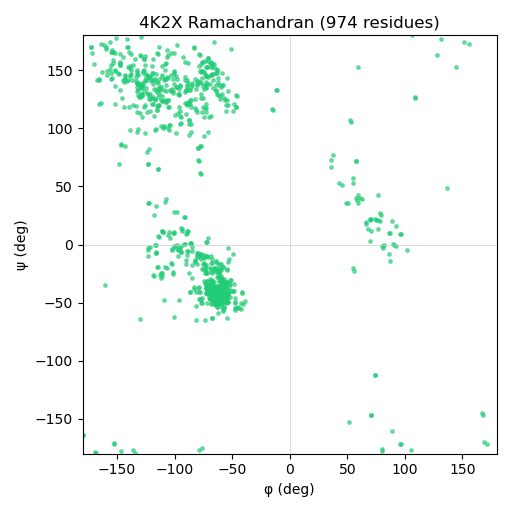 1 406 ? -12.173 -10.025 1.349 1.00 30.33 386 LEU B N 1
ATOM 6561 C CA . LEU B 1 406 ? -12.117 -10.168 -0.110 1.00 29.98 386 LEU B CA 1
ATOM 6562 C C . LEU B 1 406 ? -10.783 -10.730 -0.579 1.00 37.43 386 LEU B C 1
ATOM 6563 O O . LEU B 1 406 ? -10.696 -11.182 -1.712 1.00 39.54 386 LEU B O 1
ATOM 6568 N N . ASP B 1 407 ? -9.762 -10.701 0.282 1.00 35.44 387 ASP B N 1
ATOM 6569 C CA . ASP B 1 407 ? -8.404 -11.133 -0.022 1.00 36.63 387 ASP B CA 1
ATOM 6570 C C . ASP B 1 407 ? -7.990 -12.464 0.587 1.00 41.60 387 ASP B C 1
ATOM 6571 O O . ASP B 1 407 ? -6.800 -12.807 0.480 1.00 42.88 387 ASP B O 1
ATOM 6576 N N . VAL B 1 408 ? -8.942 -13.227 1.206 1.00 37.02 388 VAL B N 1
ATOM 6577 C CA . VAL B 1 408 ? -8.617 -14.549 1.758 1.00 36.78 388 VAL B CA 1
ATOM 6578 C C . VAL B 1 408 ? -8.018 -15.482 0.718 1.00 41.13 388 VAL B C 1
ATOM 6579 O O . VAL B 1 408 ? -8.551 -15.640 -0.376 1.00 42.36 388 VAL B O 1
ATOM 6583 N N . ARG B 1 409 ? -6.841 -15.993 1.032 1.00 38.01 389 ARG B N 1
ATOM 6584 C CA . ARG B 1 409 ? -6.120 -16.932 0.194 1.00 37.28 389 ARG B CA 1
ATOM 6585 C C . ARG B 1 409 ? -5.776 -18.169 1.014 1.00 40.96 389 ARG B C 1
ATOM 6586 O O . ARG B 1 409 ? -5.098 -18.054 2.020 1.00 41.79 389 ARG B O 1
ATOM 6594 N N . TYR B 1 410 ? -6.258 -19.336 0.595 1.00 37.11 390 TYR B N 1
ATOM 6595 C CA . TYR B 1 410 ? -5.934 -20.621 1.205 1.00 36.31 390 TYR B CA 1
ATOM 6596 C C . TYR B 1 410 ? -4.717 -21.227 0.514 1.00 47.97 390 TYR B C 1
ATOM 6597 O O . TYR B 1 410 ? -4.625 -21.143 -0.712 1.00 47.84 390 TYR B O 1
ATOM 6606 N N . PRO B 1 411 ? -3.796 -21.892 1.257 1.00 51.53 391 PRO B N 1
ATOM 6607 C CA . PRO B 1 411 ? -2.672 -22.549 0.592 1.00 52.79 391 PRO B CA 1
ATOM 6608 C C . PRO B 1 411 ? -3.151 -23.705 -0.248 1.00 61.14 391 PRO B C 1
ATOM 6609 O O . PRO B 1 411 ? -4.030 -24.495 0.113 1.00 62.10 391 PRO B O 1
ATOM 6613 N N . MET B 1 412 ? -2.616 -23.725 -1.414 1.00 61.10 392 MET B N 1
ATOM 6614 C CA . MET B 1 412 ? -2.793 -24.748 -2.401 1.00 62.54 392 MET B CA 1
ATOM 6615 C C . MET B 1 412 ? -1.345 -25.106 -2.644 1.00 66.22 392 MET B C 1
ATOM 6616 O O . MET B 1 412 ? -0.489 -24.208 -2.713 1.00 66.94 392 MET B O 1
ATOM 6621 N N . ALA B 1 413 ? -1.042 -26.397 -2.700 1.00 60.52 393 ALA B N 1
ATOM 6622 C CA . ALA B 1 413 ? 0.315 -26.822 -3.027 1.00 59.77 393 ALA B CA 1
ATOM 6623 C C . ALA B 1 413 ? 0.675 -26.268 -4.464 1.00 61.19 393 ALA B C 1
ATOM 6624 O O . ALA B 1 413 ? 1.813 -25.810 -4.675 1.00 60.07 393 ALA B O 1
ATOM 6626 N N . GLY B 1 414 ? -0.331 -26.233 -5.370 1.00 54.85 394 GLY B N 1
ATOM 6627 C CA . GLY B 1 414 ? -0.236 -25.711 -6.734 1.00 54.60 394 GLY B CA 1
ATOM 6628 C C . GLY B 1 414 ? 0.350 -24.313 -6.873 1.00 57.22 394 GLY B C 1
ATOM 6629 O O . GLY B 1 414 ? 0.514 -23.595 -5.874 1.00 56.21 394 GLY B O 1
ATOM 6630 N N . GLU B 1 415 ? 0.675 -23.908 -8.118 1.00 54.69 395 GLU B N 1
ATOM 6631 C CA . GLU B 1 415 ? 1.375 -22.632 -8.382 1.00 55.40 395 GLU B CA 1
ATOM 6632 C C . GLU B 1 415 ? 0.720 -21.489 -9.196 1.00 60.94 395 GLU B C 1
ATOM 6633 O O . GLU B 1 415 ? 1.304 -20.409 -9.270 1.00 61.35 395 GLU B O 1
ATOM 6639 N N . HIS B 1 416 ? -0.467 -21.699 -9.787 1.00 58.02 396 HIS B N 1
ATOM 6640 C CA . HIS B 1 416 ? -1.183 -20.640 -10.517 1.00 57.58 396 HIS B CA 1
ATOM 6641 C C . HIS B 1 416 ? -1.694 -19.579 -9.500 1.00 57.39 396 HIS B C 1
ATOM 6642 O O . HIS B 1 416 ? -2.153 -19.965 -8.426 1.00 56.64 396 HIS B O 1
ATOM 6649 N N . PRO B 1 417 ? -1.598 -18.261 -9.798 1.00 51.40 397 PRO B N 1
ATOM 6650 C CA . PRO B 1 417 ? -1.957 -17.215 -8.799 1.00 49.12 397 PRO B CA 1
ATOM 6651 C C . PRO B 1 417 ? -3.381 -17.126 -8.233 1.00 47.80 397 PRO B C 1
ATOM 6652 O O . PRO B 1 417 ? -3.599 -16.578 -7.135 1.00 47.14 397 PRO B O 1
ATOM 6656 N N . LEU B 1 418 ? -4.341 -17.653 -8.974 1.00 41.64 398 LEU B N 1
ATOM 6657 C CA . LEU B 1 418 ? -5.735 -17.644 -8.535 1.00 39.88 398 LEU B CA 1
ATOM 6658 C C . LEU B 1 418 ? -6.053 -18.748 -7.556 1.00 42.09 398 LEU B C 1
ATOM 6659 O O . LEU B 1 418 ? -7.071 -18.680 -6.878 1.00 43.93 398 LEU B O 1
ATOM 6664 N N . LEU B 1 419 ? -5.187 -19.766 -7.476 1.00 37.27 399 LEU B N 1
ATOM 6665 C CA . LEU B 1 419 ? -5.329 -20.899 -6.587 1.00 35.88 399 LEU B CA 1
ATOM 6666 C C . LEU B 1 419 ? -5.478 -20.480 -5.149 1.00 39.92 399 LEU B C 1
ATOM 6667 O O . LEU B 1 419 ? -4.625 -19.780 -4.612 1.00 39.41 399 LEU B O 1
ATOM 6672 N N . GLY B 1 420 ? -6.606 -20.860 -4.564 1.00 35.75 400 GLY B N 1
ATOM 6673 C CA . GLY B 1 420 ? -6.924 -20.531 -3.184 1.00 34.53 400 GLY B CA 1
ATOM 6674 C C . GLY B 1 420 ? -7.665 -19.225 -3.011 1.00 35.66 400 GLY B C 1
ATOM 6675 O O . GLY B 1 420 ? -7.965 -18.824 -1.879 1.00 33.33 400 GLY B O 1
ATOM 6676 N N . ARG B 1 421 ? -7.954 -18.538 -4.132 1.00 31.42 401 ARG B N 1
ATOM 6677 C CA . ARG B 1 421 ? -8.658 -17.255 -4.081 1.00 31.16 401 ARG B CA 1
ATOM 6678 C C . ARG B 1 421 ? -10.084 -17.407 -4.550 1.00 37.45 401 ARG B C 1
ATOM 6679 O O . ARG B 1 421 ? -10.430 -18.401 -5.203 1.00 39.09 401 ARG B O 1
ATOM 6687 N N . ARG B 1 422 ? -10.921 -16.438 -4.197 1.00 33.12 402 ARG B N 1
ATOM 6688 C CA . ARG B 1 422 ? -12.331 -16.453 -4.568 1.00 34.21 402 ARG B CA 1
ATOM 6689 C C . ARG B 1 422 ? -12.502 -16.270 -6.076 1.00 41.27 402 ARG B C 1
ATOM 6690 O O . ARG B 1 422 ? -11.679 -15.616 -6.707 1.00 39.90 402 ARG B O 1
ATOM 6698 N N . VAL B 1 423 ? -13.595 -16.794 -6.645 1.00 41.26 403 VAL B N 1
ATOM 6699 C CA . VAL B 1 423 ? -13.896 -16.448 -8.021 1.00 42.61 403 VAL B CA 1
ATOM 6700 C C . VAL B 1 423 ? -14.682 -15.154 -7.948 1.00 48.58 403 VAL B C 1
ATOM 6701 O O . VAL B 1 423 ? -15.648 -15.092 -7.184 1.00 49.37 403 VAL B O 1
ATOM 6705 N N . PRO B 1 424 ? -14.385 -14.152 -8.794 1.00 45.37 404 PRO B N 1
ATOM 6706 C CA . PRO B 1 424 ? -15.265 -12.977 -8.851 1.00 44.54 404 PRO B CA 1
ATOM 6707 C C . PRO B 1 424 ? -16.614 -13.406 -9.467 1.00 44.91 404 PRO B C 1
ATOM 6708 O O . PRO B 1 424 ? -16.687 -14.453 -10.125 1.00 44.36 404 PRO B O 1
ATOM 6712 N N . ASP B 1 425 ? -17.690 -12.650 -9.199 1.00 38.46 405 ASP B N 1
ATOM 6713 C CA . ASP B 1 425 ? -19.002 -12.933 -9.785 1.00 37.28 405 ASP B CA 1
ATOM 6714 C C . ASP B 1 425 ? -18.928 -12.404 -11.235 1.00 41.34 405 ASP B C 1
ATOM 6715 O O . ASP B 1 425 ? -19.259 -11.252 -11.516 1.00 42.59 405 ASP B O 1
ATOM 6720 N N . LEU B 1 426 ? -18.408 -13.226 -12.124 1.00 36.42 406 LEU B N 1
ATOM 6721 C CA . LEU B 1 426 ? -18.181 -12.869 -13.514 1.00 36.54 406 LEU B CA 1
ATOM 6722 C C . LEU B 1 426 ? -19.453 -12.784 -14.336 1.00 40.00 406 LEU B C 1
ATOM 6723 O O . LEU B 1 426 ? -20.260 -13.708 -14.259 1.00 39.85 406 LEU B O 1
ATOM 6728 N N . PRO B 1 427 ? -19.634 -11.730 -15.178 1.00 37.71 407 PRO B N 1
ATOM 6729 C CA . PRO B 1 427 ? -20.759 -11.745 -16.136 1.00 36.97 407 PRO B CA 1
ATOM 6730 C C . PRO B 1 427 ? -20.352 -12.720 -17.256 1.00 41.85 407 PRO B C 1
ATOM 6731 O O . PRO B 1 427 ? -19.299 -12.545 -17.888 1.00 42.91 407 PRO B O 1
ATOM 6735 N N . LEU B 1 428 ? -21.123 -13.791 -17.434 1.00 37.57 408 LEU B N 1
ATOM 6736 C CA . LEU B 1 428 ? -20.739 -14.800 -18.416 1.00 38.99 408 LEU B CA 1
ATOM 6737 C C . LEU B 1 428 ? -21.490 -14.716 -19.702 1.00 47.77 408 LEU B C 1
ATOM 6738 O O . LEU B 1 428 ? -22.724 -14.758 -19.691 1.00 50.03 408 LEU B O 1
ATOM 6743 N N . VAL B 1 429 ? -20.770 -14.727 -20.819 1.00 43.74 409 VAL B N 1
ATOM 6744 C CA . VAL B 1 429 ? -21.464 -14.749 -22.096 1.00 45.01 409 VAL B CA 1
ATOM 6745 C C . VAL B 1 429 ? -21.694 -16.202 -22.496 1.00 53.14 409 VAL B C 1
ATOM 6746 O O . VAL B 1 429 ? -20.762 -17.002 -22.500 1.00 53.01 409 VAL B O 1
ATOM 6750 N N . THR B 1 430 ? -22.967 -16.576 -22.658 1.00 52.96 410 THR B N 1
ATOM 6751 C CA . THR B 1 430 ? -23.348 -17.964 -22.958 1.00 54.60 410 THR B CA 1
ATOM 6752 C C . THR B 1 430 ? -24.412 -17.980 -24.058 1.00 64.73 410 THR B C 1
ATOM 6753 O O . THR B 1 430 ? -24.795 -16.924 -24.560 1.00 65.89 410 THR B O 1
ATOM 6757 N N . GLU B 1 431 ? -24.916 -19.170 -24.406 1.00 65.13 411 GLU B N 1
ATOM 6758 C CA . GLU B 1 431 ? -26.097 -19.348 -25.252 1.00 67.68 411 GLU B CA 1
ATOM 6759 C C . GLU B 1 431 ? -27.175 -19.046 -24.198 1.00 74.40 411 GLU B C 1
ATOM 6760 O O . GLU B 1 431 ? -26.975 -19.395 -23.029 1.00 73.60 411 GLU B O 1
ATOM 6766 N N . ASP B 1 432 ? -28.245 -18.316 -24.553 1.00 73.62 412 ASP B N 1
ATOM 6767 C CA . ASP B 1 432 ? -29.260 -17.818 -23.589 1.00 73.16 412 ASP B CA 1
ATOM 6768 C C . ASP B 1 432 ? -28.647 -16.593 -22.840 1.00 71.18 412 ASP B C 1
ATOM 6769 O O . ASP B 1 432 ? -28.735 -16.479 -21.607 1.00 71.18 412 ASP B O 1
ATOM 6774 N N . GLY B 1 433 ? -27.977 -15.741 -23.623 1.00 62.33 413 GLY B N 1
ATOM 6775 C CA . GLY B 1 433 ? -27.341 -14.491 -23.212 1.00 59.41 413 GLY B CA 1
ATOM 6776 C C . GLY B 1 433 ? -26.388 -14.497 -22.041 1.00 56.67 413 GLY B C 1
ATOM 6777 O O . GLY B 1 433 ? -25.740 -15.500 -21.753 1.00 55.73 413 GLY B O 1
ATOM 6778 N N . THR B 1 434 ? -26.283 -13.353 -21.378 1.00 50.25 414 THR B N 1
ATOM 6779 C CA . THR B 1 434 ? -25.380 -13.200 -20.260 1.00 48.24 414 THR B CA 1
ATOM 6780 C C . THR B 1 434 ? -26.017 -13.570 -18.932 1.00 51.23 414 THR B C 1
ATOM 6781 O O . THR B 1 434 ? -27.180 -13.275 -18.664 1.00 51.81 414 THR B O 1
ATOM 6785 N N . ARG B 1 435 ? -25.242 -14.277 -18.130 1.00 45.23 415 ARG B N 1
ATOM 6786 C CA . ARG B 1 435 ? -25.649 -14.775 -16.845 1.00 43.04 415 ARG B CA 1
ATOM 6787 C C . ARG B 1 435 ? -24.503 -14.590 -15.890 1.00 44.44 415 ARG B C 1
ATOM 6788 O O . ARG B 1 435 ? -23.349 -14.636 -16.301 1.00 44.98 415 ARG B O 1
ATOM 6796 N N . GLN B 1 436 ? -24.810 -14.308 -14.629 1.00 38.29 416 GLN B N 1
ATOM 6797 C CA . GLN B 1 436 ? -23.792 -14.104 -13.609 1.00 35.89 416 GLN B CA 1
ATOM 6798 C C . GLN B 1 436 ? -23.300 -15.442 -13.115 1.00 41.20 416 GLN B C 1
ATOM 6799 O O . GLN B 1 436 ? -24.110 -16.359 -12.913 1.00 42.61 416 GLN B O 1
ATOM 6805 N N . LEU B 1 437 ? -21.977 -15.566 -12.913 1.00 36.69 417 LEU B N 1
ATOM 6806 C CA . LEU B 1 437 ? -21.361 -16.809 -12.427 1.00 36.49 417 LEU B CA 1
ATOM 6807 C C . LEU B 1 437 ? -21.984 -17.307 -11.073 1.00 41.84 417 LEU B C 1
ATOM 6808 O O . LEU B 1 437 ? -22.107 -18.509 -10.871 1.00 41.16 417 LEU B O 1
ATOM 6813 N N . SER B 1 438 ? -22.413 -16.388 -10.186 1.00 39.66 418 SER B N 1
ATOM 6814 C CA . SER B 1 438 ? -22.980 -16.738 -8.874 1.00 39.93 418 SER B CA 1
ATOM 6815 C C . SER B 1 438 ? -24.322 -17.507 -8.936 1.00 44.56 418 SER B C 1
ATOM 6816 O O . SER B 1 438 ? -24.661 -18.208 -7.971 1.00 43.94 418 SER B O 1
ATOM 6819 N N . THR B 1 439 ? -25.051 -17.404 -10.066 1.00 39.73 419 THR B N 1
ATOM 6820 C CA . THR B 1 439 ? -26.342 -18.090 -10.208 1.00 40.39 419 THR B CA 1
ATOM 6821 C C . THR B 1 439 ? -26.174 -19.609 -10.443 1.00 42.92 419 THR B C 1
ATOM 6822 O O . THR B 1 439 ? -27.148 -20.363 -10.356 1.00 43.14 419 THR B O 1
ATOM 6826 N N . TYR B 1 440 ? -24.935 -20.047 -10.714 1.00 37.49 420 TYR B N 1
ATOM 6827 C CA . TYR B 1 440 ? -24.601 -21.452 -10.940 1.00 36.02 420 TYR B CA 1
ATOM 6828 C C . TYR B 1 440 ? -24.174 -22.151 -9.646 1.00 36.98 420 TYR B C 1
ATOM 6829 O O . TYR B 1 440 ? -23.878 -23.344 -9.700 1.00 36.59 420 TYR B O 1
ATOM 6838 N N . PHE B 1 441 ? -24.157 -21.436 -8.494 1.00 31.08 421 PHE B N 1
ATOM 6839 C CA . PHE B 1 441 ? -23.734 -22.000 -7.212 1.00 30.95 421 PHE B CA 1
ATOM 6840 C C . PHE B 1 441 ? -24.862 -22.193 -6.190 1.00 35.98 421 PHE B C 1
ATOM 6841 O O . PHE B 1 441 ? -24.568 -22.444 -5.010 1.00 34.97 421 PHE B O 1
ATOM 6849 N N . HIS B 1 442 ? -26.141 -22.057 -6.603 1.00 33.92 422 HIS B N 1
ATOM 6850 C CA . HIS B 1 442 ? -27.265 -22.233 -5.665 1.00 34.15 422 HIS B CA 1
ATOM 6851 C C . HIS B 1 442 ? -27.317 -23.590 -4.971 1.00 41.02 422 HIS B C 1
ATOM 6852 O O . HIS B 1 442 ? -27.652 -23.648 -3.795 1.00 42.14 422 HIS B O 1
ATOM 6859 N N . ALA B 1 443 ? -26.971 -24.672 -5.686 1.00 38.54 423 ALA B N 1
ATOM 6860 C CA . ALA B 1 443 ? -26.999 -26.041 -5.153 1.00 37.43 423 ALA B CA 1
ATOM 6861 C C . ALA B 1 443 ? -25.773 -26.422 -4.303 1.00 40.80 423 ALA B C 1
ATOM 6862 O O . ALA B 1 443 ? -25.774 -27.507 -3.698 1.00 42.70 423 ALA B O 1
ATOM 6864 N N . ALA B 1 444 ? -24.740 -25.545 -4.245 1.00 33.64 424 ALA B N 1
ATOM 6865 C CA . ALA B 1 444 ? -23.504 -25.795 -3.467 1.00 32.86 424 ALA B CA 1
ATOM 6866 C C . ALA B 1 444 ? -22.733 -27.043 -3.993 1.00 39.97 424 ALA B C 1
ATOM 6867 O O . ALA B 1 444 ? -22.198 -27.852 -3.229 1.00 41.07 424 ALA B O 1
ATOM 6869 N N . ARG B 1 445 ? -22.708 -27.181 -5.316 1.00 36.74 425 ARG B N 1
ATOM 6870 C CA . ARG B 1 445 ? -21.926 -28.184 -6.019 1.00 37.49 425 ARG B CA 1
ATOM 6871 C C . ARG B 1 445 ? -20.696 -27.423 -6.521 1.00 40.60 425 ARG B C 1
ATOM 6872 O O . ARG B 1 445 ? -20.711 -26.190 -6.544 1.00 39.93 425 ARG B O 1
ATOM 6880 N N . GLY B 1 446 ? -19.660 -28.142 -6.928 1.00 36.40 426 GLY B N 1
ATOM 6881 C CA . GLY B 1 446 ? -18.501 -27.504 -7.538 1.00 36.33 426 GLY B CA 1
ATOM 6882 C C . GLY B 1 446 ? -18.833 -27.102 -8.970 1.00 40.52 426 GLY B C 1
ATOM 6883 O O . GLY B 1 446 ? -19.787 -27.616 -9.574 1.00 39.79 426 GLY B O 1
ATOM 6884 N N . VAL B 1 447 ? -18.110 -26.127 -9.506 1.00 36.16 427 VAL B N 1
ATOM 6885 C CA . VAL B 1 447 ? -18.350 -25.696 -10.873 1.00 35.66 427 VAL B CA 1
ATOM 6886 C C . VAL B 1 447 ? -17.101 -25.669 -11.699 1.00 37.08 427 VAL B C 1
ATOM 6887 O O . VAL B 1 447 ? -16.075 -25.144 -11.276 1.00 35.92 427 VAL B O 1
ATOM 6891 N N . LEU B 1 448 ? -17.174 -26.311 -12.845 1.00 34.76 428 LEU B N 1
ATOM 6892 C CA . LEU B 1 448 ? -16.080 -26.358 -13.792 1.00 35.43 428 LEU B CA 1
ATOM 6893 C C . LEU B 1 448 ? -16.498 -25.408 -14.899 1.00 40.36 428 LEU B C 1
ATOM 6894 O O . LEU B 1 448 ? -17.394 -25.718 -15.698 1.00 37.58 428 LEU B O 1
ATOM 6899 N N . LEU B 1 449 ? -15.896 -24.212 -14.869 1.00 37.58 429 LEU B N 1
ATOM 6900 C CA . LEU B 1 449 ? -16.194 -23.153 -15.816 1.00 39.09 429 LEU B CA 1
ATOM 6901 C C . LEU B 1 449 ? -15.217 -23.133 -16.977 1.00 44.77 429 LEU B C 1
ATOM 6902 O O . LEU B 1 449 ? -14.019 -22.926 -16.781 1.00 41.81 429 LEU B O 1
ATOM 6907 N N . THR B 1 450 ? -15.738 -23.345 -18.189 1.00 46.44 430 THR B N 1
ATOM 6908 C CA . THR B 1 450 ? -14.924 -23.310 -19.404 1.00 48.42 430 THR B CA 1
ATOM 6909 C C . THR B 1 450 ? -15.233 -22.061 -20.189 1.00 53.97 430 THR B C 1
ATOM 6910 O O . THR B 1 450 ? -16.379 -21.613 -20.218 1.00 53.90 430 THR B O 1
ATOM 6914 N N . LEU B 1 451 ? -14.201 -21.477 -20.783 1.00 52.98 431 LEU B N 1
ATOM 6915 C CA . LEU B 1 451 ? -14.291 -20.274 -21.603 1.00 54.84 431 LEU B CA 1
ATOM 6916 C C . LEU B 1 451 ? -13.691 -20.617 -22.962 1.00 68.34 431 LEU B C 1
ATOM 6917 O O . LEU B 1 451 ? -12.507 -20.377 -23.211 1.00 68.83 431 LEU B O 1
ATOM 6922 N N . GLY B 1 452 ? -14.497 -21.280 -23.785 1.00 72.23 432 GLY B N 1
ATOM 6923 C CA . GLY B 1 452 ? -14.110 -21.678 -25.132 1.00 75.95 432 GLY B CA 1
ATOM 6924 C C . GLY B 1 452 ? -14.640 -23.005 -25.636 1.00 86.05 432 GLY B C 1
ATOM 6925 O O . GLY B 1 452 ? -14.853 -23.957 -24.874 1.00 84.34 432 GLY B O 1
ATOM 6926 N N . CYS B 1 453 ? -14.757 -23.073 -26.976 1.00 90.17 433 CYS B N 1
ATOM 6927 C CA . CYS B 1 453 ? -15.187 -24.207 -27.818 1.00 93.34 433 CYS B CA 1
ATOM 6928 C C . CYS B 1 453 ? -14.417 -25.541 -27.594 1.00 99.11 433 CYS B C 1
ATOM 6929 O O . CYS B 1 453 ? -14.760 -26.561 -28.208 1.00 99.67 433 CYS B O 1
ATOM 6932 N N . ASP B 1 454 ? -13.397 -25.535 -26.708 1.00 95.56 434 ASP B N 1
ATOM 6933 C CA . ASP B 1 454 ? -12.624 -26.733 -26.381 1.00 95.75 434 ASP B CA 1
ATOM 6934 C C . ASP B 1 454 ? -13.381 -27.580 -25.352 1.00 97.21 434 ASP B C 1
ATOM 6935 O O . ASP B 1 454 ? -13.627 -27.134 -24.223 1.00 95.30 434 ASP B O 1
ATOM 6940 N N . GLN B 1 455 ? -13.772 -28.807 -25.768 1.00 92.38 435 GLN B N 1
ATOM 6941 C CA . GLN B 1 455 ? -14.521 -29.736 -24.919 1.00 90.34 435 GLN B CA 1
ATOM 6942 C C . GLN B 1 455 ? -13.849 -31.082 -24.540 1.00 90.64 435 GLN B C 1
ATOM 6943 O O . GLN B 1 455 ? -14.568 -32.060 -24.276 1.00 89.78 435 GLN B O 1
ATOM 6949 N N . PRO B 1 456 ? -12.495 -31.136 -24.369 1.00 84.49 436 PRO B N 1
ATOM 6950 C CA . PRO B 1 456 ? -11.889 -32.383 -23.869 1.00 83.41 436 PRO B CA 1
ATOM 6951 C C . PRO B 1 456 ? -11.951 -32.391 -22.337 1.00 81.81 436 PRO B C 1
ATOM 6952 O O . PRO B 1 456 ? -11.581 -33.367 -21.689 1.00 81.66 436 PRO B O 1
ATOM 6956 N N . LEU B 1 457 ? -12.404 -31.265 -21.773 1.00 73.32 437 LEU B N 1
ATOM 6957 C CA . LEU B 1 457 ? -12.542 -31.034 -20.359 1.00 70.43 437 LEU B CA 1
ATOM 6958 C C . LEU B 1 457 ? -13.823 -31.653 -19.848 1.00 71.56 437 LEU B C 1
ATOM 6959 O O . LEU B 1 457 ? -13.815 -32.202 -18.746 1.00 71.80 437 LEU B O 1
ATOM 6964 N N . ALA B 1 458 ? -14.925 -31.539 -20.612 1.00 65.69 438 ALA B N 1
ATOM 6965 C CA . ALA B 1 458 ? -16.232 -32.072 -20.209 1.00 64.56 438 ALA B CA 1
ATOM 6966 C C . ALA B 1 458 ? -16.207 -33.600 -20.050 1.00 66.97 438 ALA B C 1
ATOM 6967 O O . ALA B 1 458 ? -16.738 -34.124 -19.059 1.00 65.44 438 ALA B O 1
ATOM 6969 N N . ASP B 1 459 ? -15.537 -34.297 -20.994 1.00 62.87 439 ASP B N 1
ATOM 6970 C CA . ASP B 1 459 ? -15.395 -35.748 -20.954 1.00 63.28 439 ASP B CA 1
ATOM 6971 C C . ASP B 1 459 ? -14.511 -36.199 -19.780 1.00 65.06 439 ASP B C 1
ATOM 6972 O O . ASP B 1 459 ? -14.850 -37.171 -19.113 1.00 64.11 439 ASP B O 1
ATOM 6977 N N . GLU B 1 460 ? -13.403 -35.480 -19.514 1.00 61.47 440 GLU B N 1
ATOM 6978 C CA . GLU B 1 460 ? -12.460 -35.792 -18.426 1.00 60.95 440 GLU B CA 1
ATOM 6979 C C . GLU B 1 460 ? -13.034 -35.602 -17.011 1.00 62.76 440 GLU B C 1
ATOM 6980 O O . GLU B 1 460 ? -12.570 -36.245 -16.067 1.00 61.70 440 GLU B O 1
ATOM 6986 N N . ALA B 1 461 ? -14.055 -34.738 -16.889 1.00 56.88 441 ALA B N 1
ATOM 6987 C CA . ALA B 1 461 ? -14.737 -34.405 -15.651 1.00 54.73 441 ALA B CA 1
ATOM 6988 C C . ALA B 1 461 ? -16.093 -35.098 -15.508 1.00 56.12 441 ALA B C 1
ATOM 6989 O O . ALA B 1 461 ? -16.739 -34.962 -14.454 1.00 54.88 441 ALA B O 1
ATOM 6991 N N . ALA B 1 462 ? -16.516 -35.848 -16.556 1.00 51.90 442 ALA B N 1
ATOM 6992 C CA . ALA B 1 462 ? -17.792 -36.574 -16.605 1.00 50.96 442 ALA B CA 1
ATOM 6993 C C . ALA B 1 462 ? -18.020 -37.525 -15.426 1.00 52.93 442 ALA B C 1
ATOM 6994 O O . ALA B 1 462 ? -19.136 -37.571 -14.906 1.00 52.86 442 ALA B O 1
ATOM 6996 N N . ALA B 1 463 ? -16.958 -38.221 -14.963 1.00 46.68 443 ALA B N 1
ATOM 6997 C CA . ALA B 1 463 ? -17.022 -39.116 -13.802 1.00 45.70 443 ALA B CA 1
ATOM 6998 C C . ALA B 1 463 ? -17.361 -38.372 -12.472 1.00 49.28 443 ALA B C 1
ATOM 6999 O O . ALA B 1 463 ? -17.719 -39.028 -11.493 1.00 48.99 443 ALA B O 1
ATOM 7001 N N . TRP B 1 464 ? -17.255 -37.009 -12.444 1.00 43.63 444 TRP B N 1
ATOM 7002 C CA . TRP B 1 464 ? -17.575 -36.184 -11.263 1.00 40.78 444 TRP B CA 1
ATOM 7003 C C . TRP B 1 464 ? -18.834 -35.329 -11.465 1.00 45.18 444 TRP B C 1
ATOM 7004 O O . TRP B 1 464 ? -19.106 -34.463 -10.639 1.00 43.52 444 TRP B O 1
ATOM 7015 N N . LYS B 1 465 ? -19.620 -35.596 -12.539 1.00 45.18 445 LYS B N 1
ATOM 7016 C CA . LYS B 1 465 ? -20.866 -34.903 -12.946 1.00 45.65 445 LYS B CA 1
ATOM 7017 C C . LYS B 1 465 ? -21.878 -34.792 -11.827 1.00 48.08 445 LYS B C 1
ATOM 7018 O O . LYS B 1 465 ? -22.640 -33.832 -11.778 1.00 48.23 445 LYS B O 1
ATOM 7024 N N . ASP B 1 466 ? -21.872 -35.755 -10.927 1.00 45.30 446 ASP B N 1
ATOM 7025 C CA . ASP B 1 466 ? -22.765 -35.804 -9.757 1.00 45.44 446 ASP B CA 1
ATOM 7026 C C . ASP B 1 466 ? -22.341 -34.823 -8.635 1.00 49.33 446 ASP B C 1
ATOM 7027 O O . ASP B 1 466 ? -23.164 -34.461 -7.789 1.00 51.62 446 ASP B O 1
ATOM 7032 N N . ARG B 1 467 ? -21.066 -34.400 -8.627 1.00 41.26 447 ARG B N 1
ATOM 7033 C CA . ARG B 1 467 ? -20.580 -33.477 -7.618 1.00 39.00 447 ARG B CA 1
ATOM 7034 C C . ARG B 1 467 ? -20.261 -32.122 -8.193 1.00 43.53 447 ARG B C 1
ATOM 7035 O O . ARG B 1 467 ? -20.227 -31.139 -7.436 1.00 43.11 447 ARG B O 1
ATOM 7043 N N . VAL B 1 468 ? -19.964 -32.070 -9.524 1.00 39.40 448 VAL B N 1
ATOM 7044 C CA . VAL B 1 468 ? -19.561 -30.843 -10.205 1.00 38.11 448 VAL B CA 1
ATOM 7045 C C . VAL B 1 468 ? -20.322 -30.563 -11.479 1.00 44.70 448 VAL B C 1
ATOM 7046 O O . VAL B 1 468 ? -20.556 -31.466 -12.274 1.00 46.08 448 VAL B O 1
ATOM 7050 N N . ASP B 1 469 ? -20.737 -29.306 -11.648 1.00 40.51 449 ASP B N 1
ATOM 7051 C CA . ASP B 1 469 ? -21.466 -28.864 -12.820 1.00 41.62 449 ASP B CA 1
ATOM 7052 C C . ASP B 1 469 ? -20.545 -28.193 -13.795 1.00 44.80 449 ASP B C 1
ATOM 7053 O O . ASP B 1 469 ? -19.721 -27.369 -13.404 1.00 44.63 449 ASP B O 1
ATOM 7058 N N . LEU B 1 470 ? -20.705 -28.532 -15.072 1.00 40.47 450 LEU B N 1
ATOM 7059 C CA . LEU B 1 470 ? -19.973 -27.897 -16.135 1.00 39.81 450 LEU B CA 1
ATOM 7060 C C . LEU B 1 470 ? -20.768 -26.652 -16.569 1.00 42.53 450 LEU B C 1
ATOM 7061 O O . LEU B 1 470 ? -21.930 -26.758 -16.940 1.00 42.19 450 LEU B O 1
ATOM 7066 N N . VAL B 1 471 ? -20.140 -25.494 -16.495 1.00 38.40 451 VAL B N 1
ATOM 7067 C CA . VAL B 1 471 ? -20.723 -24.238 -16.935 1.00 39.43 451 VAL B CA 1
ATOM 7068 C C . VAL B 1 471 ? -19.902 -23.854 -18.164 1.00 46.12 451 VAL B C 1
ATOM 7069 O O . VAL B 1 471 ? -18.743 -23.454 -18.047 1.00 47.13 451 VAL B O 1
ATOM 7073 N N . ALA B 1 472 ? -20.480 -24.083 -19.340 1.00 43.43 452 ALA B N 1
ATOM 7074 C CA . ALA B 1 472 ? -19.839 -23.828 -20.625 1.00 43.72 452 ALA B CA 1
ATOM 7075 C C . ALA B 1 472 ? -20.184 -22.458 -21.184 1.00 50.64 452 ALA B C 1
ATOM 7076 O O . ALA B 1 472 ? -21.290 -22.244 -21.696 1.00 50.94 452 ALA B O 1
ATOM 7078 N N . ALA B 1 473 ? -19.223 -21.531 -21.094 1.00 48.82 453 ALA B N 1
ATOM 7079 C CA . ALA B 1 473 ? -19.374 -20.155 -21.570 1.00 48.82 453 ALA B CA 1
ATOM 7080 C C . ALA B 1 473 ? -18.516 -19.845 -22.785 1.00 53.87 453 ALA B C 1
ATOM 7081 O O . ALA B 1 473 ? -17.459 -20.440 -22.984 1.00 53.66 453 ALA B O 1
ATOM 7083 N N . GLU B 1 474 ? -18.975 -18.882 -23.582 1.00 50.94 454 GLU B N 1
ATOM 7084 C CA . GLU B 1 474 ? -18.265 -18.383 -24.755 1.00 50.90 454 GLU B CA 1
ATOM 7085 C C . GLU B 1 474 ? -17.100 -17.496 -24.294 1.00 52.16 454 GLU B C 1
ATOM 7086 O O . GLU B 1 474 ? -16.068 -17.455 -24.946 1.00 53.44 454 GLU B O 1
ATOM 7092 N N . GLY B 1 475 ? -17.273 -16.820 -23.163 1.00 47.35 455 GLY B N 1
ATOM 7093 C CA . GLY B 1 475 ? -16.279 -15.933 -22.568 1.00 45.82 455 GLY B CA 1
ATOM 7094 C C . GLY B 1 475 ? -16.842 -15.091 -21.442 1.00 46.51 455 GLY B C 1
ATOM 7095 O O . GLY B 1 475 ? -17.958 -15.341 -20.980 1.00 42.95 455 GLY B O 1
ATOM 7096 N N . VAL B 1 476 ? -16.051 -14.103 -20.975 1.00 44.44 456 VAL B N 1
ATOM 7097 C CA . VAL B 1 476 ? -16.421 -13.164 -19.907 1.00 43.51 456 VAL B CA 1
ATOM 7098 C C . VAL B 1 476 ? -16.938 -11.912 -20.569 1.00 52.67 456 VAL B C 1
ATOM 7099 O O . VAL B 1 476 ? -16.344 -11.442 -21.536 1.00 54.63 456 VAL B O 1
ATOM 7103 N N . ALA B 1 477 ? -18.062 -11.389 -20.086 1.00 51.28 457 ALA B N 1
ATOM 7104 C CA . ALA B 1 477 ? -18.665 -10.180 -20.643 1.00 52.42 457 ALA B CA 1
ATOM 7105 C C . ALA B 1 477 ? -17.872 -8.907 -20.320 1.00 59.90 457 ALA B C 1
ATOM 7106 O O . ALA B 1 477 ? -18.158 -7.871 -20.915 1.00 61.83 457 ALA B O 1
ATOM 7108 N N . ASP B 1 478 ? -16.864 -8.986 -19.423 1.00 57.94 458 ASP B N 1
ATOM 7109 C CA . ASP B 1 478 ? -16.013 -7.862 -19.013 1.00 59.03 458 ASP B CA 1
ATOM 7110 C C . ASP B 1 478 ? -14.506 -8.113 -19.278 1.00 65.23 458 ASP B C 1
ATOM 7111 O O . ASP B 1 478 ? -13.976 -9.170 -18.911 1.00 64.45 458 ASP B O 1
ATOM 7116 N N . PRO B 1 479 ? -13.806 -7.155 -19.935 1.00 63.50 459 PRO B N 1
ATOM 7117 C CA . PRO B 1 479 ? -12.376 -7.362 -20.235 1.00 63.83 459 PRO B CA 1
ATOM 7118 C C . PRO B 1 479 ? -11.415 -7.272 -19.049 1.00 67.86 459 PRO B C 1
ATOM 7119 O O . PRO B 1 479 ? -10.340 -7.860 -19.102 1.00 67.71 459 PRO B O 1
ATOM 7123 N N . GLY B 1 480 ? -11.818 -6.556 -18.002 1.00 65.73 460 GLY B N 1
ATOM 7124 C CA . GLY B 1 480 ? -11.030 -6.345 -16.788 1.00 66.20 460 GLY B CA 1
ATOM 7125 C C . GLY B 1 480 ? -10.567 -7.608 -16.087 1.00 71.29 460 GLY B C 1
ATOM 7126 O O . GLY B 1 480 ? -9.381 -7.726 -15.772 1.00 72.83 460 GLY B O 1
ATOM 7127 N N . SER B 1 481 ? -11.516 -8.547 -15.848 1.00 65.28 461 SER B N 1
ATOM 7128 C CA . SER B 1 481 ? -11.422 -9.858 -15.174 1.00 63.17 461 SER B CA 1
ATOM 7129 C C . SER B 1 481 ? -10.045 -10.474 -14.848 1.00 65.59 461 SER B C 1
ATOM 7130 O O . SER B 1 481 ? -9.179 -10.596 -15.718 1.00 64.81 461 SER B O 1
ATOM 7133 N N . ALA B 1 482 ? -9.901 -10.952 -13.598 1.00 61.47 462 ALA B N 1
ATOM 7134 C CA . ALA B 1 482 ? -8.707 -11.622 -13.056 1.00 60.59 462 ALA B CA 1
ATOM 7135 C C . ALA B 1 482 ? -8.498 -12.995 -13.739 1.00 61.83 462 ALA B C 1
ATOM 7136 O O . ALA B 1 482 ? -7.430 -13.605 -13.646 1.00 60.04 462 ALA B O 1
ATOM 7138 N N . VAL B 1 483 ? -9.529 -13.421 -14.466 1.00 57.53 463 VAL B N 1
ATOM 7139 C CA . VAL B 1 483 ? -9.683 -14.659 -15.198 1.00 57.39 463 VAL B CA 1
ATOM 7140 C C . VAL B 1 483 ? -9.370 -14.502 -16.707 1.00 64.00 463 VAL B C 1
ATOM 7141 O O . VAL B 1 483 ? -9.335 -15.513 -17.414 1.00 65.41 463 VAL B O 1
ATOM 7145 N N . ASP B 1 484 ? -9.079 -13.274 -17.183 1.00 61.38 464 ASP B N 1
ATOM 7146 C CA . ASP B 1 484 ? -8.849 -13.001 -18.611 1.00 63.44 464 ASP B CA 1
ATOM 7147 C C . ASP B 1 484 ? -7.900 -13.921 -19.404 1.00 66.44 464 ASP B C 1
ATOM 7148 O O . ASP B 1 484 ? -8.288 -14.391 -20.478 1.00 68.54 464 ASP B O 1
ATOM 7153 N N . GLY B 1 485 ? -6.730 -14.232 -18.859 1.00 59.35 465 GLY B N 1
ATOM 7154 C CA . GLY B 1 485 ? -5.801 -15.131 -19.538 1.00 59.01 465 GLY B CA 1
ATOM 7155 C C . GLY B 1 485 ? -6.181 -16.611 -19.511 1.00 60.17 465 GLY B C 1
ATOM 7156 O O . GLY B 1 485 ? -5.550 -17.410 -20.203 1.00 61.16 465 GLY B O 1
ATOM 7157 N N . LEU B 1 486 ? -7.215 -16.996 -18.729 1.00 51.36 466 LEU B N 1
ATOM 7158 C CA . LEU B 1 486 ? -7.663 -18.381 -18.551 1.00 48.38 466 LEU B CA 1
ATOM 7159 C C . LEU B 1 486 ? -8.695 -18.875 -19.548 1.00 49.83 466 LEU B C 1
ATOM 7160 O O . LEU B 1 486 ? -9.428 -18.087 -20.126 1.00 49.67 466 LEU B O 1
ATOM 7165 N N . THR B 1 487 ? -8.751 -20.187 -19.733 1.00 44.96 467 THR B N 1
ATOM 7166 C CA . THR B 1 487 ? -9.708 -20.874 -20.599 1.00 44.89 467 THR B CA 1
ATOM 7167 C C . THR B 1 487 ? -10.624 -21.769 -19.763 1.00 48.10 467 THR B C 1
ATOM 7168 O O . THR B 1 487 ? -11.664 -22.193 -20.262 1.00 47.94 467 THR B O 1
ATOM 7172 N N . ALA B 1 488 ? -10.205 -22.112 -18.508 1.00 43.25 468 ALA B N 1
ATOM 7173 C CA . ALA B 1 488 ? -10.932 -23.013 -17.606 1.00 41.34 468 ALA B CA 1
ATOM 7174 C C . ALA B 1 488 ? -10.545 -22.833 -16.153 1.00 44.39 468 ALA B C 1
ATOM 7175 O O . ALA B 1 488 ? -9.390 -22.510 -15.868 1.00 42.71 468 ALA B O 1
ATO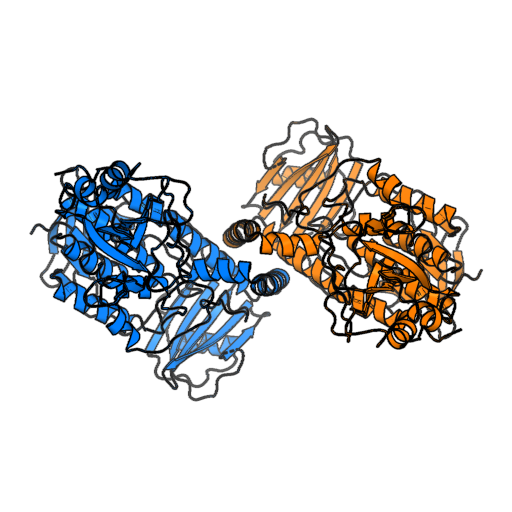M 7177 N N . LEU B 1 489 ? -11.532 -23.020 -15.228 1.00 41.76 469 LEU B N 1
ATOM 7178 C CA . LEU B 1 489 ? -11.407 -22.915 -13.760 1.00 40.25 469 LEU B CA 1
ATOM 7179 C C . LEU B 1 489 ? -12.226 -24.004 -13.103 1.00 39.74 469 LEU B C 1
ATOM 7180 O O . LEU B 1 489 ? -13.375 -24.246 -13.493 1.00 39.31 469 LEU B O 1
ATOM 7185 N N . LEU B 1 490 ? -11.697 -24.559 -12.026 1.00 33.93 470 LEU B N 1
ATOM 7186 C CA . LEU B 1 490 ? -12.440 -25.490 -11.221 1.00 34.02 470 LEU B CA 1
ATOM 7187 C C . LEU B 1 490 ? -12.622 -24.785 -9.902 1.00 38.50 470 LEU B C 1
ATOM 7188 O O . LEU B 1 490 ? -11.645 -24.372 -9.257 1.00 38.91 470 LEU B O 1
ATOM 7193 N N . VAL B 1 491 ? -13.901 -24.576 -9.548 1.00 33.48 471 VAL B N 1
ATOM 7194 C CA . VAL B 1 491 ? -14.293 -23.861 -8.353 1.00 30.42 471 VAL B CA 1
ATOM 7195 C C . VAL B 1 491 ? -14.955 -24.778 -7.350 1.00 31.82 471 VAL B C 1
ATOM 7196 O O . VAL B 1 491 ? -15.879 -25.527 -7.696 1.00 28.22 471 VAL B O 1
ATOM 7200 N N . ARG B 1 492 ? -14.521 -24.657 -6.069 1.00 30.16 472 ARG B N 1
ATOM 7201 C CA . ARG B 1 492 ? -15.075 -25.397 -4.935 1.00 29.98 472 ARG B CA 1
ATOM 7202 C C . ARG B 1 492 ? -16.480 -24.877 -4.613 1.00 34.38 472 ARG B C 1
ATOM 7203 O O . ARG B 1 492 ? -16.775 -23.729 -4.972 1.00 34.84 472 ARG B O 1
ATOM 7211 N N . PRO B 1 493 ? -17.349 -25.632 -3.887 1.00 32.04 473 PRO B N 1
ATOM 7212 C CA . PRO B 1 493 ? -18.699 -25.099 -3.552 1.00 30.59 473 PRO B CA 1
ATOM 7213 C C . PRO B 1 493 ? -18.710 -23.778 -2.772 1.00 34.61 473 PRO B C 1
ATOM 7214 O O . PRO B 1 493 ? -19.732 -23.088 -2.781 1.00 32.50 473 PRO B O 1
ATOM 7218 N N . ASP B 1 494 ? -17.572 -23.418 -2.109 1.00 31.76 474 ASP B N 1
ATOM 7219 C CA . ASP B 1 494 ? -17.427 -22.171 -1.348 1.00 30.96 474 ASP B CA 1
ATOM 7220 C C . ASP B 1 494 ? -16.971 -20.980 -2.187 1.00 38.22 474 ASP B C 1
ATOM 7221 O O . ASP B 1 494 ? -16.847 -19.879 -1.643 1.00 38.30 474 ASP B O 1
ATOM 7226 N N . GLY B 1 495 ? -16.780 -21.179 -3.502 1.00 34.40 475 GLY B N 1
ATOM 7227 C CA . GLY B 1 495 ? -16.348 -20.120 -4.406 1.00 33.13 475 GLY B CA 1
ATOM 7228 C C . GLY B 1 495 ? -14.837 -19.953 -4.477 1.00 37.18 475 GLY B C 1
ATOM 7229 O O . GLY B 1 495 ? -14.351 -18.980 -5.050 1.00 37.15 475 GLY B O 1
ATOM 7230 N N . TYR B 1 496 ? -14.073 -20.883 -3.896 1.00 31.31 476 TYR B N 1
ATOM 7231 C CA . TYR B 1 496 ? -12.622 -20.810 -3.956 1.00 30.53 476 TYR B CA 1
ATOM 7232 C C . TYR B 1 496 ? -12.058 -21.646 -5.076 1.00 34.06 476 TYR B C 1
ATOM 7233 O O . TYR B 1 496 ? -12.443 -22.806 -5.260 1.00 34.19 476 TYR B O 1
ATOM 7242 N N . ILE B 1 497 ? -11.198 -21.032 -5.874 1.00 30.13 477 ILE B N 1
ATOM 7243 C CA . ILE B 1 497 ? -10.623 -21.729 -7.003 1.00 30.72 477 ILE B CA 1
ATOM 7244 C C . ILE B 1 497 ? -9.524 -22.749 -6.595 1.00 36.02 477 ILE B C 1
ATOM 7245 O O . ILE B 1 497 ? -8.686 -22.457 -5.730 1.00 33.53 477 ILE B O 1
ATOM 7250 N N . CYS B 1 498 ? -9.575 -23.960 -7.207 1.00 34.12 478 CYS B N 1
ATOM 7251 C CA . CYS B 1 498 ? -8.639 -25.036 -6.921 1.00 34.58 478 CYS B CA 1
ATOM 7252 C C . CYS B 1 498 ? -7.865 -25.559 -8.129 1.00 38.43 478 CYS B C 1
ATOM 7253 O O . CYS B 1 498 ? -6.988 -26.417 -7.968 1.00 39.06 478 CYS B O 1
ATOM 7256 N N . TRP B 1 499 ? -8.161 -25.033 -9.337 1.00 33.32 479 TRP B N 1
ATOM 7257 C CA . TRP B 1 499 ? -7.498 -25.445 -10.566 1.00 32.82 479 TRP B CA 1
ATOM 7258 C C . TRP B 1 499 ? -7.790 -24.451 -11.665 1.00 37.19 479 TRP B C 1
ATOM 7259 O O . TRP B 1 499 ? -8.919 -23.979 -11.764 1.00 36.54 479 TRP B O 1
ATOM 7270 N N . THR B 1 500 ? -6.785 -24.153 -12.514 1.00 34.94 480 THR B N 1
ATOM 7271 C CA . THR B 1 500 ? -6.924 -23.261 -13.665 1.00 35.04 480 THR B CA 1
ATOM 7272 C C . THR B 1 500 ? -6.186 -23.823 -14.869 1.00 41.30 480 THR B C 1
ATOM 7273 O O . THR B 1 500 ? -5.173 -24.494 -14.725 1.00 41.43 480 THR B O 1
ATOM 7277 N N . ALA B 1 501 ? -6.628 -23.458 -16.055 1.00 39.80 481 ALA B N 1
ATOM 7278 C CA . ALA B 1 501 ? -5.971 -23.768 -17.303 1.00 40.25 481 ALA B CA 1
ATOM 7279 C C . ALA B 1 501 ? -5.940 -22.485 -18.119 1.00 47.53 481 ALA B C 1
ATOM 7280 O O . ALA B 1 501 ? -6.882 -21.680 -18.094 1.00 48.69 481 ALA B O 1
ATOM 7282 N N . ALA B 1 502 ? -4.830 -22.278 -18.798 1.00 44.09 482 ALA B N 1
ATOM 7283 C CA . ALA B 1 502 ? -4.565 -21.178 -19.710 1.00 43.98 482 ALA B CA 1
ATOM 7284 C C . ALA B 1 502 ? -4.396 -21.875 -21.071 1.00 52.48 482 ALA B C 1
ATOM 7285 O O . ALA B 1 502 ? -4.273 -23.109 -21.078 1.00 51.87 482 ALA B O 1
ATOM 7287 N N . PRO B 1 503 ? -4.436 -21.162 -22.231 1.00 53.05 483 PRO B N 1
ATOM 7288 C CA . PRO B 1 503 ? -4.315 -21.857 -23.523 1.00 54.82 483 PRO B CA 1
ATOM 7289 C C . PRO B 1 503 ? -3.079 -22.742 -23.628 1.00 64.17 483 PRO B C 1
ATOM 7290 O O . PRO B 1 503 ? -3.202 -23.888 -24.026 1.00 67.16 483 PRO B O 1
ATOM 7294 N N . GLU B 1 504 ? -1.928 -22.255 -23.173 1.00 61.26 484 GLU B N 1
ATOM 7295 C CA . GLU B 1 504 ? -0.663 -22.991 -23.183 1.00 62.36 484 GLU B CA 1
ATOM 7296 C C . GLU B 1 504 ? -0.726 -24.281 -22.363 1.00 67.44 484 GLU B C 1
ATOM 7297 O O . GLU B 1 504 ? -0.344 -25.321 -22.886 1.00 68.11 484 GLU B O 1
ATOM 7303 N N . THR B 1 505 ? -1.212 -24.207 -21.092 1.00 62.76 485 THR B N 1
ATOM 7304 C CA . THR B 1 505 ? -1.280 -25.318 -20.142 1.00 62.52 485 THR B CA 1
ATOM 7305 C C . THR B 1 505 ? -2.087 -26.537 -20.622 1.00 71.58 485 THR B C 1
ATOM 7306 O O . THR B 1 505 ? -1.563 -27.638 -20.599 1.00 72.60 485 THR B O 1
ATOM 7310 N N . GLY B 1 506 ? -3.348 -26.326 -20.984 1.00 70.83 486 GLY B N 1
ATOM 7311 C CA . GLY B 1 506 ? -4.286 -27.340 -21.456 1.00 71.83 486 GLY B CA 1
ATOM 7312 C C . GLY B 1 506 ? -4.505 -28.608 -20.632 1.00 77.01 486 GLY B C 1
ATOM 7313 O O . GLY B 1 506 ? -3.660 -29.506 -20.664 1.00 81.13 486 GLY B O 1
ATOM 7314 N N . THR B 1 507 ? -5.681 -28.744 -19.955 1.00 69.09 487 THR B N 1
ATOM 7315 C CA . THR B 1 507 ? -6.137 -29.944 -19.210 1.00 66.98 487 THR B CA 1
ATOM 7316 C C . THR B 1 507 ? -5.247 -30.527 -18.102 1.00 67.46 487 THR B C 1
ATOM 7317 O O . THR B 1 507 ? -5.775 -31.217 -17.226 1.00 67.72 487 THR B O 1
ATOM 7321 N N . ASP B 1 508 ? -3.933 -30.275 -18.117 1.00 61.75 488 ASP B N 1
ATOM 7322 C CA . ASP B 1 508 ? -3.012 -30.797 -17.100 1.00 61.06 488 ASP B CA 1
ATOM 7323 C C . ASP B 1 508 ? -3.394 -30.430 -15.646 1.00 59.32 488 ASP B C 1
ATOM 7324 O O . ASP B 1 508 ? -3.479 -29.260 -15.311 1.00 57.79 488 ASP B O 1
ATOM 7329 N N . GLY B 1 509 ? -3.735 -31.440 -14.854 1.00 53.01 489 GLY B N 1
ATOM 7330 C CA . GLY B 1 509 ? -4.071 -31.304 -13.441 1.00 49.80 489 GLY B CA 1
ATOM 7331 C C . GLY B 1 509 ? -5.534 -31.337 -13.016 1.00 51.15 489 GLY B C 1
ATOM 7332 O O . GLY B 1 509 ? -5.803 -31.274 -11.803 1.00 51.44 489 GLY B O 1
ATOM 7333 N N . LEU B 1 510 ? -6.498 -31.400 -13.979 1.00 43.81 490 LEU B N 1
ATOM 7334 C CA . LEU B 1 510 ? -7.937 -31.422 -13.665 1.00 42.24 490 LEU B CA 1
ATOM 7335 C C . LEU B 1 510 ? -8.330 -32.595 -12.771 1.00 45.91 490 LEU B C 1
ATOM 7336 O O . LEU B 1 510 ? -8.916 -32.394 -11.719 1.00 44.56 490 LEU B O 1
ATOM 7341 N N . THR B 1 511 ? -7.981 -33.808 -13.182 1.00 45.78 491 THR B N 1
ATOM 7342 C CA . THR B 1 511 ? -8.285 -35.068 -12.499 1.00 45.66 491 THR B CA 1
ATOM 7343 C C . THR B 1 511 ? -7.717 -35.099 -11.073 1.00 46.97 491 THR B C 1
ATOM 7344 O O . THR B 1 511 ? -8.376 -35.583 -10.155 1.00 47.26 491 THR B O 1
ATOM 7348 N N . ASP B 1 512 ? -6.522 -34.539 -10.893 1.00 42.07 492 ASP B N 1
ATOM 7349 C CA . ASP B 1 512 ? -5.867 -34.444 -9.602 1.00 41.29 492 ASP B CA 1
ATOM 7350 C C . ASP B 1 512 ? -6.646 -33.485 -8.713 1.00 40.97 492 ASP B C 1
ATOM 7351 O O . ASP B 1 512 ? -6.942 -33.853 -7.584 1.00 38.99 492 ASP B O 1
ATOM 7356 N N . ALA B 1 513 ? -7.052 -32.311 -9.255 1.00 35.09 493 ALA B N 1
ATOM 7357 C CA . ALA B 1 513 ? -7.850 -31.312 -8.536 1.00 34.21 493 ALA B CA 1
ATOM 7358 C C . ALA B 1 513 ? -9.242 -31.869 -8.169 1.00 37.84 493 ALA B C 1
ATOM 7359 O O . ALA B 1 513 ? -9.740 -31.629 -7.059 1.00 37.35 493 ALA B O 1
ATOM 7361 N N . LEU B 1 514 ? -9.837 -32.642 -9.087 1.00 34.02 494 LEU B N 1
ATOM 7362 C CA . LEU B 1 514 ? -11.144 -33.283 -8.922 1.00 33.54 494 LEU B CA 1
ATOM 7363 C C . LEU B 1 514 ? -11.041 -34.324 -7.809 1.00 40.52 494 LEU B C 1
ATOM 7364 O O . LEU B 1 514 ? -11.884 -34.327 -6.908 1.00 40.17 494 LEU B O 1
ATOM 7369 N N . ARG B 1 515 ? -9.975 -35.170 -7.841 1.00 38.31 495 ARG B N 1
ATOM 7370 C CA . ARG B 1 515 ? -9.729 -36.189 -6.812 1.00 38.55 495 ARG B CA 1
ATOM 7371 C C . ARG B 1 515 ? -9.470 -35.557 -5.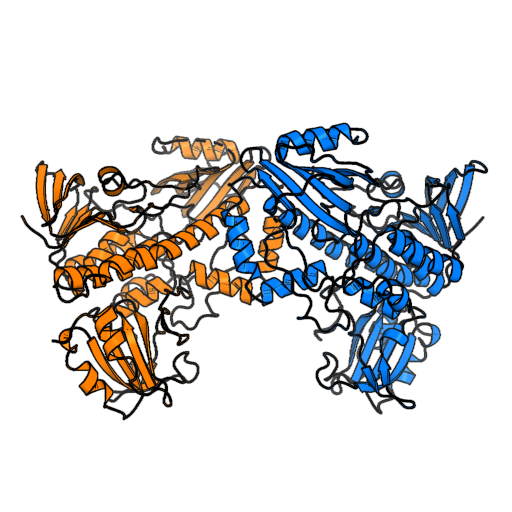429 1.00 43.62 495 ARG B C 1
ATOM 7372 O O . ARG B 1 515 ? -10.072 -36.002 -4.439 1.00 43.95 495 ARG B O 1
ATOM 7380 N N . THR B 1 516 ? -8.630 -34.475 -5.372 1.00 39.04 496 THR B N 1
ATOM 7381 C CA . THR B 1 516 ? -8.293 -33.778 -4.127 1.00 37.43 496 THR B CA 1
ATOM 7382 C C . THR B 1 516 ? -9.492 -33.128 -3.438 1.00 41.57 496 THR B C 1
ATOM 7383 O O . THR B 1 516 ? -9.575 -33.215 -2.216 1.00 42.62 496 THR B O 1
ATOM 7387 N N . TRP B 1 517 ? -10.387 -32.458 -4.186 1.00 35.55 497 TRP B N 1
ATOM 7388 C CA . TRP B 1 517 ? -11.533 -31.779 -3.565 1.00 34.65 497 TRP B CA 1
ATOM 7389 C C . TRP B 1 517 ? -12.896 -32.480 -3.634 1.00 37.63 497 TRP B C 1
ATOM 7390 O O . TRP B 1 517 ? -13.732 -32.249 -2.765 1.00 38.53 497 TRP B O 1
ATOM 7401 N N . PHE B 1 518 ? -13.117 -33.367 -4.608 1.00 32.20 498 PHE B N 1
ATOM 7402 C CA . PHE B 1 518 ? -14.418 -34.018 -4.730 1.00 30.92 498 PHE B CA 1
ATOM 7403 C C . PHE B 1 518 ? -14.425 -35.524 -4.523 1.00 37.84 498 PHE B C 1
ATOM 7404 O O . PHE B 1 518 ? -15.500 -36.113 -4.451 1.00 40.56 498 PHE B O 1
ATOM 7412 N N . GLY B 1 519 ? -13.251 -36.136 -4.407 1.00 34.50 499 GLY B N 1
ATOM 7413 C CA . GLY B 1 519 ? -13.142 -37.573 -4.195 1.00 34.77 499 GLY B CA 1
ATOM 7414 C C . GLY B 1 519 ? -12.922 -38.401 -5.447 1.00 41.85 499 GLY B C 1
ATOM 7415 O O . GLY B 1 519 ? -12.727 -37.856 -6.547 1.00 41.34 499 GLY B O 1
ATOM 7416 N N . PRO B 1 520 ? -12.991 -39.746 -5.297 1.00 41.39 500 PRO B N 1
ATOM 7417 C CA . PRO B 1 520 ? -12.724 -40.638 -6.445 1.00 42.47 500 PRO B CA 1
ATOM 7418 C C . PRO B 1 520 ? -13.759 -40.578 -7.565 1.00 48.56 500 PRO B C 1
ATOM 7419 O O . PRO B 1 520 ? -14.898 -40.223 -7.286 1.00 47.94 500 PRO B O 1
ATOM 7423 N N . PRO B 1 521 ? -13.410 -40.918 -8.836 1.00 47.50 501 PRO B N 1
ATOM 7424 C CA . PRO B 1 521 ? -14.427 -40.888 -9.913 1.00 47.31 501 PRO B CA 1
ATOM 7425 C C . PRO B 1 521 ? -15.555 -41.882 -9.677 1.00 52.28 501 PRO B C 1
ATOM 7426 O O . PRO B 1 521 ? -15.364 -42.856 -8.940 1.00 52.34 501 PRO B O 1
ATOM 7430 N N . ALA B 1 522 ? -16.756 -41.551 -10.171 1.00 49.90 502 ALA B N 1
ATOM 7431 C CA . ALA B 1 522 ? -17.967 -42.379 -10.075 1.00 60.42 502 ALA B CA 1
ATOM 7432 C C . ALA B 1 522 ? -18.095 -43.309 -11.283 1.00 99.13 502 ALA B C 1
ATOM 7433 O O . ALA B 1 522 ? -17.230 -43.317 -12.162 1.00 66.57 502 ALA B O 1
#

CATH classification: 3.50.50.60 (+2 more: 3.30.70.2450, 3.40.30.120)

InterPro domains:
  IPR002938 FAD-binding domain [PF01494] (3-346)
  IPR036188 FAD/NAD(P)-binding domain superfamily [G3DSA:3.50.50.60] (1-191)
  IPR036188 FAD/NAD(P)-binding domain superfamily [G3DSA:3.50.50.60] (218-390)
  IPR036188 FAD/NAD(P)-binding domain superfamily [SSF51905] (3-360)
  IPR050641 Rifampicin monooxygenase-like [PTHR43004] (2-345)

Sequence (978 aa):
MRYDVVIAGAGPTGLMLACELRLAGARTLVLERLAEPVDFSKALGVHARTVELLDMRGLGEGFQAEAPKLRGGNFASLGVPLDFSSFDTRHPYALFVPQVRTEELLTGRALELGAELRRGHAVTALEQDADGVTVSVTGPEGPYEVECAYLVGCDGGGSTVRKLLGIDFPGQDPHMFAVIADARFREELPHGPYGVMRHDLRAWFAAFPLEPDVYRATVAFFDAPVTEEDVRAALTEVAGSDFGMHDVRWLSRLTDTSRQAERYRDGRVLLAGDACHIHLPAGGQGLNLGFQDAVNLGWKLGATIAGTAPPELLDTYEAERRPIAAGVLRNTRAQAVLIDPDPRYEGLRELMIELLHVPETNRYLAGLISALDVRYPMAGEHPLLGRRVPDLPLVTEDGTRQLSTYFHAARGVLLTLGCDQPLADEAAAWKDRVDLVAAEGVADPGSAVDGLTALLVRPDGYICWTAAPETGTDGLTDALRTWFGPPAMRYDVVIAGAGPTGLMLACELRLAGARTLVLERLAEPVDFSKALGVHARTVELLDMRGLGEGFQAEAPKLRGGNFASLGVPLDFSSFDTRHPYALFVPQVRTEELLTGRALELGAELRRGHAVTALEQDADGVTVSVTGPEGPYEVECAYLVGCDGGGSTVRKLLGIDFPGQDPHMFAVIADARFREELPHGPYGVMRHDLRAWFAAFPLEPDVYRATVAFFDRRAPVTEEDVRAALTEVAGSDFGMHDVRWLSRLTDTSRQAERYRDGRVLLAGDACHIHLPAGGQGLNLGFQDAVNLGWKLGATIAGTAPPELLDTYEAERRPIAAGVLRNTRAQAVLIDPDPRYEGLRELMIELLHVPETNRYLAGLISALDVRYPMAGEHPLLGRRVPDLPLVTEDGTRQLSTYFHAARGVLLTLGCDQPLADEAAAWKDRVDLVAAEGVADPGSAVDGLTALLVRPDGYICWTAAPETGTDGLTDALRTWFGPPA